Protein AF-0000000076600183 (afdb_homodimer)

Nearest PDB structures (foldseek):
  6yra-assembly2_D  TM=8.947E-01  e=1.036E-37  Pseudomonas jessenii
  5l9w-assembly1_A  TM=8.608E-01  e=9.748E-39  Aromatoleum aromaticum EbN1
  5m45-assembly2_G  TM=8.675E-01  e=3.177E-38  Xanthobacter autotrophicus Py2
  5svc-assembly1_D  TM=8.786E-01  e=7.257E-35  Xanthobacter autotrophicus Py2
  5svb-assembly1_A  TM=8.176E-01  e=6.925E-34  Xanthobacter autotrophicus Py2

Radius of gyration: 35.41 Å; Cα contacts (8 Å, |Δi|>4): 3509; chains: 2; bounding box: 85×116×74 Å

Solvent-accessible surface area (backbone atoms only — not comparable to full-atom values): 54666 Å² total; per-residue (Å²): 130,78,69,77,67,93,73,72,86,42,75,65,58,47,52,52,53,48,51,53,53,48,48,37,29,43,51,20,45,52,42,27,42,72,46,26,60,40,57,39,31,44,53,24,43,43,41,33,32,35,40,23,39,63,86,32,35,42,65,46,64,32,101,40,35,47,46,62,54,73,30,15,57,29,40,37,44,47,43,38,45,68,79,41,76,75,72,52,62,35,35,30,25,37,27,12,24,42,84,50,21,25,45,16,47,30,36,43,28,38,41,32,55,35,40,49,96,87,57,47,70,56,31,29,35,37,33,35,34,50,44,53,56,41,16,24,25,55,82,42,47,58,46,44,73,23,48,22,44,36,46,37,10,48,62,53,32,73,54,23,72,41,23,54,74,72,34,73,36,63,54,58,53,50,31,47,51,72,45,21,90,52,36,68,48,51,51,37,33,49,51,16,43,50,50,15,45,48,53,30,44,54,51,51,53,52,47,32,69,71,69,33,59,68,50,53,54,50,46,52,54,51,52,25,51,53,20,28,49,41,35,33,54,54,36,47,71,41,73,62,47,74,40,76,24,69,37,55,47,45,60,41,65,65,30,77,83,28,46,68,42,43,40,36,41,34,37,38,22,92,77,26,36,38,37,37,42,28,58,70,43,54,55,59,46,45,13,3,48,17,18,7,48,14,17,37,51,13,22,43,46,49,15,50,54,70,43,42,71,93,75,50,55,92,29,50,24,27,48,70,40,51,47,74,44,65,30,77,44,13,25,57,7,26,51,42,90,59,52,12,28,37,30,9,73,36,53,52,28,38,43,45,16,28,24,42,12,30,31,41,16,71,66,34,90,78,32,19,22,14,12,39,8,40,32,34,33,59,44,47,13,22,35,28,42,46,35,67,94,61,80,46,41,73,50,55,37,57,42,42,42,70,38,36,4,1,14,31,1,26,68,85,38,58,20,42,46,66,27,49,35,71,42,38,63,42,61,49,44,57,46,49,72,66,56,50,39,71,76,34,66,38,46,75,76,45,73,45,77,38,54,67,17,32,2,44,13,42,16,31,13,10,37,10,16,38,35,30,35,29,32,72,52,53,51,32,35,40,33,30,54,32,33,16,63,76,44,48,15,41,33,16,66,68,16,34,48,11,31,51,21,50,42,31,36,26,40,72,88,63,52,76,38,83,49,67,54,64,45,75,46,76,31,44,62,59,18,32,41,38,21,34,22,8,2,0,0,0,15,25,42,26,66,67,29,54,54,68,57,52,22,49,34,35,70,70,53,47,29,45,64,66,50,33,35,76,62,39,34,31,39,55,43,96,88,46,43,66,36,62,69,60,18,53,50,47,48,49,70,71,37,74,69,68,76,102,130,80,69,78,66,93,72,73,86,43,74,64,57,47,53,52,53,48,51,52,54,50,48,37,28,42,51,20,44,52,42,26,42,72,46,26,58,39,56,38,30,45,54,23,43,43,40,36,32,36,39,24,38,62,86,30,37,42,64,46,64,35,101,40,35,48,46,62,53,73,30,15,56,30,41,36,44,46,44,39,46,68,79,41,75,76,73,54,63,36,36,29,24,37,29,12,24,42,83,52,21,24,45,16,49,30,36,42,27,38,41,33,54,35,40,49,97,87,59,47,70,57,32,30,35,37,32,35,32,48,43,53,57,40,17,25,25,53,81,42,48,58,46,44,72,24,47,23,43,35,46,37,11,46,63,52,33,71,53,24,69,40,24,53,74,72,35,74,35,62,52,58,52,50,32,46,50,73,45,22,89,53,35,66,49,49,51,36,34,48,51,15,43,51,49,13,45,49,52,31,44,54,51,49,51,51,49,31,69,71,68,33,59,68,52,53,54,50,45,50,53,50,51,26,51,51,21,28,51,41,36,33,56,53,36,48,71,41,74,63,47,74,39,76,24,69,36,55,46,46,60,44,61,64,31,78,84,28,46,68,41,42,40,34,42,32,36,39,23,91,76,27,35,39,36,37,43,26,58,70,43,54,54,58,47,45,13,3,50,17,18,8,47,14,18,35,52,14,21,44,46,50,14,50,55,68,44,43,74,93,74,49,55,93,30,51,23,27,48,70,40,52,47,75,42,63,30,76,44,12,25,56,9,25,51,43,88,59,52,14,28,36,30,9,73,35,53,51,27,37,44,45,16,28,23,42,12,28,31,42,16,71,66,35,90,78,32,19,22,15,12,38,8,40,33,35,34,58,45,48,13,21,35,27,41,43,35,68,92,62,80,47,40,72,49,56,38,56,43,43,43,68,37,36,5,2,14,29,2,25,66,85,37,57,20,42,46,64,26,51,35,69,42,38,63,41,61,48,44,57,46,48,72,66,56,50,40,70,75,35,66,40,45,77,76,46,73,47,76,37,56,66,17,33,1,43,12,42,17,30,13,10,38,11,15,38,34,29,35,29,32,73,53,55,51,32,36,39,34,30,52,33,34,16,61,76,43,47,14,42,34,16,67,65,16,32,48,10,31,52,22,50,42,32,37,26,40,72,86,66,52,78,39,84,48,69,55,64,45,74,46,75,30,45,64,61,17,31,42,38,21,34,22,9,2,0,0,0,16,26,42,26,68,67,27,55,53,69,58,52,24,50,34,35,70,71,52,47,31,44,62,64,49,34,36,73,62,38,36,29,40,55,44,96,87,46,42,66,34,62,69,59,18,54,51,47,48,47,69,71,36,76,69,67,77,102

Organism: Saccharopolyspora spinosa (NCBI:txid60894)

pLDDT: mean 93.31, std 10.36, range [23.55, 98.88]

Secondary structure (DSSP, 8-state):
----------HHHHHHHHHHHHHHHHHHHHHHHHH--SHHHHTS--EEEEEEETTS-EEEE-S--HHHHSSSHHHHHHHHHHH-SS--TT-EEEE--TTTT-S-TTEEEEEEEEE-TTS-EEEEEEEEEE-S----SSS-S--TT-SBHHHH-----SSEEEEETTEE-HHHHHHHHHHSSSHHHHHHHHHHHHHHHHHHHHHHHHHHHHH-HHHHHHHHHHHHHHHHHHHHHHHHTSPPEEEEEEEEEPPBTTBTT-EEEEEEEEEETTTTEEEEE--SSPPP-SSTTPPPHHHHHHHHHHHHHTTS-TT---STTGGGGEEEE--BS-TTSBPPTTB--TTTTSTHHHHHHHHHHHHHHHH-TTSS--PPPP---GGGPEEEEEEGGGTTEEEEEE---S--SPPPP-SSSPPPTT---TTTTT-SPPPPHHHHHHHSSEEEEEEEE-TT-SPPSSBPPPP-EEEEEEESSS-EEEEEE---SSSPPPPBTTPPPPPPPEEEEE-TTS-EEE--SEEEEEEPTT-EEEEEPPPPPPBS-GGGS-HHHHHHHHHTTSS-HHHHHHTS---B-TTS-B-HHHHHHHHHHH-GGGG-/----------HHHHHHHHHHHHHHHHHHHHHHHHH--SHHHHTS--EEEEEEETTS-EEEE-S--HHHHSSSHHHHHHHHHHH-SS--TT-EEEE--TTTT-S-TTEEEEEEEEE-TTS-EEEEEEEEEE-S----SSS-S--TT-SBHHHH-----SSEEEEETTEE-HHHHHHHHHHSSSHHHHHHHHHHHHHHHHHHHHHHHHHHHHH-HHHHHHHHHHHHHHHHHHHHHHHHTSPPEEEEEEEEEPPBTTBTT-EEEEEEEEEETTTTEEEEE--SSPPPPSSTTPPPHHHHHHHHHHHHHTTS-TT---STTGGGGEEEE--BS-TTSBPPTTB--TTTTSTHHHHHHHHHHHHHHHH-TTSS--PPPP---GGGPEEEEEEGGGTTEEEEEE---S--SPPPP-SSSPPPTT---TTTTT-SPPPPHHHHHHHSSEEEEEEEE-TT-SPPSSBPPPP-EEEEEEESSS-EEEEEE---SSSPPPPBTTPPPPPPPEEEEE-TTS-EEE--SEEEEEEPTT-EEEEEPPPPPPBS-GGGS-HHHHHHHHHTTSS-HHHHHHTS---B-TTS-B-HHHHHHHHHHH-GGGG-

Structure (mmCIF, N/CA/C/O backbone):
data_AF-0000000076600183-model_v1
#
loop_
_entity.id
_entity.type
_entity.pdbx_description
1 polymer 'N-methylhydantoinase B'
#
loop_
_atom_site.group_PDB
_atom_site.id
_atom_site.type_symbol
_atom_site.label_atom_id
_atom_site.label_alt_id
_atom_site.label_comp_id
_atom_site.label_asym_id
_atom_site.label_entity_id
_atom_site.label_seq_id
_atom_site.pdbx_PDB_ins_code
_atom_site.Cartn_x
_atom_site.Cartn_y
_atom_site.Cartn_z
_atom_site.occupancy
_atom_site.B_iso_or_equiv
_atom_site.auth_seq_id
_atom_site.auth_comp_id
_atom_site.auth_asym_id
_atom_site.auth_atom_id
_atom_site.pdbx_PDB_model_num
ATOM 1 N N . MET A 1 1 ? 52.375 -37.062 -13.867 1 23.55 1 MET A N 1
ATOM 2 C CA . MET A 1 1 ? 51.406 -35.969 -13.883 1 23.55 1 MET A CA 1
ATOM 3 C C . MET A 1 1 ? 50.25 -36.312 -14.812 1 23.55 1 MET A C 1
ATOM 5 O O . MET A 1 1 ? 50.406 -36.281 -16.031 1 23.55 1 MET A O 1
ATOM 9 N N . THR A 1 2 ? 49.531 -37.312 -14.469 1 27.94 2 THR A N 1
ATOM 10 C CA . THR A 1 2 ? 48.469 -37.938 -15.266 1 27.94 2 THR A CA 1
ATOM 11 C C . THR A 1 2 ? 47.406 -36.875 -15.656 1 27.94 2 THR A C 1
ATOM 13 O O . THR A 1 2 ? 46.844 -36.219 -14.797 1 27.94 2 THR A O 1
ATOM 16 N N . THR A 1 3 ? 47.719 -36.156 -16.781 1 28.7 3 THR A N 1
ATOM 17 C CA . THR A 1 3 ? 46.781 -35.219 -17.375 1 28.7 3 THR A CA 1
ATOM 18 C C . THR A 1 3 ? 45.344 -35.719 -17.203 1 28.7 3 THR A C 1
ATOM 20 O O . THR A 1 3 ? 45.031 -36.844 -17.516 1 28.7 3 THR A O 1
ATOM 23 N N . VAL A 1 4 ? 44.719 -35.188 -16.078 1 33.81 4 VAL A N 1
ATOM 24 C CA . VAL A 1 4 ? 43.281 -35.469 -16.031 1 33.81 4 VAL A CA 1
ATOM 25 C C . VAL A 1 4 ? 42.688 -35.281 -17.438 1 33.81 4 VAL A C 1
ATOM 27 O O . VAL A 1 4 ? 42.75 -34.219 -18.016 1 33.81 4 VAL A O 1
ATOM 30 N N . ASP A 1 5 ? 42.906 -36.219 -18.297 1 34.72 5 ASP A N 1
ATOM 31 C CA . ASP A 1 5 ? 42.281 -36.281 -19.625 1 34.72 5 ASP A CA 1
ATOM 32 C C . ASP A 1 5 ? 40.969 -35.531 -19.656 1 34.72 5 ASP A C 1
ATOM 34 O O . ASP A 1 5 ? 40.219 -35.5 -18.672 1 34.72 5 ASP A O 1
ATOM 38 N N . SER A 1 6 ? 40.688 -34.344 -20.203 1 41.66 6 SER A N 1
ATOM 39 C CA . SER A 1 6 ? 39.594 -33.438 -20.516 1 41.66 6 SER A CA 1
ATOM 40 C C . SER A 1 6 ? 38.281 -34.219 -20.609 1 41.66 6 SER A C 1
ATOM 42 O O . SER A 1 6 ? 38 -34.875 -21.625 1 41.66 6 SER A O 1
ATOM 44 N N . THR A 1 7 ? 37.688 -35.031 -19.656 1 45.84 7 THR A N 1
ATOM 45 C CA . THR A 1 7 ? 36.688 -36 -19.266 1 45.84 7 THR A CA 1
ATOM 46 C C . THR A 1 7 ? 35.281 -35.531 -19.578 1 45.84 7 THR A C 1
ATOM 48 O O . THR A 1 7 ? 34.844 -34.5 -19.062 1 45.84 7 THR A O 1
ATOM 51 N N . HIS A 1 8 ? 34.812 -35.812 -20.797 1 56.03 8 HIS A N 1
ATOM 52 C CA . HIS A 1 8 ? 33.438 -35.688 -21.297 1 56.03 8 HIS A CA 1
ATOM 53 C C . HIS A 1 8 ? 32.438 -36.188 -20.266 1 56.03 8 HIS A C 1
ATOM 55 O O . HIS A 1 8 ? 32.719 -37.094 -19.5 1 56.03 8 HIS A O 1
ATOM 61 N N . MET A 1 9 ? 31.469 -35.281 -19.828 1 71.69 9 MET A N 1
ATOM 62 C CA . MET A 1 9 ? 30.328 -35.625 -18.984 1 71.69 9 MET A CA 1
ATOM 63 C C . MET A 1 9 ? 29.703 -36.938 -19.438 1 71.69 9 MET A C 1
ATOM 65 O O . MET A 1 9 ? 29.141 -37.031 -20.531 1 71.69 9 MET A O 1
ATOM 69 N N . ASP A 1 10 ? 30.219 -38.094 -18.969 1 79.94 10 ASP A N 1
ATOM 70 C CA . ASP A 1 10 ? 29.578 -39.344 -19.297 1 79.94 10 ASP A CA 1
ATOM 71 C C . ASP A 1 10 ? 28.312 -39.562 -18.469 1 79.94 10 ASP A C 1
ATOM 73 O O . ASP A 1 10 ? 27.984 -38.75 -17.609 1 79.94 10 ASP A O 1
ATOM 77 N N . GLY A 1 11 ? 27.609 -40.562 -18.812 1 84.62 11 GLY A N 1
ATOM 78 C CA . GLY A 1 11 ? 26.312 -40.844 -18.219 1 84.62 11 GLY A CA 1
ATOM 79 C C . GLY A 1 11 ? 26.375 -41.031 -16.719 1 84.62 11 GLY A C 1
ATOM 80 O O . GLY A 1 11 ? 25.5 -40.562 -15.984 1 84.62 11 GLY A O 1
ATOM 81 N N . VAL A 1 12 ? 27.391 -41.562 -16.234 1 87.44 12 VAL A N 1
ATOM 82 C CA . VAL A 1 12 ? 27.531 -41.844 -14.805 1 87.44 12 VAL A CA 1
ATOM 83 C C . VAL A 1 12 ? 27.828 -40.562 -14.047 1 87.44 12 VAL A C 1
ATOM 85 O O . VAL A 1 12 ? 27.234 -40.281 -13 1 87.44 12 VAL A O 1
ATOM 88 N N . ARG A 1 13 ? 28.75 -39.812 -14.555 1 90.44 13 ARG A N 1
ATOM 89 C CA . ARG A 1 13 ? 29.078 -38.531 -13.922 1 90.44 13 ARG A CA 1
ATOM 90 C C . ARG A 1 13 ? 27.891 -37.594 -13.914 1 90.44 13 ARG A C 1
ATOM 92 O O . ARG A 1 13 ? 27.672 -36.875 -12.945 1 90.44 13 ARG A O 1
ATOM 99 N N . LEU A 1 14 ? 27.203 -37.594 -14.961 1 92.81 14 LEU A N 1
ATOM 100 C CA . LEU A 1 14 ? 26 -36.781 -15.055 1 92.81 14 LEU A CA 1
ATOM 101 C C . LEU A 1 14 ? 25 -37.156 -13.969 1 92.81 14 LEU A C 1
ATOM 103 O O . LEU A 1 14 ? 24.438 -36.281 -13.305 1 92.81 14 LEU A O 1
ATOM 107 N N . ALA A 1 15 ? 24.828 -38.438 -13.781 1 92.62 15 ALA A N 1
ATOM 108 C CA . ALA A 1 15 ? 23.875 -38.906 -12.781 1 92.62 15 ALA A CA 1
ATOM 109 C C . ALA A 1 15 ? 24.328 -38.562 -11.367 1 92.62 15 ALA A C 1
ATOM 111 O O . ALA A 1 15 ? 23.516 -38.219 -10.516 1 92.62 15 ALA A O 1
ATOM 112 N N . LEU A 1 16 ? 25.562 -38.688 -11.148 1 93.62 16 LEU A N 1
ATOM 113 C CA . LEU A 1 16 ? 26.109 -38.375 -9.828 1 93.62 16 LEU A CA 1
ATOM 114 C C . LEU A 1 16 ? 25.969 -36.906 -9.492 1 93.62 16 LEU A C 1
ATOM 116 O O . LEU A 1 16 ? 25.578 -36.562 -8.375 1 93.62 16 LEU A O 1
ATOM 120 N N . LEU A 1 17 ? 26.359 -36.062 -10.414 1 94.94 17 LEU A N 1
ATOM 121 C CA . LEU A 1 17 ? 26.281 -34.625 -10.172 1 94.94 17 LEU A CA 1
ATOM 122 C C . LEU A 1 17 ? 24.812 -34.156 -10.062 1 94.94 17 LEU A C 1
ATOM 124 O O . LEU A 1 17 ? 24.5 -33.25 -9.305 1 94.94 17 LEU A O 1
ATOM 128 N N . THR A 1 18 ? 23.984 -34.812 -10.828 1 94.12 18 THR A N 1
ATOM 129 C CA . THR A 1 18 ? 22.562 -34.531 -10.711 1 94.12 18 THR A CA 1
ATOM 130 C C . THR A 1 18 ? 22.062 -34.844 -9.305 1 94.12 18 THR A C 1
ATOM 132 O O . THR A 1 18 ? 21.312 -34.062 -8.711 1 94.12 18 THR A O 1
ATOM 135 N N . SER A 1 19 ? 22.453 -35.938 -8.844 1 94.75 19 SER A N 1
ATOM 136 C CA . SER A 1 19 ? 22.062 -36.344 -7.496 1 94.75 19 SER A CA 1
ATOM 137 C C . SER A 1 19 ? 22.578 -35.344 -6.449 1 94.75 19 SER A C 1
ATOM 139 O O . SER A 1 19 ? 21.875 -35.031 -5.48 1 94.75 19 SER A O 1
ATOM 141 N N . ARG A 1 20 ? 23.75 -34.906 -6.629 1 95.56 20 ARG A N 1
ATOM 142 C CA . ARG A 1 20 ? 24.344 -33.938 -5.684 1 95.56 20 ARG A CA 1
ATOM 143 C C . ARG A 1 20 ? 23.609 -32.625 -5.703 1 95.56 20 ARG A C 1
ATOM 145 O O . ARG A 1 20 ? 23.375 -32.031 -4.648 1 95.56 20 ARG A O 1
ATOM 152 N N . LEU A 1 21 ? 23.344 -32.125 -6.855 1 95.69 21 LEU A N 1
ATOM 153 C CA . LEU A 1 21 ? 22.625 -30.859 -6.953 1 95.69 21 LEU A CA 1
ATOM 154 C C . LEU A 1 21 ? 21.203 -31 -6.414 1 95.69 21 LEU A C 1
ATOM 156 O O . LEU A 1 21 ? 20.672 -30.078 -5.789 1 95.69 21 LEU A O 1
ATOM 160 N N . GLN A 1 22 ? 20.609 -32.094 -6.668 1 94.62 22 GLN A N 1
ATOM 161 C CA . GLN A 1 22 ? 19.281 -32.375 -6.121 1 94.62 22 GLN A CA 1
ATOM 162 C C . GLN A 1 22 ? 19.312 -32.406 -4.598 1 94.62 22 GLN A C 1
ATOM 164 O O . GLN A 1 22 ? 18.359 -31.984 -3.943 1 94.62 22 GLN A O 1
ATOM 169 N N . SER A 1 23 ? 20.344 -32.938 -4.121 1 95.38 23 SER A N 1
ATOM 170 C CA . SER A 1 23 ? 20.5 -32.938 -2.668 1 95.38 23 SER A CA 1
ATOM 171 C C . SER A 1 23 ? 20.578 -31.547 -2.098 1 95.38 23 SER A C 1
ATOM 173 O O . SER A 1 23 ? 20.109 -31.281 -0.99 1 95.38 23 SER A O 1
ATOM 175 N N . VAL A 1 24 ? 21.234 -30.656 -2.805 1 96.69 24 VAL A N 1
ATOM 176 C CA . VAL A 1 24 ? 21.344 -29.266 -2.363 1 96.69 24 VAL A CA 1
ATOM 177 C C . VAL A 1 24 ? 19.953 -28.641 -2.299 1 96.69 24 VAL A C 1
ATOM 179 O O . VAL A 1 24 ? 19.594 -28.031 -1.288 1 96.69 24 VAL A O 1
ATOM 182 N N . VAL A 1 25 ? 19.172 -28.781 -3.312 1 95.81 25 VAL A N 1
ATOM 183 C CA . VAL A 1 25 ? 17.859 -28.156 -3.365 1 95.81 25 VAL A CA 1
ATOM 184 C C . VAL A 1 25 ? 16.938 -28.797 -2.326 1 95.81 25 VAL A C 1
ATOM 186 O O . VAL A 1 25 ? 16.062 -28.141 -1.764 1 95.81 25 VAL A O 1
ATOM 189 N N . ARG A 1 26 ? 17.078 -30.078 -2.139 1 94.94 26 ARG A N 1
ATOM 190 C CA . ARG A 1 26 ? 16.281 -30.766 -1.125 1 94.94 26 ARG A CA 1
ATOM 191 C C . ARG A 1 26 ? 16.625 -30.266 0.273 1 94.94 26 ARG A C 1
ATOM 193 O O . ARG A 1 26 ? 15.75 -30.172 1.135 1 94.94 26 ARG A O 1
ATOM 200 N N . ALA A 1 27 ? 17.891 -30.047 0.488 1 96.38 27 ALA A N 1
ATOM 201 C CA . ALA A 1 27 ? 18.312 -29.5 1.776 1 96.38 27 ALA A CA 1
ATOM 202 C C . ALA A 1 27 ? 17.703 -28.125 2.014 1 96.38 27 ALA A C 1
ATOM 204 O O . ALA A 1 27 ? 17.312 -27.797 3.139 1 96.38 27 ALA A O 1
ATOM 205 N N . MET A 1 28 ? 17.688 -27.312 0.97 1 96.44 28 MET A N 1
ATOM 206 C CA . MET A 1 28 ? 17.047 -26.016 1.052 1 96.44 28 MET A CA 1
ATOM 207 C C . MET A 1 28 ? 15.57 -26.156 1.427 1 96.44 28 MET A C 1
ATOM 209 O O . MET A 1 28 ? 15.102 -25.516 2.369 1 96.44 28 MET A O 1
ATOM 213 N N . MET A 1 29 ? 14.883 -27.016 0.771 1 93.62 29 MET A N 1
ATOM 214 C CA . MET A 1 29 ? 13.453 -27.219 0.97 1 93.62 29 MET A CA 1
ATOM 215 C C . MET A 1 29 ? 13.164 -27.719 2.383 1 93.62 29 MET A C 1
ATOM 217 O O . MET A 1 29 ? 12.227 -27.25 3.031 1 93.62 29 MET A O 1
ATOM 221 N N . ASN A 1 30 ? 13.961 -28.672 2.789 1 92.69 30 ASN A N 1
ATOM 222 C CA . ASN A 1 30 ? 13.773 -29.234 4.121 1 92.69 30 ASN A CA 1
ATOM 223 C C . ASN A 1 30 ? 13.992 -28.188 5.211 1 92.69 30 ASN A C 1
ATOM 225 O O . ASN A 1 30 ? 13.289 -28.172 6.223 1 92.69 30 ASN A O 1
ATOM 229 N N . THR A 1 31 ? 14.945 -27.391 4.988 1 92.69 31 THR A N 1
ATOM 230 C CA . THR A 1 31 ? 15.211 -26.312 5.934 1 92.69 31 THR A CA 1
ATOM 231 C C . THR A 1 31 ? 14.023 -25.359 6.012 1 92.69 31 THR A C 1
ATOM 233 O O . THR A 1 31 ? 13.602 -24.969 7.105 1 92.69 31 THR A O 1
ATOM 236 N N . LEU A 1 32 ? 13.516 -25 4.918 1 90.56 32 LEU A N 1
ATOM 237 C CA . LEU A 1 32 ? 12.383 -24.078 4.848 1 90.56 32 LEU A CA 1
ATOM 238 C C . LEU A 1 32 ? 11.148 -24.688 5.504 1 90.56 32 LEU A C 1
ATOM 240 O O . LEU A 1 32 ? 10.445 -24.016 6.254 1 90.56 32 LEU A O 1
ATOM 244 N N . ALA A 1 33 ? 10.883 -25.891 5.277 1 86.69 33 ALA A N 1
ATOM 245 C CA . ALA A 1 33 ? 9.719 -26.594 5.805 1 86.69 33 ALA A CA 1
ATOM 246 C C . ALA A 1 33 ? 9.781 -26.703 7.328 1 86.69 33 ALA A C 1
ATOM 248 O O . ALA A 1 33 ? 8.75 -26.641 8 1 86.69 33 ALA A O 1
ATOM 249 N N . ARG A 1 34 ? 10.914 -26.797 7.828 1 87.5 34 ARG A N 1
ATOM 250 C CA . ARG A 1 34 ? 11.086 -27.047 9.258 1 87.5 34 ARG A CA 1
ATOM 251 C C . ARG A 1 34 ? 11.117 -25.734 10.047 1 87.5 34 ARG A C 1
ATOM 253 O O . ARG A 1 34 ? 10.852 -25.719 11.25 1 87.5 34 ARG A O 1
ATOM 260 N N . THR A 1 35 ? 11.383 -24.688 9.352 1 84.75 35 THR A N 1
ATOM 261 C CA . THR A 1 35 ? 11.641 -23.469 10.109 1 84.75 35 THR A CA 1
ATOM 262 C C . THR A 1 35 ? 10.594 -22.406 9.797 1 84.75 35 THR A C 1
ATOM 264 O O . THR A 1 35 ? 10.523 -21.375 10.477 1 84.75 35 THR A O 1
ATOM 267 N N . GLY A 1 36 ? 9.812 -22.641 8.812 1 83.94 36 GLY A N 1
ATOM 268 C CA . GLY A 1 36 ? 8.742 -21.688 8.516 1 83.94 36 GLY A CA 1
ATOM 269 C C . GLY A 1 36 ? 7.832 -21.438 9.703 1 83.94 36 GLY A C 1
ATOM 270 O O . GLY A 1 36 ? 7.543 -22.344 10.477 1 83.94 36 GLY A O 1
ATOM 271 N N . ARG A 1 37 ? 7.312 -20.234 9.805 1 78.25 37 ARG A N 1
ATOM 272 C CA . ARG A 1 37 ? 6.488 -19.844 10.945 1 78.25 37 ARG A CA 1
ATOM 273 C C . ARG A 1 37 ? 5.004 -19.875 10.586 1 78.25 37 ARG A C 1
ATOM 275 O O . ARG A 1 37 ? 4.168 -20.234 11.422 1 78.25 37 ARG A O 1
ATOM 282 N N . SER A 1 38 ? 4.719 -19.438 9.406 1 78.12 38 SER A N 1
ATOM 283 C CA . SER A 1 38 ? 3.316 -19.406 9 1 78.12 38 SER A CA 1
ATOM 284 C C . SER A 1 38 ? 2.83 -20.797 8.594 1 78.12 38 SER A C 1
ATOM 286 O O . SER A 1 38 ? 3.617 -21.625 8.133 1 78.12 38 SER A O 1
ATOM 288 N N . GLY A 1 39 ? 1.57 -20.938 8.727 1 72.69 39 GLY A N 1
ATOM 289 C CA . GLY A 1 39 ? 0.972 -22.172 8.258 1 72.69 39 GLY A CA 1
ATOM 290 C C . GLY A 1 39 ? 1.105 -22.375 6.762 1 72.69 39 GLY A C 1
ATOM 291 O O . GLY A 1 39 ? 1.151 -23.5 6.277 1 72.69 39 GLY A O 1
ATOM 292 N N . VAL A 1 40 ? 1.273 -21.359 6.098 1 77.12 40 VAL A N 1
ATOM 293 C CA . VAL A 1 40 ? 1.442 -21.406 4.648 1 77.12 40 VAL A CA 1
ATOM 294 C C . VAL A 1 40 ? 2.748 -22.109 4.301 1 77.12 40 VAL A C 1
ATOM 296 O O . VAL A 1 40 ? 2.824 -22.828 3.303 1 77.12 40 VAL A O 1
ATOM 299 N N . LEU A 1 41 ? 3.709 -21.938 5.152 1 74.25 41 LEU A N 1
ATOM 300 C CA . LEU A 1 41 ? 5.012 -22.531 4.887 1 74.25 41 LEU A CA 1
ATOM 301 C C . LEU A 1 41 ? 5.156 -23.859 5.621 1 74.25 41 LEU A C 1
ATOM 303 O O . LEU A 1 41 ? 5.496 -24.875 5.012 1 74.25 41 LEU A O 1
ATOM 307 N N . ASN A 1 42 ? 4.777 -23.875 6.828 1 76.31 42 ASN A N 1
ATOM 308 C CA . ASN A 1 42 ? 5.129 -25.031 7.641 1 76.31 42 ASN A CA 1
ATOM 309 C C . ASN A 1 42 ? 4.098 -26.156 7.504 1 76.31 42 ASN A C 1
ATOM 311 O O . ASN A 1 42 ? 4.395 -27.312 7.777 1 76.31 42 ASN A O 1
ATOM 315 N N . THR A 1 43 ? 2.922 -25.797 7.051 1 74.81 43 THR A N 1
ATOM 316 C CA . THR A 1 43 ? 1.894 -26.812 6.895 1 74.81 43 THR A CA 1
ATOM 317 C C . THR A 1 43 ? 1.607 -27.078 5.418 1 74.81 43 THR A C 1
ATOM 319 O O . THR A 1 43 ? 1.8 -28.188 4.926 1 74.81 43 THR A O 1
ATOM 322 N N . ALA A 1 44 ? 1.397 -26.031 4.73 1 75.5 44 ALA A N 1
ATOM 323 C CA . ALA A 1 44 ? 0.944 -26.188 3.352 1 75.5 44 ALA A CA 1
ATOM 324 C C . ALA A 1 44 ? 2.129 -26.328 2.4 1 75.5 44 ALA A C 1
ATOM 326 O O . ALA A 1 44 ? 1.978 -26.828 1.284 1 75.5 44 ALA A O 1
ATOM 327 N N . ARG A 1 45 ? 3.258 -25.875 2.801 1 79.56 45 ARG A N 1
ATOM 328 C CA . ARG A 1 45 ? 4.48 -25.922 2.006 1 79.56 45 ARG A CA 1
ATOM 329 C C . ARG A 1 45 ? 4.309 -25.156 0.697 1 79.56 45 ARG A C 1
ATOM 331 O O . ARG A 1 45 ? 4.605 -25.672 -0.379 1 79.56 45 ARG A O 1
ATOM 338 N N . ASP A 1 46 ? 3.75 -24.047 0.842 1 84.5 46 ASP A N 1
ATOM 339 C CA . ASP A 1 46 ? 3.58 -23.141 -0.294 1 84.5 46 ASP A CA 1
ATOM 340 C C . ASP A 1 46 ? 4.852 -22.344 -0.554 1 84.5 46 ASP A C 1
ATOM 342 O O . ASP A 1 46 ? 4.863 -21.125 -0.414 1 84.5 46 ASP A O 1
ATOM 346 N N . PHE A 1 47 ? 5.902 -23.125 -0.961 1 88.81 47 PHE A N 1
ATOM 347 C CA . PHE A 1 47 ? 7.199 -22.516 -1.245 1 88.81 47 PHE A CA 1
ATOM 348 C C . PHE A 1 47 ? 7.969 -23.344 -2.271 1 88.81 47 PHE A C 1
ATOM 350 O O . PHE A 1 47 ? 7.566 -24.453 -2.607 1 88.81 47 PHE A O 1
ATOM 357 N N . SER A 1 48 ? 8.969 -22.781 -2.818 1 93.44 48 SER A N 1
ATOM 358 C CA . SER A 1 48 ? 9.797 -23.422 -3.834 1 93.44 48 SER A CA 1
ATOM 359 C C . SER A 1 48 ? 11.258 -23 -3.697 1 93.44 48 SER A C 1
ATOM 361 O O . SER A 1 48 ? 11.555 -21.906 -3.24 1 93.44 48 SER A O 1
ATOM 363 N N . CYS A 1 49 ? 12.156 -23.938 -4.066 1 95.75 49 CYS A N 1
ATOM 364 C CA . CYS A 1 49 ? 13.594 -23.688 -4.07 1 95.75 49 CYS A CA 1
ATOM 365 C C . CYS A 1 49 ? 14.211 -24.125 -5.391 1 95.75 49 CYS A C 1
ATOM 367 O O . CYS A 1 49 ? 13.906 -25.203 -5.902 1 95.75 49 CYS A O 1
ATOM 369 N N . CYS A 1 50 ? 15.07 -23.281 -5.895 1 96.94 50 CYS A N 1
ATOM 370 C CA . CYS A 1 50 ? 15.664 -23.562 -7.195 1 96.94 50 CYS A CA 1
ATOM 371 C C . CYS A 1 50 ? 17.141 -23.172 -7.215 1 96.94 50 CYS A C 1
ATOM 373 O O . CYS A 1 50 ? 17.578 -22.359 -6.402 1 96.94 50 CYS A O 1
ATOM 375 N N . ILE A 1 51 ? 17.875 -23.812 -8.125 1 98.06 51 ILE A N 1
ATOM 376 C CA . ILE A 1 51 ? 19.219 -23.406 -8.516 1 98.06 51 ILE A CA 1
ATOM 377 C C . ILE A 1 51 ? 19.203 -22.875 -9.945 1 98.06 51 ILE A C 1
ATOM 379 O O . ILE A 1 51 ? 18.734 -23.562 -10.859 1 98.06 51 ILE A O 1
ATOM 383 N N . ILE A 1 52 ? 19.672 -21.719 -10.141 1 98.38 52 ILE A N 1
ATOM 384 C CA . ILE A 1 52 ? 19.703 -21.047 -11.43 1 98.38 52 ILE A CA 1
ATOM 385 C C . ILE A 1 52 ? 21.156 -20.781 -11.836 1 98.38 52 ILE A C 1
ATOM 387 O O . ILE A 1 52 ? 21.984 -20.406 -11 1 98.38 52 ILE A O 1
ATOM 391 N N . THR A 1 53 ? 21.484 -20.953 -13.062 1 98.19 53 THR A N 1
ATOM 392 C CA . THR A 1 53 ? 22.828 -20.672 -13.531 1 98.19 53 THR A CA 1
ATOM 393 C C . THR A 1 53 ? 23.094 -19.156 -13.539 1 98.19 53 THR A C 1
ATOM 395 O O . THR A 1 53 ? 22.156 -18.359 -13.406 1 98.19 53 THR A O 1
ATOM 398 N N . HIS A 1 54 ? 24.344 -18.766 -13.703 1 96.81 54 HIS A N 1
ATOM 399 C CA . HIS A 1 54 ? 24.719 -17.359 -13.672 1 96.81 54 HIS A CA 1
ATOM 400 C C . HIS A 1 54 ? 24.094 -16.594 -14.836 1 96.81 54 HIS A C 1
ATOM 402 O O . HIS A 1 54 ? 23.891 -15.383 -14.742 1 96.81 54 HIS A O 1
ATOM 408 N N . ASP A 1 55 ? 23.766 -17.297 -15.883 1 96.75 55 ASP A N 1
ATOM 409 C CA . ASP A 1 55 ? 23.156 -16.672 -17.047 1 96.75 55 ASP A CA 1
ATOM 410 C C . ASP A 1 55 ? 21.656 -16.906 -17.078 1 96.75 55 ASP A C 1
ATOM 412 O O . ASP A 1 55 ? 21.047 -16.969 -18.141 1 96.75 55 ASP A O 1
ATOM 416 N N . ALA A 1 56 ? 21.031 -17.203 -15.914 1 97.81 56 ALA A N 1
ATOM 417 C CA . ALA A 1 56 ? 19.609 -17.141 -15.617 1 97.81 56 ALA A CA 1
ATOM 418 C C . ALA A 1 56 ? 18.844 -18.281 -16.281 1 97.81 56 ALA A C 1
ATOM 420 O O . ALA A 1 56 ? 17.766 -18.078 -16.844 1 97.81 56 ALA A O 1
ATOM 421 N N . ARG A 1 57 ? 19.391 -19.453 -16.203 1 97.44 57 ARG A N 1
ATOM 422 C CA . ARG A 1 57 ? 18.688 -20.656 -16.656 1 97.44 57 ARG A CA 1
ATOM 423 C C . ARG A 1 57 ? 18.375 -21.578 -15.5 1 97.44 57 ARG A C 1
ATOM 425 O O . ARG A 1 57 ? 19.234 -21.844 -14.656 1 97.44 57 ARG A O 1
ATOM 432 N N . LEU A 1 58 ? 17.125 -22 -15.461 1 97.5 58 LEU A N 1
ATOM 433 C CA . LEU A 1 58 ? 16.688 -22.906 -14.391 1 97.5 58 LEU A CA 1
ATOM 434 C C . LEU A 1 58 ? 17.406 -24.25 -14.5 1 97.5 58 LEU A C 1
ATOM 436 O O . LEU A 1 58 ? 17.234 -24.969 -15.484 1 97.5 58 LEU A O 1
ATOM 440 N N . LEU A 1 59 ? 18.156 -24.594 -13.531 1 97.12 59 LEU A N 1
ATOM 441 C CA . LEU A 1 59 ? 18.969 -25.812 -13.562 1 97.12 59 LEU A CA 1
ATOM 442 C C . LEU A 1 59 ? 18.297 -26.938 -12.797 1 97.12 59 LEU A C 1
ATOM 444 O O . LEU A 1 59 ? 18.156 -28.047 -13.312 1 97.12 59 LEU A O 1
ATOM 448 N N . ALA A 1 60 ? 17.906 -26.625 -11.602 1 93.5 60 ALA A N 1
ATOM 449 C CA . ALA A 1 60 ? 17.328 -27.656 -10.742 1 93.5 60 ALA A CA 1
ATOM 450 C C . ALA A 1 60 ? 16.281 -27.047 -9.812 1 93.5 60 ALA A C 1
ATOM 452 O O . ALA A 1 60 ? 16.375 -25.875 -9.422 1 93.5 60 ALA A O 1
ATOM 453 N N . MET A 1 61 ? 15.328 -27.828 -9.547 1 89 61 MET A N 1
ATOM 454 C CA . MET A 1 61 ? 14.305 -27.422 -8.586 1 89 61 MET A CA 1
ATOM 455 C C . MET A 1 61 ? 13.922 -28.594 -7.68 1 89 61 MET A C 1
ATOM 457 O O . MET A 1 61 ? 14 -29.75 -8.094 1 89 61 MET A O 1
ATOM 461 N N . ALA A 1 62 ? 13.648 -28.312 -6.52 1 83.44 62 ALA A N 1
ATOM 462 C CA . ALA A 1 62 ? 13.078 -29.312 -5.625 1 83.44 62 ALA A CA 1
ATOM 463 C C . ALA A 1 62 ? 11.617 -29.609 -5.984 1 83.44 62 ALA A C 1
ATOM 465 O O . ALA A 1 62 ? 11.117 -29.125 -7 1 83.44 62 ALA A O 1
ATOM 466 N N . GLU A 1 63 ? 11.047 -30.594 -5.207 1 79.12 63 GLU A N 1
ATOM 467 C CA . GLU A 1 63 ? 9.594 -30.766 -5.32 1 79.12 63 GLU A CA 1
ATOM 468 C C . GLU A 1 63 ? 8.867 -29.453 -5.02 1 79.12 63 GLU A C 1
ATOM 470 O O . GLU A 1 63 ? 8.539 -29.172 -3.865 1 79.12 63 GLU A O 1
ATOM 475 N N . SER A 1 64 ? 8.734 -28.656 -6.066 1 77.06 64 SER A N 1
ATOM 476 C CA . SER A 1 64 ? 8.227 -27.297 -5.977 1 77.06 64 SER A CA 1
ATOM 477 C C . SER A 1 64 ? 6.875 -27.156 -6.672 1 77.06 64 SER A C 1
ATOM 479 O O . SER A 1 64 ? 6.48 -28.031 -7.449 1 77.06 64 SER A O 1
ATOM 481 N N . LEU A 1 65 ? 6.242 -26.109 -6.305 1 84.44 65 LEU A N 1
ATOM 482 C CA . LEU A 1 65 ? 4.992 -25.781 -6.988 1 84.44 65 LEU A CA 1
ATOM 483 C C . LEU A 1 65 ? 5.25 -25.344 -8.422 1 84.44 65 LEU A C 1
ATOM 485 O O . LEU A 1 65 ? 5.949 -24.344 -8.656 1 84.44 65 LEU A O 1
ATOM 489 N N . PRO A 1 66 ? 4.695 -26.031 -9.312 1 86.81 66 PRO A N 1
ATOM 490 C CA . PRO A 1 66 ? 5.004 -25.719 -10.711 1 86.81 66 PRO A CA 1
ATOM 491 C C . PRO A 1 66 ? 4.719 -24.25 -11.062 1 86.81 66 PRO A C 1
ATOM 493 O O . PRO A 1 66 ? 5.504 -23.625 -11.773 1 86.81 66 PRO A O 1
ATOM 496 N N . ILE A 1 67 ? 3.703 -23.688 -10.555 1 91.06 67 ILE A N 1
ATOM 497 C CA . ILE A 1 67 ? 3.299 -22.328 -10.922 1 91.06 67 ILE A CA 1
ATOM 498 C C . ILE A 1 67 ? 4.352 -21.328 -10.445 1 91.06 67 ILE A C 1
ATOM 500 O O . ILE A 1 67 ? 4.422 -20.203 -10.953 1 91.06 67 ILE A O 1
ATOM 504 N N . HIS A 1 68 ? 5.273 -21.719 -9.539 1 88.25 68 HIS A N 1
ATOM 505 C CA . HIS A 1 68 ? 6.324 -20.859 -9.008 1 88.25 68 HIS A CA 1
ATOM 506 C C . HIS A 1 68 ? 7.543 -20.859 -9.922 1 88.25 68 HIS A C 1
ATOM 508 O O . HIS A 1 68 ? 8.297 -19.875 -9.961 1 88.25 68 HIS A O 1
ATOM 514 N N . VAL A 1 69 ? 7.73 -22.078 -10.633 1 88 69 VAL A N 1
ATOM 515 C CA . VAL A 1 69 ? 9.156 -22.281 -10.844 1 88 69 VAL A CA 1
ATOM 516 C C . VAL A 1 69 ? 9.414 -22.609 -12.312 1 88 69 VAL A C 1
ATOM 518 O O . VAL A 1 69 ? 10.57 -22.656 -12.758 1 88 69 VAL A O 1
ATOM 521 N N . MET A 1 70 ? 8.43 -22.922 -13.078 1 90.69 70 MET A N 1
ATOM 522 C CA . MET A 1 70 ? 8.773 -23.297 -14.445 1 90.69 70 MET A CA 1
ATOM 523 C C . MET A 1 70 ? 9.328 -22.109 -15.219 1 90.69 70 MET A C 1
ATOM 525 O O . MET A 1 70 ? 10.359 -22.234 -15.883 1 90.69 70 MET A O 1
ATOM 529 N N . ARG A 1 71 ? 8.602 -21.062 -15.117 1 92.94 71 ARG A N 1
ATOM 530 C CA . ARG A 1 71 ? 9.109 -19.766 -15.562 1 92.94 71 ARG A CA 1
ATOM 531 C C . ARG A 1 71 ? 9.008 -18.734 -14.453 1 92.94 71 ARG A C 1
ATOM 533 O O . ARG A 1 71 ? 8.047 -18.734 -13.68 1 92.94 71 ARG A O 1
ATOM 540 N N . GLY A 1 72 ? 9.906 -17.953 -14.312 1 94.5 72 GLY A N 1
ATOM 541 C CA . GLY A 1 72 ? 10.016 -17.031 -13.195 1 94.5 72 GLY A CA 1
ATOM 542 C C . GLY A 1 72 ? 11.422 -16.906 -12.648 1 94.5 72 GLY A C 1
ATOM 543 O O . GLY A 1 72 ? 12.008 -15.828 -12.641 1 94.5 72 GLY A O 1
ATOM 544 N N . PRO A 1 73 ? 11.859 -18.141 -12.203 1 96.5 73 PRO A N 1
ATOM 545 C CA . PRO A 1 73 ? 13.234 -18.094 -11.703 1 96.5 73 PRO A CA 1
ATOM 546 C C . PRO A 1 73 ? 14.195 -17.453 -12.695 1 96.5 73 PRO A C 1
ATOM 548 O O . PRO A 1 73 ? 15.039 -16.641 -12.297 1 96.5 73 PRO A O 1
ATOM 551 N N . ASP A 1 74 ? 14.086 -17.828 -13.945 1 97.56 74 ASP A N 1
ATOM 552 C CA . ASP A 1 74 ? 14.938 -17.234 -14.969 1 97.56 74 ASP A CA 1
ATOM 553 C C . ASP A 1 74 ? 14.695 -15.734 -15.094 1 97.56 74 ASP A C 1
ATOM 555 O O . ASP A 1 74 ? 15.641 -14.938 -15.117 1 97.56 74 ASP A O 1
ATOM 559 N N . LEU A 1 75 ? 13.414 -15.328 -15.141 1 98.06 75 LEU A N 1
ATOM 560 C CA . LEU A 1 75 ? 13.047 -13.922 -15.273 1 98.06 75 LEU A CA 1
ATOM 561 C C . LEU A 1 75 ? 13.531 -13.117 -14.07 1 98.06 75 LEU A C 1
ATOM 563 O O . LEU A 1 75 ? 14 -11.992 -14.219 1 98.06 75 LEU A O 1
ATOM 567 N N . LEU A 1 76 ? 13.375 -13.672 -12.914 1 98.56 76 LEU A N 1
ATOM 568 C CA . LEU A 1 76 ? 13.82 -13.023 -11.688 1 98.56 76 LEU A CA 1
ATOM 569 C C . LEU A 1 76 ? 15.336 -12.844 -11.68 1 98.56 76 LEU A C 1
ATOM 571 O O . LEU A 1 76 ? 15.836 -11.797 -11.258 1 98.56 76 LEU A O 1
ATOM 575 N N . ALA A 1 77 ? 16.047 -13.891 -12.062 1 98.38 77 ALA A N 1
ATOM 576 C CA . ALA A 1 77 ? 17.5 -13.812 -12.133 1 98.38 77 ALA A CA 1
ATOM 577 C C . ALA A 1 77 ? 17.938 -12.766 -13.148 1 98.38 77 ALA A C 1
ATOM 579 O O . ALA A 1 77 ? 18.938 -12.07 -12.938 1 98.38 77 ALA A O 1
ATOM 580 N N . GLU A 1 78 ? 17.25 -12.68 -14.266 1 98.19 78 GLU A N 1
ATOM 581 C CA . GLU A 1 78 ? 17.531 -11.648 -15.258 1 98.19 78 GLU A CA 1
ATOM 582 C C . GLU A 1 78 ? 17.344 -10.258 -14.672 1 98.19 78 GLU A C 1
ATOM 584 O O . GLU A 1 78 ? 18.156 -9.359 -14.906 1 98.19 78 GLU A O 1
ATOM 589 N N . ALA A 1 79 ? 16.25 -10.078 -13.977 1 98.25 79 ALA A N 1
ATOM 590 C CA . ALA A 1 79 ? 16 -8.797 -13.328 1 98.25 79 ALA A CA 1
ATOM 591 C C . ALA A 1 79 ? 17.109 -8.461 -12.336 1 98.25 79 ALA A C 1
ATOM 593 O O . ALA A 1 79 ? 17.547 -7.305 -12.25 1 98.25 79 ALA A O 1
ATOM 594 N N . MET A 1 80 ? 17.531 -9.414 -11.555 1 98.5 80 MET A N 1
ATOM 595 C CA . MET A 1 80 ? 18.609 -9.203 -10.609 1 98.5 80 MET A CA 1
ATOM 596 C C . MET A 1 80 ? 19.875 -8.703 -11.32 1 98.5 80 MET A C 1
ATOM 598 O O . MET A 1 80 ? 20.5 -7.75 -10.867 1 98.5 80 MET A O 1
ATOM 602 N N . ALA A 1 81 ? 20.203 -9.367 -12.406 1 97.88 81 ALA A N 1
ATOM 603 C CA . ALA A 1 81 ? 21.391 -8.992 -13.164 1 97.88 81 ALA A CA 1
ATOM 604 C C . ALA A 1 81 ? 21.266 -7.574 -13.719 1 97.88 81 ALA A C 1
ATOM 606 O O . ALA A 1 81 ? 22.25 -6.848 -13.812 1 97.88 81 ALA A O 1
ATOM 607 N N . GLU A 1 82 ? 20.078 -7.25 -14.109 1 97.75 82 GLU A N 1
ATOM 608 C CA . GLU A 1 82 ? 19.828 -5.926 -14.672 1 97.75 82 GLU A CA 1
ATOM 609 C C . GLU A 1 82 ? 19.969 -4.844 -13.602 1 97.75 82 GLU A C 1
ATOM 611 O O . GLU A 1 82 ? 20.641 -3.832 -13.812 1 97.75 82 GLU A O 1
ATOM 616 N N . PHE A 1 83 ? 19.375 -5.023 -12.445 1 97.94 83 PHE A N 1
ATOM 617 C CA . PHE A 1 83 ? 19.297 -3.988 -11.422 1 97.94 83 PHE A CA 1
ATOM 618 C C . PHE A 1 83 ? 20.562 -3.98 -10.562 1 97.94 83 PHE A C 1
ATOM 620 O O . PHE A 1 83 ? 20.906 -2.959 -9.969 1 97.94 83 PHE A O 1
ATOM 627 N N . HIS A 1 84 ? 21.188 -5.164 -10.484 1 97.81 84 HIS A N 1
ATOM 628 C CA . HIS A 1 84 ? 22.422 -5.34 -9.727 1 97.81 84 HIS A CA 1
ATOM 629 C C . HIS A 1 84 ? 23.484 -6.055 -10.562 1 97.81 84 HIS A C 1
ATOM 631 O O . HIS A 1 84 ? 23.812 -7.215 -10.297 1 97.81 84 HIS A O 1
ATOM 637 N N . PRO A 1 85 ? 24.109 -5.328 -11.422 1 96.44 85 PRO A N 1
ATOM 638 C CA . PRO A 1 85 ? 25.062 -5.961 -12.336 1 96.44 85 PRO A CA 1
ATOM 639 C C . PRO A 1 85 ? 26.266 -6.555 -11.617 1 96.44 85 PRO A C 1
ATOM 641 O O . PRO A 1 85 ? 26.922 -7.465 -12.141 1 96.44 85 PRO A O 1
ATOM 644 N N . VAL A 1 86 ? 26.562 -6.023 -10.484 1 96.44 86 VAL A N 1
ATOM 645 C CA . VAL A 1 86 ? 27.641 -6.566 -9.672 1 96.44 86 VAL A CA 1
ATOM 646 C C . VAL A 1 86 ? 27.078 -7.152 -8.383 1 96.44 86 VAL A C 1
ATOM 648 O O . VAL A 1 86 ? 26.453 -6.441 -7.598 1 96.44 86 VAL A O 1
ATOM 651 N N . VAL A 1 87 ? 27.219 -8.438 -8.219 1 97.94 87 VAL A N 1
ATOM 652 C CA . VAL A 1 87 ? 26.781 -9.094 -6.992 1 97.94 87 VAL A CA 1
ATOM 653 C C . VAL A 1 87 ? 28 -9.602 -6.219 1 97.94 87 VAL A C 1
ATOM 655 O O . VAL A 1 87 ? 29.047 -9.875 -6.809 1 97.94 87 VAL A O 1
ATOM 658 N N . ARG A 1 88 ? 27.938 -9.68 -4.926 1 97.88 88 ARG A N 1
ATOM 659 C CA . ARG A 1 88 ? 29.016 -10.102 -4.039 1 97.88 88 ARG A CA 1
ATOM 660 C C . ARG A 1 88 ? 28.547 -11.172 -3.068 1 97.88 88 ARG A C 1
ATOM 662 O O . ARG A 1 88 ? 27.344 -11.336 -2.848 1 97.88 88 ARG A O 1
ATOM 669 N N . ALA A 1 89 ? 29.562 -11.938 -2.564 1 98.12 89 ALA A N 1
ATOM 670 C CA . ALA A 1 89 ? 29.266 -12.867 -1.476 1 98.12 89 ALA A CA 1
ATOM 671 C C . ALA A 1 89 ? 28.578 -12.148 -0.318 1 98.12 89 ALA A C 1
ATOM 673 O O . ALA A 1 89 ? 28.969 -11.031 0.051 1 98.12 89 ALA A O 1
ATOM 674 N N . GLY A 1 90 ? 27.453 -12.727 0.116 1 98.25 90 GLY A N 1
ATOM 675 C CA . GLY A 1 90 ? 26.75 -12.141 1.246 1 98.25 90 GLY A CA 1
ATOM 676 C C . GLY A 1 90 ? 25.547 -11.32 0.836 1 98.25 90 GLY A C 1
ATOM 677 O O . GLY A 1 90 ? 24.734 -10.938 1.681 1 98.25 90 GLY A O 1
ATOM 678 N N . ASP A 1 91 ? 25.344 -11.125 -0.462 1 98.62 91 ASP A N 1
ATOM 679 C CA . ASP A 1 91 ? 24.172 -10.406 -0.942 1 98.62 91 ASP A CA 1
ATOM 680 C C . ASP A 1 91 ? 22.938 -11.305 -0.908 1 98.62 91 ASP A C 1
ATOM 682 O O . ASP A 1 91 ? 23.047 -12.523 -1.016 1 98.62 91 ASP A O 1
ATOM 686 N N . ALA A 1 92 ? 21.812 -10.766 -0.688 1 98.88 92 ALA A N 1
ATOM 687 C CA . ALA A 1 92 ? 20.5 -11.352 -0.921 1 98.88 92 ALA A CA 1
ATOM 688 C C . ALA A 1 92 ? 19.516 -10.297 -1.406 1 98.88 92 ALA A C 1
ATOM 690 O O . ALA A 1 92 ? 19.562 -9.141 -0.972 1 98.88 92 ALA A O 1
ATOM 691 N N . PHE A 1 93 ? 18.656 -10.625 -2.285 1 98.88 93 PHE A N 1
ATOM 692 C CA . PHE A 1 93 ? 17.719 -9.68 -2.875 1 98.88 93 PHE A CA 1
ATOM 693 C C . PHE A 1 93 ? 16.281 -10.172 -2.686 1 98.88 93 PHE A C 1
ATOM 695 O O . PHE A 1 93 ? 15.969 -11.328 -2.975 1 98.88 93 PHE A O 1
ATOM 702 N N . LEU A 1 94 ? 15.43 -9.336 -2.121 1 98.81 94 LEU A N 1
ATOM 703 C CA . LEU A 1 94 ? 14 -9.586 -1.965 1 98.81 94 LEU A CA 1
ATOM 704 C C . LEU A 1 94 ? 13.227 -9.117 -3.195 1 98.81 94 LEU A C 1
ATOM 706 O O . LEU A 1 94 ? 13.375 -7.965 -3.623 1 98.81 94 LEU A O 1
ATOM 710 N N . HIS A 1 95 ? 12.453 -10.008 -3.795 1 98.56 95 HIS A N 1
ATOM 711 C CA . HIS A 1 95 ? 11.758 -9.711 -5.043 1 98.56 95 HIS A CA 1
ATOM 712 C C . HIS A 1 95 ? 10.328 -10.227 -5.016 1 98.56 95 HIS A C 1
ATOM 714 O O . HIS A 1 95 ? 10.086 -11.391 -4.672 1 98.56 95 HIS A O 1
ATOM 720 N N . ASN A 1 96 ? 9.336 -9.367 -5.332 1 98.44 96 ASN A N 1
ATOM 721 C CA . ASN A 1 96 ? 7.953 -9.82 -5.426 1 98.44 96 ASN A CA 1
ATOM 722 C C . ASN A 1 96 ? 7.184 -9.055 -6.5 1 98.44 96 ASN A C 1
ATOM 724 O O . ASN A 1 96 ? 5.953 -9.023 -6.484 1 98.44 96 ASN A O 1
ATOM 728 N N . SER A 1 97 ? 7.898 -8.422 -7.453 1 98.38 97 SER A N 1
ATOM 729 C CA . SER A 1 97 ? 7.262 -7.559 -8.438 1 98.38 97 SER A CA 1
ATOM 730 C C . SER A 1 97 ? 6.617 -8.367 -9.555 1 98.38 97 SER A C 1
ATOM 732 O O . SER A 1 97 ? 7.301 -9.125 -10.258 1 98.38 97 SER A O 1
ATOM 734 N N . PRO A 1 98 ? 5.328 -8.172 -9.773 1 97.81 98 PRO A N 1
ATOM 735 C CA . PRO A 1 98 ? 4.664 -8.867 -10.875 1 97.81 98 PRO A CA 1
ATOM 736 C C . PRO A 1 98 ? 5.113 -8.367 -12.25 1 97.81 98 PRO A C 1
ATOM 738 O O . PRO A 1 98 ? 4.824 -9 -13.266 1 97.81 98 PRO A O 1
ATOM 741 N N . TYR A 1 99 ? 5.855 -7.273 -12.32 1 97.88 99 TYR A N 1
ATOM 742 C CA . TYR A 1 99 ? 6.227 -6.645 -13.586 1 97.88 99 TYR A CA 1
ATOM 743 C C . TYR A 1 99 ? 7.656 -7.004 -13.969 1 97.88 99 TYR A C 1
ATOM 745 O O . TYR A 1 99 ? 8.102 -6.688 -15.078 1 97.88 99 TYR A O 1
ATOM 753 N N . HIS A 1 100 ? 8.32 -7.695 -13.023 1 97.75 100 HIS A N 1
ATOM 754 C CA . HIS A 1 100 ? 9.734 -8.008 -13.242 1 97.75 100 HIS A CA 1
ATOM 755 C C . HIS A 1 100 ? 10 -9.492 -13.062 1 97.75 100 HIS A C 1
ATOM 757 O O . HIS A 1 100 ? 11.031 -9.875 -12.5 1 97.75 100 HIS A O 1
ATOM 763 N N . GLY A 1 101 ? 9.016 -10.281 -13.406 1 97.56 101 GLY A N 1
ATOM 764 C CA . GLY A 1 101 ? 9.297 -11.703 -13.523 1 97.56 101 GLY A CA 1
ATOM 765 C C . GLY A 1 101 ? 8.711 -12.531 -12.391 1 97.56 101 GLY A C 1
ATOM 766 O O . GLY A 1 101 ? 8.695 -13.758 -12.461 1 97.56 101 GLY A O 1
ATOM 767 N N . ASN A 1 102 ? 8.203 -11.922 -11.312 1 98.06 102 ASN A N 1
ATOM 768 C CA . ASN A 1 102 ? 7.621 -12.68 -10.211 1 98.06 102 ASN A CA 1
ATOM 769 C C . ASN A 1 102 ? 6.18 -13.078 -10.508 1 98.06 102 ASN A C 1
ATOM 771 O O . ASN A 1 102 ? 5.59 -12.617 -11.484 1 98.06 102 ASN A O 1
ATOM 775 N N . SER A 1 103 ? 5.68 -13.984 -9.742 1 97.31 103 SER A N 1
ATOM 776 C CA . SER A 1 103 ? 4.328 -14.5 -9.938 1 97.31 103 SER A CA 1
ATOM 777 C C . SER A 1 103 ? 3.279 -13.5 -9.461 1 97.31 103 SER A C 1
ATOM 779 O O . SER A 1 103 ? 2.336 -13.188 -10.188 1 97.31 103 SER A O 1
ATOM 781 N N . HIS A 1 104 ? 3.242 -13.031 -8.289 1 97.75 104 HIS A N 1
ATOM 782 C CA . HIS A 1 104 ? 2.402 -11.984 -7.719 1 97.75 104 HIS A CA 1
ATOM 783 C C . HIS A 1 104 ? 3.018 -11.414 -6.445 1 97.75 104 HIS A C 1
ATOM 785 O O . HIS A 1 104 ? 4.031 -11.922 -5.961 1 97.75 104 HIS A O 1
ATOM 791 N N . ALA A 1 105 ? 2.467 -10.469 -5.922 1 97.56 105 ALA A N 1
ATOM 792 C CA . ALA A 1 105 ? 3.07 -9.688 -4.844 1 97.56 105 ALA A CA 1
ATOM 793 C C . ALA A 1 105 ? 3.189 -10.523 -3.57 1 97.56 105 ALA A C 1
ATOM 795 O O . ALA A 1 105 ? 4.113 -10.328 -2.777 1 97.56 105 ALA A O 1
ATOM 796 N N . ALA A 1 106 ? 2.359 -11.469 -3.361 1 97.12 106 ALA A N 1
ATOM 797 C CA . ALA A 1 106 ? 2.328 -12.242 -2.119 1 97.12 106 ALA A CA 1
ATOM 798 C C . ALA A 1 106 ? 3.449 -13.273 -2.086 1 97.12 106 ALA A C 1
ATOM 800 O O . ALA A 1 106 ? 3.787 -13.797 -1.022 1 97.12 106 ALA A O 1
ATOM 801 N N . ASP A 1 107 ? 3.93 -13.602 -3.215 1 97.19 107 ASP A N 1
ATOM 802 C CA . ASP A 1 107 ? 5.07 -14.508 -3.271 1 97.19 107 ASP A CA 1
ATOM 803 C C . ASP A 1 107 ? 6.387 -13.75 -3.117 1 97.19 107 ASP A C 1
ATOM 805 O O . ASP A 1 107 ? 6.902 -13.188 -4.086 1 97.19 107 ASP A O 1
ATOM 809 N N . HIS A 1 108 ? 6.926 -13.828 -1.973 1 97.81 108 HIS A N 1
ATOM 810 C CA . HIS A 1 108 ? 8.25 -13.25 -1.784 1 97.81 108 HIS A CA 1
ATOM 811 C C . HIS A 1 108 ? 9.336 -14.188 -2.311 1 97.81 108 HIS A C 1
ATOM 813 O O . HIS A 1 108 ? 9.352 -15.375 -1.978 1 97.81 108 HIS A O 1
ATOM 819 N N . SER A 1 109 ? 10.156 -13.68 -3.146 1 98.44 109 SER A N 1
ATOM 820 C CA . SER A 1 109 ? 11.305 -14.406 -3.668 1 98.44 109 SER A CA 1
ATOM 821 C C . SER A 1 109 ? 12.617 -13.844 -3.127 1 98.44 109 SER A C 1
ATOM 823 O O . SER A 1 109 ? 12.805 -12.625 -3.098 1 98.44 109 SER A O 1
ATOM 825 N N . LEU A 1 110 ? 13.422 -14.727 -2.676 1 98.62 110 LEU A N 1
ATOM 826 C CA . LEU A 1 110 ? 14.773 -14.367 -2.248 1 98.62 110 LEU A CA 1
ATOM 827 C C . LEU A 1 110 ? 15.812 -14.914 -3.221 1 98.62 110 LEU A C 1
ATOM 829 O O . LEU A 1 110 ? 15.867 -16.125 -3.465 1 98.62 110 LEU A O 1
ATOM 833 N N . LEU A 1 111 ? 16.562 -14.047 -3.828 1 98.88 111 LEU A N 1
ATOM 834 C CA . LEU A 1 111 ? 17.656 -14.43 -4.711 1 98.88 111 LEU A CA 1
ATOM 835 C C . LEU A 1 111 ? 19 -14.25 -4.012 1 98.88 111 LEU A C 1
ATOM 837 O O . LEU A 1 111 ? 19.328 -13.156 -3.549 1 98.88 111 LEU A O 1
ATOM 841 N N . VAL A 1 112 ? 19.766 -15.273 -3.932 1 98.88 112 VAL A N 1
ATOM 842 C CA . VAL A 1 112 ? 21.078 -15.258 -3.307 1 98.88 112 VAL A CA 1
ATOM 843 C C . VAL A 1 112 ? 22.141 -15.695 -4.32 1 98.88 112 VAL A C 1
ATOM 845 O O . VAL A 1 112 ? 22.234 -16.875 -4.66 1 98.88 112 VAL A O 1
ATOM 848 N N . PRO A 1 113 ? 22.953 -14.758 -4.793 1 98.75 113 PRO A N 1
ATOM 849 C CA . PRO A 1 113 ? 24.031 -15.148 -5.707 1 98.75 113 PRO A CA 1
ATOM 850 C C . PRO A 1 113 ? 25.125 -15.969 -5.016 1 98.75 113 PRO A C 1
ATOM 852 O O . PRO A 1 113 ? 25.516 -15.656 -3.887 1 98.75 113 PRO A O 1
ATOM 855 N N . VAL A 1 114 ? 25.484 -17.016 -5.637 1 98.75 114 VAL A N 1
ATOM 856 C CA . VAL A 1 114 ? 26.625 -17.812 -5.199 1 98.75 114 VAL A CA 1
ATOM 857 C C . VAL A 1 114 ? 27.891 -17.312 -5.891 1 98.75 114 VAL A C 1
ATOM 859 O O . VAL A 1 114 ? 28.062 -17.484 -7.102 1 98.75 114 VAL A O 1
ATOM 862 N N . VAL A 1 115 ? 28.766 -16.703 -5.098 1 98.62 115 VAL A N 1
ATOM 863 C CA . VAL A 1 115 ? 29.984 -16.094 -5.602 1 98.62 115 VAL A CA 1
ATOM 864 C C . VAL A 1 115 ? 31.203 -16.859 -5.078 1 98.62 115 VAL A C 1
ATOM 866 O O . VAL A 1 115 ? 31.328 -17.062 -3.871 1 98.62 115 VAL A O 1
ATOM 869 N N . ASP A 1 116 ? 32.062 -17.266 -5.969 1 97.94 116 ASP A N 1
ATOM 870 C CA . ASP A 1 116 ? 33.219 -18.078 -5.551 1 97.94 116 ASP A CA 1
ATOM 871 C C . ASP A 1 116 ? 34.281 -17.203 -4.938 1 97.94 116 ASP A C 1
ATOM 873 O O . ASP A 1 116 ? 34.125 -15.992 -4.777 1 97.94 116 ASP A O 1
ATOM 877 N N . ALA A 1 117 ? 35.375 -17.828 -4.57 1 96.62 117 ALA A N 1
ATOM 878 C CA . ALA A 1 117 ? 36.438 -17.141 -3.852 1 96.62 117 ALA A CA 1
ATOM 879 C C . ALA A 1 117 ? 37.094 -16.062 -4.715 1 96.62 117 ALA A C 1
ATOM 881 O O . ALA A 1 117 ? 37.656 -15.102 -4.199 1 96.62 117 ALA A O 1
ATOM 882 N N . ASP A 1 118 ? 37 -16.109 -6.004 1 96.69 118 ASP A N 1
ATOM 883 C CA . ASP A 1 118 ? 37.594 -15.148 -6.926 1 96.69 118 ASP A CA 1
ATOM 884 C C . ASP A 1 118 ? 36.625 -14.016 -7.234 1 96.69 118 ASP A C 1
ATOM 886 O O . ASP A 1 118 ? 36.938 -13.125 -8.023 1 96.69 118 ASP A O 1
ATOM 890 N N . GLY A 1 119 ? 35.438 -14.133 -6.73 1 97.25 119 GLY A N 1
ATOM 891 C CA . GLY A 1 119 ? 34.438 -13.078 -6.914 1 97.25 119 GLY A CA 1
ATOM 892 C C . GLY A 1 119 ? 33.562 -13.289 -8.117 1 97.25 119 GLY A C 1
ATOM 893 O O . GLY A 1 119 ? 32.812 -12.391 -8.523 1 97.25 119 GLY A O 1
ATOM 894 N N . GLN A 1 120 ? 33.625 -14.469 -8.648 1 97.62 120 GLN A N 1
ATOM 895 C CA . GLN A 1 120 ? 32.812 -14.758 -9.836 1 97.62 120 GLN A CA 1
ATOM 896 C C . GLN A 1 120 ? 31.453 -15.297 -9.453 1 97.62 120 GLN A C 1
ATOM 898 O O . GLN A 1 120 ? 31.344 -16.203 -8.633 1 97.62 120 GLN A O 1
ATOM 903 N N . HIS A 1 121 ? 30.406 -14.703 -10.016 1 98.31 121 HIS A N 1
ATOM 904 C CA . HIS A 1 121 ? 29.047 -15.203 -9.859 1 98.31 121 HIS A CA 1
ATOM 905 C C . HIS A 1 121 ? 28.859 -16.531 -10.602 1 98.31 121 HIS A C 1
ATOM 907 O O . HIS A 1 121 ? 29 -16.594 -11.82 1 98.31 121 HIS A O 1
ATOM 913 N N . ARG A 1 122 ? 28.562 -17.609 -9.93 1 98.31 122 ARG A N 1
ATOM 914 C CA . ARG A 1 122 ? 28.531 -18.938 -10.5 1 98.31 122 ARG A CA 1
ATOM 915 C C . ARG A 1 122 ? 27.094 -19.422 -10.688 1 98.31 122 ARG A C 1
ATOM 917 O O . ARG A 1 122 ? 26.75 -19.969 -11.742 1 98.31 122 ARG A O 1
ATOM 924 N N . PHE A 1 123 ? 26.266 -19.297 -9.664 1 98.56 123 PHE A N 1
ATOM 925 C CA . PHE A 1 123 ? 24.859 -19.688 -9.648 1 98.56 123 PHE A CA 1
ATOM 926 C C . PHE A 1 123 ? 24.031 -18.703 -8.82 1 98.56 123 PHE A C 1
ATOM 928 O O . PHE A 1 123 ? 24.594 -17.812 -8.164 1 98.56 123 PHE A O 1
ATOM 935 N N . THR A 1 124 ? 22.766 -18.734 -8.898 1 98.69 124 THR A N 1
ATOM 936 C CA . THR A 1 124 ? 21.828 -18.031 -8.047 1 98.69 124 THR A CA 1
ATOM 937 C C . THR A 1 124 ? 20.844 -19 -7.41 1 98.69 124 THR A C 1
ATOM 939 O O . THR A 1 124 ? 20.25 -19.844 -8.102 1 98.69 124 THR A O 1
ATOM 942 N N . LEU A 1 125 ? 20.75 -18.953 -6.16 1 98.69 125 LEU A N 1
ATOM 943 C CA . LEU A 1 125 ? 19.734 -19.719 -5.449 1 98.69 125 LEU A CA 1
ATOM 944 C C . LEU A 1 125 ? 18.453 -18.906 -5.297 1 98.69 125 LEU A C 1
ATOM 946 O O . LEU A 1 125 ? 18.5 -17.703 -5.027 1 98.69 125 LEU A O 1
ATOM 950 N N . LEU A 1 126 ? 17.359 -19.5 -5.551 1 98.31 126 LEU A N 1
ATOM 951 C CA . LEU A 1 126 ? 16.062 -18.875 -5.41 1 98.31 126 LEU A CA 1
ATOM 952 C C . LEU A 1 126 ? 15.203 -19.609 -4.383 1 98.31 126 LEU A C 1
ATOM 954 O O . LEU A 1 126 ? 15.086 -20.828 -4.434 1 98.31 126 LEU A O 1
ATOM 958 N N . VAL A 1 127 ? 14.703 -18.922 -3.412 1 97.75 127 VAL A N 1
ATOM 959 C CA . VAL A 1 127 ? 13.68 -19.406 -2.486 1 97.75 127 VAL A CA 1
ATOM 960 C C . VAL A 1 127 ? 12.43 -18.547 -2.617 1 97.75 127 VAL A C 1
ATOM 962 O O . VAL A 1 127 ? 12.484 -17.328 -2.453 1 97.75 127 VAL A O 1
ATOM 965 N N . LYS A 1 128 ? 11.359 -19.125 -3.041 1 96.38 128 LYS A N 1
ATOM 966 C CA . LYS A 1 128 ? 10.086 -18.438 -3.189 1 96.38 128 LYS A CA 1
ATOM 967 C C . LYS A 1 128 ? 9.047 -18.984 -2.219 1 96.38 128 LYS A C 1
ATOM 969 O O . LYS A 1 128 ? 8.883 -20.203 -2.102 1 96.38 128 LYS A O 1
ATOM 974 N N . ALA A 1 129 ? 8.391 -18.109 -1.513 1 95.56 129 ALA A N 1
ATOM 975 C CA . ALA A 1 129 ? 7.379 -18.547 -0.554 1 95.56 129 ALA A CA 1
ATOM 976 C C . ALA A 1 129 ? 6.188 -17.594 -0.541 1 95.56 129 ALA A C 1
ATOM 978 O O . ALA A 1 129 ? 6.359 -16.375 -0.556 1 95.56 129 ALA A O 1
ATOM 979 N N . HIS A 1 130 ? 5.023 -18.203 -0.575 1 94.94 130 HIS A N 1
ATOM 980 C CA . HIS A 1 130 ? 3.812 -17.406 -0.385 1 94.94 130 HIS A CA 1
ATOM 981 C C . HIS A 1 130 ? 3.711 -16.891 1.045 1 94.94 130 HIS A C 1
ATOM 983 O O . HIS A 1 130 ? 3.848 -17.656 2 1 94.94 130 HIS A O 1
ATOM 989 N N . GLN A 1 131 ? 3.52 -15.602 1.179 1 95.56 131 GLN A N 1
ATOM 990 C CA . GLN A 1 131 ? 3.408 -15 2.5 1 95.56 131 GLN A CA 1
ATOM 991 C C . GLN A 1 131 ? 1.959 -14.992 2.982 1 95.56 131 GLN A C 1
ATOM 993 O O . GLN A 1 131 ? 1.034 -14.844 2.18 1 95.56 131 GLN A O 1
ATOM 998 N N . ALA A 1 132 ? 1.779 -15.133 4.297 1 93.25 132 ALA A N 1
ATOM 999 C CA . ALA A 1 132 ? 0.439 -15.062 4.871 1 93.25 132 ALA A CA 1
ATOM 1000 C C . ALA A 1 132 ? -0.14 -13.656 4.723 1 93.25 132 ALA A C 1
ATOM 1002 O O . ALA A 1 132 ? -1.357 -13.484 4.617 1 93.25 132 ALA A O 1
ATOM 1003 N N . ASP A 1 133 ? 0.72 -12.727 4.781 1 94.75 133 ASP A N 1
ATOM 1004 C CA . ASP A 1 133 ? 0.389 -11.328 4.539 1 94.75 133 ASP A CA 1
ATOM 1005 C C . ASP A 1 133 ? 1.536 -10.602 3.836 1 94.75 133 ASP A C 1
ATOM 1007 O O . ASP A 1 133 ? 2.707 -10.883 4.098 1 94.75 133 ASP A O 1
ATOM 1011 N N . CYS A 1 134 ? 1.146 -9.719 2.928 1 95.19 134 CYS A N 1
ATOM 1012 C CA . CYS A 1 134 ? 2.18 -9.008 2.178 1 95.19 134 CYS A CA 1
ATOM 1013 C C . CYS A 1 134 ? 1.929 -7.508 2.186 1 95.19 134 CYS A C 1
ATOM 1015 O O . CYS A 1 134 ? 2.424 -6.785 1.317 1 95.19 134 CYS A O 1
ATOM 1017 N N . GLY A 1 135 ? 1.072 -7.074 3.086 1 95.44 135 GLY A N 1
ATOM 1018 C CA . GLY A 1 135 ? 0.861 -5.648 3.258 1 95.44 135 GLY A CA 1
ATOM 1019 C C . GLY A 1 135 ? -0.252 -5.098 2.385 1 95.44 135 GLY A C 1
ATOM 1020 O O . GLY A 1 135 ? -0.399 -3.883 2.248 1 95.44 135 GLY A O 1
ATOM 1021 N N . ASN A 1 136 ? -1.124 -5.91 1.782 1 97 136 ASN A N 1
ATOM 1022 C CA . ASN A 1 136 ? -2.279 -5.469 1.008 1 97 136 ASN A CA 1
ATOM 1023 C C . ASN A 1 136 ? -3.197 -4.57 1.832 1 97 136 ASN A C 1
ATOM 1025 O O . ASN A 1 136 ? -3.15 -4.59 3.064 1 97 136 ASN A O 1
ATOM 1029 N N . ALA A 1 137 ? -3.973 -3.775 1.104 1 96.56 137 ALA A N 1
ATOM 1030 C CA . ALA A 1 137 ? -4.953 -2.936 1.788 1 96.56 137 ALA A CA 1
ATOM 1031 C C . ALA A 1 137 ? -5.926 -3.783 2.604 1 96.56 137 ALA A C 1
ATOM 1033 O O . ALA A 1 137 ? -6.238 -3.451 3.748 1 96.56 137 ALA A O 1
ATOM 1034 N N . ALA A 1 138 ? -6.445 -4.867 2.004 1 95.38 138 ALA A N 1
ATOM 1035 C CA . ALA A 1 138 ? -7.285 -5.84 2.699 1 95.38 138 ALA A CA 1
ATOM 1036 C C . ALA A 1 138 ? -6.441 -6.969 3.289 1 95.38 138 ALA A C 1
ATOM 1038 O O . ALA A 1 138 ? -5.348 -7.254 2.799 1 95.38 138 ALA A O 1
ATOM 1039 N N . PRO A 1 139 ? -6.938 -7.574 4.348 1 94.94 139 PRO A N 1
ATOM 1040 C CA . PRO A 1 139 ? -6.176 -8.656 4.977 1 94.94 139 PRO A CA 1
ATOM 1041 C C . PRO A 1 139 ? -6.273 -9.969 4.207 1 94.94 139 PRO A C 1
ATOM 1043 O O . PRO A 1 139 ? -6.727 -10.977 4.754 1 94.94 139 PRO A O 1
ATOM 1046 N N . THR A 1 140 ? -5.871 -9.961 2.994 1 96 140 THR A N 1
ATOM 1047 C CA . THR A 1 140 ? -5.805 -11.117 2.111 1 96 140 THR A CA 1
ATOM 1048 C C . THR A 1 140 ? -4.652 -10.977 1.119 1 96 140 THR A C 1
ATOM 1050 O O . THR A 1 140 ? -4.254 -9.859 0.776 1 96 140 THR A O 1
ATOM 1053 N N . THR A 1 141 ? -4.141 -12.047 0.731 1 95.56 141 THR A N 1
ATOM 1054 C CA . THR A 1 141 ? -3.066 -12.055 -0.257 1 95.56 141 THR A CA 1
ATOM 1055 C C . THR A 1 141 ? -3.621 -12.312 -1.655 1 95.56 141 THR A C 1
ATOM 1057 O O . THR A 1 141 ? -2.863 -12.375 -2.627 1 95.56 141 THR A O 1
ATOM 1060 N N . TYR A 1 142 ? -4.965 -12.477 -1.774 1 96.31 142 TYR A N 1
ATOM 1061 C CA . TYR A 1 142 ? -5.676 -12.695 -3.029 1 96.31 142 TYR A CA 1
ATOM 1062 C C . TYR A 1 142 ? -6.789 -11.664 -3.213 1 96.31 142 TYR A C 1
ATOM 1064 O O . TYR A 1 142 ? -7.949 -11.938 -2.908 1 96.31 142 TYR A O 1
ATOM 1072 N N . SER A 1 143 ? -6.434 -10.578 -3.734 1 96.75 143 SER A N 1
ATOM 1073 C CA . SER A 1 143 ? -7.395 -9.5 -3.957 1 96.75 143 SER A CA 1
ATOM 1074 C C . SER A 1 143 ? -7.805 -9.422 -5.426 1 96.75 143 SER A C 1
ATOM 1076 O O . SER A 1 143 ? -7.23 -8.656 -6.195 1 96.75 143 SER A O 1
ATOM 1078 N N . ALA A 1 144 ? -8.859 -10.094 -5.738 1 95.88 144 ALA A N 1
ATOM 1079 C CA . ALA A 1 144 ? -9.328 -10.078 -7.125 1 95.88 144 ALA A CA 1
ATOM 1080 C C . ALA A 1 144 ? -10.156 -8.828 -7.41 1 95.88 144 ALA A C 1
ATOM 1082 O O . ALA A 1 144 ? -10.328 -8.445 -8.57 1 95.88 144 ALA A O 1
ATOM 1083 N N . ASP A 1 145 ? -10.719 -8.203 -6.402 1 95.75 145 ASP A N 1
ATOM 1084 C CA . ASP A 1 145 ? -11.688 -7.121 -6.547 1 95.75 145 ASP A CA 1
ATOM 1085 C C . ASP A 1 145 ? -10.992 -5.766 -6.586 1 95.75 145 ASP A C 1
ATOM 1087 O O . ASP A 1 145 ? -11.625 -4.727 -6.398 1 95.75 145 ASP A O 1
ATOM 1091 N N . VAL A 1 146 ? -9.742 -5.707 -6.777 1 97.19 146 VAL A N 1
ATOM 1092 C CA . VAL A 1 146 ? -9.016 -4.441 -6.828 1 97.19 146 VAL A CA 1
ATOM 1093 C C . VAL A 1 146 ? -8.734 -4.062 -8.281 1 97.19 146 VAL A C 1
ATOM 1095 O O . VAL A 1 146 ? -8.492 -4.934 -9.117 1 97.19 146 VAL A O 1
ATOM 1098 N N . ARG A 1 147 ? -8.625 -2.818 -8.664 1 94.88 147 ARG A N 1
ATOM 1099 C CA . ARG A 1 147 ? -8.516 -2.34 -10.039 1 94.88 147 ARG A CA 1
ATOM 1100 C C . ARG A 1 147 ? -7.066 -2.346 -10.508 1 94.88 147 ARG A C 1
ATOM 1102 O O . ARG A 1 147 ? -6.793 -2.531 -11.695 1 94.88 147 ARG A O 1
ATOM 1109 N N . ASP A 1 148 ? -6.164 -2.033 -9.602 1 96.81 148 ASP A N 1
ATOM 1110 C CA . ASP A 1 148 ? -4.754 -1.868 -9.953 1 96.81 148 ASP A CA 1
ATOM 1111 C C . ASP A 1 148 ? -3.859 -2.113 -8.742 1 96.81 148 ASP A C 1
ATOM 1113 O O . ASP A 1 148 ? -4.344 -2.492 -7.672 1 96.81 148 ASP A O 1
ATOM 1117 N N . VAL A 1 149 ? -2.57 -1.979 -8.953 1 97.38 149 VAL A N 1
ATOM 1118 C CA . VAL A 1 149 ? -1.596 -2.33 -7.93 1 97.38 149 VAL A CA 1
ATOM 1119 C C . VAL A 1 149 ? -1.692 -1.344 -6.766 1 97.38 149 VAL A C 1
ATOM 1121 O O . VAL A 1 149 ? -1.377 -1.688 -5.625 1 97.38 149 VAL A O 1
ATOM 1124 N N . TYR A 1 150 ? -2.166 -0.093 -6.969 1 96.44 150 TYR A N 1
ATOM 1125 C CA . TYR A 1 150 ? -2.316 0.9 -5.914 1 96.44 150 TYR A CA 1
ATOM 1126 C C . TYR A 1 150 ? -3.447 0.521 -4.965 1 96.44 150 TYR A C 1
ATOM 1128 O O . TYR A 1 150 ? -3.27 0.529 -3.742 1 96.44 150 TYR A O 1
ATOM 1136 N N . GLU A 1 151 ? -4.594 0.166 -5.535 1 96.56 151 GLU A N 1
ATOM 1137 C CA . GLU A 1 151 ? -5.719 -0.289 -4.723 1 96.56 151 GLU A CA 1
ATOM 1138 C C . GLU A 1 151 ? -5.379 -1.578 -3.982 1 96.56 151 GLU A C 1
ATOM 1140 O O . GLU A 1 151 ? -5.887 -1.822 -2.885 1 96.56 151 GLU A O 1
ATOM 1145 N N . GLU A 1 152 ? -4.594 -2.453 -4.66 1 97.62 152 GLU A N 1
ATOM 1146 C CA . GLU A 1 152 ? -4.109 -3.65 -3.98 1 97.62 152 GLU A CA 1
ATOM 1147 C C . GLU A 1 152 ? -3.342 -3.293 -2.711 1 97.62 152 GLU A C 1
ATOM 1149 O O . GLU A 1 152 ? -3.547 -3.908 -1.663 1 97.62 152 GLU A O 1
ATOM 1154 N N . GLY A 1 153 ? -2.477 -2.342 -2.766 1 96.75 153 GLY A N 1
ATOM 1155 C CA . GLY A 1 153 ? -1.834 -1.754 -1.601 1 96.75 153 GLY A CA 1
ATOM 1156 C C . GLY A 1 153 ? -0.592 -2.506 -1.161 1 96.75 153 GLY A C 1
ATOM 1157 O O . GLY A 1 153 ? 0.056 -2.127 -0.183 1 96.75 153 GLY A O 1
ATOM 1158 N N . ALA A 1 154 ? -0.142 -3.551 -1.834 1 95.06 154 ALA A N 1
ATOM 1159 C CA . ALA A 1 154 ? 0.982 -4.383 -1.417 1 95.06 154 ALA A CA 1
ATOM 1160 C C . ALA A 1 154 ? 2.293 -3.605 -1.467 1 95.06 154 ALA A C 1
ATOM 1162 O O . ALA A 1 154 ? 2.443 -2.684 -2.271 1 95.06 154 ALA A O 1
ATOM 1163 N N . LEU A 1 155 ? 3.225 -3.971 -0.592 1 95.94 155 LEU A N 1
ATOM 1164 C CA . LEU A 1 155 ? 4.617 -3.588 -0.803 1 95.94 155 LEU A CA 1
ATOM 1165 C C . LEU A 1 155 ? 5.203 -4.32 -2.004 1 95.94 155 LEU A C 1
ATOM 1167 O O . LEU A 1 155 ? 5.035 -5.535 -2.143 1 95.94 155 LEU A O 1
ATOM 1171 N N . ILE A 1 156 ? 5.719 -3.594 -2.926 1 98 156 ILE A N 1
ATOM 1172 C CA . ILE A 1 156 ? 6.367 -4.211 -4.078 1 98 156 ILE A CA 1
ATOM 1173 C C . ILE A 1 156 ? 7.879 -3.98 -3.998 1 98 156 ILE A C 1
ATOM 1175 O O . ILE A 1 156 ? 8.336 -2.84 -3.916 1 98 156 ILE A O 1
ATOM 1179 N N . PHE A 1 157 ? 8.641 -5.012 -3.998 1 98.19 157 PHE A N 1
ATOM 1180 C CA . PHE A 1 157 ? 10.102 -5.008 -3.984 1 98.19 157 PHE A CA 1
ATOM 1181 C C . PHE A 1 157 ? 10.656 -5.477 -5.324 1 98.19 157 PHE A C 1
ATOM 1183 O O . PHE A 1 157 ? 10.852 -6.676 -5.535 1 98.19 157 PHE A O 1
ATOM 1190 N N . PRO A 1 158 ? 11.031 -4.586 -6.242 1 97.81 158 PRO A N 1
ATOM 1191 C CA . PRO A 1 158 ? 11.648 -5.012 -7.5 1 97.81 158 PRO A CA 1
ATOM 1192 C C . PRO A 1 158 ? 13.125 -5.371 -7.336 1 97.81 158 PRO A C 1
ATOM 1194 O O . PRO A 1 158 ? 14 -4.59 -7.719 1 97.81 158 PRO A O 1
ATOM 1197 N N . CYS A 1 159 ? 13.336 -6.5 -6.816 1 98.31 159 CYS A N 1
ATOM 1198 C CA . CYS A 1 159 ? 14.672 -7.047 -6.613 1 98.31 159 CYS A CA 1
ATOM 1199 C C . CYS A 1 159 ? 15.5 -6.145 -5.703 1 98.31 159 CYS A C 1
ATOM 1201 O O . CYS A 1 159 ? 16.594 -5.707 -6.082 1 98.31 159 CYS A O 1
ATOM 1203 N N . VAL A 1 160 ? 15.055 -5.926 -4.504 1 98.62 160 VAL A N 1
ATOM 1204 C CA . VAL A 1 160 ? 15.641 -4.996 -3.547 1 98.62 160 VAL A CA 1
ATOM 1205 C C . VAL A 1 160 ? 16.641 -5.73 -2.664 1 98.62 160 VAL A C 1
ATOM 1207 O O . VAL A 1 160 ? 16.375 -6.84 -2.195 1 98.62 160 VAL A O 1
ATOM 1210 N N . ARG A 1 161 ? 17.812 -5.145 -2.482 1 98.69 161 ARG A N 1
ATOM 1211 C CA . ARG A 1 161 ? 18.828 -5.758 -1.622 1 98.69 161 ARG A CA 1
ATOM 1212 C C . ARG A 1 161 ? 18.344 -5.801 -0.173 1 98.69 161 ARG A C 1
ATOM 1214 O O . ARG A 1 161 ? 18.047 -4.766 0.418 1 98.69 161 ARG A O 1
ATOM 1221 N N . ILE A 1 162 ? 18.266 -6.98 0.397 1 98.62 162 ILE A N 1
ATOM 1222 C CA . ILE A 1 162 ? 17.766 -7.148 1.759 1 98.62 162 ILE A CA 1
ATOM 1223 C C . ILE A 1 162 ? 18.906 -7.609 2.668 1 98.62 162 ILE A C 1
ATOM 1225 O O . ILE A 1 162 ? 18.812 -7.508 3.895 1 98.62 162 ILE A O 1
ATOM 1229 N N . GLN A 1 163 ? 20 -8.078 2.086 1 98.56 163 GLN A N 1
ATOM 1230 C CA . GLN A 1 163 ? 21.219 -8.328 2.826 1 98.56 163 GLN A CA 1
ATOM 1231 C C . GLN A 1 163 ? 22.438 -7.824 2.057 1 98.56 163 GLN A C 1
ATOM 1233 O O . GLN A 1 163 ? 22.484 -7.914 0.828 1 98.56 163 GLN A O 1
ATOM 1238 N N . GLN A 1 164 ? 23.359 -7.328 2.734 1 97.62 164 GLN A N 1
ATOM 1239 C CA . GLN A 1 164 ? 24.703 -6.988 2.283 1 97.62 164 GLN A CA 1
ATOM 1240 C C . GLN A 1 164 ? 25.766 -7.5 3.26 1 97.62 164 GLN A C 1
ATOM 1242 O O . GLN A 1 164 ? 25.656 -7.289 4.469 1 97.62 164 GLN A O 1
ATOM 1247 N N . ASP A 1 165 ? 26.797 -8.258 2.764 1 97.69 165 ASP A N 1
ATOM 1248 C CA . ASP A 1 165 ? 27.844 -8.82 3.596 1 97.69 165 ASP A CA 1
ATOM 1249 C C . ASP A 1 165 ? 27.266 -9.688 4.715 1 97.69 165 ASP A C 1
ATOM 1251 O O . ASP A 1 165 ? 27.672 -9.57 5.871 1 97.69 165 ASP A O 1
ATOM 1255 N N . TYR A 1 166 ? 26.203 -10.461 4.352 1 98.19 166 TYR A N 1
ATOM 1256 C CA . TYR A 1 166 ? 25.547 -11.422 5.23 1 98.19 166 TYR A CA 1
ATOM 1257 C C . TYR A 1 166 ? 24.828 -10.711 6.371 1 98.19 166 TYR A C 1
ATOM 1259 O O . TYR A 1 166 ? 24.5 -11.328 7.383 1 98.19 166 TYR A O 1
ATOM 1267 N N . GLN A 1 167 ? 24.609 -9.367 6.234 1 98.06 167 GLN A N 1
ATOM 1268 C CA . GLN A 1 167 ? 23.875 -8.586 7.23 1 98.06 167 GLN A CA 1
ATOM 1269 C C . GLN A 1 167 ? 22.594 -8.023 6.645 1 98.06 167 GLN A C 1
ATOM 1271 O O . GLN A 1 167 ? 22.578 -7.543 5.512 1 98.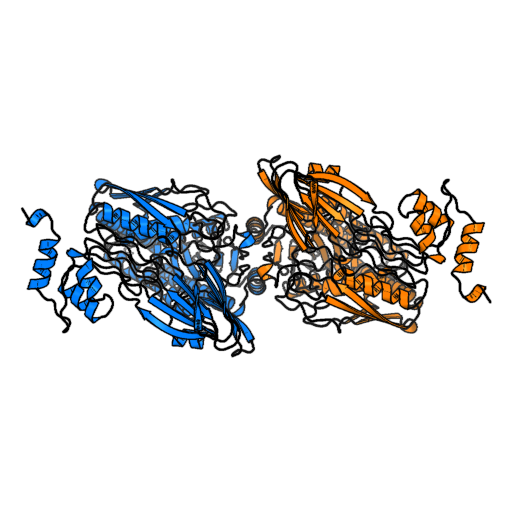06 167 GLN A O 1
ATOM 1276 N N . ASP A 1 168 ? 21.516 -8.086 7.445 1 98.31 168 ASP A N 1
ATOM 1277 C CA . ASP A 1 168 ? 20.219 -7.594 6.996 1 98.31 168 ASP A CA 1
ATOM 1278 C C . ASP A 1 168 ? 20.25 -6.078 6.797 1 98.31 168 ASP A C 1
ATOM 1280 O O . ASP A 1 168 ? 20.875 -5.359 7.574 1 98.31 168 ASP A O 1
ATOM 1284 N N . VAL A 1 169 ? 19.672 -5.637 5.75 1 98.06 169 VAL A N 1
ATOM 1285 C CA . VAL A 1 169 ? 19.469 -4.207 5.551 1 98.06 169 VAL A CA 1
ATOM 1286 C C . VAL A 1 169 ? 18.312 -3.721 6.418 1 98.06 169 VAL A C 1
ATOM 1288 O O . VAL A 1 169 ? 17.141 -3.895 6.059 1 98.06 169 VAL A O 1
ATOM 1291 N N . GLY A 1 170 ? 18.594 -3.025 7.473 1 97.81 170 GLY A N 1
ATOM 1292 C CA . GLY A 1 170 ? 17.625 -2.627 8.484 1 97.81 170 GLY A CA 1
ATOM 1293 C C . GLY A 1 170 ? 16.5 -1.783 7.922 1 97.81 170 GLY A C 1
ATOM 1294 O O . GLY A 1 170 ? 15.352 -1.892 8.367 1 97.81 170 GLY A O 1
ATOM 1295 N N . ASP A 1 171 ? 16.797 -0.93 6.965 1 98.25 171 ASP A N 1
ATOM 1296 C CA . ASP A 1 171 ? 15.805 -0.051 6.355 1 98.25 171 ASP A CA 1
ATOM 1297 C C . ASP A 1 171 ? 14.656 -0.856 5.75 1 98.25 171 ASP A C 1
ATOM 1299 O O . ASP A 1 171 ? 13.484 -0.544 5.977 1 98.25 171 ASP A O 1
ATOM 1303 N N . ILE A 1 172 ? 15 -1.904 4.984 1 98.25 172 ILE A N 1
ATOM 1304 C CA . ILE A 1 172 ? 14.008 -2.717 4.293 1 98.25 172 ILE A CA 1
ATOM 1305 C C . ILE A 1 172 ? 13.219 -3.541 5.312 1 98.25 172 ILE A C 1
ATOM 1307 O O . ILE A 1 172 ? 11.992 -3.674 5.199 1 98.25 172 ILE A O 1
ATOM 1311 N N . VAL A 1 173 ? 13.883 -4.062 6.293 1 97.94 173 VAL A N 1
ATOM 1312 C CA . VAL A 1 173 ? 13.234 -4.848 7.34 1 97.94 173 VAL A CA 1
ATOM 1313 C C . VAL A 1 173 ? 12.219 -3.984 8.078 1 97.94 173 VAL A C 1
ATOM 1315 O O . VAL A 1 173 ? 11.086 -4.418 8.328 1 97.94 173 VAL A O 1
ATOM 1318 N N . ARG A 1 174 ? 12.578 -2.754 8.445 1 97.38 174 ARG A N 1
ATOM 1319 C CA . ARG A 1 174 ? 11.68 -1.847 9.156 1 97.38 174 ARG A CA 1
ATOM 1320 C C . ARG A 1 174 ? 10.461 -1.504 8.305 1 97.38 174 ARG A C 1
ATOM 1322 O O . ARG A 1 174 ? 9.352 -1.378 8.828 1 97.38 174 ARG A O 1
ATOM 1329 N N . MET A 1 175 ? 10.703 -1.296 7.016 1 97.88 175 MET A N 1
ATOM 1330 C CA . MET A 1 175 ? 9.578 -1.048 6.125 1 97.88 175 MET A CA 1
ATOM 1331 C C . MET A 1 175 ? 8.578 -2.201 6.172 1 97.88 175 MET A C 1
ATOM 1333 O O . MET A 1 175 ? 7.371 -1.979 6.27 1 97.88 175 MET A O 1
ATOM 1337 N N . CYS A 1 176 ? 9.086 -3.445 6.07 1 97.62 176 CYS A N 1
ATOM 1338 C CA . CYS A 1 176 ? 8.234 -4.629 6.109 1 97.62 176 CYS A CA 1
ATOM 1339 C C . CYS A 1 176 ? 7.492 -4.723 7.434 1 97.62 176 CYS A C 1
ATOM 1341 O O . CYS A 1 176 ? 6.285 -4.973 7.457 1 97.62 176 CYS A O 1
ATOM 1343 N N . GLN A 1 177 ? 8.164 -4.441 8.508 1 95.94 177 GLN A N 1
ATOM 1344 C CA . GLN A 1 177 ? 7.57 -4.551 9.836 1 95.94 177 GLN A CA 1
ATOM 1345 C C . GLN A 1 177 ? 6.492 -3.49 10.047 1 95.94 177 GLN A C 1
ATOM 1347 O O . GLN A 1 177 ? 5.559 -3.691 10.828 1 95.94 177 GLN A O 1
ATOM 1352 N N . THR A 1 178 ? 6.582 -2.41 9.328 1 96.44 178 THR A N 1
ATOM 1353 C CA . THR A 1 178 ? 5.629 -1.315 9.469 1 96.44 178 THR A CA 1
ATOM 1354 C C . THR A 1 178 ? 4.391 -1.569 8.617 1 96.44 178 THR A C 1
ATOM 1356 O O . THR A 1 178 ? 3.281 -1.182 8.992 1 96.44 178 THR A O 1
ATOM 1359 N N . ARG A 1 179 ? 4.539 -2.352 7.512 1 97.12 179 ARG A N 1
ATOM 1360 C CA . ARG A 1 179 ? 3.453 -2.365 6.539 1 97.12 179 ARG A CA 1
ATOM 1361 C C . ARG A 1 179 ? 2.922 -3.779 6.336 1 97.12 179 ARG A C 1
ATOM 1363 O O . ARG A 1 179 ? 1.935 -3.98 5.625 1 97.12 179 ARG A O 1
ATOM 1370 N N . ILE A 1 180 ? 3.488 -4.75 6.914 1 96.06 180 ILE A N 1
ATOM 1371 C CA . ILE A 1 180 ? 2.941 -6.102 6.914 1 96.06 180 ILE A CA 1
ATOM 1372 C C . ILE A 1 180 ? 2.238 -6.375 8.242 1 96.06 180 ILE A C 1
ATOM 1374 O O . ILE A 1 180 ? 2.814 -6.164 9.312 1 96.06 180 ILE A O 1
ATOM 1378 N N . ARG A 1 181 ? 0.996 -6.789 8.305 1 93.62 181 ARG A N 1
ATOM 1379 C CA . ARG A 1 181 ? 0.059 -6.809 9.422 1 93.62 181 ARG A CA 1
ATOM 1380 C C . ARG A 1 181 ? 0.586 -7.672 10.562 1 93.62 181 ARG A C 1
ATOM 1382 O O . ARG A 1 181 ? 0.321 -7.395 11.734 1 93.62 181 ARG A O 1
ATOM 1389 N N . VAL A 1 182 ? 1.215 -8.781 10.25 1 91.5 182 VAL A N 1
ATOM 1390 C CA . VAL A 1 182 ? 1.772 -9.68 11.258 1 91.5 182 VAL A CA 1
ATOM 1391 C C . VAL A 1 182 ? 3.289 -9.758 11.094 1 91.5 182 VAL A C 1
ATOM 1393 O O . VAL A 1 182 ? 3.816 -10.789 10.664 1 91.5 182 VAL A O 1
ATOM 1396 N N . PRO A 1 183 ? 3.922 -8.758 11.57 1 93.62 183 PRO A N 1
ATOM 1397 C CA . PRO A 1 183 ? 5.34 -8.602 11.242 1 93.62 183 PRO A CA 1
ATOM 1398 C C . PRO A 1 183 ? 6.207 -9.711 11.836 1 93.62 183 PRO A C 1
ATOM 1400 O O . PRO A 1 183 ? 7.207 -10.102 11.234 1 93.62 183 PRO A O 1
ATOM 1403 N N . ASP A 1 184 ? 5.84 -10.227 12.969 1 92.69 184 ASP A N 1
ATOM 1404 C CA . ASP A 1 184 ? 6.629 -11.289 13.578 1 92.69 184 ASP A CA 1
ATOM 1405 C C . ASP A 1 184 ? 6.57 -12.562 12.734 1 92.69 184 ASP A C 1
ATOM 1407 O O . ASP A 1 184 ? 7.578 -13.258 12.586 1 92.69 184 ASP A O 1
ATOM 1411 N N . GLN A 1 185 ? 5.383 -12.836 12.289 1 91.94 185 GLN A N 1
ATOM 1412 C CA . GLN A 1 185 ? 5.223 -13.984 11.414 1 91.94 185 GLN A CA 1
ATOM 1413 C C . GLN A 1 185 ? 6.027 -13.812 10.125 1 91.94 185 GLN A C 1
ATOM 1415 O O . GLN A 1 185 ? 6.695 -14.75 9.672 1 91.94 185 GLN A O 1
ATOM 1420 N N . TRP A 1 186 ? 5.969 -12.68 9.57 1 94.62 186 TRP A N 1
ATOM 1421 C CA . TRP A 1 186 ? 6.734 -12.406 8.359 1 94.62 186 TRP A CA 1
ATOM 1422 C C . TRP A 1 186 ? 8.227 -12.562 8.609 1 94.62 186 TRP A C 1
ATOM 1424 O O . TRP A 1 186 ? 8.945 -13.164 7.801 1 94.62 186 TRP A O 1
ATOM 1434 N N . TRP A 1 187 ? 8.703 -12.008 9.711 1 96.5 187 TRP A N 1
ATOM 1435 C CA . TRP A 1 187 ? 10.117 -12.062 10.062 1 96.5 187 TRP A CA 1
ATOM 1436 C C . TRP A 1 187 ? 10.594 -13.5 10.188 1 96.5 187 TRP A C 1
ATOM 1438 O O . TRP A 1 187 ? 11.672 -13.852 9.695 1 96.5 187 TRP A O 1
ATOM 1448 N N . GLY A 1 188 ? 9.766 -14.266 10.852 1 95.38 188 GLY A N 1
ATOM 1449 C CA . GLY A 1 188 ? 10.102 -15.672 10.953 1 95.38 188 GLY A CA 1
ATOM 1450 C C . GLY A 1 188 ? 10.203 -16.359 9.602 1 95.38 188 GLY A C 1
ATOM 1451 O O . GLY A 1 188 ? 11.117 -17.156 9.375 1 95.38 188 GLY A O 1
ATOM 1452 N N . ASP A 1 189 ? 9.273 -16.172 8.766 1 95.88 189 ASP A N 1
ATOM 1453 C CA . ASP A 1 189 ? 9.297 -16.766 7.426 1 95.88 189 ASP A CA 1
ATOM 1454 C C . ASP A 1 189 ? 10.484 -16.25 6.613 1 95.88 189 ASP A C 1
ATOM 1456 O O . ASP A 1 189 ? 11.086 -17 5.848 1 95.88 189 ASP A O 1
ATOM 1460 N N . TYR A 1 190 ? 10.812 -14.945 6.785 1 97.62 190 TYR A N 1
ATOM 1461 C CA . TYR A 1 190 ? 11.977 -14.367 6.129 1 97.62 190 TYR A CA 1
ATOM 1462 C C . TYR A 1 190 ? 13.258 -15.078 6.547 1 97.62 190 TYR A C 1
ATOM 1464 O O . TYR A 1 190 ? 14.062 -15.461 5.699 1 97.62 190 TYR A O 1
ATOM 1472 N N . LEU A 1 191 ? 13.383 -15.242 7.812 1 97.44 191 LEU A N 1
ATOM 1473 C CA . LEU A 1 191 ? 14.57 -15.922 8.32 1 97.44 191 LEU A CA 1
ATOM 1474 C C . LEU A 1 191 ? 14.633 -17.359 7.82 1 97.44 191 LEU A C 1
ATOM 1476 O O . LEU A 1 191 ? 15.711 -17.875 7.52 1 97.44 191 LEU A O 1
ATOM 1480 N N . ALA A 1 192 ? 13.453 -18 7.75 1 97.06 192 ALA A N 1
ATOM 1481 C CA . ALA A 1 192 ? 13.398 -19.359 7.227 1 97.06 192 ALA A CA 1
ATOM 1482 C C . ALA A 1 192 ? 13.852 -19.406 5.77 1 97.06 192 ALA A C 1
ATOM 1484 O O . ALA A 1 192 ? 14.625 -20.297 5.383 1 97.06 192 ALA A O 1
ATOM 1485 N N . MET A 1 193 ? 13.375 -18.531 4.988 1 97.94 193 MET A N 1
ATOM 1486 C CA . MET A 1 193 ? 13.758 -18.453 3.582 1 97.94 193 MET A CA 1
ATOM 1487 C C . MET A 1 193 ? 15.258 -18.188 3.441 1 97.94 193 MET A C 1
ATOM 1489 O O . MET A 1 193 ? 15.93 -18.844 2.645 1 97.94 193 MET A O 1
ATOM 1493 N N . LEU A 1 194 ? 15.695 -17.203 4.211 1 98.19 194 LEU A N 1
ATOM 1494 C CA . LEU A 1 194 ? 17.109 -16.844 4.176 1 98.19 194 LEU A CA 1
ATOM 1495 C C . LEU A 1 194 ? 17.984 -18.031 4.598 1 98.19 194 LEU A C 1
ATOM 1497 O O . LEU A 1 194 ? 19 -18.312 3.965 1 98.19 194 LEU A O 1
ATOM 1501 N N . GLY A 1 195 ? 17.562 -18.672 5.68 1 97.81 195 GLY A N 1
ATOM 1502 C CA . GLY A 1 195 ? 18.281 -19.859 6.133 1 97.81 195 GLY A CA 1
ATOM 1503 C C . GLY A 1 195 ? 18.391 -20.938 5.074 1 97.81 195 GLY A C 1
ATOM 1504 O O . GLY A 1 195 ? 19.453 -21.531 4.891 1 97.81 195 GLY A O 1
ATOM 1505 N N . ALA A 1 196 ? 17.281 -21.203 4.41 1 97.62 196 ALA A N 1
ATOM 1506 C CA . ALA A 1 196 ? 17.25 -22.203 3.342 1 97.62 196 ALA A CA 1
ATOM 1507 C C . ALA A 1 196 ? 18.234 -21.828 2.232 1 97.62 196 ALA A C 1
ATOM 1509 O O . ALA A 1 196 ? 18.984 -22.688 1.76 1 97.62 196 ALA A O 1
ATOM 1510 N N . ALA A 1 197 ? 18.25 -20.578 1.813 1 98.38 197 ALA A N 1
ATOM 1511 C CA . ALA A 1 197 ? 19.125 -20.125 0.749 1 98.38 197 ALA A CA 1
ATOM 1512 C C . ALA A 1 197 ? 20.594 -20.219 1.173 1 98.38 197 ALA A C 1
ATOM 1514 O O . ALA A 1 197 ? 21.453 -20.609 0.374 1 98.38 197 ALA A O 1
ATOM 1515 N N . ARG A 1 198 ? 20.891 -19.906 2.383 1 98.56 198 ARG A N 1
ATOM 1516 C CA . ARG A 1 198 ? 22.266 -19.922 2.869 1 98.56 198 ARG A CA 1
ATOM 1517 C C . ARG A 1 198 ? 22.797 -21.344 3.012 1 98.56 198 ARG A C 1
ATOM 1519 O O . ARG A 1 198 ? 23.969 -21.594 2.799 1 98.56 198 ARG A O 1
ATOM 1526 N N . VAL A 1 199 ? 21.938 -22.25 3.441 1 98.12 199 VAL A N 1
ATOM 1527 C CA . VAL A 1 199 ? 22.312 -23.656 3.449 1 98.12 199 VAL A CA 1
ATOM 1528 C C . VAL A 1 199 ? 22.688 -24.109 2.035 1 98.12 199 VAL A C 1
ATOM 1530 O O . VAL A 1 199 ? 23.719 -24.75 1.836 1 98.12 199 VAL A O 1
ATOM 1533 N N . GLY A 1 200 ? 21.828 -23.734 1.104 1 98.5 200 GLY A N 1
ATOM 1534 C CA . GLY A 1 200 ? 22.156 -24.047 -0.282 1 98.5 200 GLY A CA 1
ATOM 1535 C C . GLY A 1 200 ? 23.453 -23.406 -0.751 1 98.5 200 GLY A C 1
ATOM 1536 O O . GLY A 1 200 ? 24.234 -24.047 -1.465 1 98.5 200 GLY A O 1
ATOM 1537 N N . GLU A 1 201 ? 23.656 -22.172 -0.366 1 98.69 201 GLU A N 1
ATOM 1538 C CA . GLU A 1 201 ? 24.859 -21.453 -0.726 1 98.69 201 GLU A CA 1
ATOM 1539 C C . GLU A 1 201 ? 26.109 -22.188 -0.221 1 98.69 201 GLU A C 1
ATOM 1541 O O . GLU A 1 201 ? 27.062 -22.391 -0.974 1 98.69 201 GLU A O 1
ATOM 1546 N N . ARG A 1 202 ? 26.125 -22.578 1.014 1 98.38 202 ARG A N 1
ATOM 1547 C CA . ARG A 1 202 ? 27.266 -23.281 1.618 1 98.38 202 ARG A CA 1
ATOM 1548 C C . ARG A 1 202 ? 27.531 -24.609 0.915 1 98.38 202 ARG A C 1
ATOM 1550 O O . ARG A 1 202 ? 28.672 -24.938 0.62 1 98.38 202 ARG A O 1
ATOM 1557 N N . GLN A 1 203 ? 26.484 -25.344 0.669 1 98.31 203 GLN A N 1
ATOM 1558 C CA . GLN A 1 203 ? 26.625 -26.672 0.058 1 98.31 203 GLN A CA 1
ATOM 1559 C C . GLN A 1 203 ? 27.109 -26.547 -1.385 1 98.31 203 GLN A C 1
ATOM 1561 O O . GLN A 1 203 ? 27.922 -27.359 -1.841 1 98.31 203 GLN A O 1
ATOM 1566 N N . LEU A 1 204 ? 26.641 -25.578 -2.098 1 98.19 204 LEU A N 1
ATOM 1567 C CA . LEU A 1 204 ? 27.062 -25.391 -3.48 1 98.19 204 LEU A CA 1
ATOM 1568 C C . LEU A 1 204 ? 28.516 -24.938 -3.543 1 98.19 204 LEU A C 1
ATOM 1570 O O . LEU A 1 204 ? 29.266 -25.344 -4.441 1 98.19 204 LEU A O 1
ATOM 1574 N N . LEU A 1 205 ? 28.891 -24.016 -2.68 1 98.38 205 LEU A N 1
ATOM 1575 C CA . LEU A 1 205 ? 30.281 -23.578 -2.609 1 98.38 205 LEU A CA 1
ATOM 1576 C C . LEU A 1 205 ? 31.203 -24.75 -2.311 1 98.38 205 LEU A C 1
ATOM 1578 O O . LEU A 1 205 ? 32.25 -24.891 -2.938 1 98.38 205 LEU A O 1
ATOM 1582 N N . ALA A 1 206 ? 30.766 -25.594 -1.37 1 98.12 206 ALA A N 1
ATOM 1583 C CA . ALA A 1 206 ? 31.547 -26.781 -1.036 1 98.12 206 ALA A CA 1
ATOM 1584 C C . ALA A 1 206 ? 31.672 -27.719 -2.236 1 98.12 206 ALA A C 1
ATOM 1586 O O . ALA A 1 206 ? 32.75 -28.266 -2.49 1 98.12 206 ALA A O 1
ATOM 1587 N N . LEU A 1 207 ? 30.578 -27.938 -2.895 1 97.69 207 LEU A N 1
ATOM 1588 C CA . LEU A 1 207 ? 30.578 -28.797 -4.07 1 97.69 207 LEU A CA 1
ATOM 1589 C C . LEU A 1 207 ? 31.484 -28.234 -5.16 1 97.69 207 LEU A C 1
ATOM 1591 O O . LEU A 1 207 ? 32.219 -28.969 -5.805 1 97.69 207 LEU A O 1
ATOM 1595 N N . GLY A 1 208 ? 31.406 -26.953 -5.441 1 97.5 208 GLY A N 1
ATOM 1596 C CA . GLY A 1 208 ? 32.281 -26.297 -6.402 1 97.5 208 GLY A CA 1
ATOM 1597 C C . GLY A 1 208 ? 33.75 -26.438 -6.07 1 97.5 208 GLY A C 1
ATOM 1598 O O . GLY A 1 208 ? 34.594 -26.656 -6.961 1 97.5 208 GLY A O 1
ATOM 1599 N N . ASP A 1 209 ? 34.031 -26.344 -4.816 1 96.88 209 ASP A N 1
ATOM 1600 C CA . ASP A 1 209 ? 35.406 -26.516 -4.359 1 96.88 209 ASP A CA 1
ATOM 1601 C C . ASP A 1 209 ? 35.875 -27.938 -4.551 1 96.88 209 ASP A C 1
ATOM 1603 O O . ASP A 1 209 ? 37.031 -28.172 -4.855 1 96.88 209 ASP A O 1
ATOM 1607 N N . GLU A 1 210 ? 35 -28.844 -4.363 1 96.88 210 GLU A N 1
ATOM 1608 C CA . GLU A 1 210 ? 35.312 -30.266 -4.426 1 96.88 210 GLU A CA 1
ATOM 1609 C C . GLU A 1 210 ? 35.531 -30.719 -5.871 1 96.88 210 GLU A C 1
ATOM 1611 O O . GLU A 1 210 ? 36.531 -31.359 -6.191 1 96.88 210 GLU A O 1
ATOM 1616 N N . VAL A 1 211 ? 34.625 -30.375 -6.789 1 96.12 211 VAL A N 1
ATOM 1617 C CA . VAL A 1 211 ? 34.625 -30.969 -8.117 1 96.12 211 VAL A CA 1
ATOM 1618 C C . VAL A 1 211 ? 35.188 -29.969 -9.141 1 96.12 211 VAL A C 1
ATOM 1620 O O . VAL A 1 211 ? 35.594 -30.344 -10.242 1 96.12 211 VAL A O 1
ATOM 1623 N N . GLY A 1 212 ? 35.219 -28.703 -8.75 1 96.88 212 GLY A N 1
ATOM 1624 C CA . GLY A 1 212 ? 35.625 -27.641 -9.656 1 96.88 212 GLY A CA 1
ATOM 1625 C C . GLY A 1 212 ? 34.469 -26.953 -10.328 1 96.88 212 GLY A C 1
ATOM 1626 O O . GLY A 1 212 ? 33.5 -27.609 -10.719 1 96.88 212 GLY A O 1
ATOM 1627 N N . TRP A 1 213 ? 34.562 -25.625 -10.492 1 97.12 213 TRP A N 1
ATOM 1628 C CA . TRP A 1 213 ? 33.469 -24.828 -11.047 1 97.12 213 TRP A CA 1
ATOM 1629 C C . TRP A 1 213 ? 33.281 -25.109 -12.531 1 97.12 213 TRP A C 1
ATOM 1631 O O . TRP A 1 213 ? 32.156 -25.109 -13.047 1 97.12 213 TRP A O 1
ATOM 1641 N N . GLU A 1 214 ? 34.312 -25.359 -13.258 1 95.56 214 GLU A N 1
ATOM 1642 C CA . GLU A 1 214 ? 34.25 -25.672 -14.68 1 95.56 214 GLU A CA 1
ATOM 1643 C C . GLU A 1 214 ? 33.469 -26.969 -14.914 1 95.56 214 GLU A C 1
ATOM 1645 O O . GLU A 1 214 ? 32.719 -27.078 -15.883 1 95.56 214 GLU A O 1
ATOM 1650 N N . VAL A 1 215 ? 33.719 -27.891 -14.031 1 96.19 215 VAL A N 1
ATOM 1651 C CA . VAL A 1 215 ? 33.031 -29.172 -14.117 1 96.19 215 VAL A CA 1
ATOM 1652 C C . VAL A 1 215 ? 31.531 -28.953 -13.906 1 96.19 215 VAL A C 1
ATOM 1654 O O . VAL A 1 215 ? 30.703 -29.547 -14.609 1 96.19 215 VAL A O 1
ATOM 1657 N N . LEU A 1 216 ? 31.156 -28.156 -12.969 1 96.75 216 LEU A N 1
ATOM 1658 C CA . LEU A 1 216 ? 29.75 -27.891 -12.695 1 96.75 216 LEU A CA 1
ATOM 1659 C C . LEU A 1 216 ? 29.094 -27.172 -13.867 1 96.75 216 LEU A C 1
ATOM 1661 O O . LEU A 1 216 ? 27.922 -27.391 -14.172 1 96.75 216 LEU A O 1
ATOM 1665 N N . GLU A 1 217 ? 29.812 -26.312 -14.492 1 95.62 217 GLU A N 1
ATOM 1666 C CA . GLU A 1 217 ? 29.297 -25.609 -15.664 1 95.62 217 GLU A CA 1
ATOM 1667 C C . GLU A 1 217 ? 29.094 -26.562 -16.828 1 95.62 217 GLU A C 1
ATOM 1669 O O . GLU A 1 217 ? 28.109 -26.469 -17.562 1 95.62 217 GLU A O 1
ATOM 1674 N N . GLU A 1 218 ? 30.031 -27.438 -17 1 95.94 218 GLU A N 1
ATOM 1675 C CA . GLU A 1 218 ? 29.891 -28.469 -18.016 1 95.94 218 GLU A CA 1
ATOM 1676 C C . GLU A 1 218 ? 28.703 -29.375 -17.734 1 95.94 218 GLU A C 1
ATOM 1678 O O . GLU A 1 218 ? 28 -29.797 -18.656 1 95.94 218 GLU A O 1
ATOM 1683 N N . TYR A 1 219 ? 28.641 -29.734 -16.484 1 95.69 219 TYR A N 1
ATOM 1684 C CA . TYR A 1 219 ? 27.484 -30.531 -16.078 1 95.69 219 TYR A CA 1
ATOM 1685 C C . TYR A 1 219 ? 26.188 -29.844 -16.469 1 95.69 219 TYR A C 1
ATOM 1687 O O . TYR A 1 219 ? 25.266 -30.484 -17 1 95.69 219 TYR A O 1
ATOM 1695 N N . ALA A 1 220 ? 26.047 -28.547 -16.188 1 97.38 220 ALA A N 1
ATOM 1696 C CA . ALA A 1 220 ? 24.812 -27.812 -16.484 1 97.38 220 ALA A CA 1
ATOM 1697 C C . ALA A 1 220 ? 24.469 -27.906 -17.969 1 97.38 220 ALA A C 1
ATOM 1699 O O . ALA A 1 220 ? 23.312 -28.188 -18.328 1 97.38 220 ALA A O 1
ATOM 1700 N N . GLU A 1 221 ? 25.438 -27.719 -18.812 1 97.19 221 GLU A N 1
ATOM 1701 C CA . GLU A 1 221 ? 25.203 -27.797 -20.25 1 97.19 221 GLU A CA 1
ATOM 1702 C C . GLU A 1 221 ? 24.766 -29.203 -20.656 1 97.19 221 GLU A C 1
ATOM 1704 O O . GLU A 1 221 ? 23.844 -29.359 -21.469 1 97.19 221 GLU A O 1
ATOM 1709 N N . ALA A 1 222 ? 25.391 -30.203 -20.109 1 96.88 222 ALA A N 1
ATOM 1710 C CA . ALA A 1 222 ? 25.062 -31.594 -20.422 1 96.88 222 ALA A CA 1
ATOM 1711 C C . ALA A 1 222 ? 23.656 -31.938 -19.938 1 96.88 222 ALA A C 1
ATOM 1713 O O . ALA A 1 222 ? 22.922 -32.656 -20.625 1 96.88 222 ALA A O 1
ATOM 1714 N N . TRP A 1 223 ? 23.375 -31.453 -18.797 1 96.19 223 TRP A N 1
ATOM 1715 C CA . TRP A 1 223 ? 22.062 -31.703 -18.219 1 96.19 223 TRP A CA 1
ATOM 1716 C C . TRP A 1 223 ? 20.969 -31.062 -19.062 1 96.19 223 TRP A C 1
ATOM 1718 O O . TRP A 1 223 ? 19.906 -31.641 -19.266 1 96.19 223 TRP A O 1
ATOM 1728 N N . PHE A 1 224 ? 21.188 -29.828 -19.531 1 97.5 224 PHE A N 1
ATOM 1729 C CA . PHE A 1 224 ? 20.25 -29.156 -20.422 1 97.5 224 PHE A CA 1
ATOM 1730 C C . PHE A 1 224 ? 20.078 -29.922 -21.719 1 97.5 224 PHE A C 1
ATOM 1732 O O . PHE A 1 224 ? 18.953 -30.109 -22.203 1 97.5 224 PHE A O 1
ATOM 1739 N N . ASP A 1 225 ? 21.172 -30.406 -22.25 1 97.06 225 ASP A N 1
ATOM 1740 C CA . ASP A 1 225 ? 21.125 -31.156 -23.5 1 97.06 225 ASP A CA 1
ATOM 1741 C C . ASP A 1 225 ? 20.344 -32.469 -23.312 1 97.06 225 ASP A C 1
ATOM 1743 O O . ASP A 1 225 ? 19.562 -32.844 -24.188 1 97.06 225 ASP A O 1
ATOM 1747 N N . TYR A 1 226 ? 20.641 -33.125 -22.234 1 95.5 226 TYR A N 1
ATOM 1748 C CA . TYR A 1 226 ? 19.922 -34.344 -21.922 1 95.5 226 TYR A CA 1
ATOM 1749 C C . TYR A 1 226 ? 18.422 -34.062 -21.812 1 95.5 226 TYR A C 1
ATOM 1751 O O . TYR A 1 226 ? 17.609 -34.812 -22.375 1 95.5 226 TYR A O 1
ATOM 1759 N N . SER A 1 227 ? 18.094 -33.062 -21.078 1 95.75 227 SER A N 1
ATOM 1760 C CA . SER A 1 227 ? 16.688 -32.688 -20.875 1 95.75 227 SER A CA 1
ATOM 1761 C C . SER A 1 227 ? 16 -32.344 -22.203 1 95.75 227 SER A C 1
ATOM 1763 O O . SER A 1 227 ? 14.844 -32.688 -22.406 1 95.75 227 SER A O 1
ATOM 1765 N N . GLU A 1 228 ? 16.703 -31.625 -23.062 1 97.19 228 GLU A N 1
ATOM 1766 C CA . GLU A 1 228 ? 16.156 -31.297 -24.391 1 97.19 228 GLU A CA 1
ATOM 1767 C C . GLU A 1 228 ? 15.883 -32.562 -25.203 1 97.19 228 GLU A C 1
ATOM 1769 O O . GLU A 1 228 ? 14.867 -32.656 -25.891 1 97.19 228 GLU A O 1
ATOM 1774 N N . GLN A 1 229 ? 16.797 -33.5 -25.109 1 96.44 229 GLN A N 1
ATOM 1775 C CA . GLN A 1 229 ? 16.609 -34.75 -25.844 1 96.44 229 GLN A CA 1
ATOM 1776 C C . GLN A 1 229 ? 15.391 -35.5 -25.344 1 96.44 229 GLN A C 1
ATOM 1778 O O . GLN A 1 229 ? 14.648 -36.094 -26.125 1 96.44 229 GLN A O 1
ATOM 1783 N N . ARG A 1 230 ? 15.266 -35.531 -24.078 1 95.56 230 ARG A N 1
ATOM 1784 C CA . ARG A 1 230 ? 14.078 -36.156 -23.516 1 95.56 230 ARG A CA 1
ATOM 1785 C C . ARG A 1 230 ? 12.805 -35.469 -24 1 95.56 230 ARG A C 1
ATOM 1787 O O . ARG A 1 230 ? 11.805 -36.125 -24.281 1 95.56 230 ARG A O 1
ATOM 1794 N N . MET A 1 231 ? 12.828 -34.188 -24.078 1 96.94 231 MET A N 1
ATOM 1795 C CA . MET A 1 231 ? 11.672 -33.406 -24.547 1 96.94 231 MET A CA 1
ATOM 1796 C C . MET A 1 231 ? 11.398 -33.688 -26.031 1 96.94 231 MET A C 1
ATOM 1798 O O . MET A 1 231 ? 10.25 -33.844 -26.438 1 96.94 231 MET A O 1
ATOM 1802 N N . ILE A 1 232 ? 12.445 -33.781 -26.781 1 97.06 232 ILE A N 1
ATOM 1803 C CA . ILE A 1 232 ? 12.328 -34.094 -28.203 1 97.06 232 ILE A CA 1
ATOM 1804 C C . ILE A 1 232 ? 11.633 -35.438 -28.375 1 97.06 232 ILE A C 1
ATOM 1806 O O . ILE A 1 232 ? 10.695 -35.562 -29.172 1 97.06 232 ILE A O 1
ATOM 1810 N N . SER A 1 233 ? 12.078 -36.375 -27.641 1 95.75 233 SER A N 1
ATOM 1811 C CA . SER A 1 233 ? 11.492 -37.719 -27.719 1 95.75 233 SER A CA 1
ATOM 1812 C C . SER A 1 233 ? 10.016 -37.688 -27.328 1 95.75 233 SER A C 1
ATOM 1814 O O . SER A 1 233 ? 9.195 -38.375 -27.938 1 95.75 233 SER A O 1
ATOM 1816 N N . ALA A 1 234 ? 9.727 -37 -26.312 1 95.38 234 ALA A N 1
ATOM 1817 C CA . ALA A 1 234 ? 8.352 -36.906 -25.828 1 95.38 234 ALA A CA 1
ATOM 1818 C C . ALA A 1 234 ? 7.453 -36.25 -26.875 1 95.38 234 ALA A C 1
ATOM 1820 O O . ALA A 1 234 ? 6.344 -36.719 -27.141 1 95.38 234 ALA A O 1
ATOM 1821 N N . ILE A 1 235 ? 7.91 -35.188 -27.5 1 96.56 235 ILE A N 1
ATOM 1822 C CA . ILE A 1 235 ? 7.109 -34.438 -28.469 1 96.56 235 ILE A CA 1
ATOM 1823 C C . ILE A 1 235 ? 6.895 -35.281 -29.719 1 96.56 235 ILE A C 1
ATOM 1825 O O . ILE A 1 235 ? 5.812 -35.281 -30.297 1 96.56 235 ILE A O 1
ATOM 1829 N N . ARG A 1 236 ? 7.875 -36.031 -30.094 1 95.62 236 ARG A N 1
ATOM 1830 C CA . ARG A 1 236 ? 7.781 -36.875 -31.281 1 95.62 236 ARG A CA 1
ATOM 1831 C C . ARG A 1 236 ? 6.75 -37.969 -31.109 1 95.62 236 ARG A C 1
ATOM 1833 O O . ARG A 1 236 ? 6.211 -38.5 -32.094 1 95.62 236 ARG A O 1
ATOM 1840 N N . SER A 1 237 ? 6.461 -38.25 -29.906 1 92.38 237 SER A N 1
ATOM 1841 C CA . SER A 1 237 ? 5.477 -39.281 -29.625 1 92.38 237 SER A CA 1
ATOM 1842 C C . SER A 1 237 ? 4.059 -38.719 -29.609 1 92.38 237 SER A C 1
ATOM 1844 O O . SER A 1 237 ? 3.084 -39.469 -29.562 1 92.38 237 SER A O 1
ATOM 1846 N N . LEU A 1 238 ? 3.916 -37.438 -29.719 1 94.44 238 LEU A N 1
ATOM 1847 C CA . LEU A 1 238 ? 2.611 -36.812 -29.734 1 94.44 238 LEU A CA 1
ATOM 1848 C C . LEU A 1 238 ? 2.066 -36.719 -31.156 1 94.44 238 LEU A C 1
ATOM 1850 O O . LEU A 1 238 ? 2.834 -36.625 -32.125 1 94.44 238 LEU A O 1
ATOM 1854 N N . PRO A 1 239 ? 0.735 -36.812 -31.281 1 94.62 239 PRO A N 1
ATOM 1855 C CA . PRO A 1 239 ? 0.159 -36.531 -32.594 1 94.62 239 PRO A CA 1
ATOM 1856 C C . PRO A 1 239 ? 0.346 -35.094 -33.031 1 94.62 239 PRO A C 1
ATOM 1858 O O . PRO A 1 239 ? 0.176 -34.188 -32.219 1 94.62 239 PRO A O 1
ATOM 1861 N N . ALA A 1 240 ? 0.739 -34.906 -34.281 1 97 240 ALA A N 1
ATOM 1862 C CA . ALA A 1 240 ? 0.845 -33.531 -34.812 1 97 240 ALA A CA 1
ATOM 1863 C C . ALA A 1 240 ? -0.535 -32.938 -35.031 1 97 240 ALA A C 1
ATOM 1865 O O . ALA A 1 240 ? -1.495 -33.625 -35.344 1 97 240 ALA A O 1
ATOM 1866 N N . GLY A 1 241 ? -0.602 -31.609 -34.781 1 97.69 241 GLY A N 1
ATOM 1867 C CA . GLY A 1 241 ? -1.86 -30.922 -35.031 1 97.69 241 GLY A CA 1
ATOM 1868 C C . GLY A 1 241 ? -1.898 -29.531 -34.406 1 97.69 241 GLY A C 1
ATOM 1869 O O . GLY A 1 241 ? -0.944 -29.094 -33.781 1 97.69 241 GLY A O 1
ATOM 1870 N N . ARG A 1 242 ? -2.9 -28.828 -34.844 1 97.94 242 ARG A N 1
ATOM 1871 C CA . ARG A 1 242 ? -3.182 -27.484 -34.344 1 97.94 242 ARG A CA 1
ATOM 1872 C C . ARG A 1 242 ? -4.609 -27.375 -33.812 1 97.94 242 ARG A C 1
ATOM 1874 O O . ARG A 1 242 ? -5.562 -27.703 -34.531 1 97.94 242 ARG A O 1
ATOM 1881 N N . VAL A 1 243 ? -4.789 -27.016 -32.562 1 97.88 243 VAL A N 1
ATOM 1882 C CA . VAL A 1 243 ? -6.098 -26.953 -31.922 1 97.88 243 VAL A CA 1
ATOM 1883 C C . VAL A 1 243 ? -6.246 -25.625 -31.188 1 97.88 243 VAL A C 1
ATOM 1885 O O . VAL A 1 243 ? -5.293 -25.141 -30.578 1 97.88 243 VAL A O 1
ATOM 1888 N N . THR A 1 244 ? -7.371 -25 -31.297 1 98 244 THR A N 1
ATOM 1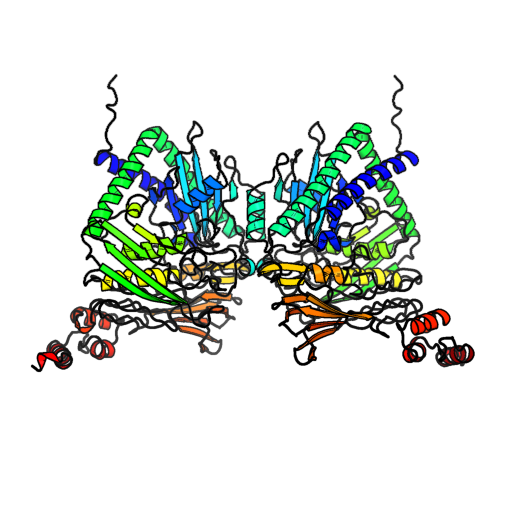889 C CA . THR A 1 244 ? -7.73 -23.875 -30.453 1 98 244 THR A CA 1
ATOM 1890 C C . THR A 1 244 ? -8.742 -24.281 -29.391 1 98 244 THR A C 1
ATOM 1892 O O . THR A 1 244 ? -9.812 -24.797 -29.703 1 98 244 THR A O 1
ATOM 1895 N N . SER A 1 245 ? -8.352 -24.172 -28.156 1 97.44 245 SER A N 1
ATOM 1896 C CA . SER A 1 245 ? -9.18 -24.469 -26.984 1 97.44 245 SER A CA 1
ATOM 1897 C C . SER A 1 245 ? -9.594 -23.203 -26.266 1 97.44 245 SER A C 1
ATOM 1899 O O . SER A 1 245 ? -8.875 -22.203 -26.281 1 97.44 245 SER A O 1
ATOM 1901 N N . ARG A 1 246 ? -10.773 -23.281 -25.625 1 96.31 246 ARG A N 1
ATOM 1902 C CA . ARG A 1 246 ? -11.312 -22.094 -24.969 1 96.31 246 ARG A CA 1
ATOM 1903 C C . ARG A 1 246 ? -11.766 -22.422 -23.547 1 96.31 246 ARG A C 1
ATOM 1905 O O . ARG A 1 246 ? -12.203 -23.531 -23.266 1 96.31 246 ARG A O 1
ATOM 1912 N N . SER A 1 247 ? -11.594 -21.531 -22.688 1 95.81 247 SER A N 1
ATOM 1913 C CA . SER A 1 247 ? -12.086 -21.516 -21.312 1 95.81 247 SER A CA 1
ATOM 1914 C C . SER A 1 247 ? -12.562 -20.125 -20.906 1 95.81 247 SER A C 1
ATOM 1916 O O . SER A 1 247 ? -12.484 -19.188 -21.703 1 95.81 247 SER A O 1
ATOM 1918 N N . GLU A 1 248 ? -13.164 -20.062 -19.688 1 96.94 248 GLU A N 1
ATOM 1919 C CA . GLU A 1 248 ? -13.688 -18.766 -19.266 1 96.94 248 GLU A CA 1
ATOM 1920 C C . GLU A 1 248 ? -13.703 -18.641 -17.75 1 96.94 248 GLU A C 1
ATOM 1922 O O . GLU A 1 248 ? -14.18 -19.547 -17.047 1 96.94 248 GLU A O 1
ATOM 1927 N N . HIS A 1 249 ? -13.156 -17.562 -17.297 1 97.88 249 HIS A N 1
ATOM 1928 C CA . HIS A 1 249 ? -13.305 -17.234 -15.883 1 97.88 249 HIS A CA 1
ATOM 1929 C C . HIS A 1 249 ? -14.664 -16.594 -15.602 1 97.88 249 HIS A C 1
ATOM 1931 O O . HIS A 1 249 ? -15.172 -15.82 -16.422 1 97.88 249 HIS A O 1
ATOM 1937 N N . ASP A 1 250 ? -15.266 -16.812 -14.438 1 97.88 250 ASP A N 1
ATOM 1938 C CA . ASP A 1 250 ? -16.578 -16.328 -14.031 1 97.88 250 ASP A CA 1
ATOM 1939 C C . ASP A 1 250 ? -16.578 -14.805 -13.891 1 97.88 250 ASP A C 1
ATOM 1941 O O . ASP A 1 250 ? -15.508 -14.188 -13.812 1 97.88 250 ASP A O 1
ATOM 1945 N N . PRO A 1 251 ? -17.766 -14.148 -13.859 1 96.69 251 PRO A N 1
ATOM 1946 C CA . PRO A 1 251 ? -17.844 -12.719 -13.555 1 96.69 251 PRO A CA 1
ATOM 1947 C C . PRO A 1 251 ? -17.359 -12.391 -12.141 1 96.69 251 PRO A C 1
ATOM 1949 O O . PRO A 1 251 ? -17.688 -13.102 -11.188 1 96.69 251 PRO A O 1
ATOM 1952 N N . PHE A 1 252 ? -16.547 -11.383 -11.977 1 95.69 252 PHE A N 1
ATOM 1953 C CA . PHE A 1 252 ? -16.062 -10.812 -10.734 1 95.69 252 PHE A CA 1
ATOM 1954 C C . PHE A 1 252 ? -16.172 -9.289 -10.75 1 95.69 252 PHE A C 1
ATOM 1956 O O . PHE A 1 252 ? -16.438 -8.695 -11.797 1 95.69 252 PHE A O 1
ATOM 1963 N N . PRO A 1 253 ? -16.062 -8.633 -9.562 1 92.94 253 PRO A N 1
ATOM 1964 C CA . PRO A 1 253 ? -15.922 -7.172 -9.609 1 92.94 253 PRO A CA 1
ATOM 1965 C C . PRO A 1 253 ? -14.836 -6.707 -10.578 1 92.94 253 PRO A C 1
ATOM 1967 O O . PRO A 1 253 ? -13.734 -7.262 -10.594 1 92.94 253 PRO A O 1
ATOM 1970 N N . GLY A 1 254 ? -15.188 -5.789 -11.43 1 94.44 254 GLY A N 1
ATOM 1971 C CA . GLY A 1 254 ? -14.258 -5.289 -12.422 1 94.44 254 GLY A CA 1
ATOM 1972 C C . GLY A 1 254 ? -14.336 -6.027 -13.75 1 94.44 254 GLY A C 1
ATOM 1973 O O . GLY A 1 254 ? -13.828 -5.551 -14.766 1 94.44 254 GLY A O 1
ATOM 1974 N N . VAL A 1 255 ? -14.914 -7.227 -13.719 1 97 255 VAL A N 1
ATOM 1975 C CA . VAL A 1 255 ? -15.094 -8.016 -14.93 1 97 255 VAL A CA 1
ATOM 1976 C C . VAL A 1 255 ? -16.484 -8.641 -14.938 1 97 255 VAL A C 1
ATOM 1978 O O . VAL A 1 255 ? -16.625 -9.867 -14.922 1 97 255 VAL A O 1
ATOM 1981 N N . PRO A 1 256 ? -17.5 -7.883 -15.125 1 94.5 256 PRO A N 1
ATOM 1982 C CA . PRO A 1 256 ? -18.891 -8.352 -15.008 1 94.5 256 PRO A CA 1
ATOM 1983 C C . PRO A 1 256 ? -19.234 -9.406 -16.062 1 94.5 256 PRO A C 1
ATOM 1985 O O . PRO A 1 256 ? -20.172 -10.195 -15.859 1 94.5 256 PRO A O 1
ATOM 1988 N N . GLY A 1 257 ? -18.562 -9.43 -17.141 1 95.81 257 GLY A N 1
ATOM 1989 C CA . GLY A 1 257 ? -18.828 -10.422 -18.156 1 95.81 257 GLY A CA 1
ATOM 1990 C C . GLY A 1 257 ? -17.906 -11.633 -18.078 1 95.81 257 GLY A C 1
ATOM 1991 O O . GLY A 1 257 ? -17.969 -12.523 -18.922 1 95.81 257 GLY A O 1
ATOM 1992 N N . GLY A 1 258 ? -17.109 -11.727 -17.078 1 97.44 258 GLY A N 1
ATOM 1993 C CA . GLY A 1 258 ? -16.078 -12.75 -17.031 1 97.44 258 GLY A CA 1
ATOM 1994 C C . GLY A 1 258 ? -14.922 -12.469 -17.969 1 97.44 258 GLY A C 1
ATOM 1995 O O . GLY A 1 258 ? -14.852 -11.391 -18.562 1 97.44 258 GLY A O 1
ATOM 1996 N N . ILE A 1 259 ? -13.961 -13.359 -18 1 98.31 259 ILE A N 1
ATOM 1997 C CA . ILE A 1 259 ? -12.82 -13.219 -18.891 1 98.31 259 ILE A CA 1
ATOM 1998 C C . ILE A 1 259 ? -12.664 -14.477 -19.734 1 98.31 259 ILE A C 1
ATOM 2000 O O . ILE A 1 259 ? -12.328 -15.547 -19.219 1 98.31 259 ILE A O 1
ATOM 2004 N N . PRO A 1 260 ? -12.836 -14.367 -20.984 1 98.06 260 PRO A N 1
ATOM 2005 C CA . PRO A 1 260 ? -12.578 -15.523 -21.859 1 98.06 260 PRO A CA 1
ATOM 2006 C C . PRO A 1 260 ? -11.086 -15.812 -22.016 1 98.06 260 PRO A C 1
ATOM 2008 O O . PRO A 1 260 ? -10.273 -14.891 -22.047 1 98.06 260 PRO A O 1
ATOM 2011 N N . VAL A 1 261 ? -10.727 -17.062 -22.141 1 98.38 261 VAL A N 1
ATOM 2012 C CA . VAL A 1 261 ? -9.359 -17.516 -22.391 1 98.38 261 VAL A CA 1
ATOM 2013 C C . VAL A 1 261 ? -9.32 -18.344 -23.672 1 98.38 261 VAL A C 1
ATOM 2015 O O . VAL A 1 261 ? -10.031 -19.344 -23.797 1 98.38 261 VAL A O 1
ATOM 2018 N N . SER A 1 262 ? -8.562 -17.891 -24.609 1 98.19 262 SER A N 1
ATOM 2019 C CA . SER A 1 262 ? -8.344 -18.609 -25.859 1 98.19 262 SER A CA 1
ATOM 2020 C C . SER A 1 262 ? -6.898 -19.062 -26 1 98.19 262 SER A C 1
ATOM 2022 O O . SER A 1 262 ? -5.973 -18.266 -25.812 1 98.19 262 SER A O 1
ATOM 2024 N N . VAL A 1 263 ? -6.719 -20.344 -26.281 1 98.25 263 VAL A N 1
ATOM 2025 C CA . VAL A 1 263 ? -5.375 -20.906 -26.406 1 98.25 263 VAL A CA 1
ATOM 2026 C C . VAL A 1 263 ? -5.266 -21.688 -27.703 1 98.25 263 VAL A C 1
ATOM 2028 O O . VAL A 1 263 ? -6.09 -22.562 -27.984 1 98.25 263 VAL A O 1
ATOM 2031 N N . THR A 1 264 ? -4.289 -21.359 -28.516 1 98.62 264 THR A N 1
ATOM 2032 C CA . THR A 1 264 ? -3.992 -22.188 -29.672 1 98.62 264 THR A CA 1
ATOM 2033 C C . THR A 1 264 ? -2.705 -22.984 -29.469 1 98.62 264 THR A C 1
ATOM 2035 O O . THR A 1 264 ? -1.64 -22.391 -29.25 1 98.62 264 THR A O 1
ATOM 2038 N N . VAL A 1 265 ? -2.816 -24.281 -29.516 1 98.5 265 VAL A N 1
ATOM 2039 C CA . VAL A 1 265 ? -1.683 -25.188 -29.344 1 98.5 265 VAL A CA 1
ATOM 2040 C C . VAL A 1 265 ? -1.356 -25.875 -30.672 1 98.5 265 VAL A C 1
ATOM 2042 O O . VAL A 1 265 ? -2.246 -26.406 -31.328 1 98.5 265 VAL A O 1
ATOM 2045 N N . GLU A 1 266 ? -0.125 -25.797 -31.031 1 98.62 266 GLU A N 1
ATOM 2046 C CA . GLU A 1 266 ? 0.359 -26.5 -32.219 1 98.62 266 GLU A CA 1
ATOM 2047 C C . GLU A 1 266 ? 1.503 -27.453 -31.875 1 98.62 266 GLU A C 1
ATOM 2049 O O . GLU A 1 266 ? 2.521 -27.031 -31.328 1 98.62 266 GLU A O 1
ATOM 2054 N N . VAL A 1 267 ? 1.312 -28.656 -32.156 1 98.19 267 VAL A N 1
ATOM 2055 C CA . VAL A 1 267 ? 2.354 -29.672 -32 1 98.19 267 VAL A CA 1
ATOM 2056 C C . VAL A 1 267 ? 2.957 -30.016 -33.344 1 98.19 267 VAL A C 1
ATOM 2058 O O . VAL A 1 267 ? 2.26 -30.531 -34.25 1 98.19 267 VAL A O 1
ATOM 2061 N N . ARG A 1 268 ? 4.238 -29.75 -33.469 1 98.19 268 ARG A N 1
ATOM 2062 C CA . ARG A 1 268 ? 5.012 -30.156 -34.656 1 98.19 268 ARG A CA 1
ATOM 2063 C C . ARG A 1 268 ? 5.922 -31.328 -34.312 1 98.19 268 ARG A C 1
ATOM 2065 O O . ARG A 1 268 ? 7.121 -31.156 -34.094 1 98.19 268 ARG A O 1
ATOM 2072 N N . SER A 1 269 ? 5.375 -32.5 -34.375 1 96.62 269 SER A N 1
ATOM 2073 C CA . SER A 1 269 ? 6.016 -33.719 -33.906 1 96.62 269 SER A CA 1
ATOM 2074 C C . SER A 1 269 ? 7.332 -33.969 -34.625 1 96.62 269 SER A C 1
ATOM 2076 O O . SER A 1 269 ? 8.328 -34.344 -34 1 96.62 269 SER A O 1
ATOM 2078 N N . GLU A 1 270 ? 7.395 -33.75 -35.875 1 97.25 270 GLU A N 1
ATOM 2079 C CA . GLU A 1 270 ? 8.602 -33.969 -36.656 1 97.25 270 GLU A CA 1
ATOM 2080 C C . GLU A 1 270 ? 9.719 -33.031 -36.281 1 97.25 270 GLU A C 1
ATOM 2082 O O . GLU A 1 270 ? 10.891 -33.406 -36.188 1 97.25 270 GLU A O 1
ATOM 2087 N N . GLU A 1 271 ? 9.359 -31.828 -36 1 97.94 271 GLU A N 1
ATOM 2088 C CA . GLU A 1 271 ? 10.32 -30.797 -35.594 1 97.94 271 GLU A CA 1
ATOM 2089 C C . GLU A 1 271 ? 10.578 -30.844 -34.094 1 97.94 271 GLU A C 1
ATOM 2091 O O . GLU A 1 271 ? 11.484 -30.172 -33.594 1 97.94 271 GLU A O 1
ATOM 2096 N N . ALA A 1 272 ? 9.773 -31.625 -33.406 1 97.81 272 ALA A N 1
ATOM 2097 C CA . ALA A 1 272 ? 9.82 -31.734 -31.953 1 97.81 272 ALA A CA 1
ATOM 2098 C C . ALA A 1 272 ? 9.672 -30.359 -31.297 1 97.81 272 ALA A C 1
ATOM 2100 O O . ALA A 1 272 ? 10.5 -29.969 -30.469 1 97.81 272 ALA A O 1
ATOM 2101 N N . LEU A 1 273 ? 8.625 -29.688 -31.703 1 98.38 273 LEU A N 1
ATOM 2102 C CA . LEU A 1 273 ? 8.336 -28.344 -31.203 1 98.38 273 LEU A CA 1
ATOM 2103 C C . LEU A 1 273 ? 6.859 -28.203 -30.844 1 98.38 273 LEU A C 1
ATOM 2105 O O . LEU A 1 273 ? 5.992 -28.688 -31.578 1 98.38 273 LEU A O 1
ATOM 2109 N N . ILE A 1 274 ? 6.594 -27.609 -29.688 1 98.44 274 ILE A N 1
ATOM 2110 C CA . ILE A 1 274 ? 5.238 -27.219 -29.312 1 98.44 274 ILE A CA 1
ATOM 2111 C C . ILE A 1 274 ? 5.121 -25.703 -29.25 1 98.44 274 ILE A C 1
ATOM 2113 O O . ILE A 1 274 ? 5.945 -25.031 -28.609 1 98.44 274 ILE A O 1
ATOM 2117 N N . GLU A 1 275 ? 4.184 -25.141 -29.906 1 98.56 275 GLU A N 1
ATOM 2118 C CA . GLU A 1 275 ? 3.891 -23.719 -29.859 1 98.56 275 GLU A CA 1
ATOM 2119 C C . GLU A 1 275 ? 2.537 -23.453 -29.203 1 98.56 275 GLU A C 1
ATOM 2121 O O . GLU A 1 275 ? 1.56 -24.141 -29.484 1 98.56 275 GLU A O 1
ATOM 2126 N N . VAL A 1 276 ? 2.498 -22.594 -28.281 1 98.69 276 VAL A N 1
ATOM 2127 C CA . VAL A 1 276 ? 1.263 -22.109 -27.672 1 98.69 276 VAL A CA 1
ATOM 2128 C C . VAL A 1 276 ? 1.102 -20.609 -27.938 1 98.69 276 VAL A C 1
ATOM 2130 O O . VAL A 1 276 ? 1.984 -19.812 -27.609 1 98.69 276 VAL A O 1
ATOM 2133 N N . ASP A 1 277 ? 0.04 -20.219 -28.562 1 98.75 277 ASP A N 1
ATOM 2134 C CA . ASP A 1 277 ? -0.235 -18.828 -28.875 1 98.75 277 ASP A CA 1
ATOM 2135 C C . ASP A 1 277 ? -1.312 -18.25 -27.969 1 98.75 277 ASP A C 1
ATOM 2137 O O . ASP A 1 277 ? -2.467 -18.672 -28 1 98.75 277 ASP A O 1
ATOM 2141 N N . LEU A 1 278 ? -0.926 -17.297 -27.156 1 98.75 278 LEU A N 1
ATOM 2142 C CA . LEU A 1 278 ? -1.838 -16.688 -26.188 1 98.75 278 LEU A CA 1
ATOM 2143 C C . LEU A 1 278 ? -2.148 -15.242 -26.578 1 98.75 278 LEU A C 1
ATOM 2145 O O . LEU A 1 278 ? -2.795 -14.523 -25.812 1 98.75 278 LEU A O 1
ATOM 2149 N N . ARG A 1 279 ? -1.761 -14.781 -27.781 1 98.06 279 ARG A N 1
ATOM 2150 C CA . ARG A 1 279 ? -1.816 -13.367 -28.156 1 98.06 279 ARG A CA 1
ATOM 2151 C C . ARG A 1 279 ? -3.252 -12.93 -28.422 1 98.06 279 ARG A C 1
ATOM 2153 O O . ARG A 1 279 ? -3.57 -11.742 -28.344 1 98.06 279 ARG A O 1
ATOM 2160 N N . ASP A 1 280 ? -4.109 -13.906 -28.625 1 97.5 280 ASP A N 1
ATOM 2161 C CA . ASP A 1 280 ? -5.512 -13.594 -28.891 1 97.5 280 ASP A CA 1
ATOM 2162 C C . ASP A 1 280 ? -6.344 -13.664 -27.609 1 97.5 280 ASP A C 1
ATOM 2164 O O . ASP A 1 280 ? -7.234 -14.5 -27.484 1 97.5 280 ASP A O 1
ATOM 2168 N N . ASN A 1 281 ? -6.133 -12.875 -26.672 1 98.62 281 ASN A N 1
ATOM 2169 C CA . ASN A 1 281 ? -6.859 -12.719 -25.406 1 98.62 281 ASN A CA 1
ATOM 2170 C C . ASN A 1 281 ? -7.098 -11.25 -25.078 1 98.62 281 ASN A C 1
ATOM 2172 O O . ASN A 1 281 ? -6.488 -10.367 -25.672 1 98.62 281 ASN A O 1
ATOM 2176 N N . VAL A 1 282 ? -7.969 -10.984 -24.219 1 98.31 282 VAL A N 1
ATOM 2177 C CA . VAL A 1 282 ? -8.398 -9.617 -23.922 1 98.31 282 VAL A CA 1
ATOM 2178 C C . VAL A 1 282 ? -7.273 -8.859 -23.219 1 98.31 282 VAL A C 1
ATOM 2180 O O . VAL A 1 282 ? -6.359 -9.477 -22.656 1 98.31 282 VAL A O 1
ATOM 2183 N N . ASP A 1 283 ? -7.246 -7.535 -23.297 1 98.38 283 ASP A N 1
ATOM 2184 C CA . ASP A 1 283 ? -6.312 -6.68 -22.562 1 98.38 283 ASP A CA 1
ATOM 2185 C C . ASP A 1 283 ? -6.453 -6.871 -21.062 1 98.38 283 ASP A C 1
ATOM 2187 O O . ASP A 1 283 ? -7.418 -7.477 -20.594 1 98.38 283 ASP A O 1
ATOM 2191 N N . CYS A 1 284 ? -5.465 -6.387 -20.297 1 98.44 284 CYS A N 1
ATOM 2192 C CA . CYS A 1 284 ? -5.555 -6.387 -18.844 1 98.44 284 CYS A CA 1
ATOM 2193 C C . CYS A 1 284 ? -6.867 -5.766 -18.375 1 98.44 284 CYS A C 1
ATOM 2195 O O . CYS A 1 284 ? -7.344 -4.797 -18.969 1 98.44 284 CYS A O 1
ATOM 2197 N N . GLN A 1 285 ? -7.465 -6.359 -17.375 1 98.19 285 GLN A N 1
ATOM 2198 C CA . GLN A 1 285 ? -8.75 -5.934 -16.828 1 98.19 285 GLN A CA 1
ATOM 2199 C C . GLN A 1 285 ? -8.555 -5.195 -15.5 1 98.19 285 GLN A C 1
ATOM 2201 O O . GLN A 1 285 ? -7.555 -5.398 -14.812 1 98.19 285 GLN A O 1
ATOM 2206 N N . PRO A 1 286 ? -9.5 -4.262 -15.164 1 97.06 286 PRO A N 1
ATOM 2207 C CA . PRO A 1 286 ? -9.438 -3.611 -13.852 1 97.06 286 PRO A CA 1
ATOM 2208 C C . PRO A 1 286 ? -9.828 -4.547 -12.711 1 97.06 286 PRO A C 1
ATOM 2210 O O . PRO A 1 286 ? -10.828 -4.312 -12.031 1 97.06 286 PRO A O 1
ATOM 2213 N N . SER A 1 287 ? -9 -5.57 -12.523 1 97.88 287 SER A N 1
ATOM 2214 C CA . SER A 1 287 ? -9.18 -6.645 -11.555 1 97.88 287 SER A CA 1
ATOM 2215 C C . SER A 1 287 ? -7.84 -7.277 -11.18 1 97.88 287 SER A C 1
ATOM 2217 O O . SER A 1 287 ? -6.855 -7.129 -11.906 1 97.88 287 SER A O 1
ATOM 2219 N N . GLY A 1 288 ? -7.832 -7.91 -10.062 1 98.12 288 GLY A N 1
ATOM 2220 C CA . GLY A 1 288 ? -6.617 -8.586 -9.633 1 98.12 288 GLY A CA 1
ATOM 2221 C C . GLY A 1 288 ? -6.367 -9.891 -10.375 1 98.12 288 GLY A C 1
ATOM 2222 O O . GLY A 1 288 ? -5.395 -10.594 -10.094 1 98.12 288 GLY A O 1
ATOM 2223 N N . LEU A 1 289 ? -7.074 -10.25 -11.406 1 98.38 289 LEU A N 1
ATOM 2224 C CA . LEU A 1 289 ? -7.066 -11.555 -12.055 1 98.38 289 LEU A CA 1
ATOM 2225 C C . LEU A 1 289 ? -5.949 -11.633 -13.094 1 98.38 289 LEU A C 1
ATOM 2227 O O . LEU A 1 289 ? -5.605 -12.727 -13.555 1 98.38 289 LEU A O 1
ATOM 2231 N N . ASN A 1 290 ? -5.355 -10.484 -13.508 1 98.75 290 ASN A N 1
ATOM 2232 C CA . ASN A 1 290 ? -4.367 -10.477 -14.578 1 98.75 290 ASN A CA 1
ATOM 2233 C C . ASN A 1 290 ? -3.164 -11.352 -14.242 1 98.75 290 ASN A C 1
ATOM 2235 O O . ASN A 1 290 ? -2.709 -11.367 -13.094 1 98.75 290 ASN A O 1
ATOM 2239 N N . LEU A 1 291 ? -2.736 -12.031 -15.234 1 98.75 291 LEU A N 1
ATOM 2240 C CA . LEU A 1 291 ? -1.547 -12.852 -15.039 1 98.75 291 LEU A CA 1
ATOM 2241 C C . LEU A 1 291 ? -0.279 -12.031 -15.234 1 98.75 291 LEU A C 1
ATOM 2243 O O . LEU A 1 291 ? -0.339 -10.898 -15.719 1 98.75 291 LEU A O 1
ATOM 2247 N N . THR A 1 292 ? 0.825 -12.57 -14.797 1 98.62 292 THR A N 1
ATOM 2248 C CA . THR A 1 292 ? 2.146 -12.023 -15.086 1 98.62 292 THR A CA 1
ATOM 2249 C C . THR A 1 292 ? 2.809 -12.781 -16.234 1 98.62 292 THR A C 1
ATOM 2251 O O . THR A 1 292 ? 2.307 -13.812 -16.672 1 98.62 292 THR A O 1
ATOM 2254 N N . GLU A 1 293 ? 3.9 -12.203 -16.703 1 98.62 293 GLU A N 1
ATOM 2255 C CA . GLU A 1 293 ? 4.66 -12.938 -17.719 1 98.62 293 GLU A CA 1
ATOM 2256 C C . GLU A 1 293 ? 5.031 -14.336 -17.234 1 98.62 293 GLU A C 1
ATOM 2258 O O . GLU A 1 293 ? 4.883 -15.312 -17.969 1 98.62 293 GLU A O 1
ATOM 2263 N N . SER A 1 294 ? 5.48 -14.398 -16.031 1 98.12 294 SER A N 1
ATOM 2264 C CA . SER A 1 294 ? 5.895 -15.664 -15.438 1 98.12 294 SER A CA 1
ATOM 2265 C C . SER A 1 294 ? 4.73 -16.641 -15.352 1 98.12 294 SER A C 1
ATOM 2267 O O . SER A 1 294 ? 4.848 -17.797 -15.789 1 98.12 294 SER A O 1
ATOM 2269 N N . THR A 1 295 ? 3.604 -16.219 -14.844 1 98.25 295 THR A N 1
ATOM 2270 C CA . THR A 1 295 ? 2.502 -17.141 -14.617 1 98.25 295 THR A CA 1
ATOM 2271 C C . THR A 1 295 ? 1.812 -17.5 -15.93 1 98.25 295 THR A C 1
ATOM 2273 O O . THR A 1 295 ? 1.301 -18.609 -16.094 1 98.25 295 THR A O 1
ATOM 2276 N N . SER A 1 296 ? 1.777 -16.609 -16.906 1 98.62 296 SER A N 1
ATOM 2277 C CA . SER A 1 296 ? 1.258 -16.953 -18.219 1 98.62 296 SER A CA 1
ATOM 2278 C C . SER A 1 296 ? 2.082 -18.062 -18.875 1 98.62 296 SER A C 1
ATOM 2280 O O . SER A 1 296 ? 1.526 -19.031 -19.406 1 98.62 296 SER A O 1
ATOM 2282 N N . LEU A 1 297 ? 3.355 -17.859 -18.812 1 98.44 297 LEU A N 1
ATOM 2283 C CA . LEU A 1 297 ? 4.25 -18.875 -19.375 1 98.44 297 LEU A CA 1
ATOM 2284 C C . LEU A 1 297 ? 4.121 -20.188 -18.625 1 98.44 297 LEU A C 1
ATOM 2286 O O . LEU A 1 297 ? 3.939 -21.25 -19.234 1 98.44 297 LEU A O 1
ATOM 2290 N N . THR A 1 298 ? 4.199 -20.109 -17.328 1 97.44 298 THR A N 1
ATOM 2291 C CA . THR A 1 298 ? 4.215 -21.297 -16.484 1 97.44 298 THR A CA 1
ATOM 2292 C C . THR A 1 298 ? 2.889 -22.047 -16.594 1 97.44 298 THR A C 1
ATOM 2294 O O . THR A 1 298 ? 2.865 -23.281 -16.656 1 97.44 298 THR A O 1
ATOM 2297 N N . ALA A 1 299 ? 1.801 -21.344 -16.547 1 97.44 299 ALA A N 1
ATOM 2298 C CA . ALA A 1 299 ? 0.494 -21.984 -16.625 1 97.44 299 ALA A CA 1
ATOM 2299 C C . ALA A 1 299 ? 0.36 -22.781 -17.922 1 97.44 299 ALA A C 1
ATOM 2301 O O . ALA A 1 299 ? -0.173 -23.891 -17.922 1 97.44 299 ALA A O 1
ATOM 2302 N N . ALA A 1 300 ? 0.786 -22.203 -19.016 1 98 300 ALA A N 1
ATOM 2303 C CA . ALA A 1 300 ? 0.78 -22.938 -20.281 1 98 300 ALA A CA 1
ATOM 2304 C C . ALA A 1 300 ? 1.677 -24.156 -20.219 1 98 300 ALA A C 1
ATOM 2306 O O . ALA A 1 300 ? 1.299 -25.234 -20.688 1 98 300 ALA A O 1
ATOM 2307 N N . MET A 1 301 ? 2.789 -24 -19.641 1 96.75 301 MET A N 1
ATOM 2308 C CA . MET A 1 301 ? 3.768 -25.078 -19.562 1 96.75 301 MET A CA 1
ATOM 2309 C C . MET A 1 301 ? 3.25 -26.219 -18.703 1 96.75 301 MET A C 1
ATOM 2311 O O . MET A 1 301 ? 3.502 -27.391 -18.984 1 96.75 301 MET A O 1
ATOM 2315 N N . ILE A 1 302 ? 2.584 -25.875 -17.625 1 95.06 302 ILE A N 1
ATOM 2316 C CA . ILE A 1 302 ? 2.004 -26.922 -16.781 1 95.06 302 ILE A CA 1
ATOM 2317 C C . ILE A 1 302 ? 1.052 -27.781 -17.594 1 95.06 302 ILE A C 1
ATOM 2319 O O . ILE A 1 302 ? 1.086 -29.016 -17.5 1 95.06 302 ILE A O 1
ATOM 2323 N N . GLY A 1 303 ? 0.217 -27.172 -18.391 1 95.25 303 GLY A N 1
ATOM 2324 C CA . GLY A 1 303 ? -0.679 -27.922 -19.25 1 95.25 303 GLY A CA 1
ATOM 2325 C C . GLY A 1 303 ? 0.051 -28.844 -20.219 1 95.25 303 GLY A C 1
ATOM 2326 O O . GLY A 1 303 ? -0.398 -29.969 -20.484 1 95.25 303 GLY A O 1
ATOM 2327 N N . ILE A 1 304 ? 1.174 -28.359 -20.719 1 95.69 304 ILE A N 1
ATOM 2328 C CA . ILE A 1 304 ? 1.979 -29.156 -21.641 1 95.69 304 ILE A CA 1
ATOM 2329 C C . ILE A 1 304 ? 2.586 -30.344 -20.906 1 95.69 304 ILE A C 1
ATOM 2331 O O . ILE A 1 304 ? 2.436 -31.5 -21.328 1 95.69 304 ILE A O 1
ATOM 2335 N N . PHE A 1 305 ? 3.225 -30.062 -19.766 1 93.12 305 PHE A N 1
ATOM 2336 C CA . PHE A 1 305 ? 3.953 -31.109 -19.047 1 93.12 305 PHE A CA 1
ATOM 2337 C C . PHE A 1 305 ? 2.994 -32.125 -18.469 1 93.12 305 PHE A C 1
ATOM 2339 O O . PHE A 1 305 ? 3.338 -33.312 -18.359 1 93.12 305 PHE A O 1
ATOM 2346 N N . ASN A 1 306 ? 1.815 -31.734 -18.141 1 90 306 ASN A N 1
ATOM 2347 C CA . ASN A 1 306 ? 0.797 -32.688 -17.688 1 90 306 ASN A CA 1
ATOM 2348 C C . ASN A 1 306 ? 0.375 -33.625 -18.828 1 90 306 ASN A C 1
ATOM 2350 O O . ASN A 1 306 ? -0.24 -34.656 -18.578 1 90 306 ASN A O 1
ATOM 2354 N N . SER A 1 307 ? 0.726 -33.219 -19.953 1 88.12 307 SER A N 1
ATOM 2355 C CA . SER A 1 307 ? 0.27 -33.969 -21.125 1 88.12 307 SER A CA 1
ATOM 2356 C C . SER A 1 307 ? 1.407 -34.781 -21.734 1 88.12 307 SER A C 1
ATOM 2358 O O . SER A 1 307 ? 1.21 -35.5 -22.734 1 88.12 307 SER A O 1
ATOM 2360 N N . LEU A 1 308 ? 2.543 -34.469 -21 1 84.38 308 LEU A N 1
ATOM 2361 C CA . LEU A 1 308 ? 3.719 -35.188 -21.469 1 84.38 308 LEU A CA 1
ATOM 2362 C C . LEU A 1 308 ? 3.982 -36.406 -20.625 1 84.38 308 LEU A C 1
ATOM 2364 O O . LEU A 1 308 ? 3.451 -36.531 -19.516 1 84.38 308 LEU A O 1
ATOM 2368 N N . GLY A 1 309 ? 4.488 -37.438 -21.031 1 71.12 309 GLY A N 1
ATOM 2369 C CA . GLY A 1 309 ? 4.914 -38.594 -20.234 1 71.12 309 GLY A CA 1
ATOM 2370 C C . GLY A 1 309 ? 5.922 -38.219 -19.156 1 71.12 309 GLY A C 1
ATOM 2371 O O . GLY A 1 309 ? 6.418 -37.094 -19.125 1 71.12 309 GLY A O 1
ATOM 2372 N N . GLN A 1 310 ? 6.148 -38.906 -18.062 1 66.25 310 GLN A N 1
ATOM 2373 C CA . GLN A 1 310 ? 6.832 -38.656 -16.797 1 66.25 310 GLN A CA 1
ATOM 2374 C C . GLN A 1 310 ? 8.336 -38.5 -17.016 1 66.25 310 GLN A C 1
ATOM 2376 O O . GLN A 1 310 ? 9.055 -38.094 -16.094 1 66.25 310 GLN A O 1
ATOM 2381 N N . ALA A 1 311 ? 8.773 -38.312 -18.078 1 74.69 311 ALA A N 1
ATOM 2382 C CA . ALA A 1 311 ? 10.211 -38.531 -18.141 1 74.69 311 ALA A CA 1
ATOM 2383 C C . ALA A 1 311 ? 10.953 -37.25 -18.516 1 74.69 311 ALA A C 1
ATOM 2385 O O . ALA A 1 311 ? 12.188 -37.25 -18.609 1 74.69 311 ALA A O 1
ATOM 2386 N N . VAL A 1 312 ? 10.352 -36.156 -18.547 1 88.81 312 VAL A N 1
ATOM 2387 C CA . VAL A 1 312 ? 11.055 -34.969 -19.031 1 88.81 312 VAL A CA 1
ATOM 2388 C C . VAL A 1 312 ? 11.352 -34.031 -17.859 1 88.81 312 VAL A C 1
ATOM 2390 O O . VAL A 1 312 ? 10.43 -33.531 -17.219 1 88.81 312 VAL A O 1
ATOM 2393 N N . PRO A 1 313 ? 12.562 -33.781 -17.547 1 89.56 313 PRO A N 1
ATOM 2394 C CA . PRO A 1 313 ? 12.859 -32.812 -16.484 1 89.56 313 PRO A CA 1
ATOM 2395 C C . PRO A 1 313 ? 12.492 -31.391 -16.859 1 89.56 313 PRO A C 1
ATOM 2397 O O . PRO A 1 313 ? 12.852 -30.922 -17.938 1 89.56 313 PRO A O 1
ATOM 2400 N N . PRO A 1 314 ? 11.742 -30.734 -16 1 91.19 314 PRO A N 1
ATOM 2401 C CA . PRO A 1 314 ? 11.414 -29.328 -16.281 1 91.19 314 PRO A CA 1
ATOM 2402 C C . PRO A 1 314 ? 12.562 -28.375 -15.953 1 91.19 314 PRO A C 1
ATOM 2404 O O . PRO A 1 314 ? 12.742 -28 -14.797 1 91.19 314 PRO A O 1
ATOM 2407 N N . ASN A 1 315 ? 13.344 -27.969 -16.859 1 94.62 315 ASN A N 1
ATOM 2408 C CA . ASN A 1 315 ? 14.453 -27.031 -16.703 1 94.62 315 ASN A CA 1
ATOM 2409 C C . ASN A 1 315 ? 14.734 -26.281 -18 1 94.62 315 ASN A C 1
ATOM 2411 O O . ASN A 1 315 ? 13.969 -26.375 -18.969 1 94.62 315 ASN A O 1
ATOM 2415 N N . GLY A 1 316 ? 15.766 -25.531 -18.016 1 95.69 316 GLY A N 1
ATOM 2416 C CA . GLY A 1 316 ? 16.094 -24.672 -19.141 1 95.69 316 GLY A CA 1
ATOM 2417 C C . GLY A 1 316 ? 16.328 -25.438 -20.422 1 95.69 316 GLY A C 1
ATOM 2418 O O . GLY A 1 316 ? 16.172 -24.891 -21.516 1 95.69 316 GLY A O 1
ATOM 2419 N N . GLY A 1 317 ? 16.734 -26.688 -20.375 1 96.75 317 GLY A N 1
ATOM 2420 C CA . GLY A 1 317 ? 16.953 -27.516 -21.547 1 96.75 317 GLY A CA 1
ATOM 2421 C C . GLY A 1 317 ? 15.672 -27.953 -22.219 1 96.75 317 GLY A C 1
ATOM 2422 O O . GLY A 1 317 ? 15.516 -27.781 -23.438 1 96.75 317 GLY A O 1
ATOM 2423 N N . SER A 1 318 ? 14.773 -28.516 -21.422 1 96 318 SER A N 1
ATOM 2424 C CA . SER A 1 318 ? 13.5 -28.969 -21.984 1 96 318 SER A CA 1
ATOM 2425 C C . SER A 1 318 ? 12.68 -27.797 -22.5 1 96 318 SER A C 1
ATOM 2427 O O . SER A 1 318 ? 11.906 -27.938 -23.453 1 96 318 SER A O 1
ATOM 2429 N N . PHE A 1 319 ? 12.867 -26.625 -21.969 1 97.06 319 PHE A N 1
ATOM 2430 C CA . PHE A 1 319 ? 12.078 -25.438 -22.328 1 97.06 319 PHE A CA 1
ATOM 2431 C C . PHE A 1 319 ? 12.453 -24.938 -23.703 1 97.06 319 PHE A C 1
ATOM 2433 O O . PHE A 1 319 ? 11.711 -24.156 -24.312 1 97.06 319 PHE A O 1
ATOM 2440 N N . ARG A 1 320 ? 13.633 -25.375 -24.234 1 97.44 320 ARG A N 1
ATOM 2441 C CA . ARG A 1 320 ? 14.117 -24.953 -25.547 1 97.44 320 ARG A CA 1
ATOM 2442 C C . ARG A 1 320 ? 13.156 -25.375 -26.656 1 97.44 320 ARG A C 1
ATOM 2444 O O . ARG A 1 320 ? 13.148 -24.797 -27.734 1 97.44 320 ARG A O 1
ATOM 2451 N N . ARG A 1 321 ? 12.328 -26.344 -26.328 1 98.06 321 ARG A N 1
ATOM 2452 C CA . ARG A 1 321 ? 11.453 -26.938 -27.344 1 98.06 321 ARG A CA 1
ATOM 2453 C C . ARG A 1 321 ? 10.039 -26.391 -27.234 1 98.06 321 ARG A C 1
ATOM 2455 O O . ARG A 1 321 ? 9.117 -26.906 -27.875 1 98.06 321 ARG A O 1
ATOM 2462 N N . LEU A 1 322 ? 9.867 -25.391 -26.469 1 98.31 322 LEU A N 1
ATOM 2463 C CA . LEU A 1 322 ? 8.57 -24.75 -26.281 1 98.31 322 LEU A CA 1
ATOM 2464 C C . LEU A 1 322 ? 8.617 -23.297 -26.75 1 98.31 322 LEU A C 1
ATOM 2466 O O . LEU A 1 322 ? 9.594 -22.578 -26.5 1 98.31 322 LEU A O 1
ATOM 2470 N N . GLN A 1 323 ? 7.652 -22.891 -27.516 1 98.38 323 GLN A N 1
ATOM 2471 C CA . GLN A 1 323 ? 7.477 -21.5 -27.922 1 98.38 323 GLN A CA 1
ATOM 2472 C C . GLN A 1 323 ? 6.117 -20.969 -27.484 1 98.38 323 GLN A C 1
ATOM 2474 O O . GLN A 1 323 ? 5.105 -21.203 -28.156 1 98.38 323 GLN A O 1
ATOM 2479 N N . ILE A 1 324 ? 6.098 -20.25 -26.469 1 98.56 324 ILE A N 1
ATOM 2480 C CA . ILE A 1 324 ? 4.867 -19.641 -25.969 1 98.56 324 ILE A CA 1
ATOM 2481 C C . ILE A 1 324 ? 4.836 -18.156 -26.328 1 98.56 324 ILE A C 1
ATOM 2483 O O . ILE A 1 324 ? 5.711 -17.391 -25.922 1 98.56 324 ILE A O 1
ATOM 2487 N N . ARG A 1 325 ? 3.873 -17.734 -27.047 1 98.62 325 ARG A N 1
ATOM 2488 C CA . ARG A 1 325 ? 3.77 -16.375 -27.547 1 98.62 325 ARG A CA 1
ATOM 2489 C C . ARG A 1 325 ? 2.818 -15.547 -26.688 1 98.62 325 ARG A C 1
ATOM 2491 O O . ARG A 1 325 ? 1.65 -15.906 -26.516 1 98.62 325 ARG A O 1
ATOM 2498 N N . LEU A 1 326 ? 3.326 -14.516 -26.172 1 98.62 326 LEU A N 1
ATOM 2499 C CA . LEU A 1 326 ? 2.566 -13.625 -25.297 1 98.62 326 LEU A CA 1
ATOM 2500 C C . LEU A 1 326 ? 2.412 -12.242 -25.938 1 98.62 326 LEU A C 1
ATOM 2502 O O . LEU A 1 326 ? 3.172 -11.883 -26.844 1 98.62 326 LEU A O 1
ATOM 2506 N N . ARG A 1 327 ? 1.438 -11.508 -25.531 1 98.44 327 ARG A N 1
ATOM 2507 C CA . ARG A 1 327 ? 1.22 -10.117 -25.906 1 98.44 327 ARG A CA 1
ATOM 2508 C C . ARG A 1 327 ? 1.301 -9.195 -24.703 1 98.44 327 ARG A C 1
ATOM 2510 O O . ARG A 1 327 ? 0.845 -9.547 -23.609 1 98.44 327 ARG A O 1
ATOM 2517 N N . GLU A 1 328 ? 1.885 -7.973 -24.891 1 98 328 GLU A N 1
ATOM 2518 C CA . GLU A 1 328 ? 1.868 -6.953 -23.844 1 98 328 GLU A CA 1
ATOM 2519 C C . GLU A 1 328 ? 0.453 -6.441 -23.594 1 98 328 GLU A C 1
ATOM 2521 O O . GLU A 1 328 ? -0.376 -6.422 -24.5 1 98 328 GLU A O 1
ATOM 2526 N N . ASN A 1 329 ? 0.234 -6.02 -22.375 1 98.06 329 ASN A N 1
ATOM 2527 C CA . ASN A 1 329 ? -1.077 -5.547 -21.953 1 98.06 329 ASN A CA 1
ATOM 2528 C C . ASN A 1 329 ? -2.17 -6.57 -22.25 1 98.06 329 ASN A C 1
ATOM 2530 O O . ASN A 1 329 ? -3.154 -6.258 -22.922 1 98.06 329 ASN A O 1
ATOM 2534 N N . CYS A 1 330 ? -1.938 -7.711 -21.719 1 98.62 330 CYS A N 1
ATOM 2535 C CA . CYS A 1 330 ? -2.857 -8.828 -21.922 1 98.62 330 CYS A CA 1
ATOM 2536 C C . CYS A 1 330 ? -3.174 -9.516 -20.594 1 98.62 330 CYS A C 1
ATOM 2538 O O . CYS A 1 330 ? -2.285 -9.711 -19.766 1 98.62 330 CYS A O 1
ATOM 2540 N N . ALA A 1 331 ? -4.473 -9.875 -20.359 1 98.56 331 ALA A N 1
ATOM 2541 C CA . ALA A 1 331 ? -4.883 -10.531 -19.125 1 98.56 331 ALA A CA 1
ATOM 2542 C C . ALA A 1 331 ? -4.172 -11.867 -18.953 1 98.56 331 ALA A C 1
ATOM 2544 O O . ALA A 1 331 ? -3.861 -12.273 -17.828 1 98.56 331 ALA A O 1
ATOM 2545 N N . VAL A 1 332 ? -3.975 -12.562 -20.078 1 98.5 332 VAL A N 1
ATOM 2546 C CA . VAL A 1 332 ? -3.219 -13.812 -20.141 1 98.5 332 VAL A CA 1
ATOM 2547 C C . VAL A 1 332 ? -1.943 -13.602 -20.953 1 98.5 332 VAL A C 1
ATOM 2549 O O . VAL A 1 332 ? -1.823 -14.102 -22.062 1 98.5 332 VAL A O 1
ATOM 2552 N N . GLY A 1 333 ? -1.001 -12.852 -20.453 1 98.62 333 GLY A N 1
ATOM 2553 C CA . GLY A 1 333 ? 0.232 -12.469 -21.109 1 98.62 333 GLY A CA 1
ATOM 2554 C C . GLY A 1 333 ? 1.164 -11.664 -20.219 1 98.62 333 GLY A C 1
ATOM 2555 O O . GLY A 1 333 ? 1.496 -12.094 -19.125 1 98.62 333 GLY A O 1
ATOM 2556 N N . ILE A 1 334 ? 1.627 -10.57 -20.75 1 98.62 334 ILE A N 1
ATOM 2557 C CA . ILE A 1 334 ? 2.508 -9.68 -20 1 98.62 334 ILE A CA 1
ATOM 2558 C C . ILE A 1 334 ? 1.712 -8.492 -19.469 1 98.62 334 ILE A C 1
ATOM 2560 O O . ILE A 1 334 ? 1.136 -7.727 -20.25 1 98.62 334 ILE A O 1
ATOM 2564 N N . PRO A 1 335 ? 1.671 -8.391 -18.203 1 98.25 335 PRO A N 1
ATOM 2565 C CA . PRO A 1 335 ? 0.885 -7.289 -17.656 1 98.25 335 PRO A CA 1
ATOM 2566 C C . PRO A 1 335 ? 1.534 -5.926 -17.906 1 98.25 335 PRO A C 1
ATOM 2568 O O . PRO A 1 335 ? 2.764 -5.82 -17.922 1 98.25 335 PRO A O 1
ATOM 2571 N N . ARG A 1 336 ? 0.718 -4.988 -18.062 1 96.44 336 ARG A N 1
ATOM 2572 C CA . ARG A 1 336 ? 1.199 -3.613 -18.125 1 96.44 336 ARG A CA 1
ATOM 2573 C C . ARG A 1 336 ? 0.972 -2.898 -16.797 1 96.44 336 ARG A C 1
ATOM 2575 O O . ARG A 1 336 ? -0.141 -2.898 -16.266 1 96.44 336 ARG A O 1
ATOM 2582 N N . HIS A 1 337 ? 2.02 -2.346 -16.219 1 95.81 337 HIS A N 1
ATOM 2583 C CA . HIS A 1 337 ? 1.863 -1.51 -15.039 1 95.81 337 HIS A CA 1
ATOM 2584 C C . HIS A 1 337 ? 0.873 -0.378 -15.289 1 95.81 337 HIS A C 1
ATOM 2586 O O . HIS A 1 337 ? 0.917 0.27 -16.344 1 95.81 337 HIS A O 1
ATOM 2592 N N . PRO A 1 338 ? -0.155 -0.161 -14.422 1 96.19 338 PRO A N 1
ATOM 2593 C CA . PRO A 1 338 ? -0.236 -0.641 -13.039 1 96.19 338 PRO A CA 1
ATOM 2594 C C . PRO A 1 338 ? -1.281 -1.738 -12.859 1 96.19 338 PRO A C 1
ATOM 2596 O O . PRO A 1 338 ? -1.894 -1.84 -11.789 1 96.19 338 PRO A O 1
ATOM 2599 N N . ALA A 1 339 ? -1.563 -2.582 -13.836 1 97.88 339 ALA A N 1
ATOM 2600 C CA . ALA A 1 339 ? -2.541 -3.66 -13.711 1 97.88 339 ALA A CA 1
ATOM 2601 C C . ALA A 1 339 ? -2.219 -4.551 -12.516 1 97.88 339 ALA A C 1
ATOM 2603 O O . ALA A 1 339 ? -1.059 -4.902 -12.289 1 97.88 339 ALA A O 1
ATOM 2604 N N . SER A 1 340 ? -3.232 -4.863 -11.711 1 98.31 340 SER A N 1
ATOM 2605 C CA . SER A 1 340 ? -3.023 -5.75 -10.57 1 98.31 340 SER A CA 1
ATOM 2606 C C . SER A 1 340 ? -2.902 -7.203 -11.016 1 98.31 340 SER A C 1
ATOM 2608 O O . SER A 1 340 ? -3.588 -7.633 -11.953 1 98.31 340 SER A O 1
ATOM 2610 N N . CYS A 1 341 ? -2.064 -7.938 -10.367 1 98.62 341 CYS A N 1
ATOM 2611 C CA . CYS A 1 341 ? -1.854 -9.359 -10.602 1 98.62 341 CYS A CA 1
ATOM 2612 C C . CYS A 1 341 ? -1.958 -10.148 -9.305 1 98.62 341 CYS A C 1
ATOM 2614 O O . CYS A 1 341 ? -1.231 -11.125 -9.102 1 98.62 341 CYS A O 1
ATOM 2616 N N . SER A 1 342 ? -2.814 -9.766 -8.445 1 98.19 342 SER A N 1
ATOM 2617 C CA . SER A 1 342 ? -2.854 -10.242 -7.07 1 98.19 342 SER A CA 1
ATOM 2618 C C . SER A 1 342 ? -3.141 -11.734 -7.012 1 98.19 342 SER A C 1
ATOM 2620 O O . SER A 1 342 ? -2.664 -12.43 -6.109 1 98.19 342 SER A O 1
ATOM 2622 N N . VAL A 1 343 ? -3.943 -12.305 -7.961 1 97.31 343 VAL A N 1
ATOM 2623 C CA . VAL A 1 343 ? -4.344 -13.711 -7.898 1 97.31 343 VAL A CA 1
ATOM 2624 C C . VAL A 1 343 ? -3.77 -14.469 -9.094 1 97.31 343 VAL A C 1
ATOM 2626 O O . VAL A 1 343 ? -4.379 -15.422 -9.578 1 97.31 343 VAL A O 1
ATOM 2629 N N . ALA A 1 344 ? -2.627 -14.102 -9.508 1 97.94 344 ALA A N 1
ATOM 2630 C CA . ALA A 1 344 ? -2.062 -14.531 -10.789 1 97.94 344 ALA A CA 1
ATOM 2631 C C . ALA A 1 344 ? -1.585 -15.977 -10.719 1 97.94 344 ALA A C 1
ATOM 2633 O O . ALA A 1 344 ? -1.229 -16.562 -11.742 1 97.94 344 ALA A O 1
ATOM 2634 N N . THR A 1 345 ? -1.613 -16.578 -9.562 1 96.12 345 THR A N 1
ATOM 2635 C CA . THR A 1 345 ? -1.188 -17.969 -9.461 1 96.12 345 THR A CA 1
ATOM 2636 C C . THR A 1 345 ? -2.393 -18.906 -9.508 1 96.12 345 THR A C 1
ATOM 2638 O O . THR A 1 345 ? -2.234 -20.125 -9.586 1 96.12 345 THR A O 1
ATOM 2641 N N . THR A 1 346 ? -3.561 -18.391 -9.461 1 95.06 346 THR A N 1
ATOM 2642 C CA . THR A 1 346 ? -4.801 -19.172 -9.477 1 95.06 346 THR A CA 1
ATOM 2643 C C . THR A 1 346 ? -5.781 -18.578 -10.492 1 95.06 346 THR A C 1
ATOM 2645 O O . THR A 1 346 ? -5.398 -17.797 -11.359 1 95.06 346 THR A O 1
ATOM 2648 N N . ASN A 1 347 ? -7.008 -18.953 -10.461 1 96.06 347 ASN A N 1
ATOM 2649 C CA . ASN A 1 347 ? -8.102 -18.422 -11.258 1 96.06 347 ASN A CA 1
ATOM 2650 C C . ASN A 1 347 ? -7.773 -18.438 -12.75 1 96.06 347 ASN A C 1
ATOM 2652 O O . ASN A 1 347 ? -7.691 -19.516 -13.359 1 96.06 347 ASN A O 1
ATOM 2656 N N . LEU A 1 348 ? -7.34 -17.312 -13.258 1 97.25 348 LEU A N 1
ATOM 2657 C CA . LEU A 1 348 ? -7.07 -17.266 -14.695 1 97.25 348 LEU A CA 1
ATOM 2658 C C . LEU A 1 348 ? -5.941 -18.219 -15.062 1 97.25 348 LEU A C 1
ATOM 2660 O O . LEU A 1 348 ? -5.941 -18.797 -16.156 1 97.25 348 LEU A O 1
ATOM 2664 N N . ALA A 1 349 ? -4.984 -18.312 -14.195 1 97.38 349 ALA A N 1
ATOM 2665 C CA . ALA A 1 349 ? -3.896 -19.25 -14.43 1 97.38 349 ALA A CA 1
ATOM 2666 C C . ALA A 1 349 ? -4.426 -20.672 -14.562 1 97.38 349 ALA A C 1
ATOM 2668 O O . ALA A 1 349 ? -3.971 -21.438 -15.422 1 97.38 349 ALA A O 1
ATOM 2669 N N . ASP A 1 350 ? -5.316 -21.047 -13.742 1 96.31 350 ASP A N 1
ATOM 2670 C CA . ASP A 1 350 ? -5.934 -22.375 -13.805 1 96.31 350 ASP A CA 1
ATOM 2671 C C . ASP A 1 350 ? -6.703 -22.562 -15.109 1 96.31 350 ASP A C 1
ATOM 2673 O O . ASP A 1 350 ? -6.637 -23.625 -15.734 1 96.31 350 ASP A O 1
ATOM 2677 N N . ARG A 1 351 ? -7.461 -21.547 -15.453 1 97.94 351 ARG A N 1
ATOM 2678 C CA . ARG A 1 351 ? -8.234 -21.609 -16.688 1 97.94 351 ARG A CA 1
ATOM 2679 C C . ARG A 1 351 ? -7.324 -21.812 -17.891 1 97.94 351 ARG A C 1
ATOM 2681 O O . ARG A 1 351 ? -7.668 -22.531 -18.828 1 97.94 351 ARG A O 1
ATOM 2688 N N . LEU A 1 352 ? -6.219 -21.125 -17.844 1 98.19 352 LEU A N 1
ATOM 2689 C CA . LEU A 1 352 ? -5.254 -21.266 -18.922 1 98.19 352 LEU A CA 1
ATOM 2690 C C . LEU A 1 352 ? -4.684 -22.672 -18.969 1 98.19 352 LEU A C 1
ATOM 2692 O O . LEU A 1 352 ? -4.645 -23.297 -20.031 1 98.19 352 LEU A O 1
ATOM 2696 N N . THR A 1 353 ? -4.207 -23.172 -17.891 1 97.31 353 THR A N 1
ATOM 2697 C CA . THR A 1 353 ? -3.648 -24.516 -17.812 1 97.31 353 THR A CA 1
ATOM 2698 C C . THR A 1 353 ? -4.664 -25.562 -18.281 1 97.31 353 THR A C 1
ATOM 2700 O O . THR A 1 353 ? -4.328 -26.453 -19.062 1 97.31 353 THR A O 1
ATOM 2703 N N . ASN A 1 354 ? -5.867 -25.438 -17.797 1 97.31 354 ASN A N 1
ATOM 2704 C CA . ASN A 1 354 ? -6.953 -26.344 -18.172 1 97.31 354 ASN A CA 1
ATOM 2705 C C . ASN A 1 354 ? -7.195 -26.328 -19.688 1 97.31 354 ASN A C 1
ATOM 2707 O O . ASN A 1 354 ? -7.383 -27.375 -20.297 1 97.31 354 ASN A O 1
ATOM 2711 N N . ALA A 1 355 ? -7.203 -25.172 -20.219 1 97.94 355 ALA A N 1
ATOM 2712 C CA . ALA A 1 355 ? -7.434 -25.047 -21.656 1 97.94 355 ALA A CA 1
ATOM 2713 C C . ALA A 1 355 ? -6.316 -25.734 -22.453 1 97.94 355 ALA A C 1
ATOM 2715 O O . ALA A 1 355 ? -6.574 -26.359 -23.484 1 97.94 355 ALA A O 1
ATOM 2716 N N . VAL A 1 356 ? -5.105 -25.594 -22.016 1 97.88 356 VAL A N 1
ATOM 2717 C CA . VAL A 1 356 ? -3.971 -26.188 -22.703 1 97.88 356 VAL A CA 1
ATOM 2718 C C . VAL A 1 356 ? -4.062 -27.719 -22.625 1 97.88 356 VAL A C 1
ATOM 2720 O O . VAL A 1 356 ? -3.889 -28.406 -23.641 1 97.88 356 VAL A O 1
ATOM 2723 N N . GLN A 1 357 ? -4.273 -28.266 -21.469 1 95.75 357 GLN A N 1
ATOM 2724 C CA . GLN A 1 357 ? -4.324 -29.719 -21.344 1 95.75 357 GLN A CA 1
ATOM 2725 C C . GLN A 1 357 ? -5.484 -30.312 -22.141 1 95.75 357 GLN A C 1
ATOM 2727 O O . GLN A 1 357 ? -5.383 -31.422 -22.672 1 95.75 357 GLN A O 1
ATOM 2732 N N . ARG A 1 358 ? -6.625 -29.594 -22.188 1 97 358 ARG A N 1
ATOM 2733 C CA . ARG A 1 358 ? -7.762 -30.062 -22.984 1 97 358 ARG A CA 1
ATOM 2734 C C . ARG A 1 358 ? -7.445 -30.016 -24.469 1 97 358 ARG A C 1
ATOM 2736 O O . ARG A 1 358 ? -7.926 -30.859 -25.234 1 97 358 ARG A O 1
ATOM 2743 N N . ALA A 1 359 ? -6.664 -29 -24.875 1 97.75 359 ALA A N 1
ATOM 2744 C CA . ALA A 1 359 ? -6.23 -28.953 -26.266 1 97.75 359 ALA A CA 1
ATOM 2745 C C . ALA A 1 359 ? -5.488 -30.219 -26.672 1 97.75 359 ALA A C 1
ATOM 2747 O O . ALA A 1 359 ? -5.68 -30.734 -27.766 1 97.75 359 ALA A O 1
ATOM 2748 N N . PHE A 1 360 ? -4.645 -30.719 -25.828 1 96.88 360 PHE A N 1
ATOM 2749 C CA . PHE A 1 360 ? -3.92 -31.953 -26.094 1 96.88 360 PHE A CA 1
ATOM 2750 C C . PHE A 1 360 ? -4.879 -33.125 -26.172 1 96.88 360 PHE A C 1
ATOM 2752 O O . PHE A 1 360 ? -4.68 -34.062 -26.969 1 96.88 360 PHE A O 1
ATOM 2759 N N . ALA A 1 361 ? -5.852 -33.156 -25.297 1 96.56 361 ALA A N 1
ATOM 2760 C CA . ALA A 1 361 ? -6.863 -34.188 -25.359 1 96.56 361 ALA A CA 1
ATOM 2761 C C . ALA A 1 361 ? -7.574 -34.188 -26.703 1 96.56 361 ALA A C 1
ATOM 2763 O O . ALA A 1 361 ? -7.918 -35.25 -27.234 1 96.56 361 ALA A O 1
ATOM 2764 N N . ASP A 1 362 ? -7.789 -33.031 -27.281 1 95.56 362 ASP A N 1
ATOM 2765 C CA . ASP A 1 362 ? -8.492 -32.875 -28.547 1 95.56 362 ASP A CA 1
ATOM 2766 C C . ASP A 1 362 ? -7.637 -33.375 -29.719 1 95.56 362 ASP A C 1
ATOM 2768 O O . ASP A 1 362 ? -8.156 -33.688 -30.781 1 95.56 362 ASP A O 1
ATOM 2772 N N . LEU A 1 363 ? -6.355 -33.406 -29.531 1 94.69 363 LEU A N 1
ATOM 2773 C CA . LEU A 1 363 ? -5.461 -33.875 -30.594 1 94.69 363 LEU A CA 1
ATOM 2774 C C . LEU A 1 363 ? -5.652 -35.375 -30.828 1 94.69 363 LEU A C 1
ATOM 2776 O O . LEU A 1 363 ? -5.426 -35.844 -31.953 1 94.69 363 LEU A O 1
ATOM 2780 N N . GLY A 1 364 ? -5.992 -36.031 -29.75 1 93.06 364 GLY A N 1
ATOM 2781 C CA . GLY A 1 364 ? -6.211 -37.469 -29.906 1 93.06 364 GLY A CA 1
ATOM 2782 C C . GLY A 1 364 ? -6.504 -38.156 -28.578 1 93.06 364 GLY A C 1
ATOM 2783 O O . GLY A 1 364 ? -6.129 -37.688 -27.516 1 93.06 364 GLY A O 1
ATOM 2784 N N . ASP A 1 365 ? -7.133 -39.312 -28.734 1 93.06 365 ASP A N 1
ATOM 2785 C CA . ASP A 1 365 ? -7.387 -40.094 -27.547 1 93.06 365 ASP A CA 1
ATOM 2786 C C . ASP A 1 365 ? -6.082 -40.625 -26.938 1 93.06 365 ASP A C 1
ATOM 2788 O O . ASP A 1 365 ? -5.145 -40.938 -27.672 1 93.06 365 ASP A O 1
ATOM 2792 N N . GLY A 1 366 ? -6.016 -40.562 -25.609 1 93.31 366 GLY A N 1
ATOM 2793 C CA . GLY A 1 366 ? -4.805 -41.031 -24.953 1 93.31 366 GLY A CA 1
ATOM 2794 C C . GLY A 1 366 ? -3.875 -39.906 -24.547 1 93.31 366 GLY A C 1
ATOM 2795 O O . GLY A 1 366 ? -2.871 -40.125 -23.875 1 93.31 366 GLY A O 1
ATOM 2796 N N . PHE A 1 367 ? -4.301 -38.75 -24.984 1 93.94 367 PHE A N 1
ATOM 2797 C CA . PHE A 1 367 ? -3.447 -37.625 -24.688 1 93.94 367 PHE A CA 1
ATOM 2798 C C . PHE A 1 367 ? -4.215 -36.562 -23.906 1 93.94 367 PHE A C 1
ATOM 2800 O O . PHE A 1 367 ? -5.445 -36.594 -23.859 1 93.94 367 PHE A O 1
ATOM 2807 N N . GLY A 1 368 ? -3.436 -35.719 -23.188 1 94.56 368 GLY A N 1
ATOM 2808 C CA . GLY A 1 368 ? -4.031 -34.594 -22.484 1 94.56 368 GLY A CA 1
ATOM 2809 C C . GLY A 1 368 ? -4.848 -35.031 -21.281 1 94.56 368 GLY A C 1
ATOM 2810 O O . GLY A 1 368 ? -4.66 -36.125 -20.75 1 94.56 368 GLY A O 1
ATOM 2811 N N . MET A 1 369 ? -5.699 -34.031 -20.844 1 95.81 369 MET A N 1
ATOM 2812 C CA . MET A 1 369 ? -6.559 -34.219 -19.672 1 95.81 369 MET A CA 1
ATOM 2813 C C . MET A 1 369 ? -7.832 -33.406 -19.812 1 95.81 369 MET A C 1
ATOM 2815 O O . MET A 1 369 ? -7.926 -32.5 -20.672 1 95.81 369 MET A O 1
ATOM 2819 N N . ALA A 1 370 ? -8.828 -33.781 -18.984 1 97.69 370 ALA A N 1
ATOM 2820 C CA . ALA A 1 370 ? -9.969 -32.875 -18.781 1 97.69 370 ALA A CA 1
ATOM 2821 C C . ALA A 1 370 ? -9.562 -31.656 -17.953 1 97.69 370 ALA A C 1
ATOM 2823 O O . ALA A 1 370 ? -8.375 -31.344 -17.844 1 97.69 370 ALA A O 1
ATOM 2824 N N . GLU A 1 371 ? -10.539 -30.891 -17.516 1 97.19 371 GLU A N 1
ATOM 2825 C CA . GLU A 1 371 ? -10.242 -29.719 -16.719 1 97.19 371 GLU A CA 1
ATOM 2826 C C . GLU A 1 371 ? -10.352 -30.016 -15.219 1 97.19 371 GLU A C 1
ATOM 2828 O O . GLU A 1 371 ? -11.234 -30.766 -14.797 1 97.19 371 GLU A O 1
ATOM 2833 N N . THR A 1 372 ? -9.375 -29.547 -14.453 1 95.88 372 THR A N 1
ATOM 2834 C CA . THR A 1 372 ? -9.477 -29.547 -12.992 1 95.88 372 THR A CA 1
ATOM 2835 C C . THR A 1 372 ? -10.469 -28.484 -12.523 1 95.88 372 THR A C 1
ATOM 2837 O O . THR A 1 372 ? -10.57 -27.406 -13.125 1 95.88 372 THR A O 1
ATOM 2840 N N . GLY A 1 373 ? -11.164 -28.797 -11.445 1 94 373 GLY A N 1
ATOM 2841 C CA . GLY A 1 373 ? -12.086 -27.812 -10.891 1 94 373 GLY A CA 1
ATOM 2842 C C . GLY A 1 373 ? -11.414 -26.5 -10.539 1 94 373 GLY A C 1
ATOM 2843 O O . GLY A 1 373 ? -10.273 -26.484 -10.078 1 94 373 GLY A O 1
ATOM 2844 N N . PRO A 1 374 ? -12.18 -25.422 -10.781 1 90.19 374 PRO A N 1
ATOM 2845 C CA . PRO A 1 374 ? -11.617 -24.094 -10.453 1 90.19 374 PRO A CA 1
ATOM 2846 C C . PRO A 1 374 ? -11.523 -23.859 -8.953 1 90.19 374 PRO A C 1
ATOM 2848 O O . PRO A 1 374 ? -12.359 -24.344 -8.188 1 90.19 374 PRO A O 1
ATOM 2851 N N . ALA A 1 375 ? -10.562 -23.203 -8.492 1 85.62 375 ALA A N 1
ATOM 2852 C CA . ALA A 1 375 ? -10.367 -22.719 -7.125 1 85.62 375 ALA A CA 1
ATOM 2853 C C . ALA A 1 375 ? -10.719 -21.234 -7.008 1 85.62 375 ALA A C 1
ATOM 2855 O O . ALA A 1 375 ? -11.062 -20.594 -8 1 85.62 375 ALA A O 1
ATOM 2856 N N . GLN A 1 376 ? -10.703 -20.562 -5.879 1 90.81 376 GLN A N 1
ATOM 2857 C CA . GLN A 1 376 ? -10.344 -20.719 -4.473 1 90.81 376 GLN A CA 1
ATOM 2858 C C . GLN A 1 376 ? -11.562 -20.547 -3.568 1 90.81 376 GLN A C 1
ATOM 2860 O O . GLN A 1 376 ? -11.758 -19.484 -2.975 1 90.81 376 GLN A O 1
ATOM 2865 N N . PRO A 1 377 ? -12.273 -21.562 -3.381 1 93.56 377 PRO A N 1
ATOM 2866 C CA . PRO A 1 377 ? -13.445 -21.453 -2.514 1 93.56 377 PRO A CA 1
ATOM 2867 C C . PRO A 1 377 ? -13.086 -21.125 -1.069 1 93.56 377 PRO A C 1
ATOM 2869 O O . PRO A 1 377 ? -11.906 -21.094 -0.715 1 93.56 377 PRO A O 1
ATOM 2872 N N . PRO A 1 378 ? -14.062 -20.875 -0.179 1 95 378 PRO A N 1
ATOM 2873 C CA . PRO A 1 378 ? -13.797 -20.516 1.211 1 95 378 PRO A CA 1
ATOM 2874 C C . PRO A 1 378 ? -12.984 -21.562 1.961 1 95 378 PRO A C 1
ATOM 2876 O O . PRO A 1 378 ? -12.289 -21.25 2.926 1 95 378 PRO A O 1
ATOM 2879 N N . ALA A 1 379 ? -13.031 -22.75 1.499 1 92.94 379 ALA A N 1
ATOM 2880 C CA . ALA A 1 379 ? -12.227 -23.812 2.113 1 92.94 379 ALA A CA 1
ATOM 2881 C C . ALA A 1 379 ? -10.734 -23.5 1.997 1 92.94 379 ALA A C 1
ATOM 2883 O O . ALA A 1 379 ? -9.922 -24.047 2.746 1 92.94 379 ALA A O 1
ATOM 2884 N N . TRP A 1 380 ? -10.383 -22.656 1.079 1 92.62 380 TRP A N 1
ATOM 2885 C CA . TRP A 1 380 ? -9.031 -22.125 0.925 1 92.62 380 TRP A CA 1
ATOM 2886 C C . TRP A 1 380 ? -9.008 -20.625 1.144 1 92.62 380 TRP A C 1
ATOM 2888 O O . TRP A 1 380 ? -8.305 -19.891 0.439 1 92.62 380 TRP A O 1
ATOM 2898 N N . GLY A 1 381 ? -9.836 -20.172 1.979 1 93.19 381 GLY A N 1
ATOM 2899 C CA . GLY A 1 381 ? -9.961 -18.75 2.236 1 93.19 381 GLY A CA 1
ATOM 2900 C C . GLY A 1 381 ? -8.875 -18.203 3.146 1 93.19 381 GLY A C 1
ATOM 2901 O O . GLY A 1 381 ? -8.18 -18.984 3.814 1 93.19 381 GLY A O 1
ATOM 2902 N N . VAL A 1 382 ? -8.633 -16.953 3.076 1 94.81 382 VAL A N 1
ATOM 2903 C CA . VAL A 1 382 ? -7.75 -16.25 4.008 1 94.81 382 VAL A CA 1
ATOM 2904 C C . VAL A 1 382 ? -8.555 -15.758 5.211 1 94.81 382 VAL A C 1
ATOM 2906 O O . VAL A 1 382 ? -9.539 -15.039 5.051 1 94.81 382 VAL A O 1
ATOM 2909 N N . LEU A 1 383 ? -8.117 -16.172 6.352 1 95.12 383 LEU A N 1
ATOM 2910 C CA . LEU A 1 383 ? -8.773 -15.797 7.602 1 95.12 383 LEU A CA 1
ATOM 2911 C C . LEU A 1 383 ? -8.031 -14.664 8.289 1 95.12 383 LEU A C 1
ATOM 2913 O O . LEU A 1 383 ? -6.797 -14.633 8.297 1 95.12 383 LEU A O 1
ATOM 2917 N N . SER A 1 384 ? -8.766 -13.75 8.797 1 95.06 384 SER A N 1
ATOM 2918 C CA . SER A 1 384 ? -8.164 -12.68 9.586 1 95.06 384 SER A CA 1
ATOM 2919 C C . SER A 1 384 ? -9.062 -12.273 10.75 1 95.06 384 SER A C 1
ATOM 2921 O O . SER A 1 384 ? -10.281 -12.438 10.688 1 95.06 384 SER A O 1
ATOM 2923 N N . GLY A 1 385 ? -8.523 -11.781 11.781 1 93.25 385 GLY A N 1
ATOM 2924 C CA . GLY A 1 385 ? -9.219 -11.328 12.977 1 93.25 385 GLY A CA 1
ATOM 2925 C C . GLY A 1 385 ? -8.305 -11.156 14.172 1 93.25 385 GLY A C 1
ATOM 2926 O O . GLY A 1 385 ? -7.141 -10.789 14.023 1 93.25 385 GLY A O 1
ATOM 2927 N N . ARG A 1 386 ? -8.898 -11.188 15.312 1 92 386 ARG A N 1
ATOM 2928 C CA . ARG A 1 386 ? -8.18 -11.148 16.578 1 92 386 ARG A CA 1
ATOM 2929 C C . ARG A 1 386 ? -8.352 -12.445 17.359 1 92 386 ARG A C 1
ATOM 2931 O O . ARG A 1 386 ? -9.461 -12.992 17.422 1 92 386 ARG A O 1
ATOM 2938 N N . ASP A 1 387 ? -7.281 -12.969 17.812 1 92.25 387 ASP A N 1
ATOM 2939 C CA . ASP A 1 387 ? -7.312 -14.25 18.516 1 92.25 387 ASP A CA 1
ATOM 2940 C C . ASP A 1 387 ? -7.336 -14.039 20.031 1 92.25 387 ASP A C 1
ATOM 2942 O O . ASP A 1 387 ? -6.301 -13.758 20.641 1 92.25 387 ASP A O 1
ATOM 2946 N N . GLU A 1 388 ? -8.383 -14.266 20.625 1 89.94 388 GLU A N 1
ATOM 2947 C CA . GLU A 1 388 ? -8.57 -14.055 22.047 1 89.94 388 GLU A CA 1
ATOM 2948 C C . GLU A 1 388 ? -7.676 -14.984 22.875 1 89.94 388 GLU A C 1
ATOM 2950 O O . GLU A 1 388 ? -7.336 -14.688 24.016 1 89.94 388 GLU A O 1
ATOM 2955 N N . ARG A 1 389 ? -7.309 -16.125 22.328 1 90.38 389 ARG A N 1
ATOM 2956 C CA . ARG A 1 389 ? -6.457 -17.094 23.016 1 90.38 389 ARG A CA 1
ATOM 2957 C C . ARG A 1 389 ? -5.051 -16.531 23.219 1 90.38 389 ARG A C 1
ATOM 2959 O O . ARG A 1 389 ? -4.305 -17.016 24.078 1 90.38 389 ARG A O 1
ATOM 2966 N N . HIS A 1 390 ? -4.715 -15.578 22.391 1 89.38 390 HIS A N 1
ATOM 2967 C CA . HIS A 1 390 ? -3.408 -14.93 22.438 1 89.38 390 HIS A CA 1
ATOM 2968 C C . HIS A 1 390 ? -3.539 -13.445 22.781 1 89.38 390 HIS A C 1
ATOM 2970 O O . HIS A 1 390 ? -2.914 -12.602 22.125 1 89.38 390 HIS A O 1
ATOM 2976 N N . GLY A 1 391 ? -4.473 -13.078 23.656 1 89.62 391 GLY A N 1
ATOM 2977 C CA . GLY A 1 391 ? -4.641 -11.719 24.141 1 89.62 391 GLY A CA 1
ATOM 2978 C C . GLY A 1 391 ? -5.234 -10.781 23.125 1 89.62 391 GLY A C 1
ATOM 2979 O O . GLY A 1 391 ? -4.938 -9.586 23.109 1 89.62 391 GLY A O 1
ATOM 2980 N N . GLY A 1 392 ? -5.883 -11.352 22.156 1 89.94 392 GLY A N 1
ATOM 2981 C CA . GLY A 1 392 ? -6.5 -10.516 21.141 1 89.94 392 GLY A CA 1
ATOM 2982 C C . GLY A 1 392 ? -5.535 -10.086 20.047 1 89.94 392 GLY A C 1
ATOM 2983 O O . GLY A 1 392 ? -5.766 -9.086 19.359 1 89.94 392 GLY A O 1
ATOM 2984 N N . ALA A 1 393 ? -4.43 -10.75 19.891 1 88.88 393 ALA A N 1
ATOM 2985 C CA . ALA A 1 393 ? -3.453 -10.445 18.844 1 88.88 393 ALA A CA 1
ATOM 2986 C C . ALA A 1 393 ? -4.059 -10.641 17.453 1 88.88 393 ALA A C 1
ATOM 2988 O O . ALA A 1 393 ? -4.844 -11.562 17.234 1 88.88 393 ALA A O 1
ATOM 2989 N N . PRO A 1 394 ? -3.688 -9.742 16.594 1 88.69 394 PRO A N 1
ATOM 2990 C CA . PRO A 1 394 ? -4.176 -9.922 15.227 1 88.69 394 PRO A CA 1
ATOM 2991 C C . PRO A 1 394 ? -3.559 -11.141 14.547 1 88.69 394 PRO A C 1
ATOM 2993 O O . PRO A 1 394 ? -2.432 -11.531 14.859 1 88.69 394 PRO A O 1
ATOM 2996 N N . PHE A 1 395 ? -4.309 -11.758 13.602 1 89.94 395 PHE A N 1
ATOM 2997 C CA . PHE A 1 395 ? -3.781 -12.844 12.789 1 89.94 395 PHE A CA 1
ATOM 2998 C C . PHE A 1 395 ? -4.309 -12.766 11.367 1 89.94 395 PHE A C 1
ATOM 3000 O O . PHE A 1 395 ? -5.363 -12.172 11.117 1 89.94 395 PHE A O 1
ATOM 3007 N N . VAL A 1 396 ? -3.551 -13.203 10.469 1 91.31 396 VAL A N 1
ATOM 3008 C CA . VAL A 1 396 ? -3.9 -13.414 9.07 1 91.31 396 VAL A CA 1
ATOM 3009 C C . VAL A 1 396 ? -3.256 -14.703 8.555 1 91.31 396 VAL A C 1
ATOM 3011 O O . VAL A 1 396 ? -2.047 -14.891 8.695 1 91.31 396 VAL A O 1
ATOM 3014 N N . ASN A 1 397 ? -4.109 -15.531 7.969 1 90.88 397 ASN A N 1
ATOM 3015 C CA . ASN A 1 397 ? -3.566 -16.766 7.406 1 90.88 397 ASN A CA 1
ATOM 3016 C C . ASN A 1 397 ? -4.523 -17.391 6.395 1 90.88 397 ASN A C 1
ATOM 3018 O O . ASN A 1 397 ? -5.742 -17.266 6.535 1 90.88 397 ASN A O 1
ATOM 3022 N N . GLN A 1 398 ? -3.938 -18.031 5.504 1 90.88 398 GLN A N 1
ATOM 3023 C CA . GLN A 1 398 ? -4.727 -18.859 4.59 1 90.88 398 GLN A CA 1
ATOM 3024 C C . GLN A 1 398 ? -4.859 -20.281 5.105 1 90.88 398 GLN A C 1
ATOM 3026 O O . GLN A 1 398 ? -3.893 -20.859 5.617 1 90.88 398 GLN A O 1
ATOM 3031 N N . ILE A 1 399 ? -6.055 -20.781 4.957 1 88.75 399 ILE A N 1
ATOM 3032 C CA . ILE A 1 399 ? -6.246 -22.188 5.297 1 88.75 399 ILE A CA 1
ATOM 3033 C C . ILE A 1 399 ? -6.363 -23.016 4.02 1 88.75 399 ILE A C 1
ATOM 3035 O O . ILE A 1 399 ? -6.895 -22.547 3.012 1 88.75 399 ILE A O 1
ATOM 3039 N N . MET A 1 400 ? -5.859 -24.188 4.086 1 88 400 MET A N 1
ATOM 3040 C CA . MET A 1 400 ? -5.895 -25.109 2.945 1 88 400 MET A CA 1
ATOM 3041 C C . MET A 1 400 ? -6.539 -26.422 3.33 1 88 400 MET A C 1
ATOM 3043 O O . MET A 1 400 ? -5.875 -27.469 3.35 1 88 400 MET A O 1
ATOM 3047 N N . LEU A 1 401 ? -7.797 -26.375 3.479 1 84.62 401 LEU A N 1
ATOM 3048 C CA . LEU A 1 401 ? -8.516 -27.594 3.846 1 84.62 401 LEU A CA 1
ATOM 3049 C C . LEU A 1 401 ? -8.641 -28.531 2.648 1 84.62 401 LEU A C 1
ATOM 3051 O O . LEU A 1 401 ? -8.609 -28.094 1.5 1 84.62 401 LEU A O 1
ATOM 3055 N N . PRO A 1 402 ? -8.773 -29.797 2.979 1 72.5 402 PRO A N 1
ATOM 3056 C CA . PRO A 1 402 ? -8.805 -30.781 1.895 1 72.5 402 PRO A CA 1
ATOM 3057 C C . PRO A 1 402 ? -10.031 -30.641 0.998 1 72.5 402 PRO A C 1
ATOM 3059 O O . PRO A 1 402 ? -11.055 -30.094 1.431 1 72.5 402 PRO A O 1
ATOM 3062 N N . SER A 1 403 ? -9.898 -31.188 -0.173 1 61.94 403 SER A N 1
ATOM 3063 C CA . SER A 1 403 ? -10.945 -31.375 -1.174 1 61.94 403 SER A CA 1
ATOM 3064 C C . SER A 1 403 ? -11.562 -30.047 -1.588 1 61.94 403 SER A C 1
ATOM 3066 O O . SER A 1 403 ? -12.789 -29.891 -1.584 1 61.94 403 SER A O 1
ATOM 3068 N N . VAL A 1 404 ? -10.656 -29.172 -2.061 1 72.31 404 VAL A N 1
ATOM 3069 C CA . VAL A 1 404 ? -11.125 -27.828 -2.42 1 72.31 404 VAL A CA 1
ATOM 3070 C C . VAL A 1 404 ? -11.516 -27.797 -3.896 1 72.31 404 VAL A C 1
ATOM 3072 O O . VAL A 1 404 ? -12.172 -26.859 -4.352 1 72.31 404 VAL A O 1
ATOM 3075 N N . THR A 1 405 ? -11.148 -28.781 -4.672 1 84.88 405 THR A N 1
ATOM 3076 C CA . THR A 1 405 ? -11.602 -28.891 -6.055 1 84.88 405 THR A CA 1
ATOM 3077 C C . THR A 1 405 ? -11.461 -30.328 -6.555 1 84.88 405 THR A C 1
ATOM 3079 O O . THR A 1 405 ? -10.625 -31.094 -6.055 1 84.88 405 THR A O 1
ATOM 3082 N N . GLY A 1 406 ? -12.273 -30.719 -7.441 1 91.94 406 GLY A N 1
ATOM 3083 C CA . GLY A 1 406 ? -12.125 -32 -8.07 1 91.94 406 GLY A CA 1
ATOM 3084 C C . GLY A 1 406 ? -11.047 -32.031 -9.141 1 91.94 406 GLY A C 1
ATOM 3085 O O . GLY A 1 406 ? -10.992 -31.156 -10 1 91.94 406 GLY A O 1
ATOM 3086 N N . GLY A 1 407 ? -10.195 -32.969 -9.039 1 94.56 407 GLY A N 1
ATOM 3087 C CA . GLY A 1 407 ? -9.148 -33.125 -10.039 1 94.56 407 GLY A CA 1
ATOM 3088 C C . GLY A 1 407 ? -9.68 -33.562 -11.398 1 94.56 407 GLY A C 1
ATOM 3089 O O . GLY A 1 407 ? -10.734 -34.219 -11.477 1 94.56 407 GLY A O 1
ATOM 3090 N N . ALA A 1 408 ? -8.961 -33.312 -12.414 1 96.62 408 ALA A N 1
ATOM 3091 C CA . ALA A 1 408 ? -9.297 -33.688 -13.789 1 96.62 408 ALA A CA 1
ATOM 3092 C C . ALA A 1 408 ? -9.008 -35.156 -14.031 1 96.62 408 ALA A C 1
ATOM 3094 O O . ALA A 1 408 ? -8.008 -35.688 -13.547 1 96.62 408 ALA A O 1
ATOM 3095 N N . ALA A 1 409 ? -9.883 -35.75 -14.828 1 97.5 409 ALA A N 1
ATOM 3096 C CA . ALA A 1 409 ? -9.57 -37.094 -15.336 1 97.5 409 ALA A CA 1
ATOM 3097 C C . ALA A 1 409 ? -8.617 -37 -16.531 1 97.5 409 ALA A C 1
ATOM 3099 O O . ALA A 1 409 ? -8.586 -36 -17.234 1 97.5 409 ALA A O 1
ATOM 3100 N N . GLY A 1 410 ? -7.75 -38.031 -16.609 1 96.06 410 GLY A N 1
ATOM 3101 C CA . GLY A 1 410 ? -6.895 -38.219 -17.766 1 96.06 410 GLY A CA 1
ATOM 3102 C C . GLY A 1 410 ? -7.242 -39.438 -18.594 1 96.06 410 GLY A C 1
ATOM 3103 O O . GLY A 1 410 ? -8.266 -40.094 -18.359 1 96.06 410 GLY A O 1
ATOM 3104 N N . PRO A 1 411 ? -6.406 -39.75 -19.516 1 95 411 PRO A N 1
ATOM 3105 C CA . PRO A 1 411 ? -6.688 -40.906 -20.391 1 95 411 PRO A CA 1
ATOM 3106 C C . PRO A 1 411 ? -6.484 -42.25 -19.703 1 95 411 PRO A C 1
ATOM 3108 O O . PRO A 1 411 ? -6.953 -43.281 -20.188 1 95 411 PRO A O 1
ATOM 3111 N N . GLN A 1 412 ? -5.879 -42.125 -18.531 1 93.94 412 GLN A N 1
ATOM 3112 C CA . GLN A 1 412 ? -5.516 -43.406 -17.938 1 93.94 412 GLN A CA 1
ATOM 3113 C C . GLN A 1 412 ? -5.984 -43.5 -16.484 1 93.94 412 GLN A C 1
ATOM 3115 O O . GLN A 1 412 ? -5.875 -44.562 -15.867 1 93.94 412 GLN A O 1
ATOM 3120 N N . ALA A 1 413 ? -6.484 -42.406 -16.031 1 94.88 413 ALA A N 1
ATOM 3121 C CA . ALA A 1 413 ? -6.789 -42.438 -14.602 1 94.88 413 ALA A CA 1
ATOM 3122 C C . ALA A 1 413 ? -7.914 -41.469 -14.258 1 94.88 413 ALA A C 1
ATOM 3124 O O . ALA A 1 413 ? -8.109 -40.469 -14.953 1 94.88 413 ALA A O 1
ATOM 3125 N N . ASP A 1 414 ? -8.625 -41.812 -13.141 1 97.19 414 ASP A N 1
ATOM 3126 C CA . ASP A 1 414 ? -9.617 -40.906 -12.562 1 97.19 414 ASP A CA 1
ATOM 3127 C C . ASP A 1 414 ? -8.938 -39.688 -11.93 1 97.19 414 ASP A C 1
ATOM 3129 O O . ASP A 1 414 ? -7.727 -39.688 -11.703 1 97.19 414 ASP A O 1
ATOM 3133 N N . GLY A 1 415 ? -9.742 -38.656 -11.758 1 94.88 415 GLY A N 1
ATOM 3134 C CA . GLY A 1 415 ? -9.227 -37.438 -11.117 1 94.88 415 GLY A CA 1
ATOM 3135 C C . GLY A 1 415 ? -8.93 -37.656 -9.641 1 94.88 415 GLY A C 1
ATOM 3136 O O . GLY A 1 415 ? -9.617 -38.406 -8.961 1 94.88 415 GLY A O 1
ATOM 3137 N N . TRP A 1 416 ? -7.992 -36.844 -9.18 1 90.25 416 TRP A N 1
ATOM 3138 C CA . TRP A 1 416 ? -7.598 -36.938 -7.781 1 90.25 416 TRP A CA 1
ATOM 3139 C C . TRP A 1 416 ? -8.445 -36 -6.918 1 90.25 416 TRP A C 1
ATOM 3141 O O . TRP A 1 416 ? -8.734 -34.875 -7.316 1 90.25 416 TRP A O 1
ATOM 3151 N N . LEU A 1 417 ? -8.797 -36.5 -5.75 1 86.25 417 LEU A N 1
ATOM 3152 C CA . LEU A 1 417 ? -9.547 -35.719 -4.793 1 86.25 417 LEU A CA 1
ATOM 3153 C C . LEU A 1 417 ? -8.656 -34.656 -4.141 1 86.25 417 LEU A C 1
ATOM 3155 O O . LEU A 1 417 ? -9.133 -33.594 -3.707 1 86.25 417 LEU A O 1
ATOM 3159 N N . THR A 1 418 ? -7.359 -34.875 -4.125 1 78.88 418 THR A N 1
ATOM 3160 C CA . THR A 1 418 ? -6.449 -34.094 -3.314 1 78.88 418 THR A CA 1
ATOM 3161 C C . THR A 1 418 ? -5.539 -33.219 -4.203 1 78.88 418 THR A C 1
ATOM 3163 O O . THR A 1 418 ? -4.418 -32.906 -3.812 1 78.88 418 THR A O 1
ATOM 3166 N N . ILE A 1 419 ? -6.004 -32.906 -5.352 1 83.06 419 ILE A N 1
ATOM 3167 C CA . ILE A 1 419 ? -5.152 -32.188 -6.312 1 83.06 419 ILE A CA 1
ATOM 3168 C C . ILE A 1 419 ? -4.945 -30.75 -5.871 1 83.06 419 ILE A C 1
ATOM 3170 O O . ILE A 1 419 ? -3.908 -30.156 -6.16 1 83.06 419 ILE A O 1
ATOM 3174 N N . GLY A 1 420 ? -5.965 -30.172 -5.09 1 82.44 420 GLY A N 1
ATOM 3175 C CA . GLY A 1 420 ? -5.941 -28.75 -4.77 1 82.44 420 GLY A CA 1
ATOM 3176 C C . GLY A 1 420 ? -6.355 -27.859 -5.934 1 82.44 420 GLY A C 1
ATOM 3177 O O . GLY A 1 420 ? -7.539 -27.547 -6.09 1 82.44 420 GLY A O 1
ATOM 3178 N N . HIS A 1 421 ? -5.352 -27.547 -6.836 1 81.94 421 HIS A N 1
ATOM 3179 C CA . HIS A 1 421 ? -5.645 -26.922 -8.117 1 81.94 421 HIS A CA 1
ATOM 3180 C C . HIS A 1 421 ? -4.594 -27.281 -9.164 1 81.94 421 HIS A C 1
ATOM 3182 O O . HIS A 1 421 ? -3.545 -27.828 -8.828 1 81.94 421 HIS A O 1
ATOM 3188 N N . VAL A 1 422 ? -4.902 -27.047 -10.273 1 82.94 422 VAL A N 1
ATOM 3189 C CA . VAL A 1 422 ? -4.098 -27.531 -11.391 1 82.94 422 VAL A CA 1
ATOM 3190 C C . VAL A 1 422 ? -2.701 -26.922 -11.328 1 82.94 422 VAL A C 1
ATOM 3192 O O . VAL A 1 422 ? -1.728 -27.547 -11.758 1 82.94 422 VAL A O 1
ATOM 3195 N N . GLY A 1 423 ? -2.523 -25.797 -10.773 1 78.31 423 GLY A N 1
ATOM 3196 C CA . GLY A 1 423 ? -1.245 -25.109 -10.695 1 78.31 423 GLY A CA 1
ATOM 3197 C C . GLY A 1 423 ? -0.286 -25.734 -9.703 1 78.31 423 GLY A C 1
ATOM 3198 O O . GLY A 1 423 ? 0.933 -25.625 -9.852 1 78.31 423 GLY A O 1
ATOM 3199 N N . ASN A 1 424 ? -0.802 -26.297 -8.664 1 73.62 424 ASN A N 1
ATOM 3200 C CA . ASN A 1 424 ? 0.027 -26.906 -7.629 1 73.62 424 ASN A CA 1
ATOM 3201 C C . ASN A 1 424 ? 0.176 -28.406 -7.84 1 73.62 424 ASN A C 1
ATOM 3203 O O . ASN A 1 424 ? 1.143 -29.016 -7.375 1 73.62 424 ASN A O 1
ATOM 3207 N N . ALA A 1 425 ? -0.693 -28.922 -8.523 1 60.69 425 ALA A N 1
ATOM 3208 C CA . ALA A 1 425 ? -0.666 -30.312 -8.984 1 60.69 425 ALA A CA 1
ATOM 3209 C C . ALA A 1 425 ? -0.42 -31.266 -7.816 1 60.69 425 ALA A C 1
ATOM 3211 O O . ALA A 1 425 ? 0.402 -32.188 -7.918 1 60.69 425 ALA A O 1
ATOM 3212 N N . GLY A 1 426 ? -0.961 -30.969 -6.754 1 62.16 426 GLY A N 1
ATOM 3213 C CA . GLY A 1 426 ? -0.909 -31.906 -5.641 1 62.16 426 GLY A CA 1
ATOM 3214 C C . GLY A 1 426 ? 0.336 -31.75 -4.789 1 62.16 426 GLY A C 1
ATOM 3215 O O . GLY A 1 426 ? 0.568 -32.531 -3.871 1 62.16 426 GLY A O 1
ATOM 3216 N N . MET A 1 427 ? 1.013 -30.781 -5.012 1 65.75 427 MET A N 1
ATOM 3217 C CA . MET A 1 427 ? 2.297 -30.625 -4.336 1 65.75 427 MET A CA 1
ATOM 3218 C C . MET A 1 427 ? 2.135 -29.891 -3.014 1 65.75 427 MET A C 1
ATOM 3220 O O . MET A 1 427 ? 3.059 -29.844 -2.201 1 65.75 427 MET A O 1
ATOM 3224 N N . MET A 1 428 ? 1.031 -29.359 -2.84 1 71.56 428 MET A N 1
ATOM 3225 C CA . MET A 1 428 ? 0.76 -28.703 -1.565 1 71.56 428 MET A CA 1
ATOM 3226 C C . MET A 1 428 ? 0.154 -29.672 -0.566 1 71.56 428 MET A C 1
ATOM 3228 O O . MET A 1 428 ? -0.63 -30.547 -0.942 1 71.56 428 MET A O 1
ATOM 3232 N N . PHE A 1 429 ? 0.559 -29.484 0.63 1 72.5 429 PHE A N 1
ATOM 3233 C CA . PHE A 1 429 ? -0.083 -30.266 1.675 1 72.5 429 PHE A CA 1
ATOM 3234 C C . PHE A 1 429 ? -1.379 -29.609 2.133 1 72.5 429 PHE A C 1
ATOM 3236 O O . PHE A 1 429 ? -1.567 -28.406 1.947 1 72.5 429 PHE A O 1
ATOM 3243 N N . ARG A 1 430 ? -2.209 -30.484 2.537 1 77.25 430 ARG A N 1
ATOM 3244 C CA . ARG A 1 430 ? -3.482 -30.016 3.08 1 77.25 430 ARG A CA 1
ATOM 3245 C C . ARG A 1 430 ? -3.43 -29.922 4.602 1 77.25 430 ARG A C 1
ATOM 3247 O O . ARG A 1 430 ? -2.744 -30.719 5.25 1 77.25 430 ARG A O 1
ATOM 3254 N N . ASP A 1 431 ? -4.164 -28.953 5.004 1 78 431 ASP A N 1
ATOM 3255 C CA . ASP A 1 431 ? -4.215 -28.797 6.453 1 78 431 ASP A CA 1
ATOM 3256 C C . ASP A 1 431 ? -5.02 -29.922 7.098 1 78 431 ASP A C 1
ATOM 3258 O O . ASP A 1 431 ? -5.953 -30.453 6.492 1 78 431 ASP A O 1
ATOM 3262 N N . SER A 1 432 ? -4.5 -30.234 8.281 1 83.12 432 SER A N 1
ATOM 3263 C CA . SER A 1 432 ? -5.375 -31.031 9.133 1 83.12 432 SER A CA 1
ATOM 3264 C C . SER A 1 432 ? -6.383 -30.156 9.867 1 83.12 432 SER A C 1
ATOM 3266 O O . SER A 1 432 ? -6.066 -29.016 10.242 1 83.12 432 SER A O 1
ATOM 3268 N N . VAL A 1 433 ? -7.551 -30.703 10.016 1 87.88 433 VAL A N 1
ATOM 3269 C CA . VAL A 1 433 ? -8.602 -29.984 10.734 1 87.88 433 VAL A CA 1
ATOM 3270 C C . VAL A 1 433 ? -8.086 -29.547 12.109 1 87.88 433 VAL A C 1
ATOM 3272 O O . VAL A 1 433 ? -8.273 -28.406 12.516 1 87.88 433 VAL A O 1
ATOM 3275 N N . GLU A 1 434 ? -7.414 -30.469 12.734 1 88.5 434 GLU A N 1
ATOM 3276 C CA . GLU A 1 434 ? -6.922 -30.219 14.094 1 88.5 434 GLU A CA 1
ATOM 3277 C C . GLU A 1 434 ? -5.891 -29.094 14.102 1 88.5 434 GLU A C 1
ATOM 3279 O O . GLU A 1 434 ? -5.91 -28.234 14.992 1 88.5 434 GLU A O 1
ATOM 3284 N N . ILE A 1 435 ? -5.098 -29.156 13.156 1 84.94 435 ILE A N 1
ATOM 3285 C CA . ILE A 1 435 ? -4.039 -28.156 13.086 1 84.94 435 ILE A CA 1
ATOM 3286 C C . ILE A 1 435 ? -4.645 -26.781 12.836 1 84.94 435 ILE A C 1
ATOM 3288 O O . ILE A 1 435 ? -4.238 -25.797 13.461 1 84.94 435 ILE A O 1
ATOM 3292 N N . ASP A 1 436 ? -5.578 -26.656 11.977 1 89.25 436 ASP A N 1
ATOM 3293 C CA . ASP A 1 436 ? -6.234 -25.391 11.688 1 89.25 436 ASP A CA 1
ATOM 3294 C C . ASP A 1 436 ? -6.949 -24.844 12.922 1 89.25 436 ASP A C 1
ATOM 3296 O O . ASP A 1 436 ? -6.902 -23.641 13.203 1 89.25 436 ASP A O 1
ATOM 3300 N N . GLU A 1 437 ? -7.59 -25.781 13.656 1 91.75 437 GLU A N 1
ATOM 3301 C CA . GLU A 1 437 ? -8.344 -25.359 14.836 1 91.75 437 GLU A CA 1
ATOM 3302 C C . GLU A 1 437 ? -7.41 -24.953 15.969 1 91.75 437 GLU A C 1
ATOM 3304 O O . GLU A 1 437 ? -7.777 -24.141 16.812 1 91.75 437 GLU A O 1
ATOM 3309 N N . ILE A 1 438 ? -6.246 -25.547 15.961 1 88.44 438 ILE A N 1
ATOM 3310 C CA . ILE A 1 438 ? -5.258 -25.203 16.984 1 88.44 438 ILE A CA 1
ATOM 3311 C C . ILE A 1 438 ? -4.66 -23.828 16.672 1 88.44 438 ILE A C 1
ATOM 3313 O O . ILE A 1 438 ? -4.465 -23 17.562 1 88.44 438 ILE A O 1
ATOM 3317 N N . HIS A 1 439 ? -4.43 -23.531 15.445 1 87.75 439 HIS A N 1
ATOM 3318 C CA . HIS A 1 439 ? -3.682 -22.328 15.07 1 87.75 439 HIS A CA 1
ATOM 3319 C C . HIS A 1 439 ? -4.613 -21.141 14.883 1 87.75 439 HIS A C 1
ATOM 3321 O O . HIS A 1 439 ? -4.18 -19.984 14.969 1 87.75 439 HIS A O 1
ATOM 3327 N N . HIS A 1 440 ? -5.801 -21.391 14.602 1 89.69 440 HIS A N 1
ATOM 3328 C CA . HIS A 1 440 ? -6.77 -20.328 14.359 1 89.69 440 HIS A CA 1
ATOM 3329 C C . HIS A 1 440 ? -8.023 -20.516 15.195 1 89.69 440 HIS A C 1
ATOM 3331 O O . HIS A 1 440 ? -8.398 -21.641 15.516 1 89.69 440 HIS A O 1
ATOM 3337 N N . PRO A 1 441 ? -8.672 -19.438 15.586 1 94.25 441 PRO A N 1
ATOM 3338 C CA . PRO A 1 441 ? -9.883 -19.547 16.406 1 94.25 441 PRO A CA 1
ATOM 3339 C C . PRO A 1 441 ? -11.125 -19.906 15.594 1 94.25 441 PRO A C 1
ATOM 3341 O O . PRO A 1 441 ? -12.109 -19.156 15.602 1 94.25 441 PRO A O 1
ATOM 3344 N N . ILE A 1 442 ? -11.078 -21.094 14.953 1 95.06 442 ILE A N 1
ATOM 3345 C CA . ILE A 1 442 ? -12.203 -21.562 14.148 1 95.06 442 ILE A CA 1
ATOM 3346 C C . ILE A 1 442 ? -12.516 -23.016 14.516 1 95.06 442 ILE A C 1
ATOM 3348 O O . ILE A 1 442 ? -11.703 -23.688 15.141 1 95.06 442 ILE A O 1
ATOM 3352 N N . ARG A 1 443 ? -13.703 -23.406 14.203 1 96.19 443 ARG A N 1
ATOM 3353 C CA . ARG A 1 443 ? -14.133 -24.797 14.281 1 96.19 443 ARG A CA 1
ATOM 3354 C C . ARG A 1 443 ? -14.656 -25.281 12.93 1 96.19 443 ARG A C 1
ATOM 3356 O O . ARG A 1 443 ? -15.5 -24.625 12.312 1 96.19 443 ARG A O 1
ATOM 3363 N N . ILE A 1 444 ? -14.141 -26.359 12.492 1 95.62 444 ILE A N 1
ATOM 3364 C CA . ILE A 1 444 ? -14.633 -27.016 11.289 1 95.62 444 ILE A CA 1
ATOM 3365 C C . ILE A 1 444 ? -15.805 -27.922 11.641 1 95.62 444 ILE A C 1
ATOM 3367 O O . ILE A 1 444 ? -15.625 -28.938 12.328 1 95.62 444 ILE A O 1
ATOM 3371 N N . GLU A 1 445 ? -16.953 -27.625 11.172 1 95.44 445 GLU A N 1
ATOM 3372 C CA . GLU A 1 445 ? -18.172 -28.344 11.508 1 95.44 445 GLU A CA 1
ATOM 3373 C C . GLU A 1 445 ? -18.281 -29.641 10.695 1 95.44 445 GLU A C 1
ATOM 3375 O O . GLU A 1 445 ? -18.781 -30.656 11.188 1 95.44 445 GLU A O 1
ATOM 3380 N N . GLN A 1 446 ? -17.953 -29.484 9.477 1 93.88 446 GLN A N 1
ATOM 3381 C CA . GLN A 1 446 ? -18.016 -30.688 8.648 1 93.88 446 GLN A CA 1
ATOM 3382 C C . GLN A 1 446 ? -17.156 -30.531 7.395 1 93.88 446 GLN A C 1
ATOM 3384 O O . GLN A 1 446 ? -16.953 -29.406 6.906 1 93.88 446 GLN A O 1
ATOM 3389 N N . GLN A 1 447 ? -16.672 -31.562 6.969 1 93.19 447 GLN A N 1
ATOM 3390 C CA . GLN A 1 447 ? -15.969 -31.781 5.711 1 93.19 447 GLN A CA 1
ATOM 3391 C C . GLN A 1 447 ? -16.406 -33.094 5.066 1 93.19 447 GLN A C 1
ATOM 3393 O O . GLN A 1 447 ? -16.219 -34.156 5.645 1 93.19 447 GLN A O 1
ATOM 3398 N N . ARG A 1 448 ? -16.984 -33.031 3.887 1 93.19 448 ARG A N 1
ATOM 3399 C CA . ARG A 1 448 ? -17.438 -34.25 3.256 1 93.19 448 ARG A CA 1
ATOM 3400 C C . ARG A 1 448 ? -17.453 -34.125 1.736 1 93.19 448 ARG A C 1
ATOM 3402 O O . ARG A 1 448 ? -17.5 -33 1.205 1 93.19 448 ARG A O 1
ATOM 3409 N N . ILE A 1 449 ? -17.422 -35.219 1.06 1 94.5 449 ILE A N 1
ATOM 3410 C CA . ILE A 1 449 ? -17.516 -35.25 -0.395 1 94.5 449 ILE A CA 1
ATOM 3411 C C . ILE A 1 449 ? -18.969 -35 -0.82 1 94.5 449 ILE A C 1
ATOM 3413 O O . ILE A 1 449 ? -19.906 -35.469 -0.176 1 94.5 449 ILE A O 1
ATOM 3417 N N . LEU A 1 450 ? -19.156 -34.25 -1.866 1 95.81 450 LEU A N 1
ATOM 3418 C CA . LEU A 1 450 ? -20.469 -34.031 -2.453 1 95.81 450 LEU A CA 1
ATOM 3419 C C . LEU A 1 450 ? -20.75 -35.062 -3.543 1 95.81 450 LEU A C 1
ATOM 3421 O O . LEU A 1 450 ? -20.141 -35.031 -4.617 1 95.81 450 LEU A O 1
ATOM 3425 N N . PRO A 1 451 ? -21.656 -35.969 -3.316 1 96.44 451 PRO A N 1
ATOM 3426 C CA . PRO A 1 451 ? -21.922 -37 -4.316 1 96.44 451 PRO A CA 1
ATOM 3427 C C . PRO A 1 451 ? -22.469 -36.406 -5.625 1 96.44 451 PRO A C 1
ATOM 3429 O O . PRO A 1 451 ? -23.125 -35.375 -5.617 1 96.44 451 PRO A O 1
ATOM 3432 N N . ASP A 1 452 ? -22.203 -37.094 -6.711 1 98.06 452 ASP A N 1
ATOM 3433 C CA . ASP A 1 452 ? -22.766 -36.844 -8.031 1 98.06 452 ASP A CA 1
ATOM 3434 C C . ASP A 1 452 ? -22.25 -35.5 -8.586 1 98.06 452 ASP A C 1
ATOM 3436 O O . ASP A 1 452 ? -22.953 -34.844 -9.352 1 98.06 452 ASP A O 1
ATOM 3440 N N . THR A 1 453 ? -21.109 -35.062 -8.078 1 97.31 453 THR A N 1
ATOM 3441 C CA . THR A 1 453 ? -20.578 -33.781 -8.539 1 97.31 453 THR A CA 1
ATOM 3442 C C . THR A 1 453 ? -19.359 -34 -9.43 1 97.31 453 THR A C 1
ATOM 3444 O O . THR A 1 453 ? -18.797 -33.031 -9.961 1 97.31 453 THR A O 1
ATOM 3447 N N . GLU A 1 454 ? -18.875 -35.188 -9.648 1 97.75 454 GLU A N 1
ATOM 3448 C CA . GLU A 1 454 ? -17.766 -35.531 -10.523 1 97.75 454 GLU A CA 1
ATOM 3449 C C . GLU A 1 454 ? -18.125 -35.312 -11.992 1 97.75 454 GLU A C 1
ATOM 3451 O O . GLU A 1 454 ? -19.297 -35.469 -12.367 1 97.75 454 GLU A O 1
ATOM 3456 N N . GLY A 1 455 ? -17.188 -34.938 -12.844 1 98.5 455 GLY A N 1
ATOM 3457 C CA . GLY A 1 455 ? -17.391 -35.094 -14.273 1 98.5 455 GLY A CA 1
ATOM 3458 C C . GLY A 1 455 ? -17.344 -36.531 -14.742 1 98.5 455 GLY A C 1
ATOM 3459 O O . GLY A 1 455 ? -16.328 -37.219 -14.586 1 98.5 455 GLY A O 1
ATOM 3460 N N . ALA A 1 456 ? -18.391 -36.969 -15.367 1 98.69 456 ALA A N 1
ATOM 3461 C CA . ALA A 1 456 ? -18.484 -38.375 -15.773 1 98.69 456 ALA A CA 1
ATOM 3462 C C . ALA A 1 456 ? -17.672 -38.625 -17.047 1 98.69 456 ALA A C 1
ATOM 3464 O O . ALA A 1 456 ? -17.625 -37.781 -17.938 1 98.69 456 ALA A O 1
ATOM 3465 N N . GLY A 1 457 ? -17.078 -39.781 -17.062 1 98.5 457 GLY A N 1
ATOM 3466 C CA . GLY A 1 457 ? -16.312 -40.219 -18.234 1 98.5 457 GLY A CA 1
ATOM 3467 C C . GLY A 1 457 ? -15.828 -41.656 -18.094 1 98.5 457 GLY A C 1
ATOM 3468 O O . GLY A 1 457 ? -16.109 -42.344 -17.109 1 98.5 457 GLY A O 1
ATOM 3469 N N . ARG A 1 458 ? -15.195 -42.156 -19.234 1 98.38 458 ARG A N 1
ATOM 3470 C CA . ARG A 1 458 ? -14.477 -43.406 -19.094 1 98.38 458 ARG A CA 1
ATOM 3471 C C . ARG A 1 458 ? -13.586 -43.406 -17.859 1 98.38 458 ARG A C 1
ATOM 3473 O O . ARG A 1 458 ? -13.508 -44.406 -17.141 1 98.38 458 ARG A O 1
ATOM 3480 N N . PHE A 1 459 ? -12.977 -42.281 -17.719 1 98.5 459 PHE A N 1
ATOM 3481 C CA . PHE A 1 459 ? -12.375 -41.906 -16.453 1 98.5 459 PHE A CA 1
ATOM 3482 C C . PHE A 1 459 ? -13.062 -40.688 -15.859 1 98.5 459 PHE A C 1
ATOM 3484 O O . PHE A 1 459 ? -13.266 -39.688 -16.562 1 98.5 459 PHE A O 1
ATOM 3491 N N . ARG A 1 460 ? -13.461 -40.812 -14.656 1 98.19 460 ARG A N 1
ATOM 3492 C CA . ARG A 1 460 ? -14.25 -39.719 -14.07 1 98.19 460 ARG A CA 1
ATOM 3493 C C . ARG A 1 460 ? -13.352 -38.688 -13.398 1 98.19 460 ARG A C 1
ATOM 3495 O O . ARG A 1 460 ? -12.289 -39.031 -12.875 1 98.19 460 ARG A O 1
ATOM 3502 N N . GLY A 1 461 ? -13.812 -37.469 -13.43 1 97.81 461 GLY A N 1
ATOM 3503 C CA . GLY A 1 461 ? -13.203 -36.469 -12.562 1 97.81 461 GLY A CA 1
ATOM 3504 C C . GLY A 1 461 ? -13.508 -36.688 -11.094 1 97.81 461 GLY A C 1
ATOM 3505 O O . GLY A 1 461 ? -14.422 -37.438 -10.75 1 97.81 461 GLY A O 1
ATOM 3506 N N . ALA A 1 462 ? -12.758 -36.031 -10.227 1 96.19 462 ALA A N 1
ATOM 3507 C CA . ALA A 1 462 ? -13.039 -36.156 -8.797 1 96.19 462 ALA A CA 1
ATOM 3508 C C . ALA A 1 462 ? -14.219 -35.25 -8.406 1 96.19 462 ALA A C 1
ATOM 3510 O O . ALA A 1 462 ? -14.422 -34.188 -8.992 1 96.19 462 ALA A O 1
ATOM 3511 N N . PRO A 1 463 ? -15.016 -35.719 -7.445 1 96 463 PRO A N 1
ATOM 3512 C CA . PRO A 1 463 ? -16.125 -34.875 -6.984 1 96 463 PRO A CA 1
ATOM 3513 C C . PRO A 1 463 ? -15.68 -33.656 -6.18 1 96 463 PRO A C 1
ATOM 3515 O O . PRO A 1 463 ? -14.516 -33.594 -5.762 1 96 463 PRO A O 1
ATOM 3518 N N . GLY A 1 464 ? -16.578 -32.688 -6.086 1 94.12 464 GLY A N 1
ATOM 3519 C CA . GLY A 1 464 ? -16.375 -31.578 -5.164 1 94.12 464 GLY A CA 1
ATOM 3520 C C . GLY A 1 464 ? -16.609 -31.969 -3.715 1 94.12 464 GLY A C 1
ATOM 3521 O O . GLY A 1 464 ? -16.906 -33.125 -3.414 1 94.12 464 GLY A O 1
ATOM 3522 N N . ALA A 1 465 ? -16.406 -31 -2.895 1 93.75 465 ALA A N 1
ATOM 3523 C CA . ALA A 1 465 ? -16.547 -31.25 -1.46 1 93.75 465 ALA A CA 1
ATOM 3524 C C . ALA A 1 465 ? -17.234 -30.062 -0.769 1 93.75 465 ALA A C 1
ATOM 3526 O O . ALA A 1 465 ? -17.297 -28.969 -1.318 1 93.75 465 ALA A O 1
ATOM 3527 N N . LEU A 1 466 ? -17.797 -30.391 0.361 1 95.19 466 LEU A N 1
ATOM 3528 C CA . LEU A 1 466 ? -18.391 -29.391 1.246 1 95.19 466 LEU A CA 1
ATOM 3529 C C . LEU A 1 466 ? -17.547 -29.203 2.498 1 95.19 466 LEU A C 1
ATOM 3531 O O . LEU A 1 466 ? -17.109 -30.188 3.111 1 95.19 466 LEU A O 1
ATOM 3535 N N . VAL A 1 467 ? -17.219 -28 2.779 1 95.31 467 VAL A N 1
ATOM 3536 C CA . VAL A 1 467 ? -16.547 -27.641 4.027 1 95.31 467 VAL A CA 1
ATOM 3537 C C . VAL A 1 467 ? -17.328 -26.531 4.73 1 95.31 467 VAL A C 1
ATOM 3539 O O . VAL A 1 467 ? -17.75 -25.562 4.094 1 95.31 467 VAL A O 1
ATOM 3542 N N . GLU A 1 468 ? -17.578 -26.719 5.973 1 96.62 468 GLU A N 1
ATOM 3543 C CA . GLU A 1 468 ? -18.297 -25.734 6.785 1 96.62 468 GLU A CA 1
ATOM 3544 C C . GLU A 1 468 ? -17.5 -25.391 8.047 1 96.62 468 GLU A C 1
ATOM 3546 O O . GLU A 1 468 ? -17.078 -26.281 8.773 1 96.62 468 GLU A O 1
ATOM 3551 N N . TYR A 1 469 ? -17.234 -24.109 8.281 1 96.81 469 TYR A N 1
ATOM 3552 C CA . TYR A 1 469 ? -16.516 -23.719 9.484 1 96.81 469 TYR A CA 1
ATOM 3553 C C . TYR A 1 469 ? -16.906 -22.328 9.938 1 96.81 469 TYR A C 1
ATOM 3555 O O . TYR A 1 469 ? -17.531 -21.578 9.18 1 96.81 469 TYR A O 1
ATOM 3563 N N . GLY A 1 470 ? -16.625 -21.953 11.148 1 97 470 GLY A N 1
ATOM 3564 C CA . GLY A 1 470 ? -16.922 -20.656 11.727 1 97 470 GLY A CA 1
ATOM 3565 C C . GLY A 1 470 ? -16.047 -20.312 12.922 1 97 470 GLY A C 1
ATOM 3566 O O . GLY A 1 470 ? -15.25 -21.141 13.367 1 97 470 GLY A O 1
ATOM 3567 N N . PRO A 1 471 ? -16.25 -19.109 13.422 1 96.75 471 PRO A N 1
ATOM 3568 C CA . PRO A 1 471 ? -15.414 -18.656 14.531 1 96.75 471 PRO A CA 1
ATOM 3569 C C . PRO A 1 471 ? -15.766 -19.312 15.859 1 96.75 471 PRO A C 1
ATOM 3571 O O . PRO A 1 471 ? -16.938 -19.641 16.094 1 96.75 471 PRO A O 1
ATOM 3574 N N . THR A 1 472 ? -14.82 -19.531 16.766 1 94.38 472 THR A N 1
ATOM 3575 C CA . THR A 1 472 ? -15.055 -20.016 18.125 1 94.38 472 THR A CA 1
ATOM 3576 C C . THR A 1 472 ? -14.977 -18.859 19.125 1 94.38 472 THR A C 1
ATOM 3578 O O . THR A 1 472 ? -15.414 -19 20.281 1 94.38 472 THR A O 1
ATOM 3581 N N . GLY A 1 473 ? -14.484 -17.797 18.828 1 89.38 473 GLY A N 1
ATOM 3582 C CA . GLY A 1 473 ? -14.352 -16.625 19.672 1 89.38 473 GLY A CA 1
ATOM 3583 C C . GLY A 1 473 ? -14.969 -15.375 19.078 1 89.38 473 GLY A C 1
ATOM 3584 O O . GLY A 1 473 ? -16.156 -15.359 18.75 1 89.38 473 GLY A O 1
ATOM 3585 N N . GLY A 1 474 ? -14.172 -14.414 18.875 1 91.81 474 GLY A N 1
ATOM 3586 C CA . GLY A 1 474 ? -14.617 -13.18 18.25 1 91.81 474 GLY A CA 1
ATOM 3587 C C . GLY A 1 474 ? -14.844 -13.312 16.75 1 91.81 474 GLY A C 1
ATOM 3588 O O . GLY A 1 474 ? -14.633 -14.383 16.172 1 91.81 474 GLY A O 1
ATOM 3589 N N . PRO A 1 475 ? -15.359 -12.258 16.203 1 95.62 475 PRO A N 1
ATOM 3590 C CA . PRO A 1 475 ? -15.625 -12.273 14.758 1 95.62 475 PRO A CA 1
ATOM 3591 C C . PRO A 1 475 ? -14.375 -12.555 13.922 1 95.62 475 PRO A C 1
ATOM 3593 O O . PRO A 1 475 ? -13.281 -12.133 14.297 1 95.62 475 PRO A O 1
ATOM 3596 N N . ILE A 1 476 ? -14.539 -13.25 12.82 1 96.31 476 ILE A N 1
ATOM 3597 C CA . ILE A 1 476 ? -13.461 -13.539 11.875 1 96.31 476 ILE A CA 1
ATOM 3598 C C . ILE A 1 476 ? -13.891 -13.156 10.469 1 96.31 476 ILE A C 1
ATOM 3600 O O . ILE A 1 476 ? -15.055 -13.344 10.086 1 96.31 476 ILE A O 1
ATOM 3604 N N . GLU A 1 477 ? -12.961 -12.555 9.773 1 96.94 477 GLU A N 1
ATOM 3605 C CA . GLU A 1 477 ? -13.195 -12.258 8.359 1 96.94 477 GLU A CA 1
ATOM 3606 C C . GLU A 1 477 ? -12.617 -13.352 7.461 1 96.94 477 GLU A C 1
ATOM 3608 O O . GLU A 1 477 ? -11.492 -13.805 7.676 1 96.94 477 GLU A O 1
ATOM 3613 N N . VAL A 1 478 ? -13.43 -13.805 6.496 1 97.31 478 VAL A N 1
ATOM 3614 C CA . VAL A 1 478 ? -13 -14.805 5.516 1 97.31 478 VAL A CA 1
ATOM 3615 C C . VAL A 1 478 ? -12.992 -14.18 4.121 1 97.31 478 VAL A C 1
ATOM 3617 O O . VAL A 1 478 ? -14.039 -13.766 3.615 1 97.31 478 VAL A O 1
ATOM 3620 N N . ALA A 1 479 ? -11.828 -14.102 3.527 1 97.38 479 ALA A N 1
ATOM 3621 C CA . ALA A 1 479 ? -11.695 -13.609 2.156 1 97.38 479 ALA A CA 1
ATOM 3622 C C . ALA A 1 479 ? -11.453 -14.766 1.186 1 97.38 479 ALA A C 1
ATOM 3624 O O . ALA A 1 479 ? -10.633 -15.648 1.452 1 97.38 479 ALA A O 1
ATOM 3625 N N . TYR A 1 480 ? -12.195 -14.797 0.092 1 96.56 480 TYR A N 1
ATOM 3626 C CA . TYR A 1 480 ? -12.031 -15.844 -0.914 1 96.56 480 TYR A CA 1
ATOM 3627 C C . TYR A 1 480 ? -12.375 -15.32 -2.303 1 96.56 480 TYR A C 1
ATOM 3629 O O . TYR A 1 480 ? -13 -14.266 -2.438 1 96.56 480 TYR A O 1
ATOM 3637 N N . VAL A 1 481 ? -11.93 -16.016 -3.367 1 96.81 481 VAL A N 1
ATOM 3638 C CA . VAL A 1 481 ? -12.172 -15.688 -4.77 1 96.81 481 VAL A CA 1
ATOM 3639 C C . VAL A 1 481 ? -12.508 -16.953 -5.547 1 96.81 481 VAL A C 1
ATOM 3641 O O . VAL A 1 481 ? -11.758 -17.375 -6.43 1 96.81 481 VAL A O 1
ATOM 3644 N N . SER A 1 482 ? -13.695 -17.406 -5.363 1 95.81 482 SER A N 1
ATOM 3645 C CA . SER A 1 482 ? -14.117 -18.703 -5.891 1 95.81 482 SER A CA 1
ATOM 3646 C C . SER A 1 482 ? -14.539 -18.594 -7.352 1 95.81 482 SER A C 1
ATOM 3648 O O . SER A 1 482 ? -15.414 -17.797 -7.691 1 95.81 482 SER A O 1
ATOM 3650 N N . ASP A 1 483 ? -13.953 -19.359 -8.188 1 96.12 483 ASP A N 1
ATOM 3651 C CA . ASP A 1 483 ? -14.336 -19.516 -9.586 1 96.12 483 ASP A CA 1
ATOM 3652 C C . ASP A 1 483 ? -15.172 -20.766 -9.797 1 96.12 483 ASP A C 1
ATOM 3654 O O . ASP A 1 483 ? -15.297 -21.594 -8.898 1 96.12 483 ASP A O 1
ATOM 3658 N N . GLY A 1 484 ? -15.914 -20.844 -10.977 1 96.31 484 GLY A N 1
ATOM 3659 C CA . GLY A 1 484 ? -16.625 -22.062 -11.352 1 96.31 484 GLY A CA 1
ATOM 3660 C C . GLY A 1 484 ? -18.062 -22.078 -10.898 1 96.31 484 GLY A C 1
ATOM 3661 O O . GLY A 1 484 ? -18.734 -23.125 -10.953 1 96.31 484 GLY A O 1
ATOM 3662 N N . THR A 1 485 ? -18.531 -20.969 -10.414 1 96.19 485 THR A N 1
ATOM 3663 C CA . THR A 1 485 ? -19.938 -20.875 -10.031 1 96.19 485 THR A CA 1
ATOM 3664 C C . THR A 1 485 ? -20.828 -20.797 -11.266 1 96.19 485 THR A C 1
ATOM 3666 O O . THR A 1 485 ? -22 -21.172 -11.211 1 96.19 485 THR A O 1
ATOM 3669 N N . VAL A 1 486 ? -20.281 -20.312 -12.32 1 97.12 486 VAL A N 1
ATOM 3670 C CA . VAL A 1 486 ? -21.016 -20.172 -13.57 1 97.12 486 VAL A CA 1
ATOM 3671 C C . VAL A 1 486 ? -20.469 -21.156 -14.609 1 97.12 486 VAL A C 1
ATOM 3673 O O . VAL A 1 486 ? -21.219 -21.938 -15.18 1 97.12 486 VAL A O 1
ATOM 3676 N N . ASN A 1 487 ? -19.219 -21.141 -14.805 1 97.5 487 ASN A N 1
ATOM 3677 C CA . ASN A 1 487 ? -18.547 -22 -15.781 1 97.5 487 ASN A CA 1
ATOM 3678 C C . ASN A 1 487 ? -17.891 -23.203 -15.117 1 97.5 487 ASN A C 1
ATOM 3680 O O . ASN A 1 487 ? -16.859 -23.062 -14.461 1 97.5 487 ASN A O 1
ATOM 3684 N N . PRO A 1 488 ? -18.344 -24.375 -15.352 1 97.19 488 PRO A N 1
ATOM 3685 C CA . PRO A 1 488 ? -17.766 -25.562 -14.703 1 97.19 488 PRO A CA 1
ATOM 3686 C C . PRO A 1 488 ? -16.484 -26.031 -15.375 1 97.19 488 PRO A C 1
ATOM 3688 O O . PRO A 1 488 ? -16.094 -25.5 -16.422 1 97.19 488 PRO A O 1
ATOM 3691 N N . ALA A 1 489 ? -15.789 -26.969 -14.727 1 97.38 489 ALA A N 1
ATOM 3692 C CA . ALA A 1 489 ? -14.656 -27.641 -15.352 1 97.38 489 ALA A CA 1
ATOM 3693 C C . ALA A 1 489 ? -15.125 -28.594 -16.453 1 97.38 489 ALA A C 1
ATOM 3695 O O . ALA A 1 489 ? -15.922 -29.5 -16.188 1 97.38 489 ALA A O 1
ATOM 3696 N N . LEU A 1 490 ? -14.617 -28.453 -17.578 1 98.06 490 LEU A N 1
ATOM 3697 C CA . LEU A 1 490 ? -15.117 -29.172 -18.75 1 98.06 490 LEU A CA 1
ATOM 3698 C C . LEU A 1 490 ? -14.477 -30.547 -18.859 1 98.06 490 LEU A C 1
ATOM 3700 O O . LEU A 1 490 ? -13.359 -30.766 -18.391 1 98.06 490 LEU A O 1
ATOM 3704 N N . GLY A 1 491 ? -15.203 -31.453 -19.484 1 97.94 491 GLY A N 1
ATOM 3705 C CA . GLY A 1 491 ? -14.648 -32.75 -19.797 1 97.94 491 GLY A CA 1
ATOM 3706 C C . GLY A 1 491 ? -13.797 -32.75 -21.047 1 97.94 491 GLY A C 1
ATOM 3707 O O . GLY A 1 491 ? -13.789 -31.781 -21.797 1 97.94 491 GLY A O 1
ATOM 3708 N N . GLY A 1 492 ? -13.062 -33.844 -21.172 1 96.94 492 GLY A N 1
ATOM 3709 C CA . GLY A 1 492 ? -12.281 -34.062 -22.391 1 96.94 492 GLY A CA 1
ATOM 3710 C C . GLY A 1 492 ? -12.727 -35.281 -23.156 1 96.94 492 GLY A C 1
ATOM 3711 O O . GLY A 1 492 ? -13.148 -36.281 -22.562 1 96.94 492 GLY A O 1
ATOM 3712 N N . ARG A 1 493 ? -12.734 -35.219 -24.469 1 96.44 493 ARG A N 1
ATOM 3713 C CA . ARG A 1 493 ? -12.969 -36.344 -25.375 1 96.44 493 ARG A CA 1
ATOM 3714 C C . ARG A 1 493 ? -14.289 -37.031 -25.047 1 96.44 493 ARG A C 1
ATOM 3716 O O . ARG A 1 493 ? -14.328 -38.25 -24.891 1 96.44 493 ARG A O 1
ATOM 3723 N N . GLY A 1 494 ? -15.266 -36.219 -24.859 1 96.44 494 GLY A N 1
ATOM 3724 C CA . GLY A 1 494 ? -16.594 -36.812 -24.656 1 96.44 494 GLY A CA 1
ATOM 3725 C C . GLY A 1 494 ? -16.969 -36.906 -23.188 1 96.44 494 GLY A C 1
ATOM 3726 O O . GLY A 1 494 ? -18.094 -37.281 -22.844 1 96.44 494 GLY A O 1
ATOM 3727 N N . GLY A 1 495 ? -16.031 -36.625 -22.281 1 98.19 495 GLY A N 1
ATOM 3728 C CA . GLY A 1 495 ? -16.344 -36.562 -20.859 1 98.19 495 GLY A CA 1
ATOM 3729 C C . GLY A 1 495 ? -17.266 -35.406 -20.516 1 98.19 495 GLY A C 1
ATOM 3730 O O . GLY A 1 495 ? -17.344 -34.406 -21.25 1 98.19 495 GLY A O 1
ATOM 3731 N N . LEU A 1 496 ? -17.938 -35.531 -19.406 1 98.5 496 LEU A N 1
ATOM 3732 C CA . LEU A 1 496 ? -18.891 -34.5 -18.984 1 98.5 496 LEU A CA 1
ATOM 3733 C C . LEU A 1 496 ? -18.234 -33.562 -17.984 1 98.5 496 LEU A C 1
ATOM 3735 O O . LEU A 1 496 ? -17.219 -33.875 -17.375 1 98.5 496 LEU A O 1
ATOM 3739 N N . PRO A 1 497 ? -18.781 -32.344 -17.875 1 98.38 497 PRO A N 1
ATOM 3740 C CA . PRO A 1 497 ? -18.234 -31.375 -16.922 1 98.38 497 PRO A CA 1
ATOM 3741 C C . PRO A 1 497 ? -18.484 -31.766 -15.469 1 98.38 497 PRO A C 1
ATOM 3743 O O . PRO A 1 497 ? -19.438 -32.5 -15.18 1 98.38 497 PRO A O 1
ATOM 3746 N N . GLY A 1 498 ? -17.594 -31.312 -14.586 1 97.88 498 GLY A N 1
ATOM 3747 C CA . GLY A 1 498 ? -17.875 -31.391 -13.164 1 97.88 498 GLY A CA 1
ATOM 3748 C C . GLY A 1 498 ? -18.922 -30.406 -12.695 1 97.88 498 GLY A C 1
ATOM 3749 O O . GLY A 1 498 ? -19.281 -29.484 -13.43 1 97.88 498 GLY A O 1
ATOM 3750 N N . ALA A 1 499 ? -19.391 -30.641 -11.484 1 97 499 ALA A N 1
ATOM 3751 C CA . ALA A 1 499 ? -20.391 -29.75 -10.922 1 97 499 ALA A CA 1
ATOM 3752 C C . ALA A 1 499 ? -19.797 -28.375 -10.641 1 97 499 ALA A C 1
ATOM 3754 O O . ALA A 1 499 ? -18.594 -28.25 -10.414 1 97 499 ALA A O 1
ATOM 3755 N N . ARG A 1 500 ? -20.641 -27.375 -10.578 1 96.88 500 ARG A N 1
ATOM 3756 C CA . ARG A 1 500 ? -20.266 -26 -10.258 1 96.88 500 ARG A CA 1
ATOM 3757 C C . ARG A 1 500 ? -20.047 -25.828 -8.766 1 96.88 500 ARG A C 1
ATOM 3759 O O . ARG A 1 500 ? -20.469 -26.672 -7.965 1 96.88 500 ARG A O 1
ATOM 3766 N N . SER A 1 501 ? -19.312 -24.812 -8.414 1 95.44 501 SER A N 1
ATOM 3767 C CA . SER A 1 501 ? -19.125 -24.438 -7.016 1 95.44 501 SER A CA 1
ATOM 3768 C C . SER A 1 501 ? -20.25 -23.531 -6.535 1 95.44 501 SER A C 1
ATOM 3770 O O . SER A 1 501 ? -20.953 -22.906 -7.348 1 95.44 501 SER A O 1
ATOM 3772 N N . ASP A 1 502 ? -20.406 -23.438 -5.242 1 95.75 502 ASP A N 1
ATOM 3773 C CA . ASP A 1 502 ? -21.359 -22.531 -4.609 1 95.75 502 ASP A CA 1
ATOM 3774 C C . ASP A 1 502 ? -20.922 -22.188 -3.188 1 95.75 502 ASP A C 1
ATOM 3776 O O . ASP A 1 502 ? -20.297 -23 -2.51 1 95.75 502 ASP A O 1
ATOM 3780 N N . GLN A 1 503 ? -21.234 -20.938 -2.789 1 96.31 503 GLN A N 1
ATOM 3781 C CA . GLN A 1 503 ? -20.828 -20.484 -1.465 1 96.31 503 GLN A CA 1
ATOM 3782 C C . GLN A 1 503 ? -22.031 -19.969 -0.679 1 96.31 503 GLN A C 1
ATOM 3784 O O . GLN A 1 503 ? -22.938 -19.344 -1.247 1 96.31 503 GLN A O 1
ATOM 3789 N N . PHE A 1 504 ? -22.016 -20.266 0.619 1 97.88 504 PHE A N 1
ATOM 3790 C CA . PHE A 1 504 ? -23.125 -19.875 1.472 1 97.88 504 PHE A CA 1
ATOM 3791 C C . PHE A 1 504 ? -22.625 -19.391 2.826 1 97.88 504 PHE A C 1
ATOM 3793 O O . PHE A 1 504 ? -21.5 -19.688 3.221 1 97.88 504 PHE A O 1
ATOM 3800 N N . GLN A 1 505 ? -23.391 -18.594 3.473 1 98.31 505 GLN A N 1
ATOM 3801 C CA . GLN A 1 505 ? -23.25 -18.234 4.879 1 98.31 505 GLN A CA 1
ATOM 3802 C C . GLN A 1 505 ? -24.422 -18.734 5.703 1 98.31 505 GLN A C 1
ATOM 3804 O O . GLN A 1 505 ? -25.578 -18.516 5.344 1 98.31 505 GLN A O 1
ATOM 3809 N N . ARG A 1 506 ? -24.125 -19.531 6.648 1 98.12 506 ARG A N 1
ATOM 3810 C CA . ARG A 1 506 ? -25.156 -19.938 7.602 1 98.12 506 ARG A CA 1
ATOM 3811 C C . ARG A 1 506 ? -25.234 -18.953 8.773 1 98.12 506 ARG A C 1
ATOM 3813 O O . ARG A 1 506 ? -24.266 -18.781 9.508 1 98.12 506 ARG A O 1
ATOM 3820 N N . ASP A 1 507 ? -26.375 -18.359 8.977 1 97.25 507 ASP A N 1
ATOM 3821 C CA . ASP A 1 507 ? -26.516 -17.391 10.062 1 97.25 507 ASP A CA 1
ATOM 3822 C C . ASP A 1 507 ? -26.688 -18.094 11.406 1 97.25 507 ASP A C 1
ATOM 3824 O O . ASP A 1 507 ? -26.641 -19.328 11.484 1 97.25 507 ASP A O 1
ATOM 3828 N N . ALA A 1 508 ? -26.844 -17.297 12.477 1 95.12 508 ALA A N 1
ATOM 3829 C CA . ALA A 1 508 ? -26.906 -17.844 13.828 1 95.12 508 ALA A CA 1
ATOM 3830 C C . ALA A 1 508 ? -28.156 -18.672 14.039 1 95.12 508 ALA A C 1
ATOM 3832 O O . ALA A 1 508 ? -28.203 -19.547 14.898 1 95.12 508 ALA A O 1
ATOM 3833 N N . ASP A 1 509 ? -29.141 -18.453 13.234 1 96.5 509 ASP A N 1
ATOM 3834 C CA . ASP A 1 509 ? -30.391 -19.188 13.344 1 96.5 509 ASP A CA 1
ATOM 3835 C C . ASP A 1 509 ? -30.359 -20.453 12.5 1 96.5 509 ASP A C 1
ATOM 3837 O O . ASP A 1 509 ? -31.312 -21.234 12.492 1 96.5 509 ASP A O 1
ATOM 3841 N N . GLY A 1 510 ? -29.312 -20.609 11.797 1 96.19 510 GLY A N 1
ATOM 3842 C CA . GLY A 1 510 ? -29.125 -21.828 11.023 1 96.19 510 GLY A CA 1
ATOM 3843 C C . GLY A 1 510 ? -29.578 -21.703 9.578 1 96.19 510 GLY A C 1
ATOM 3844 O O . GLY A 1 510 ? -29.438 -22.641 8.789 1 96.19 510 GLY A O 1
ATOM 3845 N N . VAL A 1 511 ? -30.016 -20.516 9.234 1 97.56 511 VAL A N 1
ATOM 3846 C CA . VAL A 1 511 ? -30.516 -20.297 7.871 1 97.56 511 VAL A CA 1
ATOM 3847 C C . VAL A 1 511 ? -29.328 -20.094 6.93 1 97.56 511 VAL A C 1
ATOM 3849 O O . VAL A 1 511 ? -28.391 -19.359 7.254 1 97.56 511 VAL A O 1
ATOM 3852 N N . LEU A 1 512 ? -29.406 -20.766 5.727 1 97.31 512 LEU A N 1
ATOM 3853 C CA . LEU A 1 512 ? -28.359 -20.672 4.715 1 97.31 512 LEU A CA 1
ATOM 3854 C C . LEU A 1 512 ? -28.672 -19.562 3.713 1 97.31 512 LEU A C 1
ATOM 3856 O O . LEU A 1 512 ? -29.766 -19.531 3.139 1 97.31 512 LEU A O 1
ATOM 3860 N N . HIS A 1 513 ? -27.719 -18.641 3.48 1 97.88 513 HIS A N 1
ATOM 3861 C CA . HIS A 1 513 ? -27.828 -17.547 2.508 1 97.88 513 HIS A CA 1
ATOM 3862 C C . HIS A 1 513 ? -26.719 -17.656 1.453 1 97.88 513 HIS A C 1
ATOM 3864 O O . HIS A 1 513 ? -25.547 -17.812 1.789 1 97.88 513 HIS A O 1
ATOM 3870 N N . PRO A 1 514 ? -27.156 -17.609 0.167 1 97.5 514 PRO A N 1
ATOM 3871 C CA . PRO A 1 514 ? -26.109 -17.547 -0.851 1 97.5 514 PRO A CA 1
ATOM 3872 C C . PRO A 1 514 ? -25.25 -16.281 -0.75 1 97.5 514 PRO A C 1
ATOM 3874 O O . PRO A 1 514 ? -25.766 -15.203 -0.456 1 97.5 514 PRO A O 1
ATOM 3877 N N . ILE A 1 515 ? -23.984 -16.406 -0.9 1 97.19 515 ILE A N 1
ATOM 3878 C CA . ILE A 1 515 ? -23.078 -15.266 -0.907 1 97.19 515 ILE A CA 1
ATOM 3879 C C . ILE A 1 515 ? -22.281 -15.25 -2.209 1 97.19 515 ILE A C 1
ATOM 3881 O O . ILE A 1 515 ? -22.203 -16.266 -2.91 1 97.19 515 ILE A O 1
ATOM 3885 N N . PRO A 1 516 ? -21.719 -14.062 -2.619 1 96.12 516 PRO A N 1
ATOM 3886 C CA . PRO A 1 516 ? -21.031 -13.93 -3.902 1 96.12 516 PRO A CA 1
ATOM 3887 C C . PRO A 1 516 ? -19.797 -14.82 -3.996 1 96.12 516 PRO A C 1
ATOM 3889 O O . PRO A 1 516 ? -19.25 -15.25 -2.971 1 96.12 516 PRO A O 1
ATOM 3892 N N . ALA A 1 517 ? -19.359 -15.086 -5.238 1 95.69 517 ALA A N 1
ATOM 3893 C CA . ALA A 1 517 ? -18.203 -15.93 -5.52 1 95.69 517 ALA A CA 1
ATOM 3894 C C . ALA A 1 517 ? -16.906 -15.234 -5.098 1 95.69 517 ALA A C 1
ATOM 3896 O O . ALA A 1 517 ? -15.906 -15.891 -4.828 1 95.69 517 ALA A O 1
ATOM 3897 N N . CYS A 1 518 ? -16.922 -13.93 -5.066 1 96.06 518 CYS A N 1
ATOM 3898 C CA . CYS A 1 518 ? -15.797 -13.109 -4.609 1 96.06 518 CYS A CA 1
ATOM 3899 C C . CYS A 1 518 ? -16.219 -12.18 -3.479 1 96.06 518 CYS A C 1
ATOM 3901 O O . CYS A 1 518 ? -17.031 -11.273 -3.686 1 96.06 518 CYS A O 1
ATOM 3903 N N . ALA A 1 519 ? -15.695 -12.477 -2.271 1 96.44 519 ALA A N 1
ATOM 3904 C CA . ALA A 1 519 ? -16.203 -11.672 -1.156 1 96.44 519 ALA A CA 1
ATOM 3905 C C . ALA A 1 519 ? -15.227 -11.711 0.023 1 96.44 519 ALA A C 1
ATOM 3907 O O . ALA A 1 519 ? -14.32 -12.539 0.062 1 96.44 519 ALA A O 1
ATOM 3908 N N . ARG A 1 520 ? -15.344 -10.766 0.896 1 96.06 520 ARG A N 1
ATOM 3909 C CA . ARG A 1 520 ? -14.844 -10.758 2.268 1 96.06 520 ARG A CA 1
ATOM 3910 C C . ARG A 1 520 ? -15.992 -10.758 3.268 1 96.06 520 ARG A C 1
ATOM 3912 O O . ARG A 1 520 ? -16.625 -9.727 3.494 1 96.06 520 ARG A O 1
ATOM 3919 N N . VAL A 1 521 ? -16.156 -11.898 3.943 1 97.44 521 VAL A N 1
ATOM 3920 C CA . VAL A 1 521 ? -17.328 -12.102 4.785 1 97.44 521 VAL A CA 1
ATOM 3921 C C . VAL A 1 521 ? -16.922 -12.039 6.258 1 97.44 521 VAL A C 1
ATOM 3923 O O . VAL A 1 521 ? -16 -12.734 6.684 1 97.44 521 VAL A O 1
ATOM 3926 N N . LEU A 1 522 ? -17.562 -11.172 6.949 1 96.75 522 LEU A N 1
ATOM 3927 C CA . LEU A 1 522 ? -17.391 -11.148 8.398 1 96.75 522 LEU A CA 1
ATOM 3928 C C . LEU A 1 522 ? -18.328 -12.125 9.078 1 96.75 522 LEU A C 1
ATOM 3930 O O . LEU A 1 522 ? -19.547 -11.984 8.992 1 96.75 522 LEU A O 1
ATOM 3934 N N . LEU A 1 523 ? -17.781 -13.125 9.703 1 97.81 523 LEU A N 1
ATOM 3935 C CA . LEU A 1 523 ? -18.578 -14.109 10.445 1 97.81 523 LEU A CA 1
ATOM 3936 C C . LEU A 1 523 ? -18.625 -13.75 11.922 1 97.81 523 LEU A C 1
ATOM 3938 O O . LEU A 1 523 ? -17.594 -13.688 12.594 1 97.81 523 LEU A O 1
ATOM 3942 N N . GLN A 1 524 ? -19.812 -13.492 12.367 1 97 524 GLN A N 1
ATOM 3943 C CA . GLN A 1 524 ? -20.031 -13.305 13.797 1 97 524 GLN A CA 1
ATOM 3944 C C . GLN A 1 524 ? -20.062 -14.641 14.531 1 97 524 GLN A C 1
ATOM 3946 O O . GLN A 1 524 ? -20.281 -15.688 13.914 1 97 524 GLN A O 1
ATOM 3951 N N . PRO A 1 525 ? -19.797 -14.555 15.891 1 95.75 525 PRO A N 1
ATOM 3952 C CA . PRO A 1 525 ? -19.953 -15.805 16.641 1 95.75 525 PRO A CA 1
ATOM 3953 C C . PRO A 1 525 ? -21.312 -16.469 16.391 1 95.75 525 PRO A C 1
ATOM 3955 O O . PRO A 1 525 ? -22.344 -15.789 16.422 1 95.75 525 PRO A O 1
ATOM 3958 N N . GLY A 1 526 ? -21.25 -17.719 16.031 1 96.56 526 GLY A N 1
ATOM 3959 C CA . GLY A 1 526 ? -22.484 -18.453 15.742 1 96.56 526 GLY A CA 1
ATOM 3960 C C . GLY A 1 526 ? -22.75 -18.625 14.258 1 96.56 526 GLY A C 1
ATOM 3961 O O . GLY A 1 526 ? -23.531 -19.469 13.859 1 96.56 526 GLY A O 1
ATOM 3962 N N . GLU A 1 527 ? -22.156 -17.797 13.477 1 97.94 527 GLU A N 1
ATOM 3963 C CA . GLU A 1 527 ? -22.312 -17.906 12.023 1 97.94 527 GLU A CA 1
ATOM 3964 C C . GLU A 1 527 ? -21.234 -18.812 11.422 1 97.94 527 GLU A C 1
ATOM 3966 O O . GLU A 1 527 ? -20.219 -19.078 12.055 1 97.94 527 GLU A O 1
ATOM 3971 N N . LYS A 1 528 ? -21.562 -19.344 10.25 1 98.12 528 LYS A N 1
ATOM 3972 C CA . LYS A 1 528 ? -20.609 -20.234 9.57 1 98.12 528 LYS A CA 1
ATOM 3973 C C . LYS A 1 528 ? -20.578 -19.938 8.07 1 98.12 528 LYS A C 1
ATOM 3975 O O . LYS A 1 528 ? -21.516 -19.359 7.523 1 98.12 528 LYS A O 1
ATOM 3980 N N . ILE A 1 529 ? -19.5 -20.312 7.469 1 97.88 529 ILE A N 1
ATOM 3981 C CA . ILE A 1 529 ? -19.422 -20.297 6.012 1 97.88 529 ILE A CA 1
ATOM 3982 C C . ILE A 1 529 ? -19.484 -21.734 5.484 1 97.88 529 ILE A C 1
ATOM 3984 O O . ILE A 1 529 ? -18.938 -22.656 6.098 1 97.88 529 ILE A O 1
ATOM 3988 N N . VAL A 1 530 ? -20.234 -21.953 4.477 1 97.31 530 VAL A N 1
ATOM 3989 C CA . VAL A 1 530 ? -20.391 -23.25 3.83 1 97.31 530 VAL A CA 1
ATOM 3990 C C . VAL A 1 530 ? -19.844 -23.188 2.408 1 97.31 530 VAL A C 1
ATOM 3992 O O . VAL A 1 530 ? -20.391 -22.5 1.548 1 97.31 530 VAL A O 1
ATOM 3995 N N . SER A 1 531 ? -18.844 -23.938 2.211 1 96 531 SER A N 1
ATOM 3996 C CA . SER A 1 531 ? -18.109 -23.938 0.955 1 96 531 SER A CA 1
ATOM 3997 C C . SER A 1 531 ? -18.406 -25.188 0.139 1 96 531 SER A C 1
ATOM 3999 O O . SER A 1 531 ? -18.156 -26.312 0.599 1 96 531 SER A O 1
ATOM 4001 N N . HIS A 1 532 ? -18.969 -25.031 -1.035 1 95.88 532 HIS A N 1
ATOM 4002 C CA . HIS A 1 532 ? -19.078 -26.094 -2.021 1 95.88 532 HIS A CA 1
ATOM 4003 C C . HIS A 1 532 ? -18.062 -25.922 -3.139 1 95.88 532 HIS A C 1
ATOM 4005 O O . HIS A 1 532 ? -18.062 -24.906 -3.842 1 95.88 532 HIS A O 1
ATOM 4011 N N . SER A 1 533 ? -17.234 -26.859 -3.271 1 94.12 533 SER A N 1
ATOM 4012 C CA . SER A 1 533 ? -16.219 -26.766 -4.32 1 94.12 533 SER A CA 1
ATOM 4013 C C . SER A 1 533 ? -16.688 -27.469 -5.594 1 94.12 533 SER A C 1
ATOM 4015 O O . SER A 1 533 ? -17.656 -28.219 -5.57 1 94.12 533 SER A O 1
ATOM 4017 N N . SER A 1 534 ? -16 -27.25 -6.684 1 94.94 534 SER A N 1
ATOM 4018 C CA . SER A 1 534 ? -16.359 -27.797 -7.992 1 94.94 534 SER A CA 1
ATOM 4019 C C . SER A 1 534 ? -15.82 -29.203 -8.156 1 94.94 534 SER A C 1
ATOM 4021 O O . SER A 1 534 ? -14.836 -29.594 -7.512 1 94.94 534 SER A O 1
ATOM 4023 N N . GLY A 1 535 ? -16.484 -29.922 -9.023 1 96.25 535 GLY A N 1
ATOM 4024 C CA . GLY A 1 535 ? -15.922 -31.188 -9.484 1 96.25 535 GLY A CA 1
ATOM 4025 C C . GLY A 1 535 ? -15 -31.031 -10.68 1 96.25 535 GLY A C 1
ATOM 4026 O O . GLY A 1 535 ? -14.961 -29.969 -11.305 1 96.25 535 GLY A O 1
ATOM 4027 N N . GLY A 1 536 ? -14.203 -32.031 -10.938 1 97.38 536 GLY A N 1
ATOM 4028 C CA . GLY A 1 536 ? -13.344 -32.031 -12.117 1 97.38 536 GLY A CA 1
ATOM 4029 C C . GLY A 1 536 ? -14.008 -32.688 -13.32 1 97.38 536 GLY A C 1
ATOM 4030 O O . GLY A 1 536 ? -14.984 -33.438 -13.18 1 97.38 536 GLY A O 1
ATOM 4031 N N . GLY A 1 537 ? -13.516 -32.438 -14.461 1 98.19 537 GLY A N 1
ATOM 4032 C CA . GLY A 1 537 ? -14.062 -32.969 -15.695 1 98.19 537 GLY A CA 1
ATOM 4033 C C . GLY A 1 537 ? -13.688 -34.438 -15.922 1 98.19 537 GLY A C 1
ATOM 4034 O O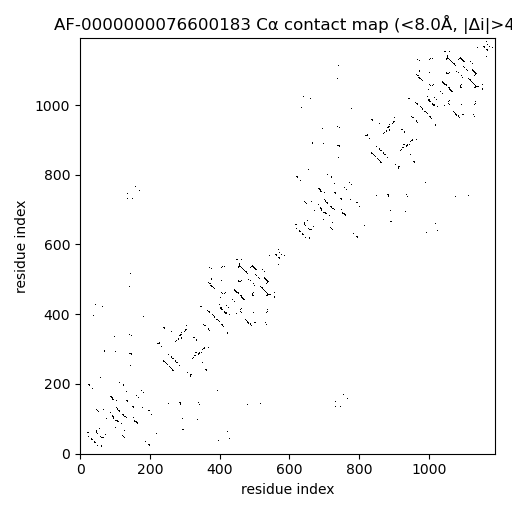 . GLY A 1 537 ? -12.648 -34.875 -15.445 1 98.19 537 GLY A O 1
ATOM 4035 N N . GLY A 1 538 ? -14.555 -35.094 -16.656 1 98.62 538 GLY A N 1
ATOM 4036 C CA . GLY A 1 538 ? -14.297 -36.5 -17.031 1 98.62 538 GLY A CA 1
ATOM 4037 C C . GLY A 1 538 ? -13.594 -36.625 -18.375 1 98.62 538 GLY A C 1
ATOM 4038 O O . GLY A 1 538 ? -13.508 -35.625 -19.125 1 98.62 538 GLY A O 1
ATOM 4039 N N . TYR A 1 539 ? -13.047 -37.75 -18.609 1 98.62 539 TYR A N 1
ATOM 4040 C CA . TYR A 1 539 ? -12.344 -38.031 -19.844 1 98.62 539 TYR A CA 1
ATOM 4041 C C . TYR A 1 539 ? -12.938 -39.25 -20.562 1 98.62 539 TYR A C 1
ATOM 4043 O O . TYR A 1 539 ? -13.008 -40.344 -19.984 1 98.62 539 TYR A O 1
ATOM 4051 N N . GLY A 1 540 ? -13.391 -39.062 -21.812 1 98.12 540 GLY A N 1
ATOM 4052 C CA . GLY A 1 540 ? -14.031 -40.125 -22.547 1 98.12 540 GLY A CA 1
ATOM 4053 C C . GLY A 1 540 ? -15.508 -40.281 -22.234 1 98.12 540 GLY A C 1
ATOM 4054 O O . GLY A 1 540 ? -15.977 -39.781 -21.219 1 98.12 540 GLY A O 1
ATOM 4055 N N . PRO A 1 541 ? -16.25 -41 -23.062 1 97.25 541 PRO A N 1
ATOM 4056 C CA . PRO A 1 541 ? -17.688 -41.156 -22.812 1 97.25 541 PRO A CA 1
ATOM 4057 C C . PRO A 1 541 ? -17.969 -41.938 -21.531 1 97.25 541 PRO A C 1
ATOM 4059 O O . PRO A 1 541 ? -17.328 -42.969 -21.281 1 97.25 541 PRO A O 1
ATOM 4062 N N . PRO A 1 542 ? -18.922 -41.5 -20.797 1 97.94 542 PRO A N 1
ATOM 4063 C CA . PRO A 1 542 ? -19.266 -42.188 -19.531 1 97.94 542 PRO A CA 1
ATOM 4064 C C . PRO A 1 542 ? -19.641 -43.656 -19.734 1 97.94 542 PRO A C 1
ATOM 4066 O O . PRO A 1 542 ? -19.359 -44.5 -18.875 1 97.94 542 PRO A O 1
ATOM 4069 N N . THR A 1 543 ? -20.188 -43.969 -20.844 1 96.56 543 THR A N 1
ATOM 4070 C CA . THR A 1 543 ? -20.703 -45.312 -21.109 1 96.56 543 THR A CA 1
ATOM 4071 C C . THR A 1 543 ? -19.547 -46.281 -21.328 1 96.56 543 THR A C 1
ATOM 4073 O O . THR A 1 543 ? -19.75 -47.5 -21.297 1 96.56 543 THR A O 1
ATOM 4076 N N . GLU A 1 544 ? -18.406 -45.75 -21.484 1 96.62 544 GLU A N 1
ATOM 4077 C CA . GLU A 1 544 ? -17.234 -46.594 -21.688 1 96.62 544 GLU A CA 1
ATOM 4078 C C . GLU A 1 544 ? -16.547 -46.938 -20.359 1 96.62 544 GLU A C 1
ATOM 4080 O O . GLU A 1 544 ? -15.602 -47.719 -20.328 1 96.62 544 GLU A O 1
ATOM 4085 N N . ARG A 1 545 ? -17.062 -46.375 -19.281 1 97.94 545 ARG A N 1
ATOM 4086 C CA . ARG A 1 545 ? -16.453 -46.719 -17.984 1 97.94 545 ARG A CA 1
ATOM 4087 C C . ARG A 1 545 ? -16.75 -48.156 -17.594 1 97.94 545 ARG A C 1
ATOM 4089 O O . ARG A 1 545 ? -17.875 -48.625 -17.781 1 97.94 545 ARG A O 1
ATOM 4096 N N . ASP A 1 546 ? -15.773 -48.781 -17.047 1 97.38 546 ASP A N 1
ATOM 4097 C CA . ASP A 1 546 ? -15.93 -50.156 -16.547 1 97.38 546 ASP A CA 1
ATOM 4098 C C . ASP A 1 546 ? -17.047 -50.25 -15.516 1 97.38 546 ASP A C 1
ATOM 4100 O O . ASP A 1 546 ? -16.984 -49.562 -14.477 1 97.38 546 ASP A O 1
ATOM 4104 N N . PRO A 1 547 ? -18.016 -51.094 -15.781 1 97.69 547 PRO A N 1
ATOM 4105 C CA . PRO A 1 547 ? -19.125 -51.188 -14.828 1 97.69 547 PRO A CA 1
ATOM 4106 C C . PRO A 1 547 ? -18.656 -51.5 -13.406 1 97.69 547 PRO A C 1
ATOM 4108 O O . PRO A 1 547 ? -19.266 -51.031 -12.438 1 97.69 547 PRO A O 1
ATOM 4111 N N . ALA A 1 548 ? -17.641 -52.25 -13.297 1 97.19 548 ALA A N 1
ATOM 4112 C CA . ALA A 1 548 ? -17.125 -52.562 -11.969 1 97.19 548 ALA A CA 1
ATOM 4113 C C . ALA A 1 548 ? -16.625 -51.312 -11.258 1 97.19 548 ALA A C 1
ATOM 4115 O O . ALA A 1 548 ? -16.734 -51.188 -10.039 1 97.19 548 ALA A O 1
ATOM 4116 N N . ARG A 1 549 ? -16.016 -50.406 -11.992 1 97.62 549 ARG A N 1
ATOM 4117 C CA . ARG A 1 549 ? -15.57 -49.125 -11.422 1 97.62 549 ARG A CA 1
ATOM 4118 C C . ARG A 1 549 ? -16.75 -48.281 -11 1 97.62 549 ARG A C 1
ATOM 4120 O O . ARG A 1 549 ? -16.688 -47.562 -9.992 1 97.62 549 ARG A O 1
ATOM 4127 N N . VAL A 1 550 ? -17.75 -48.312 -11.797 1 98.06 550 VAL A N 1
ATOM 4128 C CA . VAL A 1 550 ? -18.953 -47.562 -11.445 1 98.06 550 VAL A CA 1
ATOM 4129 C C . VAL A 1 550 ? -19.547 -48.094 -10.148 1 98.06 550 VAL A C 1
ATOM 4131 O O . VAL A 1 550 ? -19.938 -47.312 -9.273 1 98.06 550 VAL A O 1
ATOM 4134 N N . ALA A 1 551 ? -19.609 -49.406 -10.047 1 97.75 551 ALA A N 1
ATOM 4135 C CA . ALA A 1 551 ? -20.125 -50.031 -8.828 1 97.75 551 ALA A CA 1
ATOM 4136 C C . ALA A 1 551 ? -19.281 -49.625 -7.617 1 97.75 551 ALA A C 1
ATOM 4138 O O . ALA A 1 551 ? -19.828 -49.438 -6.527 1 97.75 551 ALA A O 1
ATOM 4139 N N . ARG A 1 552 ? -18.031 -49.625 -7.781 1 97.25 552 ARG A N 1
ATOM 4140 C CA . ARG A 1 552 ? -17.156 -49.188 -6.703 1 97.25 552 ARG A CA 1
ATOM 4141 C C . ARG A 1 552 ? -17.438 -47.75 -6.312 1 97.25 552 ARG A C 1
ATOM 4143 O O . ARG A 1 552 ? -17.422 -47.406 -5.129 1 97.25 552 ARG A O 1
ATOM 4150 N N . ASP A 1 553 ? -17.609 -46.844 -7.301 1 97.25 553 ASP A N 1
ATOM 4151 C CA . ASP A 1 553 ? -17.938 -45.438 -7.039 1 97.25 553 ASP A CA 1
ATOM 4152 C C . ASP A 1 553 ? -19.219 -45.312 -6.215 1 97.25 553 ASP A C 1
ATOM 4154 O O . ASP A 1 553 ? -19.328 -44.438 -5.363 1 97.25 553 ASP A O 1
ATOM 4158 N N . VAL A 1 554 ? -20.172 -46.094 -6.551 1 97.56 554 VAL A N 1
ATOM 4159 C CA . VAL A 1 554 ? -21.438 -46.094 -5.816 1 97.56 554 VAL A CA 1
ATOM 4160 C C . VAL A 1 554 ? -21.203 -46.594 -4.387 1 97.56 554 VAL A C 1
ATOM 4162 O O . VAL A 1 554 ? -21.734 -46 -3.434 1 97.56 554 VAL A O 1
ATOM 4165 N N . ALA A 1 555 ? -20.438 -47.656 -4.277 1 96.69 555 ALA A N 1
ATOM 4166 C CA . ALA A 1 555 ? -20.125 -48.219 -2.957 1 96.69 555 ALA A CA 1
ATOM 4167 C C . ALA A 1 555 ? -19.406 -47.156 -2.09 1 96.69 555 ALA A C 1
ATOM 4169 O O . ALA A 1 555 ? -19.609 -47.125 -0.874 1 96.69 555 ALA A O 1
ATOM 4170 N N . GLU A 1 556 ? -18.609 -46.375 -2.693 1 94.88 556 GLU A N 1
ATOM 4171 C CA . GLU A 1 556 ? -17.859 -45.344 -1.98 1 94.88 556 GLU A CA 1
ATOM 4172 C C . GLU A 1 556 ? -18.672 -44.094 -1.825 1 94.88 556 GLU A C 1
ATOM 4174 O O . GLU A 1 556 ? -18.219 -43.094 -1.225 1 94.88 556 GLU A O 1
ATOM 4179 N N . ARG A 1 557 ? -19.812 -44.031 -2.43 1 94.75 557 ARG A N 1
ATOM 4180 C CA . ARG A 1 557 ? -20.797 -42.969 -2.283 1 94.75 557 ARG A CA 1
ATOM 4181 C C . ARG A 1 557 ? -20.344 -41.688 -3.01 1 94.75 557 ARG A C 1
ATOM 4183 O O . ARG A 1 557 ? -20.672 -40.562 -2.586 1 94.75 557 ARG A O 1
ATOM 4190 N N . TRP A 1 558 ? -19.516 -41.844 -4.02 1 95.56 558 TRP A N 1
ATOM 4191 C CA . TRP A 1 558 ? -19.156 -40.719 -4.879 1 95.56 558 TRP A CA 1
ATOM 4192 C C . TRP A 1 558 ? -20.25 -40.469 -5.914 1 95.56 558 TRP A C 1
ATOM 4194 O O . TRP A 1 558 ? -20.469 -39.312 -6.32 1 95.56 558 TRP A O 1
ATOM 4204 N N . VAL A 1 559 ? -20.828 -41.531 -6.309 1 97.19 559 VAL A N 1
ATOM 4205 C CA . VAL A 1 559 ? -21.875 -41.531 -7.316 1 97.19 559 VAL A CA 1
ATOM 4206 C C . VAL A 1 559 ? -23.109 -42.25 -6.773 1 97.19 559 VAL A C 1
ATOM 4208 O O . VAL A 1 559 ? -23 -43.312 -6.156 1 97.19 559 VAL A O 1
ATOM 4211 N N . SER A 1 560 ? -24.25 -41.719 -6.984 1 97.5 560 SER A N 1
ATOM 4212 C CA . SER A 1 560 ? -25.484 -42.344 -6.57 1 97.5 560 SER A CA 1
ATOM 4213 C C . SER A 1 560 ? -25.875 -43.469 -7.527 1 97.5 560 SER A C 1
ATOM 4215 O O . SER A 1 560 ? -25.453 -43.469 -8.688 1 97.5 560 SER A O 1
ATOM 4217 N N . PRO A 1 561 ? -26.656 -44.375 -6.98 1 97.38 561 PRO A N 1
ATOM 4218 C CA . PRO A 1 561 ? -27.156 -45.406 -7.891 1 97.38 561 PRO A CA 1
ATOM 4219 C C . PRO A 1 561 ? -27.953 -44.844 -9.062 1 97.38 561 PRO A C 1
ATOM 4221 O O . PRO A 1 561 ? -27.891 -45.375 -10.172 1 97.38 561 PRO A O 1
ATOM 4224 N N . GLN A 1 562 ? -28.672 -43.844 -8.844 1 97.44 562 GLN A N 1
ATOM 4225 C CA . GLN A 1 562 ? -29.453 -43.219 -9.898 1 97.44 562 GLN A CA 1
ATOM 4226 C C . GLN A 1 562 ? -28.547 -42.625 -10.984 1 97.44 562 GLN A C 1
ATOM 4228 O O . GLN A 1 562 ? -28.812 -42.781 -12.172 1 97.44 562 GLN A O 1
ATOM 4233 N N . ARG A 1 563 ? -27.516 -41.938 -10.562 1 97.69 563 ARG A N 1
ATOM 4234 C CA . ARG A 1 563 ? -26.578 -41.375 -11.539 1 97.69 563 ARG A CA 1
ATOM 4235 C C . ARG A 1 563 ? -25.844 -42.5 -12.289 1 97.69 563 ARG A C 1
ATOM 4237 O O . ARG A 1 563 ? -25.578 -42.375 -13.484 1 97.69 563 ARG A O 1
ATOM 4244 N N . ALA A 1 564 ? -25.453 -43.562 -11.547 1 98.12 564 ALA A N 1
ATOM 4245 C CA . ALA A 1 564 ? -24.844 -44.719 -12.211 1 98.12 564 ALA A CA 1
ATOM 4246 C C . ALA A 1 564 ? -25.719 -45.188 -13.367 1 98.12 564 ALA A C 1
ATOM 4248 O O . ALA A 1 564 ? -25.203 -45.5 -14.445 1 98.12 564 ALA A O 1
ATOM 4249 N N . LYS A 1 565 ? -26.984 -45.25 -13.117 1 97.38 565 LYS A N 1
ATOM 4250 C CA . LYS A 1 565 ? -27.922 -45.719 -14.117 1 97.38 565 LYS A CA 1
ATOM 4251 C C . LYS A 1 565 ? -28.125 -44.688 -15.227 1 97.38 565 LYS A C 1
ATOM 4253 O O . LYS A 1 565 ? -28.031 -45 -16.406 1 97.38 565 LYS A O 1
ATOM 4258 N N . ASP A 1 566 ? -28.344 -43.469 -14.906 1 97.19 566 ASP A N 1
ATOM 4259 C CA . ASP A 1 566 ? -28.766 -42.438 -15.844 1 97.19 566 ASP A CA 1
ATOM 4260 C C . ASP A 1 566 ? -27.594 -41.938 -16.688 1 97.19 566 ASP A C 1
ATOM 4262 O O . ASP A 1 566 ? -27.766 -41.594 -17.859 1 97.19 566 ASP A O 1
ATOM 4266 N N . VAL A 1 567 ? -26.391 -41.844 -16.078 1 97.81 567 VAL A N 1
ATOM 4267 C CA . VAL A 1 567 ? -25.266 -41.188 -16.734 1 97.81 567 VAL A CA 1
ATOM 4268 C C . VAL A 1 567 ? -24.281 -42.219 -17.25 1 97.81 567 VAL A C 1
ATOM 4270 O O . VAL A 1 567 ? -23.875 -42.188 -18.422 1 97.81 567 VAL A O 1
ATOM 4273 N N . TYR A 1 568 ? -23.922 -43.188 -16.422 1 98 568 TYR A N 1
ATOM 4274 C CA . TYR A 1 568 ? -22.938 -44.188 -16.797 1 98 568 TYR A CA 1
ATOM 4275 C C . TYR A 1 568 ? -23.609 -45.375 -17.453 1 98 568 TYR A C 1
ATOM 4277 O O . TYR A 1 568 ? -22.953 -46.219 -18.047 1 98 568 TYR A O 1
ATOM 4285 N N . GLN A 1 569 ? -24.984 -45.562 -17.281 1 97.62 569 GLN A N 1
ATOM 4286 C CA . GLN A 1 569 ? -25.766 -46.688 -17.812 1 97.62 569 GLN A CA 1
ATOM 4287 C C . GLN A 1 569 ? -25.312 -48 -17.203 1 97.62 569 GLN A C 1
ATOM 4289 O O . GLN A 1 569 ? -25.109 -48.969 -17.922 1 97.62 569 GLN A O 1
ATOM 4294 N N . VAL A 1 570 ? -25.141 -47.969 -15.992 1 97.75 570 VAL A N 1
ATOM 4295 C CA . VAL A 1 570 ? -24.797 -49.156 -15.219 1 97.75 570 VAL A CA 1
ATOM 4296 C C . VAL A 1 570 ? -25.828 -49.375 -14.117 1 97.75 570 VAL A C 1
ATOM 4298 O O . VAL A 1 570 ? -26.141 -48.438 -13.352 1 97.75 570 VAL A O 1
ATOM 4301 N N . VAL A 1 571 ? -26.344 -50.5 -14.062 1 97.5 571 VAL A N 1
ATOM 4302 C CA . VAL A 1 571 ? -27.297 -50.844 -13.016 1 97.5 571 VAL A CA 1
ATOM 4303 C C . VAL A 1 571 ? -26.578 -51.531 -11.859 1 97.5 571 VAL A C 1
ATOM 4305 O O . VAL A 1 571 ? -25.938 -52.562 -12.039 1 97.5 571 VAL A O 1
ATOM 4308 N N . VAL A 1 572 ? -26.641 -50.906 -10.766 1 96.94 572 VAL A N 1
ATOM 4309 C CA . VAL A 1 572 ? -26.016 -51.469 -9.562 1 96.94 572 VAL A CA 1
ATOM 4310 C C . VAL A 1 572 ? -27.094 -52 -8.625 1 96.94 572 VAL A C 1
ATOM 4312 O O . VAL A 1 572 ? -28.078 -51.312 -8.32 1 96.94 572 VAL A O 1
ATOM 4315 N N . THR A 1 573 ? -26.891 -53.188 -8.141 1 93.81 573 THR A N 1
ATOM 4316 C CA . THR A 1 573 ? -27.875 -53.844 -7.277 1 93.81 573 THR A CA 1
ATOM 4317 C C . THR A 1 573 ? -27.828 -53.25 -5.867 1 93.81 573 THR A C 1
ATOM 4319 O O . THR A 1 573 ? -26.922 -52.5 -5.539 1 93.81 573 THR A O 1
ATOM 4322 N N . GLU A 1 574 ? -28.812 -53.656 -5.086 1 91.19 574 GLU A N 1
ATOM 4323 C CA . GLU A 1 574 ? -28.891 -53.188 -3.703 1 91.19 574 GLU A CA 1
ATOM 4324 C C . GLU A 1 574 ? -27.672 -53.656 -2.902 1 91.19 574 GLU A C 1
ATOM 4326 O O . GLU A 1 574 ? -27.297 -53 -1.918 1 91.19 574 GLU A O 1
ATOM 4331 N N . THR A 1 575 ? -27.047 -54.781 -3.354 1 91.5 575 THR A N 1
ATOM 4332 C CA . THR A 1 575 ? -25.875 -55.312 -2.645 1 91.5 575 THR A CA 1
ATOM 4333 C C . THR A 1 575 ? -24.594 -54.625 -3.141 1 91.5 575 THR A C 1
ATOM 4335 O O . THR A 1 575 ? -23.5 -54.938 -2.662 1 91.5 575 THR A O 1
ATOM 4338 N N . GLY A 1 576 ? -24.703 -53.719 -4.098 1 91.44 576 GLY A N 1
ATOM 4339 C CA . GLY A 1 576 ? -23.562 -52.969 -4.543 1 91.44 576 GLY A CA 1
ATOM 4340 C C . GLY A 1 576 ? -22.828 -53.594 -5.707 1 91.44 576 GLY A C 1
ATOM 4341 O O . GLY A 1 576 ? -21.75 -53.125 -6.098 1 91.44 576 GLY A O 1
ATOM 4342 N N . LEU A 1 577 ? -23.453 -54.625 -6.348 1 94.12 577 LEU A N 1
ATOM 4343 C CA . LEU A 1 577 ? -22.828 -55.344 -7.469 1 94.12 577 LEU A CA 1
ATOM 4344 C C . LEU A 1 577 ? -23.422 -54.875 -8.797 1 94.12 577 LEU A C 1
ATOM 4346 O O . LEU A 1 577 ? -24.547 -54.344 -8.828 1 94.12 577 LEU A O 1
ATOM 4350 N N . VAL A 1 578 ? -22.703 -55.156 -9.781 1 97 578 VAL A N 1
ATOM 4351 C CA . VAL A 1 578 ? -23.188 -54.812 -11.109 1 97 578 VAL A CA 1
ATOM 4352 C C . VAL A 1 578 ? -24.25 -55.812 -11.539 1 97 578 VAL A C 1
ATOM 4354 O O . VAL A 1 578 ? -24.047 -57.031 -11.438 1 97 578 VAL A O 1
ATOM 4357 N N . ASP A 1 579 ? -25.344 -55.344 -12.023 1 96.81 579 ASP A N 1
ATOM 4358 C CA . ASP A 1 579 ? -26.281 -56.156 -12.773 1 96.81 579 ASP A CA 1
ATOM 4359 C C . ASP A 1 579 ? -25.906 -56.25 -14.25 1 96.81 579 ASP A C 1
ATOM 4361 O O . ASP A 1 579 ? -26.344 -55.406 -15.047 1 96.81 579 ASP A O 1
ATOM 4365 N N . ASP A 1 580 ? -25.281 -57.281 -14.57 1 96.12 580 ASP A N 1
ATOM 4366 C CA . ASP A 1 580 ? -24.672 -57.375 -15.898 1 96.12 580 ASP A CA 1
ATOM 4367 C C . ASP A 1 580 ? -25.734 -57.375 -16.984 1 96.12 580 ASP A C 1
ATOM 4369 O O . ASP A 1 580 ? -25.594 -56.688 -18 1 96.12 580 ASP A O 1
ATOM 4373 N N . ALA A 1 581 ? -26.734 -58.156 -16.75 1 95.56 581 ALA A N 1
ATOM 4374 C CA . ALA A 1 581 ? -27.797 -58.281 -17.766 1 95.56 581 ALA A CA 1
ATOM 4375 C C . ALA A 1 581 ? -28.5 -56.938 -17.969 1 95.56 581 ALA A C 1
ATOM 4377 O O . ALA A 1 581 ? -28.688 -56.5 -19.109 1 95.56 581 ALA A O 1
ATOM 4378 N N . ALA A 1 582 ? -28.781 -56.375 -16.891 1 95.44 582 ALA A N 1
ATOM 4379 C CA . ALA A 1 582 ? -29.5 -55.125 -16.953 1 95.44 582 ALA A CA 1
ATOM 4380 C C . ALA A 1 582 ? -28.609 -54 -17.547 1 95.44 582 ALA A C 1
ATOM 4382 O O . ALA A 1 582 ? -29.109 -53.125 -18.266 1 95.44 582 ALA A O 1
ATOM 4383 N N . THR A 1 583 ? -27.359 -53.938 -17.219 1 96.38 583 THR A N 1
ATOM 4384 C CA . THR A 1 583 ? -26.406 -52.969 -17.734 1 96.38 583 THR A CA 1
ATOM 4385 C C . THR A 1 583 ? -26.234 -53.094 -19.234 1 96.38 583 THR A C 1
ATOM 4387 O O . THR A 1 583 ? -26.219 -52.094 -19.969 1 96.38 583 THR A O 1
ATOM 4390 N N . VAL A 1 584 ? -26.078 -54.375 -19.719 1 95.06 584 VAL A N 1
ATOM 4391 C CA . VAL A 1 584 ? -25.938 -54.625 -21.141 1 95.06 584 VAL A CA 1
ATOM 4392 C C . VAL A 1 584 ? -27.172 -54.125 -21.891 1 95.06 584 VAL A C 1
ATOM 4394 O O . VAL A 1 584 ? -27.062 -53.531 -22.953 1 95.06 584 VAL A O 1
ATOM 4397 N N . GLU A 1 585 ? -28.281 -54.438 -21.328 1 94.69 585 GLU A N 1
ATOM 4398 C CA . GLU A 1 585 ? -29.531 -54 -21.938 1 94.69 585 GLU A CA 1
ATOM 4399 C C . GLU A 1 585 ? -29.641 -52.469 -21.984 1 94.69 585 GLU A C 1
ATOM 4401 O O . GLU A 1 585 ? -30.062 -51.906 -23 1 94.69 585 GLU A O 1
ATOM 4406 N N . LEU A 1 586 ? -29.297 -51.938 -20.953 1 94.56 586 LEU A N 1
ATOM 4407 C CA . LEU A 1 586 ? -29.375 -50.469 -20.844 1 94.56 586 LEU A CA 1
ATOM 4408 C C . LEU A 1 586 ? -28.422 -49.812 -21.844 1 94.56 586 LEU A C 1
ATOM 4410 O O . LEU A 1 586 ? -28.797 -48.812 -22.5 1 94.56 586 LEU A O 1
ATOM 4414 N N . ARG A 1 587 ? -27.188 -50.188 -21.984 1 93.75 587 ARG A N 1
ATOM 4415 C CA . ARG A 1 587 ? -26.203 -49.625 -22.891 1 93.75 587 ARG A CA 1
ATOM 4416 C C . ARG A 1 587 ? -26.562 -49.906 -24.344 1 93.75 587 ARG A C 1
ATOM 4418 O O . ARG A 1 587 ? -26.266 -49.125 -25.234 1 93.75 587 ARG A O 1
ATOM 4425 N N . ALA A 1 588 ? -27.188 -51.125 -24.578 1 91.38 588 ALA A N 1
ATOM 4426 C CA . ALA A 1 588 ? -27.641 -51.469 -25.922 1 91.38 588 ALA A CA 1
ATOM 4427 C C . ALA A 1 588 ? -28.781 -50.562 -26.359 1 91.38 588 ALA A C 1
ATOM 4429 O O . ALA A 1 588 ? -28.875 -50.188 -27.547 1 91.38 588 ALA A O 1
ATOM 4430 N N . ALA A 1 589 ? -29.625 -50.281 -25.469 1 86.62 589 ALA A N 1
ATOM 4431 C CA . ALA A 1 589 ? -30.766 -49.438 -25.766 1 86.62 589 ALA A CA 1
ATOM 4432 C C . ALA A 1 589 ? -30.344 -48 -26.094 1 86.62 589 ALA A C 1
ATOM 4434 O O . ALA A 1 589 ? -31.016 -47.312 -26.859 1 86.62 589 ALA A O 1
ATOM 4435 N N . SER A 1 590 ? -29.312 -47.531 -25.547 1 74.75 590 SER A N 1
ATOM 4436 C CA . SER A 1 590 ? -28.859 -46.156 -25.719 1 74.75 590 SER A CA 1
ATOM 4437 C C . SER A 1 590 ? -27.984 -46 -26.953 1 74.75 590 SER A C 1
ATOM 4439 O O . SER A 1 590 ? -27.688 -44.875 -27.375 1 74.75 590 SER A O 1
ATOM 4441 N N . ASP A 1 591 ? -27.406 -47.125 -27.484 1 63.19 591 ASP A N 1
ATOM 4442 C CA . ASP A 1 591 ? -26.609 -47.125 -28.703 1 63.19 591 ASP A CA 1
ATOM 4443 C C . ASP A 1 591 ? -27.5 -47.125 -29.938 1 63.19 591 ASP A C 1
ATOM 4445 O O . ASP A 1 591 ? -28.188 -48.125 -30.203 1 63.19 591 ASP A O 1
ATOM 4449 N N . PRO A 1 592 ? -27.75 -46.062 -30.609 1 52.06 592 PRO A N 1
ATOM 4450 C CA . PRO A 1 592 ? -28.594 -46.125 -31.797 1 52.06 592 PRO A CA 1
ATOM 4451 C C . PRO A 1 592 ? -28.125 -47.188 -32.812 1 52.06 592 PRO A C 1
ATOM 4453 O O . PRO A 1 592 ? -28.906 -47.625 -33.656 1 52.06 592 PRO A O 1
ATOM 4456 N N . GLY A 1 593 ? -26.859 -47.438 -33.031 1 43.59 593 GLY A N 1
ATOM 4457 C CA . GLY A 1 593 ? -26.422 -48.344 -34.062 1 43.59 593 GLY A CA 1
ATOM 4458 C C . GLY A 1 593 ? -26.766 -49.812 -33.781 1 43.59 593 GLY A C 1
ATOM 4459 O O . GLY A 1 593 ? -26.469 -50.688 -34.594 1 43.59 593 GLY A O 1
ATOM 4460 N N . LEU A 1 594 ? -26.844 -50.219 -32.594 1 40.47 594 LEU A N 1
ATOM 4461 C CA . LEU A 1 594 ? -27.203 -51.625 -32.438 1 40.47 594 LEU A CA 1
ATOM 4462 C C . LEU A 1 594 ? -28.609 -51.906 -32.938 1 40.47 594 LEU A C 1
ATOM 4464 O O . LEU A 1 594 ? -29.078 -53.062 -32.906 1 40.47 594 LEU A O 1
ATOM 4468 N N . LEU A 1 595 ? -29.484 -50.938 -32.938 1 33.28 595 LEU A N 1
ATOM 4469 C CA . LEU A 1 595 ? -30.734 -51.281 -33.625 1 33.28 595 LEU A CA 1
ATOM 4470 C C . LEU A 1 595 ? -30.5 -51.469 -35.094 1 33.28 595 LEU A C 1
ATOM 4472 O O . LEU A 1 595 ? -31.438 -51.719 -35.875 1 33.28 595 LEU A O 1
ATOM 4476 N N . ARG A 1 596 ? -29.297 -51.344 -35.656 1 30.42 596 ARG A N 1
ATOM 4477 C CA . ARG A 1 596 ? -29.328 -51.875 -37 1 30.42 596 ARG A CA 1
ATOM 4478 C C . ARG A 1 596 ? -28.984 -53.375 -37 1 30.42 596 ARG A C 1
ATOM 4480 O O . ARG A 1 596 ? -28.094 -53.812 -36.25 1 30.42 596 ARG A O 1
ATOM 4487 N N . MET B 1 1 ? 50.906 37.406 18.203 1 24.31 1 MET B N 1
ATOM 4488 C CA . MET B 1 1 ? 49.938 36.281 18.109 1 24.31 1 MET B CA 1
ATOM 4489 C C . MET B 1 1 ? 48.719 36.562 18.953 1 24.31 1 MET B C 1
ATOM 4491 O O . MET B 1 1 ? 48.781 36.531 20.188 1 24.31 1 MET B O 1
ATOM 4495 N N . THR B 1 2 ? 47.969 37.562 18.578 1 28.09 2 THR B N 1
ATOM 4496 C CA . THR B 1 2 ? 46.812 38.125 19.297 1 28.09 2 THR B CA 1
ATOM 4497 C C . THR B 1 2 ? 45.781 37.031 19.609 1 28.09 2 THR B C 1
ATOM 4499 O O . THR B 1 2 ? 45.312 36.344 18.703 1 28.09 2 THR B O 1
ATOM 4502 N N . THR B 1 3 ? 46.031 36.312 20.75 1 28.92 3 THR B N 1
ATOM 4503 C CA . THR B 1 3 ? 45.094 35.344 21.297 1 28.92 3 THR B CA 1
ATOM 4504 C C . THR B 1 3 ? 43.656 35.781 21.016 1 28.92 3 THR B C 1
ATOM 4506 O O . THR B 1 3 ? 43.281 36.938 21.281 1 28.92 3 THR B O 1
ATOM 4509 N N . VAL B 1 4 ? 43.156 35.188 19.875 1 34.38 4 VAL B N 1
ATOM 4510 C CA . VAL B 1 4 ? 41.719 35.406 19.719 1 34.38 4 VAL B CA 1
ATOM 4511 C C . VAL B 1 4 ? 41.031 35.25 21.078 1 34.38 4 VAL B C 1
ATOM 4513 O O . VAL B 1 4 ? 41.125 34.188 21.719 1 34.38 4 VAL B O 1
ATOM 4516 N N . ASP B 1 5 ? 41.188 36.188 21.953 1 34.66 5 ASP B N 1
ATOM 4517 C CA . ASP B 1 5 ? 40.469 36.281 23.234 1 34.66 5 ASP B CA 1
ATOM 4518 C C . ASP B 1 5 ? 39.156 35.531 23.156 1 34.66 5 ASP B C 1
ATOM 4520 O O . ASP B 1 5 ? 38.438 35.562 22.141 1 34.66 5 ASP B O 1
ATOM 4524 N N . SER B 1 6 ? 38.812 34.281 23.594 1 41.69 6 SER B N 1
ATOM 4525 C CA . SER B 1 6 ? 37.75 33.312 23.781 1 41.69 6 SER B CA 1
ATOM 4526 C C . SER B 1 6 ? 36.406 34 23.906 1 41.69 6 SER B C 1
ATOM 4528 O O . SER B 1 6 ? 36.062 34.531 24.969 1 41.69 6 SER B O 1
ATOM 4530 N N . THR B 1 7 ? 35.781 34.938 23 1 45.59 7 THR B N 1
ATOM 4531 C CA . THR B 1 7 ? 34.875 36 22.594 1 45.59 7 THR B CA 1
ATOM 4532 C C . THR B 1 7 ? 33.438 35.562 22.734 1 45.59 7 THR B C 1
ATOM 4534 O O . THR B 1 7 ? 33 34.562 22.125 1 45.59 7 THR B O 1
ATOM 4537 N N . HIS B 1 8 ? 32.75 35.812 23.891 1 55.72 8 HIS B N 1
ATOM 4538 C CA . HIS B 1 8 ? 31.344 35.719 24.266 1 55.72 8 HIS B CA 1
ATOM 4539 C C . HIS B 1 8 ? 30.438 36.188 23.125 1 55.72 8 HIS B C 1
ATOM 4541 O O . HIS B 1 8 ? 30.797 37.094 22.375 1 55.72 8 HIS B O 1
ATOM 4547 N N . MET B 1 9 ? 29.531 35.25 22.594 1 71.44 9 MET B N 1
ATOM 4548 C CA . MET B 1 9 ? 28.469 35.594 21.656 1 71.44 9 MET B CA 1
ATOM 4549 C C . MET B 1 9 ? 27.812 36.906 22.047 1 71.44 9 MET B C 1
ATOM 4551 O O . MET B 1 9 ? 27.156 37 23.094 1 71.44 9 MET B O 1
ATOM 4555 N N . ASP B 1 10 ? 28.359 38.031 21.625 1 79.69 10 ASP B N 1
ATOM 4556 C CA . ASP B 1 10 ? 27.688 39.312 21.906 1 79.69 10 ASP B CA 1
ATOM 4557 C C . ASP B 1 10 ? 26.5 39.5 20.969 1 79.69 10 ASP B C 1
ATOM 4559 O O . ASP B 1 10 ? 26.25 38.688 20.094 1 79.69 10 ASP B O 1
ATOM 4563 N N . GLY B 1 11 ? 25.781 40.5 21.234 1 84.5 11 GLY B N 1
ATOM 4564 C CA . GLY B 1 11 ? 24.547 40.75 20.531 1 84.5 11 GLY B CA 1
ATOM 4565 C C . GLY B 1 11 ? 24.75 40.969 19.031 1 84.5 11 GLY B C 1
ATOM 4566 O O . GLY B 1 11 ? 23.938 40.469 18.234 1 84.5 11 GLY B O 1
ATOM 4567 N N . VAL B 1 12 ? 25.812 41.469 18.656 1 87.25 12 VAL B N 1
ATOM 4568 C CA . VAL B 1 12 ? 26.078 41.75 17.25 1 87.25 12 VAL B CA 1
ATOM 4569 C C . VAL B 1 12 ? 26.438 40.469 16.516 1 87.25 12 VAL B C 1
ATOM 4571 O O . VAL B 1 12 ? 25.938 40.219 15.422 1 87.25 12 VAL B O 1
ATOM 4574 N N . ARG B 1 13 ? 27.297 39.719 17.109 1 90.19 13 ARG B N 1
ATOM 4575 C CA . ARG B 1 13 ? 27.688 38.438 16.516 1 90.19 13 ARG B CA 1
ATOM 4576 C C . ARG B 1 13 ? 26.5 37.5 16.406 1 90.19 13 ARG B C 1
ATOM 4578 O O . ARG B 1 13 ? 26.375 36.781 15.414 1 90.19 13 ARG B O 1
ATOM 4585 N N . LEU B 1 14 ? 25.719 37.531 17.375 1 92.62 14 LEU B N 1
ATOM 4586 C CA . LEU B 1 14 ? 24.516 36.688 17.359 1 92.62 14 LEU B CA 1
ATOM 4587 C C . LEU B 1 14 ? 23.625 37.062 16.188 1 92.62 14 LEU B C 1
ATOM 4589 O O . LEU B 1 14 ? 23.125 36.188 15.469 1 92.62 14 LEU B O 1
ATOM 4593 N N . ALA B 1 15 ? 23.469 38.344 15.984 1 92.5 15 ALA B N 1
ATOM 4594 C CA . ALA B 1 15 ? 22.609 38.844 14.898 1 92.5 15 ALA B CA 1
ATOM 4595 C C . ALA B 1 15 ? 23.188 38.469 13.539 1 92.5 15 ALA B C 1
ATOM 4597 O O . ALA B 1 15 ? 22.453 38.125 12.617 1 92.5 15 ALA B O 1
ATOM 4598 N N . LEU B 1 16 ? 24.438 38.594 13.438 1 93.38 16 LEU B N 1
ATOM 4599 C CA . LEU B 1 16 ? 25.109 38.281 12.172 1 93.38 16 LEU B CA 1
ATOM 4600 C C . LEU B 1 16 ? 25 36.812 11.82 1 93.38 16 LEU B C 1
ATOM 4602 O O . LEU B 1 16 ? 24.719 36.469 10.672 1 93.38 16 LEU B O 1
ATOM 4606 N N . LEU B 1 17 ? 25.297 35.969 12.781 1 94.81 17 LEU B N 1
ATOM 4607 C CA . LEU B 1 17 ? 25.234 34.531 12.531 1 94.81 17 LEU B CA 1
ATOM 4608 C C . LEU B 1 17 ? 23.797 34.062 12.289 1 94.81 17 LEU B C 1
ATOM 4610 O O . LEU B 1 17 ? 23.547 33.156 11.5 1 94.81 17 LEU B O 1
ATOM 4614 N N . THR B 1 18 ? 22.906 34.719 12.977 1 93.94 18 THR B N 1
ATOM 4615 C CA . THR B 1 18 ? 21.484 34.438 12.727 1 93.94 18 THR B CA 1
ATOM 4616 C C . THR B 1 18 ? 21.125 34.75 11.281 1 93.94 18 THR B C 1
ATOM 4618 O O . THR B 1 18 ? 20.438 33.969 10.625 1 93.94 18 THR B O 1
ATOM 4621 N N . SER B 1 19 ? 21.562 35.844 10.852 1 94.56 19 SER B N 1
ATOM 4622 C CA . SER B 1 19 ? 21.281 36.25 9.477 1 94.56 19 SER B CA 1
ATOM 4623 C C . SER B 1 19 ? 21.891 35.25 8.484 1 94.56 19 SER B C 1
ATOM 4625 O O . SER B 1 19 ? 21.297 34.969 7.453 1 94.56 19 SER B O 1
ATOM 4627 N N . ARG B 1 20 ? 23.062 34.781 8.781 1 95.38 20 ARG B N 1
ATOM 4628 C CA . ARG B 1 20 ? 23.734 33.844 7.895 1 95.38 20 ARG B CA 1
ATOM 4629 C C . ARG B 1 20 ? 23 32.531 7.844 1 95.38 20 ARG B C 1
ATOM 4631 O O . ARG B 1 20 ? 22.844 31.922 6.773 1 95.38 20 ARG B O 1
ATOM 4638 N N . LEU B 1 21 ? 22.609 32.031 8.961 1 95.44 21 LEU B N 1
ATOM 4639 C CA . LEU B 1 21 ? 21.891 30.781 8.992 1 95.44 21 LEU B CA 1
ATOM 4640 C C . LEU B 1 21 ? 20.531 30.922 8.32 1 95.44 21 LEU B C 1
ATOM 4642 O O . LEU B 1 21 ? 20.062 29.984 7.648 1 95.44 21 LEU B O 1
ATOM 4646 N N . GLN B 1 22 ? 19.922 32.031 8.523 1 94.38 22 GLN B N 1
ATOM 4647 C CA . GLN B 1 22 ? 18.641 32.281 7.855 1 94.38 22 GLN B CA 1
ATOM 4648 C C . GLN B 1 22 ? 18.812 32.312 6.336 1 94.38 22 GLN B C 1
ATOM 4650 O O . GLN B 1 22 ? 17.922 31.891 5.598 1 94.38 22 GLN B O 1
ATOM 4655 N N . SER B 1 23 ? 19.891 32.844 5.957 1 95.25 23 SER B N 1
ATOM 4656 C CA . SER B 1 23 ? 20.172 32.844 4.527 1 95.25 23 SER B CA 1
ATOM 4657 C C . SER B 1 23 ? 20.312 31.453 3.967 1 95.25 23 SER B C 1
ATOM 4659 O O . SER B 1 23 ? 19.938 31.188 2.818 1 95.25 23 SER B O 1
ATOM 4661 N N . VAL B 1 24 ? 20.891 30.562 4.734 1 96.56 24 VAL B N 1
ATOM 4662 C CA . VAL B 1 24 ? 21.047 29.172 4.309 1 96.56 24 VAL B CA 1
ATOM 4663 C C . VAL B 1 24 ? 19.672 28.547 4.113 1 96.56 24 VAL B C 1
ATOM 4665 O O . VAL B 1 24 ? 19.391 27.938 3.074 1 96.56 24 VAL B O 1
ATOM 4668 N N . VAL B 1 25 ? 18.797 28.688 5.051 1 95.69 25 VAL B N 1
ATOM 4669 C CA . VAL B 1 25 ? 17.484 28.062 4.98 1 95.69 25 VAL B CA 1
ATOM 4670 C C . VAL B 1 25 ? 16.672 28.719 3.861 1 95.69 25 VAL B C 1
ATOM 4672 O O . VAL B 1 25 ? 15.852 28.047 3.217 1 95.69 25 VAL B O 1
ATOM 4675 N N . ARG B 1 26 ? 16.812 29.984 3.689 1 94.81 26 ARG B N 1
ATOM 4676 C CA . ARG B 1 26 ? 16.125 30.672 2.607 1 94.81 26 ARG B CA 1
ATOM 4677 C C . ARG B 1 26 ? 16.594 30.172 1.247 1 94.81 26 ARG B C 1
ATOM 4679 O O . ARG B 1 26 ? 15.797 30.062 0.309 1 94.81 26 ARG B O 1
ATOM 4686 N N . ALA B 1 27 ? 17.875 29.953 1.147 1 96.31 27 ALA B N 1
ATOM 4687 C CA . ALA B 1 27 ? 18.406 29.406 -0.096 1 96.31 27 ALA B CA 1
ATOM 4688 C C . ALA B 1 27 ? 17.812 28.031 -0.389 1 96.31 27 ALA B C 1
ATOM 4690 O O . ALA B 1 27 ? 17.531 27.703 -1.543 1 96.31 27 ALA B O 1
ATOM 4691 N N . MET B 1 28 ? 17.703 27.234 0.646 1 96.38 28 MET B N 1
ATOM 4692 C CA . MET B 1 28 ? 17.062 25.922 0.505 1 96.38 28 MET B CA 1
ATOM 4693 C C . MET B 1 28 ? 15.633 26.062 -0.005 1 96.38 28 MET B C 1
ATOM 4695 O O . MET B 1 28 ? 15.258 25.422 -0.985 1 96.38 28 MET B O 1
ATOM 4699 N N . MET B 1 29 ? 14.898 26.922 0.591 1 93.5 29 MET B N 1
ATOM 4700 C CA . MET B 1 29 ? 13.492 27.125 0.259 1 93.5 29 MET B CA 1
ATOM 4701 C C . MET B 1 29 ? 13.344 27.625 -1.176 1 93.5 29 MET B C 1
ATOM 4703 O O . MET B 1 29 ? 12.469 27.156 -1.908 1 93.5 29 MET B O 1
ATOM 4707 N N . ASN B 1 30 ? 14.164 28.578 -1.515 1 92.5 30 ASN B N 1
ATOM 4708 C CA . ASN B 1 30 ? 14.109 29.141 -2.859 1 92.5 30 ASN B CA 1
ATOM 4709 C C . ASN B 1 30 ? 14.43 28.094 -3.922 1 92.5 30 ASN B C 1
ATOM 4711 O O . ASN B 1 30 ? 13.82 28.078 -4.996 1 92.5 30 ASN B O 1
ATOM 4715 N N . THR B 1 31 ? 15.352 27.281 -3.611 1 92.44 31 THR B N 1
ATOM 4716 C CA . THR B 1 31 ? 15.703 26.203 -4.527 1 92.44 31 THR B CA 1
ATOM 4717 C C . THR B 1 31 ? 14.523 25.25 -4.715 1 92.44 31 THR B C 1
ATOM 4719 O O . THR B 1 31 ? 14.203 24.875 -5.84 1 92.44 31 THR B O 1
ATOM 4722 N N . LEU B 1 32 ? 13.922 24.922 -3.668 1 90.44 32 LEU B N 1
ATOM 4723 C CA . LEU B 1 32 ? 12.789 24 -3.701 1 90.44 32 LEU B CA 1
ATOM 4724 C C . LEU B 1 32 ? 11.617 24.609 -4.469 1 90.44 32 LEU B C 1
ATOM 4726 O O . LEU B 1 32 ? 10.992 23.938 -5.289 1 90.44 32 LEU B O 1
ATOM 4730 N N . ALA B 1 33 ? 11.328 25.812 -4.266 1 86.56 33 ALA B N 1
ATOM 4731 C CA . ALA B 1 33 ? 10.219 26.516 -4.898 1 86.56 33 ALA B CA 1
ATOM 4732 C C . ALA B 1 33 ? 10.422 26.625 -6.41 1 86.56 33 ALA B C 1
ATOM 4734 O O . ALA B 1 33 ? 9.461 26.562 -7.176 1 86.56 33 ALA B O 1
ATOM 4735 N N . ARG B 1 34 ? 11.602 26.703 -6.82 1 87.31 34 ARG B N 1
ATOM 4736 C CA . ARG B 1 34 ? 11.906 26.953 -8.227 1 87.31 34 ARG B CA 1
ATOM 4737 C C . ARG B 1 34 ? 12 25.641 -9 1 87.31 34 ARG B C 1
ATOM 4739 O O . ARG B 1 34 ? 11.852 25.625 -10.227 1 87.31 34 ARG B O 1
ATOM 4746 N N . THR B 1 35 ? 12.203 24.594 -8.289 1 84.62 35 THR B N 1
ATOM 4747 C CA . THR B 1 35 ? 12.539 23.375 -9.016 1 84.62 35 THR B CA 1
ATOM 4748 C C . THR B 1 35 ? 11.461 22.312 -8.805 1 84.62 35 THR B C 1
ATOM 4750 O O . THR B 1 35 ? 11.445 21.297 -9.5 1 84.62 35 THR B O 1
ATOM 4753 N N . GLY B 1 36 ? 10.602 22.547 -7.898 1 83.81 36 GLY B N 1
ATOM 4754 C CA . GLY B 1 36 ? 9.516 21.609 -7.703 1 83.81 36 GLY B CA 1
ATOM 4755 C C . GLY B 1 36 ? 8.711 21.344 -8.969 1 83.81 36 GLY B C 1
ATOM 4756 O O . GLY B 1 36 ? 8.492 22.266 -9.766 1 83.81 36 GLY B O 1
ATOM 4757 N N . ARG B 1 37 ? 8.203 20.156 -9.125 1 77.94 37 ARG B N 1
ATOM 4758 C CA . ARG B 1 37 ? 7.492 19.766 -10.344 1 77.94 37 ARG B CA 1
ATOM 4759 C C . ARG B 1 37 ? 5.984 19.797 -10.125 1 77.94 37 ARG B C 1
ATOM 4761 O O . ARG B 1 37 ? 5.227 20.156 -11.023 1 77.94 37 ARG B O 1
ATOM 4768 N N . SER B 1 38 ? 5.594 19.344 -8.969 1 77.94 38 SER B N 1
ATOM 4769 C CA . SER B 1 38 ? 4.16 19.312 -8.695 1 77.94 38 SER B CA 1
ATOM 4770 C C . SER B 1 38 ? 3.637 20.703 -8.336 1 77.94 38 SER B C 1
ATOM 4772 O O . SER B 1 38 ? 4.379 21.531 -7.816 1 77.94 38 SER B O 1
ATOM 4774 N N . GLY B 1 39 ? 2.393 20.844 -8.586 1 72.5 39 GLY B N 1
ATOM 4775 C CA . GLY B 1 39 ? 1.75 22.078 -8.172 1 72.5 39 GLY B CA 1
ATOM 4776 C C . GLY B 1 39 ? 1.744 22.281 -6.668 1 72.5 39 GLY B C 1
ATOM 4777 O O . GLY B 1 39 ? 1.743 23.406 -6.184 1 72.5 39 GLY B O 1
ATOM 4778 N N . VAL B 1 40 ? 1.854 21.266 -5.992 1 77.12 40 VAL B N 1
ATOM 4779 C CA . VAL B 1 40 ? 1.884 21.312 -4.531 1 77.12 40 VAL B CA 1
ATOM 4780 C C . VAL B 1 40 ? 3.154 22.031 -4.066 1 77.12 40 VAL B C 1
ATOM 4782 O O . VAL B 1 40 ? 3.137 22.75 -3.066 1 77.12 40 VAL B O 1
ATOM 4785 N N . LEU B 1 41 ? 4.18 21.828 -4.812 1 73.75 41 LEU B N 1
ATOM 4786 C CA . LEU B 1 41 ? 5.453 22.438 -4.43 1 73.75 41 LEU B CA 1
ATOM 4787 C C . LEU B 1 41 ? 5.664 23.766 -5.145 1 73.75 41 LEU B C 1
ATOM 4789 O O . LEU B 1 41 ? 5.953 24.781 -4.504 1 73.75 41 LEU B O 1
ATOM 4793 N N . ASN B 1 42 ? 5.406 23.781 -6.387 1 75.88 42 ASN B N 1
ATOM 4794 C CA . ASN B 1 42 ? 5.832 24.938 -7.16 1 75.88 42 ASN B CA 1
ATOM 4795 C C . ASN B 1 42 ? 4.789 26.047 -7.121 1 75.88 42 ASN B C 1
ATOM 4797 O O . ASN B 1 42 ? 5.109 27.219 -7.375 1 75.88 42 ASN B O 1
ATOM 4801 N N . THR B 1 43 ? 3.574 25.688 -6.797 1 74.38 43 THR B N 1
ATOM 4802 C CA . THR B 1 43 ? 2.531 26.703 -6.738 1 74.38 43 THR B CA 1
ATOM 4803 C C . THR B 1 43 ? 2.105 26.969 -5.297 1 74.38 43 THR B C 1
ATOM 4805 O O . THR B 1 43 ? 2.25 28.078 -4.793 1 74.38 43 THR B O 1
ATOM 4808 N N . ALA B 1 44 ? 1.838 25.922 -4.629 1 75.38 44 ALA B N 1
ATOM 4809 C CA . ALA B 1 44 ? 1.26 26.078 -3.297 1 75.38 44 ALA B CA 1
ATOM 4810 C C . ALA B 1 44 ? 2.35 26.219 -2.24 1 75.38 44 ALA B C 1
ATOM 4812 O O . ALA B 1 44 ? 2.096 26.734 -1.145 1 75.38 44 ALA B O 1
ATOM 4813 N N . ARG B 1 45 ? 3.514 25.797 -2.539 1 79.31 45 ARG B N 1
ATOM 4814 C CA . ARG B 1 45 ? 4.656 25.828 -1.632 1 79.31 45 ARG B CA 1
ATOM 4815 C C . ARG B 1 45 ? 4.359 25.078 -0.344 1 79.31 45 ARG B C 1
ATOM 4817 O O . ARG B 1 45 ? 4.555 25.594 0.753 1 79.31 45 ARG B O 1
ATOM 4824 N N . ASP B 1 46 ? 3.824 23.953 -0.531 1 84.31 46 ASP B N 1
ATOM 4825 C CA . ASP B 1 46 ? 3.549 23.062 0.584 1 84.31 46 ASP B CA 1
ATOM 4826 C C . ASP B 1 46 ? 4.793 22.25 0.963 1 84.31 46 ASP B C 1
ATOM 4828 O O . ASP B 1 46 ? 4.816 21.031 0.818 1 84.31 46 ASP B O 1
ATOM 4832 N N . PHE B 1 47 ? 5.793 23.031 1.471 1 88.62 47 PHE B N 1
ATOM 4833 C CA . PHE B 1 47 ? 7.055 22.422 1.875 1 88.62 47 PHE B CA 1
ATOM 4834 C C . PHE B 1 47 ? 7.723 23.25 2.971 1 88.62 47 PHE B C 1
ATOM 4836 O O . PHE B 1 47 ? 7.289 24.359 3.273 1 88.62 47 PHE B O 1
ATOM 4843 N N . SER B 1 48 ? 8.68 22.688 3.598 1 93.25 48 SER B N 1
ATOM 4844 C CA . SER B 1 48 ? 9.406 23.328 4.688 1 93.25 48 SER B CA 1
ATOM 4845 C C . SER B 1 48 ? 10.875 22.922 4.688 1 93.25 48 SER B C 1
ATOM 4847 O O . SER B 1 48 ? 11.219 21.812 4.262 1 93.25 48 SER B O 1
ATOM 4849 N N . CYS B 1 49 ? 11.727 23.844 5.148 1 95.62 49 CYS B N 1
ATOM 4850 C CA . CYS B 1 49 ? 13.156 23.594 5.281 1 95.62 49 CYS B CA 1
ATOM 4851 C C . CYS B 1 49 ? 13.656 24.031 6.66 1 95.62 49 CYS B C 1
ATOM 4853 O O . CYS B 1 49 ? 13.305 25.109 7.145 1 95.62 49 CYS B O 1
ATOM 4855 N N . CYS B 1 50 ? 14.469 23.203 7.234 1 96.88 50 CYS B N 1
ATOM 4856 C CA . CYS B 1 50 ? 14.945 23.469 8.586 1 96.88 50 CYS B CA 1
ATOM 4857 C C . CYS B 1 50 ? 16.406 23.078 8.734 1 96.88 50 CYS B C 1
ATOM 4859 O O . CYS B 1 50 ? 16.922 22.266 7.965 1 96.88 50 CYS B O 1
ATOM 4861 N N . ILE B 1 51 ? 17.062 23.719 9.719 1 98.06 51 ILE B N 1
ATOM 4862 C CA . ILE B 1 51 ? 18.359 23.312 10.234 1 98.06 51 ILE B CA 1
ATOM 4863 C C . ILE B 1 51 ? 18.203 22.781 11.656 1 98.06 51 ILE B C 1
ATOM 4865 O O . ILE B 1 51 ? 17.656 23.453 12.523 1 98.06 51 ILE B O 1
ATOM 4869 N N . ILE B 1 52 ? 18.672 21.609 11.883 1 98.38 52 ILE B N 1
ATOM 4870 C CA . ILE B 1 52 ? 18.578 20.938 13.172 1 98.38 52 ILE B CA 1
ATOM 4871 C C . ILE B 1 52 ? 19.984 20.672 13.711 1 98.38 52 ILE B C 1
ATOM 4873 O O . ILE B 1 52 ? 20.891 20.297 12.953 1 98.38 52 ILE B O 1
ATOM 4877 N N . THR B 1 53 ? 20.203 20.859 14.961 1 98.19 53 THR B N 1
ATOM 4878 C CA . THR B 1 53 ? 21.5 20.562 15.562 1 98.19 53 THR B CA 1
ATOM 4879 C C . THR B 1 53 ? 21.75 19.062 15.586 1 98.19 53 THR B C 1
ATOM 4881 O O . THR B 1 53 ? 20.844 18.266 15.375 1 98.19 53 THR B O 1
ATOM 4884 N N . HIS B 1 54 ? 22.984 18.672 15.867 1 96.81 54 HIS B N 1
ATOM 4885 C CA . HIS B 1 54 ? 23.359 17.266 15.875 1 96.81 54 HIS B CA 1
ATOM 4886 C C . HIS B 1 54 ? 22.625 16.5 16.969 1 96.81 54 HIS B C 1
ATOM 4888 O O . HIS B 1 54 ? 22.438 15.289 16.859 1 96.81 54 HIS B O 1
ATOM 4894 N N . ASP B 1 55 ? 22.219 17.203 17.984 1 96.75 55 ASP B N 1
ATOM 4895 C CA . ASP B 1 55 ? 21.5 16.578 19.078 1 96.75 55 ASP B CA 1
ATOM 4896 C C . ASP B 1 55 ? 20 16.812 18.969 1 96.75 55 ASP B C 1
ATOM 4898 O O . ASP B 1 55 ? 19.281 16.859 19.969 1 96.75 55 ASP B O 1
ATOM 4902 N N . ALA B 1 56 ? 19.469 17.125 17.766 1 97.75 56 ALA B N 1
ATOM 4903 C CA . ALA B 1 56 ? 18.078 17.047 17.328 1 97.75 56 ALA B CA 1
ATOM 4904 C C . ALA B 1 56 ? 17.266 18.188 17.922 1 97.75 56 ALA B C 1
ATOM 4906 O O . ALA B 1 56 ? 16.141 17.984 18.391 1 97.75 56 ALA B O 1
ATOM 4907 N N . ARG B 1 57 ? 17.812 19.359 17.891 1 97.5 57 ARG B N 1
ATOM 4908 C CA . ARG B 1 57 ? 17.078 20.562 18.297 1 97.5 57 ARG B CA 1
ATOM 4909 C C . ARG B 1 57 ? 16.859 21.484 17.109 1 97.5 57 ARG B C 1
ATOM 4911 O O . ARG B 1 57 ? 17.781 21.75 16.344 1 97.5 57 ARG B O 1
ATOM 4918 N N . LEU B 1 58 ? 15.633 21.906 16.938 1 97.44 58 LEU B N 1
ATOM 4919 C CA . LEU B 1 58 ? 15.305 22.812 15.844 1 97.44 58 LEU B CA 1
ATOM 4920 C C . LEU B 1 58 ? 16 24.156 16.016 1 97.44 58 LEU B C 1
ATOM 4922 O O . LEU B 1 58 ? 15.742 24.875 16.984 1 97.44 58 LEU B O 1
ATOM 4926 N N . LEU B 1 59 ? 16.828 24.5 15.125 1 97 59 LEU B N 1
ATOM 4927 C CA . LEU B 1 59 ? 17.641 25.703 15.234 1 97 59 LEU B CA 1
ATOM 4928 C C . LEU B 1 59 ? 17.047 26.844 14.406 1 97 59 LEU B C 1
ATOM 4930 O O . LEU B 1 59 ? 16.875 27.953 14.906 1 97 59 LEU B O 1
ATOM 4934 N N . ALA B 1 60 ? 16.781 26.531 13.188 1 93.31 60 ALA B N 1
ATOM 4935 C CA . ALA B 1 60 ? 16.266 27.547 12.273 1 93.31 60 ALA B CA 1
ATOM 4936 C C . ALA B 1 60 ? 15.312 26.938 11.25 1 93.31 60 ALA B C 1
ATOM 4938 O O . ALA B 1 60 ? 15.453 25.781 10.875 1 93.31 60 ALA B O 1
ATOM 4939 N N . MET B 1 61 ? 14.391 27.719 10.898 1 88.94 61 MET B N 1
ATOM 4940 C CA . MET B 1 61 ? 13.461 27.312 9.844 1 88.94 61 MET B CA 1
ATOM 4941 C C . MET B 1 61 ? 13.172 28.484 8.914 1 88.94 61 MET B C 1
ATOM 4943 O O . MET B 1 61 ? 13.211 29.641 9.328 1 88.94 61 MET B O 1
ATOM 4947 N N . ALA B 1 62 ? 12.992 28.219 7.723 1 83.12 62 ALA B N 1
ATOM 4948 C CA . ALA B 1 62 ? 12.508 29.219 6.781 1 83.12 62 ALA B CA 1
ATOM 4949 C C . ALA B 1 62 ? 11.031 29.516 7.004 1 83.12 62 ALA B C 1
ATOM 4951 O O . ALA B 1 62 ? 10.43 29.031 7.969 1 83.12 62 ALA B O 1
ATOM 4952 N N . GLU B 1 63 ? 10.523 30.516 6.184 1 78.88 63 GLU B N 1
ATOM 4953 C CA . GLU B 1 63 ? 9.078 30.672 6.164 1 78.88 63 GLU B CA 1
ATOM 4954 C C . GLU B 1 63 ? 8.375 29.375 5.793 1 78.88 63 GLU B C 1
ATOM 4956 O O . GLU B 1 63 ? 8.133 29.109 4.613 1 78.88 63 GLU B O 1
ATOM 4961 N N . SER B 1 64 ? 8.148 28.578 6.816 1 76.62 64 SER B N 1
ATOM 4962 C CA . SER B 1 64 ? 7.652 27.203 6.676 1 76.62 64 SER B CA 1
ATOM 4963 C C . SER B 1 64 ? 6.246 27.078 7.246 1 76.62 64 SER B C 1
ATOM 4965 O O . SER B 1 64 ? 5.785 27.938 7.988 1 76.62 64 SER B O 1
ATOM 4967 N N . LEU B 1 65 ? 5.641 26.016 6.816 1 84.38 65 LEU B N 1
ATOM 4968 C CA . LEU B 1 65 ? 4.332 25.688 7.379 1 84.38 65 LEU B CA 1
ATOM 4969 C C . LEU B 1 65 ? 4.461 25.25 8.836 1 84.38 65 LEU B C 1
ATOM 4971 O O . LEU B 1 65 ? 5.137 24.266 9.133 1 84.38 65 LEU B O 1
ATOM 4975 N N . PRO B 1 66 ? 3.822 25.953 9.68 1 86.62 66 PRO B N 1
ATOM 4976 C CA . PRO B 1 66 ? 4 25.625 11.094 1 86.62 66 PRO B CA 1
ATOM 4977 C C . PRO B 1 66 ? 3.686 24.172 11.414 1 86.62 66 PRO B C 1
ATOM 4979 O O . PRO B 1 66 ? 4.402 23.531 12.195 1 86.62 66 PRO B O 1
ATOM 4982 N N . ILE B 1 67 ? 2.727 23.594 10.805 1 90.94 67 ILE B N 1
ATOM 4983 C CA . ILE B 1 67 ? 2.285 22.234 11.133 1 90.94 67 ILE B CA 1
ATOM 4984 C C . ILE B 1 67 ? 3.375 21.234 10.758 1 90.94 67 ILE B C 1
ATOM 4986 O O . ILE B 1 67 ? 3.396 20.109 11.266 1 90.94 67 ILE B O 1
ATOM 4990 N N . HIS B 1 68 ? 4.371 21.641 9.945 1 88.19 68 HIS B N 1
ATOM 4991 C CA . HIS B 1 68 ? 5.465 20.766 9.516 1 88.19 68 HIS B CA 1
ATOM 4992 C C . HIS B 1 68 ? 6.594 20.766 10.547 1 88.19 68 HIS B C 1
ATOM 4994 O O . HIS B 1 68 ? 7.336 19.781 10.641 1 88.19 68 HIS B O 1
ATOM 5000 N N . VAL B 1 69 ? 6.723 21.984 11.266 1 87.88 69 VAL B N 1
ATOM 5001 C CA . VAL B 1 69 ? 8.125 22.188 11.617 1 87.88 69 VAL B CA 1
ATOM 5002 C C . VAL B 1 69 ? 8.242 22.516 13.102 1 87.88 69 VAL B C 1
ATOM 5004 O O . VAL B 1 69 ? 9.344 22.547 13.648 1 87.88 69 VAL B O 1
ATOM 5007 N N . MET B 1 70 ? 7.195 22.844 13.766 1 90.69 70 MET B N 1
ATOM 5008 C CA . MET B 1 70 ? 7.41 23.219 15.164 1 90.69 70 MET B CA 1
ATOM 5009 C C . MET B 1 70 ? 7.895 22.016 15.984 1 90.69 70 MET B C 1
ATOM 5011 O O . MET B 1 70 ? 8.859 22.125 16.734 1 90.69 70 MET B O 1
ATOM 5015 N N . ARG B 1 71 ? 7.188 20.984 15.828 1 93.06 71 ARG B N 1
ATOM 5016 C CA . ARG B 1 71 ? 7.645 19.688 16.312 1 93.06 71 ARG B CA 1
ATOM 5017 C C . ARG B 1 71 ? 7.641 18.641 15.188 1 93.06 71 ARG B C 1
ATOM 5019 O O . ARG B 1 71 ? 6.746 18.641 14.344 1 93.06 71 ARG B O 1
ATOM 5026 N N . GLY B 1 72 ? 8.547 17.859 15.133 1 94.69 72 GLY B N 1
ATOM 5027 C CA . GLY B 1 72 ? 8.758 16.938 14.031 1 94.69 72 GLY B CA 1
ATOM 5028 C C . GLY B 1 72 ? 10.211 16.812 13.617 1 94.69 72 GLY B C 1
ATOM 5029 O O . GLY B 1 72 ? 10.781 15.727 13.656 1 94.69 72 GLY B O 1
ATOM 5030 N N . PRO B 1 73 ? 10.68 18.062 13.211 1 96.5 73 PRO B N 1
ATOM 5031 C CA . PRO B 1 73 ? 12.102 18 12.836 1 96.5 73 PRO B CA 1
ATOM 5032 C C . PRO B 1 73 ? 12.969 17.359 13.914 1 96.5 73 PRO B C 1
ATOM 5034 O O . PRO B 1 73 ? 13.844 16.547 13.594 1 96.5 73 PRO B O 1
ATOM 5037 N N . ASP B 1 74 ? 12.75 17.734 15.148 1 97.56 74 ASP B N 1
ATOM 5038 C CA . ASP B 1 74 ? 13.5 17.141 16.25 1 97.56 74 ASP B CA 1
ATOM 5039 C C . ASP B 1 74 ? 13.242 15.641 16.359 1 97.56 74 ASP B C 1
ATOM 5041 O O . ASP B 1 74 ? 14.18 14.844 16.469 1 97.56 74 ASP B O 1
ATOM 5045 N N . LEU B 1 75 ? 11.961 15.234 16.281 1 98.12 75 LEU B N 1
ATOM 5046 C CA . LEU B 1 75 ? 11.586 13.828 16.375 1 98.12 75 LEU B CA 1
ATOM 5047 C C . LEU B 1 75 ? 12.18 13.023 15.227 1 98.12 75 LEU B C 1
ATOM 5049 O O . LEU B 1 75 ? 12.633 11.898 15.422 1 98.12 75 LEU B O 1
ATOM 5053 N N . LEU B 1 76 ? 12.133 13.578 14.062 1 98.56 76 LEU B N 1
ATOM 5054 C CA . LEU B 1 76 ? 12.688 12.93 12.875 1 98.56 76 LEU B CA 1
ATOM 5055 C C . LEU B 1 76 ? 14.195 12.75 13.008 1 98.56 76 LEU B C 1
ATOM 5057 O O . LEU B 1 76 ? 14.734 11.703 12.641 1 98.56 76 LEU B O 1
ATOM 5061 N N . ALA B 1 77 ? 14.875 13.789 13.461 1 98.38 77 ALA B N 1
ATOM 5062 C CA . ALA B 1 77 ? 16.312 13.711 13.672 1 98.38 77 ALA B CA 1
ATOM 5063 C C . ALA B 1 77 ? 16.656 12.664 14.719 1 98.38 77 ALA B C 1
ATOM 5065 O O . ALA B 1 77 ? 17.672 11.969 14.609 1 98.38 77 ALA B O 1
ATOM 5066 N N . GLU B 1 78 ? 15.859 12.586 15.766 1 98.19 78 GLU B N 1
ATOM 5067 C CA . GLU B 1 78 ? 16.062 11.555 16.781 1 98.19 78 GLU B CA 1
ATOM 5068 C C . GLU B 1 78 ? 15.914 10.156 16.172 1 98.19 78 GLU B C 1
ATOM 5070 O O . GLU B 1 78 ? 16.703 9.258 16.484 1 98.19 78 GLU B O 1
ATOM 5075 N N . ALA B 1 79 ? 14.898 9.977 15.383 1 98.25 79 ALA B N 1
ATOM 5076 C CA . ALA B 1 79 ? 14.703 8.695 14.711 1 98.25 79 ALA B CA 1
ATOM 5077 C C . ALA B 1 79 ? 15.906 8.359 13.828 1 98.25 79 ALA B C 1
ATOM 5079 O O . ALA B 1 79 ? 16.344 7.207 13.781 1 98.25 79 ALA B O 1
ATOM 5080 N N . MET B 1 80 ? 16.391 9.312 13.094 1 98.5 80 MET B N 1
ATOM 5081 C CA . MET B 1 80 ? 17.562 9.102 12.25 1 98.5 80 MET B CA 1
ATOM 5082 C C . MET B 1 80 ? 18.75 8.602 13.078 1 98.5 80 MET B C 1
ATOM 5084 O O . MET B 1 80 ? 19.422 7.652 12.688 1 98.5 80 MET B O 1
ATOM 5088 N N . ALA B 1 81 ? 18.969 9.266 14.195 1 97.94 81 ALA B N 1
ATOM 5089 C CA . ALA B 1 81 ? 20.094 8.891 15.062 1 97.94 81 ALA B CA 1
ATOM 5090 C C . ALA B 1 81 ? 19.906 7.473 15.602 1 97.94 81 ALA B C 1
ATOM 5092 O O . ALA B 1 81 ? 20.891 6.746 15.789 1 97.94 81 ALA B O 1
ATOM 5093 N N . GLU B 1 82 ? 18.703 7.141 15.875 1 97.81 82 GLU B N 1
ATOM 5094 C CA . GLU B 1 82 ? 18.406 5.816 16.406 1 97.81 82 GLU B CA 1
ATOM 5095 C C . GLU B 1 82 ? 18.625 4.734 15.359 1 97.81 82 GLU B C 1
ATOM 5097 O O . GLU B 1 82 ? 19.281 3.723 15.633 1 97.81 82 GLU B O 1
ATOM 5102 N N . PHE B 1 83 ? 18.141 4.918 14.148 1 97.94 83 PHE B N 1
ATOM 5103 C CA . PHE B 1 83 ? 18.156 3.885 13.117 1 97.94 83 PHE B CA 1
ATOM 5104 C C . PHE B 1 83 ? 19.5 3.875 12.383 1 97.94 83 PHE B C 1
ATOM 5106 O O . PHE B 1 83 ? 19.891 2.852 11.828 1 97.94 83 PHE B O 1
ATOM 5113 N N . HIS B 1 84 ? 20.125 5.062 12.359 1 97.81 84 HIS B N 1
ATOM 5114 C CA . HIS B 1 84 ? 21.438 5.234 11.727 1 97.81 84 HIS B CA 1
ATOM 5115 C C . HIS B 1 84 ? 22.406 5.945 12.648 1 97.81 84 HIS B C 1
ATOM 5117 O O . HIS B 1 84 ? 22.766 7.105 12.422 1 97.81 84 HIS B O 1
ATOM 5123 N N . PRO B 1 85 ? 22.953 5.223 13.562 1 96.5 85 PRO B N 1
ATOM 5124 C CA . PRO B 1 85 ? 23.812 5.855 14.562 1 96.5 85 PRO B CA 1
ATOM 5125 C C . PRO B 1 85 ? 25.078 6.445 13.961 1 96.5 85 PRO B C 1
ATOM 5127 O O . PRO B 1 85 ? 25.688 7.352 14.547 1 96.5 85 PRO B O 1
ATOM 5130 N N . VAL B 1 86 ? 25.484 5.918 12.867 1 96.44 86 VAL B N 1
ATOM 5131 C CA . VAL B 1 86 ? 26.641 6.457 12.156 1 96.44 86 VAL B CA 1
ATOM 5132 C C . VAL B 1 86 ? 26.203 7.043 10.82 1 96.44 86 VAL B C 1
ATOM 5134 O O . VAL B 1 86 ? 25.656 6.332 9.977 1 96.44 86 VAL B O 1
ATOM 5137 N N . VAL B 1 87 ? 26.344 8.336 10.68 1 97.94 87 VAL B N 1
ATOM 5138 C CA . VAL B 1 87 ? 26.031 8.992 9.422 1 97.94 87 VAL B CA 1
ATOM 5139 C C . VAL B 1 87 ? 27.312 9.492 8.766 1 97.94 87 VAL B C 1
ATOM 5141 O O . VAL B 1 87 ? 28.297 9.766 9.445 1 97.94 87 VAL B O 1
ATOM 5144 N N . ARG B 1 88 ? 27.375 9.578 7.457 1 97.75 88 ARG B N 1
ATOM 5145 C CA . ARG B 1 88 ? 28.531 9.992 6.676 1 97.75 88 ARG B CA 1
ATOM 5146 C C . ARG B 1 88 ? 28.156 11.07 5.664 1 97.75 88 ARG B C 1
ATOM 5148 O O . ARG B 1 88 ? 26.984 11.234 5.332 1 97.75 88 ARG B O 1
ATOM 5155 N N . ALA B 1 89 ? 29.219 11.828 5.27 1 98.12 89 ALA B N 1
ATOM 5156 C CA . ALA B 1 89 ? 29.016 12.758 4.156 1 98.12 89 ALA B CA 1
ATOM 5157 C C . ALA B 1 89 ? 28.438 12.039 2.941 1 98.12 89 ALA B C 1
ATOM 5159 O O . ALA B 1 89 ? 28.875 10.93 2.605 1 98.12 89 ALA B O 1
ATOM 5160 N N . GLY B 1 90 ? 27.359 12.609 2.393 1 98.25 90 GLY B N 1
ATOM 5161 C CA . GLY B 1 90 ? 26.766 12.031 1.202 1 98.25 90 GLY B CA 1
ATOM 5162 C C . GLY B 1 90 ? 25.531 11.211 1.497 1 98.25 90 GLY B C 1
ATOM 5163 O O . GLY B 1 90 ? 24.797 10.82 0.58 1 98.25 90 GLY B O 1
ATOM 5164 N N . ASP B 1 91 ? 25.203 11.023 2.775 1 98.62 91 ASP B N 1
ATOM 5165 C CA . ASP B 1 91 ? 23.984 10.305 3.145 1 98.62 91 ASP B CA 1
ATOM 5166 C C . ASP B 1 91 ? 22.766 11.203 2.992 1 98.62 91 ASP B C 1
ATOM 5168 O O . ASP B 1 91 ? 22.859 12.422 3.109 1 98.62 91 ASP B O 1
ATOM 5172 N N . ALA B 1 92 ? 21.672 10.672 2.672 1 98.88 92 ALA B N 1
ATOM 5173 C CA . ALA B 1 92 ? 20.344 11.258 2.781 1 98.88 92 ALA B CA 1
ATOM 5174 C C . ALA B 1 92 ? 19.312 10.195 3.17 1 98.88 92 ALA B C 1
ATOM 5176 O O . ALA B 1 92 ? 19.391 9.047 2.74 1 98.88 92 ALA B O 1
ATOM 5177 N N . PHE B 1 93 ? 18.375 10.531 3.961 1 98.88 93 PHE B N 1
ATOM 5178 C CA . PHE B 1 93 ? 17.375 9.594 4.461 1 98.88 93 PHE B CA 1
ATOM 5179 C C . PHE B 1 93 ? 15.977 10.078 4.137 1 98.88 93 PHE B C 1
ATOM 5181 O O . PHE B 1 93 ? 15.641 11.234 4.387 1 98.88 93 PHE B O 1
ATOM 5188 N N . LEU B 1 94 ? 15.172 9.242 3.504 1 98.81 94 LEU B N 1
ATOM 5189 C CA . LEU B 1 94 ? 13.766 9.492 3.219 1 98.81 94 LEU B CA 1
ATOM 5190 C C . LEU B 1 94 ? 12.883 9.023 4.371 1 98.81 94 LEU B C 1
ATOM 5192 O O . LEU B 1 94 ? 12.984 7.879 4.812 1 98.81 94 LEU B O 1
ATOM 5196 N N . HIS B 1 95 ? 12.055 9.922 4.891 1 98.56 95 HIS B N 1
ATOM 5197 C CA . HIS B 1 95 ? 11.25 9.625 6.07 1 98.56 95 HIS B CA 1
ATOM 5198 C C . HIS B 1 95 ? 9.828 10.141 5.906 1 98.56 95 HIS B C 1
ATOM 5200 O O . HIS B 1 95 ? 9.617 11.297 5.539 1 98.56 95 HIS B O 1
ATOM 5206 N N . ASN B 1 96 ? 8.812 9.289 6.137 1 98.44 96 ASN B N 1
ATOM 5207 C CA . ASN B 1 96 ? 7.426 9.734 6.102 1 98.44 96 ASN B CA 1
ATOM 5208 C C . ASN B 1 96 ? 6.562 8.969 7.098 1 98.44 96 ASN B C 1
ATOM 5210 O O . ASN B 1 96 ? 5.336 8.938 6.969 1 98.44 96 ASN B O 1
ATOM 5214 N N . SER B 1 97 ? 7.176 8.328 8.117 1 98.38 97 SER B N 1
ATOM 5215 C CA . SER B 1 97 ? 6.453 7.465 9.039 1 98.38 97 SER B CA 1
ATOM 5216 C C . SER B 1 97 ? 5.711 8.281 10.094 1 98.38 97 SER B C 1
ATOM 5218 O O . SER B 1 97 ? 6.332 9.031 10.852 1 98.38 97 SER B O 1
ATOM 5220 N N . PRO B 1 98 ? 4.41 8.086 10.188 1 97.81 98 PRO B N 1
ATOM 5221 C CA . PRO B 1 98 ? 3.648 8.789 11.227 1 97.81 98 PRO B CA 1
ATOM 5222 C C . PRO B 1 98 ? 3.973 8.289 12.633 1 97.81 98 PRO B C 1
ATOM 5224 O O . PRO B 1 98 ? 3.598 8.93 13.617 1 97.81 98 PRO B O 1
ATOM 5227 N N . TYR B 1 99 ? 4.699 7.191 12.766 1 97.88 99 TYR B N 1
ATOM 5228 C CA . TYR B 1 99 ? 4.949 6.562 14.062 1 97.88 99 TYR B CA 1
ATOM 5229 C C . TYR B 1 99 ? 6.336 6.914 14.578 1 97.88 99 TYR B C 1
ATOM 5231 O O . TYR B 1 99 ? 6.68 6.598 15.719 1 97.88 99 TYR B O 1
ATOM 5239 N N . HIS B 1 100 ? 7.09 7.594 13.695 1 97.75 100 HIS B N 1
ATOM 5240 C CA . HIS B 1 100 ? 8.469 7.906 14.047 1 97.75 100 HIS B CA 1
ATOM 5241 C C . HIS B 1 100 ? 8.75 9.398 13.883 1 97.75 100 HIS B C 1
ATOM 5243 O O . HIS B 1 100 ? 9.828 9.781 13.414 1 97.75 100 HIS B O 1
ATOM 5249 N N . GLY B 1 101 ? 7.738 10.195 14.133 1 97.56 101 GLY B N 1
ATOM 5250 C CA . GLY B 1 101 ? 8.008 11.617 14.281 1 97.56 101 GLY B CA 1
ATOM 5251 C C . GLY B 1 101 ? 7.523 12.438 13.102 1 97.56 101 GLY B C 1
ATOM 5252 O O . GLY B 1 101 ? 7.484 13.672 13.172 1 97.56 101 GLY B O 1
ATOM 5253 N N . ASN B 1 102 ? 7.133 11.828 11.977 1 98.06 102 ASN B N 1
ATOM 5254 C CA . ASN B 1 102 ? 6.656 12.586 10.82 1 98.06 102 ASN B CA 1
ATOM 5255 C C . ASN B 1 102 ? 5.191 12.984 10.984 1 98.06 102 ASN B C 1
ATOM 5257 O O . ASN B 1 102 ? 4.512 12.516 11.898 1 98.06 102 ASN B O 1
ATOM 5261 N N . SER B 1 103 ? 4.762 13.898 10.188 1 97.31 103 SER B N 1
ATOM 5262 C CA . SER B 1 103 ? 3.4 14.414 10.25 1 97.31 103 SER B CA 1
ATOM 5263 C C . SER B 1 103 ? 2.4 13.414 9.688 1 97.31 103 SER B C 1
ATOM 5265 O O . SER B 1 103 ? 1.401 13.094 10.328 1 97.31 103 SER B O 1
ATOM 5267 N N . HIS B 1 104 ? 2.467 12.953 8.516 1 97.69 104 HIS B N 1
ATOM 5268 C CA . HIS B 1 104 ? 1.684 11.906 7.867 1 97.69 104 HIS B CA 1
ATOM 5269 C C . HIS B 1 104 ? 2.416 11.336 6.656 1 97.69 104 HIS B C 1
ATOM 5271 O O . HIS B 1 104 ? 3.467 11.852 6.266 1 97.69 104 HIS B O 1
ATOM 5277 N N . ALA B 1 105 ? 1.916 10.375 6.086 1 97.56 105 ALA B N 1
ATOM 5278 C CA . ALA B 1 105 ? 2.617 9.602 5.066 1 97.56 105 ALA B CA 1
ATOM 5279 C C . ALA B 1 105 ? 2.854 10.438 3.809 1 97.56 105 ALA B C 1
ATOM 5281 O O . ALA B 1 105 ? 3.846 10.234 3.104 1 97.56 105 ALA B O 1
ATOM 5282 N N . ALA B 1 106 ? 2.039 11.391 3.533 1 97.06 106 ALA B N 1
ATOM 5283 C CA . ALA B 1 106 ? 2.123 12.156 2.293 1 97.06 106 ALA B CA 1
ATOM 5284 C C . ALA B 1 106 ? 3.244 13.188 2.363 1 97.06 106 ALA B C 1
ATOM 5286 O O . ALA B 1 106 ? 3.682 13.711 1.336 1 97.06 106 ALA B O 1
ATOM 5287 N N . ASP B 1 107 ? 3.621 13.523 3.531 1 97.12 107 ASP B N 1
ATOM 5288 C CA . ASP B 1 107 ? 4.75 14.43 3.693 1 97.12 107 ASP B CA 1
ATOM 5289 C C . ASP B 1 107 ? 6.074 13.672 3.66 1 97.12 107 ASP B C 1
ATOM 5291 O O . ASP B 1 107 ? 6.496 13.102 4.668 1 97.12 107 ASP B O 1
ATOM 5295 N N . HIS B 1 108 ? 6.719 13.742 2.568 1 97.81 108 HIS B N 1
ATOM 5296 C CA . HIS B 1 108 ? 8.062 13.172 2.504 1 97.81 108 HIS B CA 1
ATOM 5297 C C . HIS B 1 108 ? 9.086 14.109 3.133 1 97.81 108 HIS B C 1
ATOM 5299 O O . HIS B 1 108 ? 9.133 15.297 2.809 1 97.81 108 HIS B O 1
ATOM 5305 N N . SER B 1 109 ? 9.836 13.602 4.035 1 98.44 109 SER B N 1
ATOM 5306 C CA . SER B 1 109 ? 10.93 14.328 4.66 1 98.44 109 SER B CA 1
ATOM 5307 C C . SER B 1 109 ? 12.281 13.766 4.242 1 98.44 109 SER B C 1
ATOM 5309 O O . SER B 1 109 ? 12.469 12.547 4.223 1 98.44 109 SER B O 1
ATOM 5311 N N . LEU B 1 110 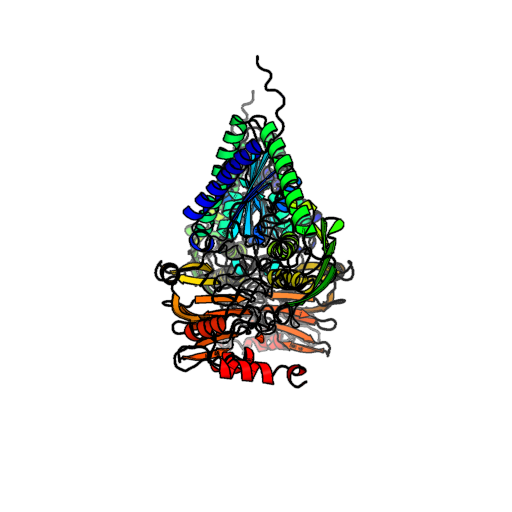? 13.133 14.641 3.869 1 98.62 110 LEU B N 1
ATOM 5312 C CA . LEU B 1 110 ? 14.516 14.281 3.568 1 98.62 110 LEU B CA 1
ATOM 5313 C C . LEU B 1 110 ? 15.461 14.82 4.633 1 98.62 110 LEU B C 1
ATOM 5315 O O . LEU B 1 110 ? 15.492 16.031 4.883 1 98.62 110 LEU B O 1
ATOM 5319 N N . LEU B 1 111 ? 16.141 13.961 5.309 1 98.88 111 LEU B N 1
ATOM 5320 C CA . LEU B 1 111 ? 17.156 14.336 6.289 1 98.88 111 LEU B CA 1
ATOM 5321 C C . LEU B 1 111 ? 18.562 14.156 5.719 1 98.88 111 LEU B C 1
ATOM 5323 O O . LEU B 1 111 ? 18.922 13.062 5.285 1 98.88 111 LEU B O 1
ATOM 5327 N N . VAL B 1 112 ? 19.312 15.18 5.707 1 98.88 112 VAL B N 1
ATOM 5328 C CA . VAL B 1 112 ? 20.688 15.164 5.207 1 98.88 112 VAL B CA 1
ATOM 5329 C C . VAL B 1 112 ? 21.656 15.594 6.312 1 98.88 112 VAL B C 1
ATOM 5331 O O . VAL B 1 112 ? 21.719 16.781 6.664 1 98.88 112 VAL B O 1
ATOM 5334 N N . PRO B 1 113 ? 22.422 14.664 6.863 1 98.75 113 PRO B N 1
ATOM 5335 C CA . PRO B 1 113 ? 23.406 15.055 7.867 1 98.75 113 PRO B CA 1
ATOM 5336 C C . PRO B 1 113 ? 24.562 15.875 7.281 1 98.75 113 PRO B C 1
ATOM 5338 O O . PRO B 1 113 ? 25.047 15.555 6.195 1 98.75 113 PRO B O 1
ATOM 5341 N N . VAL B 1 114 ? 24.859 16.922 7.938 1 98.75 114 VAL B N 1
ATOM 5342 C CA . VAL B 1 114 ? 26.047 17.703 7.609 1 98.75 114 VAL B CA 1
ATOM 5343 C C . VAL B 1 114 ? 27.25 17.203 8.414 1 98.75 114 VAL B C 1
ATOM 5345 O O . VAL B 1 114 ? 27.297 17.375 9.633 1 98.75 114 VAL B O 1
ATOM 5348 N N . VAL B 1 115 ? 28.172 16.609 7.703 1 98.62 115 VAL B N 1
ATOM 5349 C CA . VAL B 1 115 ? 29.344 15.992 8.32 1 98.62 115 VAL B CA 1
ATOM 5350 C C . VAL B 1 115 ? 30.594 16.75 7.914 1 98.62 115 VAL B C 1
ATOM 5352 O O . VAL B 1 115 ? 30.844 16.969 6.727 1 98.62 115 VAL B O 1
ATOM 5355 N N . ASP B 1 116 ? 31.391 17.172 8.875 1 97.94 116 ASP B N 1
ATOM 5356 C CA . ASP B 1 116 ? 32.562 17.969 8.57 1 97.94 116 ASP B CA 1
ATOM 5357 C C . ASP B 1 116 ? 33.719 17.094 8.062 1 97.94 116 ASP B C 1
ATOM 5359 O O . ASP B 1 116 ? 33.531 15.891 7.883 1 97.94 116 ASP B O 1
ATOM 5363 N N . ALA B 1 117 ? 34.812 17.719 7.797 1 96.56 117 ALA B N 1
ATOM 5364 C CA . ALA B 1 117 ? 35.938 17.047 7.18 1 96.56 117 ALA B CA 1
ATOM 5365 C C . ALA B 1 117 ? 36.5 15.961 8.102 1 96.56 117 ALA B C 1
ATOM 5367 O O . ALA B 1 117 ? 37.125 15 7.633 1 96.56 117 ALA B O 1
ATOM 5368 N N . ASP B 1 118 ? 36.312 16 9.375 1 96.69 118 ASP B N 1
ATOM 5369 C CA . ASP B 1 118 ? 36.812 15.039 10.344 1 96.69 118 ASP B CA 1
ATOM 5370 C C . ASP B 1 118 ? 35.812 13.906 10.562 1 96.69 118 ASP B C 1
ATOM 5372 O O . ASP B 1 118 ? 36.031 13.008 11.375 1 96.69 118 ASP B O 1
ATOM 5376 N N . GLY B 1 119 ? 34.656 14.016 9.945 1 97.25 119 GLY B N 1
ATOM 5377 C CA . GLY B 1 119 ? 33.656 12.961 10.039 1 97.25 119 GLY B CA 1
ATOM 5378 C C . GLY B 1 119 ? 32.656 13.18 11.156 1 97.25 119 GLY B C 1
ATOM 5379 O O . GLY B 1 119 ? 31.906 12.273 11.492 1 97.25 119 GLY B O 1
ATOM 5380 N N . GLN B 1 120 ? 32.688 14.367 11.68 1 97.62 120 GLN B N 1
ATOM 5381 C CA . GLN B 1 120 ? 31.781 14.648 12.789 1 97.62 120 GLN B CA 1
ATOM 5382 C C . GLN B 1 120 ? 30.453 15.195 12.289 1 97.62 120 GLN B C 1
ATOM 5384 O O . GLN B 1 120 ? 30.422 16.109 11.461 1 97.62 120 GLN B O 1
ATOM 5389 N N . HIS B 1 121 ? 29.375 14.594 12.75 1 98.31 121 HIS B N 1
ATOM 5390 C CA . HIS B 1 121 ? 28.031 15.102 12.469 1 98.31 121 HIS B CA 1
ATOM 5391 C C . HIS B 1 121 ? 27.781 16.422 13.188 1 98.31 121 HIS B C 1
ATOM 5393 O O . HIS B 1 121 ? 27.812 16.484 14.422 1 98.31 121 HIS B O 1
ATOM 5399 N N . ARG B 1 122 ? 27.547 17.5 12.492 1 98.31 122 ARG B N 1
ATOM 5400 C CA . ARG B 1 122 ? 27.453 18.844 13.062 1 98.31 122 ARG B CA 1
ATOM 5401 C C . ARG B 1 122 ? 26 19.328 13.117 1 98.31 122 ARG B C 1
ATOM 5403 O O . ARG B 1 122 ? 25.562 19.859 14.133 1 98.31 122 ARG B O 1
ATOM 5410 N N . PHE B 1 123 ? 25.281 19.188 12.016 1 98.5 123 PHE B N 1
ATOM 5411 C CA . PHE B 1 123 ? 23.875 19.578 11.875 1 98.5 123 PHE B CA 1
ATOM 5412 C C . PHE B 1 123 ? 23.141 18.594 10.977 1 98.5 123 PHE B C 1
ATOM 5414 O O . PHE B 1 123 ? 23.75 17.719 10.359 1 98.5 123 PHE B O 1
ATOM 5421 N N . THR B 1 124 ? 21.859 18.641 10.945 1 98.69 124 THR B N 1
ATOM 5422 C CA . THR B 1 124 ? 21 17.938 10.008 1 98.69 124 THR B CA 1
ATOM 5423 C C . THR B 1 124 ? 20.078 18.906 9.281 1 98.69 124 THR B C 1
ATOM 5425 O O . THR B 1 124 ? 19.438 19.75 9.914 1 98.69 124 THR B O 1
ATOM 5428 N N . LEU B 1 125 ? 20.094 18.859 8.023 1 98.62 125 LEU B N 1
ATOM 5429 C CA . LEU B 1 125 ? 19.156 19.625 7.219 1 98.62 125 LEU B CA 1
ATOM 5430 C C . LEU B 1 125 ? 17.891 18.812 6.945 1 98.62 125 LEU B C 1
ATOM 5432 O O . LEU B 1 125 ? 17.969 17.609 6.688 1 98.62 125 LEU B O 1
ATOM 5436 N N . LEU B 1 126 ? 16.781 19.422 7.102 1 98.31 126 LEU B N 1
ATOM 5437 C CA . LEU B 1 126 ? 15.5 18.781 6.836 1 98.31 126 LEU B CA 1
ATOM 5438 C C . LEU B 1 126 ? 14.742 19.516 5.738 1 98.31 126 LEU B C 1
ATOM 5440 O O . LEU B 1 126 ? 14.625 20.75 5.777 1 98.31 126 LEU B O 1
ATOM 5444 N N . VAL B 1 127 ? 14.336 18.844 4.723 1 97.75 127 VAL B N 1
ATOM 5445 C CA . VAL B 1 127 ? 13.406 19.312 3.705 1 97.75 127 VAL B CA 1
ATOM 5446 C C . VAL B 1 127 ? 12.141 18.453 3.717 1 97.75 127 VAL B C 1
ATOM 5448 O O . VAL B 1 127 ? 12.219 17.234 3.559 1 97.75 127 VAL B O 1
ATOM 5451 N N . LYS B 1 128 ? 11.031 19.016 4.027 1 96.25 128 LYS B N 1
ATOM 5452 C CA . LYS B 1 128 ? 9.75 18.328 4.055 1 96.25 128 LYS B CA 1
ATOM 5453 C C . LYS B 1 128 ? 8.805 18.891 2.994 1 96.25 128 LYS B C 1
ATOM 5455 O O . LYS B 1 128 ? 8.664 20.109 2.857 1 96.25 128 LYS B O 1
ATOM 5460 N N . ALA B 1 129 ? 8.227 18.031 2.236 1 95.5 129 ALA B N 1
ATOM 5461 C CA . ALA B 1 129 ? 7.301 18.469 1.193 1 95.5 129 ALA B CA 1
ATOM 5462 C C . ALA B 1 129 ? 6.117 17.516 1.066 1 95.5 129 ALA B C 1
ATOM 5464 O O . ALA B 1 129 ? 6.293 16.297 1.095 1 95.5 129 ALA B O 1
ATOM 5465 N N . HIS B 1 130 ? 4.953 18.109 1.002 1 94.88 130 HIS B N 1
ATOM 5466 C CA . HIS B 1 130 ? 3.764 17.328 0.697 1 94.88 130 HIS B CA 1
ATOM 5467 C C . HIS B 1 130 ? 3.799 16.812 -0.739 1 94.88 130 HIS B C 1
ATOM 5469 O O . HIS B 1 130 ? 4.031 17.578 -1.673 1 94.88 130 HIS B O 1
ATOM 5475 N N . GLN B 1 131 ? 3.615 15.516 -0.894 1 95.5 131 GLN B N 1
ATOM 5476 C CA . GLN B 1 131 ? 3.629 14.914 -2.223 1 95.5 131 GLN B CA 1
ATOM 5477 C C . GLN B 1 131 ? 2.232 14.898 -2.836 1 95.5 131 GLN B C 1
ATOM 5479 O O . GLN B 1 131 ? 1.237 14.75 -2.125 1 95.5 131 GLN B O 1
ATOM 5484 N N . ALA B 1 132 ? 2.174 15.047 -4.164 1 93.12 132 ALA B N 1
ATOM 5485 C CA . ALA B 1 132 ? 0.892 14.969 -4.859 1 93.12 132 ALA B CA 1
ATOM 5486 C C . ALA B 1 132 ? 0.303 13.562 -4.758 1 93.12 132 ALA B C 1
ATOM 5488 O O . ALA B 1 132 ? -0.919 13.398 -4.758 1 93.12 132 ALA B O 1
ATOM 5489 N N . ASP B 1 133 ? 1.168 12.633 -4.738 1 94.69 133 ASP B N 1
ATOM 5490 C CA . ASP B 1 133 ? 0.816 11.234 -4.527 1 94.69 133 ASP B CA 1
ATOM 5491 C C . ASP B 1 133 ? 1.895 10.508 -3.725 1 94.69 133 ASP B C 1
ATOM 5493 O O . ASP B 1 133 ? 3.084 10.805 -3.865 1 94.69 133 ASP B O 1
ATOM 5497 N N . CYS B 1 134 ? 1.423 9.617 -2.857 1 95.19 134 CYS B N 1
ATOM 5498 C CA . CYS B 1 134 ? 2.383 8.906 -2.018 1 95.19 134 CYS B CA 1
ATOM 5499 C C . CYS B 1 134 ? 2.129 7.406 -2.043 1 95.19 134 CYS B C 1
ATOM 5501 O O . CYS B 1 134 ? 2.543 6.688 -1.132 1 95.19 134 CYS B O 1
ATOM 5503 N N . GLY B 1 135 ? 1.361 6.98 -3.016 1 95.38 135 GLY B N 1
ATOM 5504 C CA . GLY B 1 135 ? 1.166 5.551 -3.203 1 95.38 135 GLY B CA 1
ATOM 5505 C C . GLY B 1 135 ? -0.024 5.004 -2.436 1 95.38 135 GLY B C 1
ATOM 5506 O O . GLY B 1 135 ? -0.181 3.789 -2.305 1 95.38 135 GLY B O 1
ATOM 5507 N N . ASN B 1 136 ? -0.953 5.816 -1.935 1 96.94 136 ASN B N 1
ATOM 5508 C CA . ASN B 1 136 ? -2.176 5.375 -1.271 1 96.94 136 ASN B CA 1
ATOM 5509 C C . ASN B 1 136 ? -3.012 4.477 -2.178 1 96.94 136 ASN B C 1
ATOM 5511 O O . ASN B 1 136 ? -2.85 4.496 -3.398 1 96.94 136 ASN B O 1
ATOM 5515 N N . ALA B 1 137 ? -3.85 3.68 -1.514 1 96.5 137 ALA B N 1
ATOM 5516 C CA . ALA B 1 137 ? -4.766 2.842 -2.283 1 96.5 137 ALA B CA 1
ATOM 5517 C C . ALA B 1 137 ? -5.656 3.689 -3.188 1 96.5 137 ALA B C 1
ATOM 5519 O O . ALA B 1 137 ? -5.859 3.357 -4.359 1 96.5 137 ALA B O 1
ATOM 5520 N N . ALA B 1 138 ? -6.227 4.777 -2.645 1 95.31 138 ALA B N 1
ATOM 5521 C CA . ALA B 1 138 ? -6.996 5.75 -3.418 1 95.31 138 ALA B CA 1
ATOM 5522 C C . ALA B 1 138 ? -6.102 6.879 -3.924 1 95.31 138 ALA B C 1
ATOM 5524 O O . ALA B 1 138 ? -5.059 7.164 -3.332 1 95.31 138 ALA B O 1
ATOM 5525 N N . PRO B 1 139 ? -6.492 7.484 -5.02 1 94.81 139 PRO B N 1
ATOM 5526 C CA . PRO B 1 139 ? -5.676 8.57 -5.574 1 94.81 139 PRO B CA 1
ATOM 5527 C C . PRO B 1 139 ? -5.848 9.883 -4.812 1 94.81 139 PRO B C 1
ATOM 5529 O O . PRO B 1 139 ? -6.254 10.891 -5.398 1 94.81 139 PRO B O 1
ATOM 5532 N N . THR B 1 140 ? -5.555 9.867 -3.57 1 96 140 THR B N 1
ATOM 5533 C CA . THR B 1 140 ? -5.574 11.023 -2.686 1 96 140 THR B CA 1
ATOM 5534 C C . THR B 1 140 ? -4.523 10.891 -1.588 1 96 140 THR B C 1
ATOM 5536 O O . THR B 1 140 ? -4.16 9.773 -1.206 1 96 140 THR B O 1
ATOM 5539 N N . THR B 1 141 ? -4.051 11.953 -1.155 1 95.44 141 THR B N 1
ATOM 5540 C CA . THR B 1 141 ? -3.074 11.961 -0.07 1 95.44 141 THR B CA 1
ATOM 5541 C C . THR B 1 141 ? -3.758 12.219 1.27 1 95.44 141 THR B C 1
ATOM 5543 O O . THR B 1 141 ? -3.096 12.281 2.309 1 95.44 141 THR B O 1
ATOM 5546 N N . TYR B 1 142 ? -5.102 12.383 1.261 1 96.25 142 TYR B N 1
ATOM 5547 C CA . TYR B 1 142 ? -5.926 12.602 2.445 1 96.25 142 TYR B CA 1
ATOM 5548 C C . TYR B 1 142 ? -7.047 11.578 2.525 1 96.25 142 TYR B C 1
ATOM 5550 O O . TYR B 1 142 ? -8.172 11.852 2.105 1 96.25 142 TYR B O 1
ATOM 5558 N N . SER B 1 143 ? -6.754 10.492 3.084 1 96.69 143 SER B N 1
ATOM 5559 C CA . SER B 1 143 ? -7.73 9.422 3.221 1 96.69 143 SER B CA 1
ATOM 5560 C C . SER B 1 143 ? -8.273 9.344 4.645 1 96.69 143 SER B C 1
ATOM 5562 O O . SER B 1 143 ? -7.766 8.586 5.469 1 96.69 143 SER B O 1
ATOM 5564 N N . ALA B 1 144 ? -9.359 10.008 4.855 1 95.81 144 ALA B N 1
ATOM 5565 C CA . ALA B 1 144 ? -9.945 9.984 6.191 1 95.81 144 ALA B CA 1
ATOM 5566 C C . ALA B 1 144 ? -10.805 8.734 6.398 1 95.81 144 ALA B C 1
ATOM 5568 O O . ALA B 1 144 ? -11.078 8.352 7.535 1 95.81 144 ALA B O 1
ATOM 5569 N N . ASP B 1 145 ? -11.258 8.125 5.34 1 95.69 145 ASP B N 1
ATOM 5570 C CA . ASP B 1 145 ? -12.234 7.035 5.387 1 95.69 145 ASP B CA 1
ATOM 5571 C C . ASP B 1 145 ? -11.547 5.68 5.496 1 95.69 145 ASP B C 1
ATOM 5573 O O . ASP B 1 145 ? -12.156 4.641 5.238 1 95.6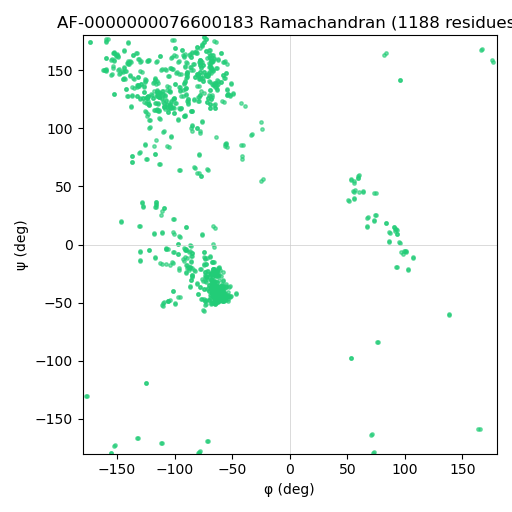9 145 ASP B O 1
ATOM 5577 N N . VAL B 1 146 ? -10.328 5.617 5.812 1 97.19 146 VAL B N 1
ATOM 5578 C CA . VAL B 1 146 ? -9.609 4.355 5.926 1 97.19 146 VAL B CA 1
ATOM 5579 C C . VAL B 1 146 ? -9.461 3.975 7.398 1 97.19 146 VAL B C 1
ATOM 5581 O O . VAL B 1 146 ? -9.289 4.848 8.258 1 97.19 146 VAL B O 1
ATOM 5584 N N . ARG B 1 147 ? -9.383 2.736 7.781 1 94.81 147 ARG B N 1
ATOM 5585 C CA . ARG B 1 147 ? -9.398 2.254 9.164 1 94.81 147 ARG B CA 1
ATOM 5586 C C . ARG B 1 147 ? -7.996 2.264 9.758 1 94.81 147 ARG B C 1
ATOM 5588 O O . ARG B 1 147 ? -7.832 2.449 10.969 1 94.81 147 ARG B O 1
ATOM 5595 N N . ASP B 1 148 ? -7.02 1.946 8.945 1 96.81 148 ASP B N 1
ATOM 5596 C CA . ASP B 1 148 ? -5.648 1.786 9.422 1 96.81 148 ASP B CA 1
ATOM 5597 C C . ASP B 1 148 ? -4.645 2.029 8.289 1 96.81 148 ASP B C 1
ATOM 5599 O O . ASP B 1 148 ? -5.027 2.404 7.184 1 96.81 148 ASP B O 1
ATOM 5603 N N . VAL B 1 149 ? -3.377 1.9 8.625 1 97.44 149 VAL B N 1
ATOM 5604 C CA . VAL B 1 149 ? -2.312 2.25 7.691 1 97.44 149 VAL B CA 1
ATOM 5605 C C . VAL B 1 149 ? -2.299 1.26 6.531 1 97.44 149 VAL B C 1
ATOM 5607 O O . VAL B 1 149 ? -1.875 1.599 5.422 1 97.44 149 VAL B O 1
ATOM 5610 N N . TYR B 1 150 ? -2.791 0.013 6.691 1 96.44 150 TYR B N 1
ATOM 5611 C CA . TYR B 1 150 ? -2.842 -0.983 5.629 1 96.44 150 TYR B CA 1
ATOM 5612 C C . TYR B 1 150 ? -3.881 -0.608 4.578 1 96.44 150 TYR B C 1
ATOM 5614 O O . TYR B 1 150 ? -3.592 -0.621 3.379 1 96.44 150 TYR B O 1
ATOM 5622 N N . GLU B 1 151 ? -5.07 -0.252 5.047 1 96.56 151 GLU B N 1
ATOM 5623 C CA . GLU B 1 151 ? -6.117 0.2 4.137 1 96.56 151 GLU B CA 1
ATOM 5624 C C . GLU B 1 151 ? -5.715 1.49 3.428 1 96.56 151 GLU B C 1
ATOM 5626 O O . GLU B 1 151 ? -6.121 1.733 2.289 1 96.56 151 GLU B O 1
ATOM 5631 N N . GLU B 1 152 ? -4.992 2.359 4.176 1 97.62 152 GLU B N 1
ATOM 5632 C CA . GLU B 1 152 ? -4.453 3.559 3.541 1 97.62 152 GLU B CA 1
ATOM 5633 C C . GLU B 1 152 ? -3.57 3.201 2.35 1 97.62 152 GLU B C 1
ATOM 5635 O O . GLU B 1 152 ? -3.676 3.818 1.286 1 97.62 152 GLU B O 1
ATOM 5640 N N . GLY B 1 153 ? -2.715 2.25 2.482 1 96.69 153 GLY B N 1
ATOM 5641 C CA . GLY B 1 153 ? -1.966 1.665 1.381 1 96.69 153 GLY B CA 1
ATOM 5642 C C . GLY B 1 153 ? -0.686 2.414 1.064 1 96.69 153 GLY B C 1
ATOM 5643 O O . GLY B 1 153 ? 0.056 2.031 0.157 1 96.69 153 GLY B O 1
ATOM 5644 N N . ALA B 1 154 ? -0.298 3.465 1.776 1 94.94 154 ALA B N 1
ATOM 5645 C CA . ALA B 1 154 ? 0.861 4.301 1.47 1 94.94 154 ALA B CA 1
ATOM 5646 C C . ALA B 1 154 ? 2.16 3.52 1.647 1 94.94 154 ALA B C 1
ATOM 5648 O O . ALA B 1 154 ? 2.234 2.602 2.467 1 94.94 154 ALA B O 1
ATOM 5649 N N . LEU B 1 155 ? 3.166 3.881 0.858 1 95.81 155 LEU B N 1
ATOM 5650 C CA . LEU B 1 155 ? 4.531 3.494 1.2 1 95.81 155 LEU B CA 1
ATOM 5651 C C . LEU B 1 155 ? 5.008 4.227 2.449 1 95.81 155 LEU B C 1
ATOM 5653 O O . LEU B 1 155 ? 4.816 5.438 2.574 1 95.81 155 LEU B O 1
ATOM 5657 N N . ILE B 1 156 ? 5.43 3.498 3.41 1 97.94 156 ILE B N 1
ATOM 5658 C CA . ILE B 1 156 ? 5.973 4.113 4.617 1 97.94 156 ILE B CA 1
ATOM 5659 C C . ILE B 1 156 ? 7.48 3.887 4.676 1 97.94 156 ILE B C 1
ATOM 5661 O O . ILE B 1 156 ? 7.945 2.744 4.637 1 97.94 156 ILE B O 1
ATOM 5665 N N . PHE B 1 157 ? 8.242 4.918 4.738 1 98.19 157 PHE B N 1
ATOM 5666 C CA . PHE B 1 157 ? 9.695 4.914 4.859 1 98.19 157 PHE B CA 1
ATOM 5667 C C . PHE B 1 157 ? 10.125 5.391 6.246 1 98.19 157 PHE B C 1
ATOM 5669 O O . PHE B 1 157 ? 10.297 6.59 6.469 1 98.19 157 PHE B O 1
ATOM 5676 N N . PRO B 1 158 ? 10.422 4.508 7.191 1 97.81 158 PRO B N 1
ATOM 5677 C CA . PRO B 1 158 ? 10.922 4.934 8.5 1 97.81 158 PRO B CA 1
ATOM 5678 C C . PRO B 1 158 ? 12.406 5.293 8.469 1 97.81 158 PRO B C 1
ATOM 5680 O O . PRO B 1 158 ? 13.242 4.504 8.922 1 97.81 158 PRO B O 1
ATOM 5683 N N . CYS B 1 159 ? 12.664 6.422 7.988 1 98.31 159 CYS B N 1
ATOM 5684 C CA . CYS B 1 159 ? 14.016 6.969 7.906 1 98.31 159 CYS B CA 1
ATOM 5685 C C . CYS B 1 159 ? 14.922 6.066 7.074 1 98.31 159 CYS B C 1
ATOM 5687 O O . CYS B 1 159 ? 15.969 5.629 7.547 1 98.31 159 CYS B O 1
ATOM 5689 N N . VAL B 1 160 ? 14.578 5.832 5.848 1 98.62 160 VAL B N 1
ATOM 5690 C CA . VAL B 1 160 ? 15.25 4.902 4.949 1 98.62 160 VAL B CA 1
ATOM 5691 C C . VAL B 1 160 ? 16.344 5.637 4.168 1 98.62 160 VAL B C 1
ATOM 5693 O O . VAL B 1 160 ? 16.109 6.746 3.674 1 98.62 160 VAL B O 1
ATOM 5696 N N . ARG B 1 161 ? 17.516 5.043 4.086 1 98.69 161 ARG B N 1
ATOM 5697 C CA . ARG B 1 161 ? 18.594 5.66 3.326 1 98.69 161 ARG B CA 1
ATOM 5698 C C . ARG B 1 161 ? 18.266 5.707 1.838 1 98.69 161 ARG B C 1
ATOM 5700 O O . ARG B 1 161 ? 18.016 4.668 1.22 1 98.69 161 ARG B O 1
ATOM 5707 N N . ILE B 1 162 ? 18.219 6.883 1.261 1 98.62 162 ILE B N 1
ATOM 5708 C CA . ILE B 1 162 ? 17.859 7.051 -0.141 1 98.62 162 ILE B CA 1
ATOM 5709 C C . ILE B 1 162 ? 19.078 7.504 -0.94 1 98.62 162 ILE B C 1
ATOM 5711 O O . ILE B 1 162 ? 19.094 7.402 -2.17 1 98.62 162 ILE B O 1
ATOM 5715 N N . GLN B 1 163 ? 20.109 7.988 -0.258 1 98.56 163 GLN B N 1
ATOM 5716 C CA . GLN B 1 163 ? 21.391 8.242 -0.881 1 98.56 163 GLN B CA 1
ATOM 5717 C C . GLN B 1 163 ? 22.531 7.73 -0.005 1 98.56 163 GLN B C 1
ATOM 5719 O O . GLN B 1 163 ? 22.469 7.82 1.223 1 98.56 163 GLN B O 1
ATOM 5724 N N . GLN B 1 164 ? 23.516 7.219 -0.593 1 97.56 164 GLN B N 1
ATOM 5725 C CA . GLN B 1 164 ? 24.812 6.875 -0.021 1 97.56 164 GLN B CA 1
ATOM 5726 C C . GLN B 1 164 ? 25.953 7.387 -0.895 1 97.56 164 GLN B C 1
ATOM 5728 O O . GLN B 1 164 ? 25.953 7.18 -2.109 1 97.56 164 GLN B O 1
ATOM 5733 N N . ASP B 1 165 ? 26.938 8.148 -0.303 1 97.69 165 ASP B N 1
ATOM 5734 C CA . ASP B 1 165 ? 28.062 8.711 -1.033 1 97.69 165 ASP B CA 1
ATOM 5735 C C . ASP B 1 165 ? 27.594 9.578 -2.197 1 97.69 165 ASP B C 1
ATOM 5737 O O . ASP B 1 165 ? 28.109 9.469 -3.312 1 97.69 165 ASP B O 1
ATOM 5741 N N . TYR B 1 166 ? 26.5 10.359 -1.926 1 98.19 166 TYR B N 1
ATOM 5742 C CA . TYR B 1 166 ? 25.922 11.32 -2.859 1 98.19 166 TYR B CA 1
ATOM 5743 C C . TYR B 1 166 ? 25.312 10.609 -4.062 1 98.19 166 TYR B C 1
ATOM 5745 O O . TYR B 1 166 ? 25.078 11.234 -5.098 1 98.19 166 TYR B O 1
ATOM 5753 N N . GLN B 1 167 ? 25.094 9.258 -3.961 1 98.06 167 GLN B N 1
ATOM 5754 C CA . GLN B 1 167 ? 24.453 8.484 -5.023 1 98.06 167 GLN B CA 1
ATOM 5755 C C . GLN B 1 167 ? 23.109 7.922 -4.562 1 98.06 167 GLN B C 1
ATOM 5757 O O . GLN B 1 167 ? 22.984 7.441 -3.434 1 98.06 167 GLN B O 1
ATOM 5762 N N . ASP B 1 168 ? 22.125 7.984 -5.457 1 98.31 168 ASP B N 1
ATOM 5763 C CA . ASP B 1 168 ? 20.781 7.488 -5.129 1 98.31 168 ASP B CA 1
ATOM 5764 C C . ASP B 1 168 ? 20.797 5.973 -4.93 1 98.31 168 ASP B C 1
ATOM 5766 O O . ASP B 1 168 ? 21.5 5.254 -5.645 1 98.31 168 ASP B O 1
ATOM 5770 N N . VAL B 1 169 ? 20.125 5.535 -3.941 1 98.12 169 VAL B N 1
ATOM 5771 C CA . VAL B 1 169 ? 19.906 4.105 -3.758 1 98.12 169 VAL B CA 1
ATOM 5772 C C . VAL B 1 169 ? 18.844 3.619 -4.73 1 98.12 169 VAL B C 1
ATOM 5774 O O . VAL B 1 169 ? 17.641 3.793 -4.484 1 98.12 169 VAL B O 1
ATOM 5777 N N . GLY B 1 170 ? 19.219 2.918 -5.754 1 97.81 170 GLY B N 1
ATOM 5778 C CA . GLY B 1 170 ? 18.344 2.52 -6.848 1 97.81 170 GLY B CA 1
ATOM 5779 C C . GLY B 1 170 ? 17.172 1.68 -6.395 1 97.81 170 GLY B C 1
ATOM 5780 O O . GLY B 1 170 ? 16.062 1.796 -6.941 1 97.81 170 GLY B O 1
ATOM 5781 N N . ASP B 1 171 ? 17.375 0.828 -5.41 1 98.25 171 ASP B N 1
ATOM 5782 C CA . ASP B 1 171 ? 16.328 -0.049 -4.895 1 98.25 171 ASP B CA 1
ATOM 5783 C C . ASP B 1 171 ? 15.133 0.758 -4.395 1 98.25 171 ASP B C 1
ATOM 5785 O O . ASP B 1 171 ? 13.992 0.45 -4.727 1 98.25 171 ASP B O 1
ATOM 5789 N N . ILE B 1 172 ? 15.414 1.809 -3.602 1 98.25 172 ILE B N 1
ATOM 5790 C CA . ILE B 1 172 ? 14.359 2.623 -3.004 1 98.25 172 ILE B CA 1
ATOM 5791 C C . ILE B 1 172 ? 13.664 3.447 -4.086 1 98.25 172 ILE B C 1
ATOM 5793 O O . ILE B 1 172 ? 12.438 3.582 -4.086 1 98.25 172 ILE B O 1
ATOM 5797 N N . VAL B 1 173 ? 14.414 3.967 -5.016 1 97.94 173 VAL B N 1
ATOM 5798 C CA . VAL B 1 173 ? 13.867 4.754 -6.117 1 97.94 173 VAL B CA 1
ATOM 5799 C C . VAL B 1 173 ? 12.922 3.891 -6.949 1 97.94 173 VAL B C 1
ATOM 5801 O O . VAL B 1 173 ? 11.82 4.324 -7.301 1 97.94 173 VAL B O 1
ATOM 5804 N N . ARG B 1 174 ? 13.32 2.66 -7.273 1 97.38 174 ARG B N 1
ATOM 5805 C CA . ARG B 1 174 ? 12.492 1.754 -8.062 1 97.38 174 ARG B CA 1
ATOM 5806 C C . ARG B 1 174 ? 11.203 1.412 -7.336 1 97.38 174 ARG B C 1
ATOM 5808 O O . ARG B 1 174 ? 10.148 1.289 -7.957 1 97.38 174 ARG B O 1
ATOM 5815 N N . MET B 1 175 ? 11.32 1.198 -6.027 1 97.88 175 MET B N 1
ATOM 5816 C CA . MET B 1 175 ? 10.109 0.95 -5.246 1 97.88 175 MET B CA 1
ATOM 5817 C C . MET B 1 175 ? 9.125 2.105 -5.383 1 97.88 175 MET B C 1
ATOM 5819 O O . MET B 1 175 ? 7.93 1.888 -5.598 1 97.88 175 MET B O 1
ATOM 5823 N N . CYS B 1 176 ? 9.617 3.355 -5.227 1 97.62 176 CYS B N 1
ATOM 5824 C CA . CYS B 1 176 ? 8.781 4.543 -5.348 1 97.62 176 CYS B CA 1
ATOM 5825 C C . CYS B 1 176 ? 8.164 4.633 -6.738 1 97.62 176 CYS B C 1
ATOM 5827 O O . CYS B 1 176 ? 6.961 4.883 -6.871 1 97.62 176 CYS B O 1
ATOM 5829 N N . GLN B 1 177 ? 8.93 4.355 -7.75 1 96 177 GLN B N 1
ATOM 5830 C CA . GLN B 1 177 ? 8.461 4.461 -9.125 1 96 177 GLN B CA 1
ATOM 5831 C C . GLN B 1 177 ? 7.41 3.402 -9.438 1 96 177 GLN B C 1
ATOM 5833 O O . GLN B 1 177 ? 6.551 3.605 -10.297 1 96 177 GLN B O 1
ATOM 5838 N N . THR B 1 178 ? 7.438 2.32 -8.719 1 96.44 178 THR B N 1
ATOM 5839 C CA . THR B 1 178 ? 6.504 1.226 -8.945 1 96.44 178 THR B CA 1
ATOM 5840 C C . THR B 1 178 ? 5.188 1.478 -8.211 1 96.44 178 THR B C 1
ATOM 5842 O O . THR B 1 178 ? 4.121 1.087 -8.688 1 96.44 178 THR B O 1
ATOM 5845 N N . ARG B 1 179 ? 5.234 2.264 -7.102 1 97.19 179 ARG B N 1
ATOM 5846 C CA . ARG B 1 179 ? 4.059 2.277 -6.234 1 97.19 179 ARG B CA 1
ATOM 5847 C C . ARG B 1 179 ? 3.508 3.689 -6.086 1 97.19 179 ARG B C 1
ATOM 5849 O O . ARG B 1 179 ? 2.455 3.889 -5.473 1 97.19 179 ARG B O 1
ATOM 5856 N N . ILE B 1 180 ? 4.129 4.656 -6.609 1 96.12 180 ILE B N 1
ATOM 5857 C CA . ILE B 1 180 ? 3.582 6.008 -6.66 1 96.12 180 ILE B CA 1
ATOM 5858 C C . ILE B 1 180 ? 3.004 6.281 -8.047 1 96.12 180 ILE B C 1
ATOM 5860 O O . ILE B 1 180 ? 3.676 6.066 -9.062 1 96.12 180 ILE B O 1
ATOM 5864 N N . ARG B 1 181 ? 1.771 6.699 -8.227 1 93.56 181 ARG B N 1
ATOM 5865 C CA . ARG B 1 181 ? 0.944 6.73 -9.43 1 93.56 181 ARG B CA 1
ATOM 5866 C C . ARG B 1 181 ? 1.576 7.602 -10.508 1 93.56 181 ARG B C 1
ATOM 5868 O O . ARG B 1 181 ? 1.422 7.332 -11.703 1 93.56 181 ARG B O 1
ATOM 5875 N N . VAL B 1 182 ? 2.174 8.711 -10.141 1 91.44 182 VAL B N 1
ATOM 5876 C CA . VAL B 1 182 ? 2.824 9.617 -11.078 1 91.44 182 VAL B CA 1
ATOM 5877 C C . VAL B 1 182 ? 4.316 9.695 -10.766 1 91.44 182 VAL B C 1
ATOM 5879 O O . VAL B 1 182 ? 4.805 10.719 -10.281 1 91.44 182 VAL B O 1
ATOM 5882 N N . PRO B 1 183 ? 4.98 8.68 -11.195 1 93.56 183 PRO B N 1
ATOM 5883 C CA . PRO B 1 183 ? 6.367 8.523 -10.742 1 93.56 183 PRO B CA 1
ATOM 5884 C C . PRO B 1 183 ? 7.285 9.625 -11.25 1 93.56 183 PRO B C 1
ATOM 5886 O O . PRO B 1 183 ? 8.234 10.016 -10.562 1 93.56 183 PRO B O 1
ATOM 5889 N N . ASP B 1 184 ? 7.023 10.156 -12.406 1 92.62 184 ASP B N 1
ATOM 5890 C CA . ASP B 1 184 ? 7.867 11.219 -12.938 1 92.62 184 ASP B CA 1
ATOM 5891 C C . ASP B 1 184 ? 7.73 12.492 -12.109 1 92.62 184 ASP B C 1
ATOM 5893 O O . ASP B 1 184 ? 8.719 13.188 -11.867 1 92.62 184 ASP B O 1
ATOM 5897 N N . GLN B 1 185 ? 6.508 12.758 -11.781 1 92 185 GLN B N 1
ATOM 5898 C CA . GLN B 1 185 ? 6.27 13.914 -10.922 1 92 185 GLN B CA 1
ATOM 5899 C C . GLN B 1 185 ? 6.953 13.734 -9.57 1 92 185 GLN B C 1
ATOM 5901 O O . GLN B 1 185 ? 7.574 14.672 -9.055 1 92 185 GLN B O 1
ATOM 5906 N N . TRP B 1 186 ? 6.836 12.609 -9.016 1 94.62 186 TRP B N 1
ATOM 5907 C CA . TRP B 1 186 ? 7.488 12.336 -7.742 1 94.62 186 TRP B CA 1
ATOM 5908 C C . TRP B 1 186 ? 9 12.484 -7.855 1 94.62 186 TRP B C 1
ATOM 5910 O O . TRP B 1 186 ? 9.633 13.086 -6.984 1 94.62 186 TRP B O 1
ATOM 5920 N N . TRP B 1 187 ? 9.578 11.93 -8.906 1 96.5 187 TRP B N 1
ATOM 5921 C CA . TRP B 1 187 ? 11.016 11.977 -9.125 1 96.5 187 TRP B CA 1
ATOM 5922 C C . TRP B 1 187 ? 11.508 13.422 -9.203 1 96.5 187 TRP B C 1
ATOM 5924 O O . TRP B 1 187 ? 12.531 13.766 -8.609 1 96.5 187 TRP B O 1
ATOM 5934 N N . GLY B 1 188 ? 10.742 14.188 -9.938 1 95.38 188 GLY B N 1
ATOM 5935 C CA . GLY B 1 188 ? 11.086 15.594 -10.008 1 95.38 188 GLY B CA 1
ATOM 5936 C C . GLY B 1 188 ? 11.062 16.281 -8.656 1 95.38 188 GLY B C 1
ATOM 5937 O O . GLY B 1 188 ? 11.953 17.078 -8.344 1 95.38 188 GLY B O 1
ATOM 5938 N N . ASP B 1 189 ? 10.055 16.094 -7.91 1 95.88 189 ASP B N 1
ATOM 5939 C CA . ASP B 1 189 ? 9.953 16.672 -6.578 1 95.88 189 ASP B CA 1
ATOM 5940 C C . ASP B 1 189 ? 11.062 16.172 -5.66 1 95.88 189 ASP B C 1
ATOM 5942 O O . ASP B 1 189 ? 11.594 16.922 -4.84 1 95.88 189 ASP B O 1
ATOM 5946 N N . TYR B 1 190 ? 11.406 14.859 -5.805 1 97.69 190 TYR B N 1
ATOM 5947 C CA . TYR B 1 190 ? 12.5 14.281 -5.039 1 97.69 190 TYR B CA 1
ATOM 5948 C C . TYR B 1 190 ? 13.812 14.992 -5.336 1 97.69 190 TYR B C 1
ATOM 5950 O O . TYR B 1 190 ? 14.539 15.375 -4.418 1 97.69 190 TYR B O 1
ATOM 5958 N N . LEU B 1 191 ? 14.062 15.164 -6.578 1 97.44 191 LEU B N 1
ATOM 5959 C CA . LEU B 1 191 ? 15.289 15.844 -6.973 1 97.44 191 LEU B CA 1
ATOM 5960 C C . LEU B 1 191 ? 15.305 17.281 -6.469 1 97.44 191 LEU B C 1
ATOM 5962 O O . LEU B 1 191 ? 16.344 17.797 -6.066 1 97.44 191 LEU B O 1
ATOM 5966 N N . ALA B 1 192 ? 14.125 17.922 -6.504 1 97 192 ALA B N 1
ATOM 5967 C CA . ALA B 1 192 ? 14.023 19.281 -5.984 1 97 192 ALA B CA 1
ATOM 5968 C C . ALA B 1 192 ? 14.336 19.328 -4.492 1 97 192 ALA B C 1
ATOM 5970 O O . ALA B 1 192 ? 15.07 20.203 -4.035 1 97 192 ALA B O 1
ATOM 5971 N N . MET B 1 193 ? 13.789 18.453 -3.766 1 97.94 193 MET B N 1
ATOM 5972 C CA . MET B 1 193 ? 14.039 18.375 -2.33 1 97.94 193 MET B CA 1
ATOM 5973 C C . MET B 1 193 ? 15.516 18.109 -2.051 1 97.94 193 MET B C 1
ATOM 5975 O O . MET B 1 193 ? 16.109 18.75 -1.192 1 97.94 193 MET B O 1
ATOM 5979 N N . LEU B 1 194 ? 16.031 17.109 -2.771 1 98.19 194 LEU B N 1
ATOM 5980 C CA . LEU B 1 194 ? 17.438 16.75 -2.605 1 98.19 194 LEU B CA 1
ATOM 5981 C C . LEU B 1 194 ? 18.344 17.938 -2.941 1 98.19 194 LEU B C 1
ATOM 5983 O O . LEU B 1 194 ? 19.297 18.219 -2.219 1 98.19 194 LEU B O 1
ATOM 5987 N N . GLY B 1 195 ? 18.031 18.594 -4.059 1 97.75 195 GLY B N 1
ATOM 5988 C CA . GLY B 1 195 ? 18.797 19.766 -4.441 1 97.75 195 GLY B CA 1
ATOM 5989 C C . GLY B 1 195 ? 18.797 20.844 -3.379 1 97.75 195 GLY B C 1
ATOM 5990 O O . GLY B 1 195 ? 19.828 21.453 -3.1 1 97.75 195 GLY B O 1
ATOM 5991 N N . ALA B 1 196 ? 17.625 21.109 -2.822 1 97.62 196 ALA B N 1
ATOM 5992 C CA . ALA B 1 196 ? 17.5 22.109 -1.761 1 97.62 196 ALA B CA 1
ATOM 5993 C C . ALA B 1 196 ? 18.375 21.734 -0.564 1 97.62 196 ALA B C 1
ATOM 5995 O O . ALA B 1 196 ? 19.094 22.594 -0.023 1 97.62 196 ALA B O 1
ATOM 5996 N N . ALA B 1 197 ? 18.344 20.484 -0.149 1 98.38 197 ALA B N 1
ATOM 5997 C CA . ALA B 1 197 ? 19.125 20.016 0.993 1 98.38 197 ALA B CA 1
ATOM 5998 C C . ALA B 1 197 ? 20.625 20.125 0.707 1 98.38 197 ALA B C 1
ATOM 6000 O O . ALA B 1 197 ? 21.406 20.5 1.583 1 98.38 197 ALA B O 1
ATOM 6001 N N . ARG B 1 198 ? 21.031 19.812 -0.465 1 98.5 198 ARG B N 1
ATOM 6002 C CA . ARG B 1 198 ? 22.453 19.812 -0.822 1 98.5 198 ARG B CA 1
ATOM 6003 C C . ARG B 1 198 ? 22.984 21.25 -0.914 1 98.5 198 ARG B C 1
ATOM 6005 O O . ARG B 1 198 ? 24.141 21.5 -0.592 1 98.5 198 ARG B O 1
ATOM 6012 N N . VAL B 1 199 ? 22.172 22.156 -1.43 1 98.06 199 VAL B N 1
ATOM 6013 C CA . VAL B 1 199 ? 22.547 23.562 -1.399 1 98.06 199 VAL B CA 1
ATOM 6014 C C . VAL B 1 199 ? 22.797 24.016 0.042 1 98.06 199 VAL B C 1
ATOM 6016 O O . VAL B 1 199 ? 23.797 24.656 0.338 1 98.06 199 VAL B O 1
ATOM 6019 N N . GLY B 1 200 ? 21.859 23.641 0.891 1 98.44 200 GLY B N 1
ATOM 6020 C CA . GLY B 1 200 ? 22.047 23.953 2.301 1 98.44 200 GLY B CA 1
ATOM 6021 C C . GLY B 1 200 ? 23.297 23.312 2.887 1 98.44 200 GLY B C 1
ATOM 6022 O O . GLY B 1 200 ? 24 23.938 3.672 1 98.44 200 GLY B O 1
ATOM 6023 N N . GLU B 1 201 ? 23.531 22.078 2.518 1 98.69 201 GLU B N 1
ATOM 6024 C CA . GLU B 1 201 ? 24.703 21.359 2.99 1 98.69 201 GLU B CA 1
ATOM 6025 C C . GLU B 1 201 ? 26 22.078 2.604 1 98.69 201 GLU B C 1
ATOM 6027 O O . GLU B 1 201 ? 26.875 22.281 3.441 1 98.69 201 GLU B O 1
ATOM 6032 N N . ARG B 1 202 ? 26.125 22.484 1.377 1 98.31 202 ARG B N 1
ATOM 6033 C CA . ARG B 1 202 ? 27.312 23.172 0.881 1 98.31 202 ARG B CA 1
ATOM 6034 C C . ARG B 1 202 ? 27.516 24.5 1.606 1 98.31 202 ARG B C 1
ATOM 6036 O O . ARG B 1 202 ? 28.625 24.844 2.004 1 98.31 202 ARG B O 1
ATOM 6043 N N . GLN B 1 203 ? 26.438 25.25 1.755 1 98.31 203 GLN B N 1
ATOM 6044 C CA . GLN B 1 203 ? 26.531 26.562 2.379 1 98.31 203 GLN B CA 1
ATOM 6045 C C . GLN B 1 203 ? 26.891 26.438 3.859 1 98.31 203 GLN B C 1
ATOM 6047 O O . GLN B 1 203 ? 27.641 27.25 4.387 1 98.31 203 GLN B O 1
ATOM 6052 N N . LEU B 1 204 ? 26.344 25.484 4.527 1 98.19 204 LEU B N 1
ATOM 6053 C CA . LEU B 1 204 ? 26.641 25.297 5.941 1 98.19 204 LEU B CA 1
ATOM 6054 C C . LEU B 1 204 ? 28.094 24.844 6.137 1 98.19 204 LEU B C 1
ATOM 6056 O O . LEU B 1 204 ? 28.75 25.25 7.094 1 98.19 204 LEU B O 1
ATOM 6060 N N . LEU B 1 205 ? 28.531 23.922 5.309 1 98.38 205 LEU B N 1
ATOM 6061 C CA . LEU B 1 205 ? 29.922 23.484 5.363 1 98.38 205 LEU B CA 1
ATOM 6062 C C . LEU B 1 205 ? 30.859 24.656 5.156 1 98.38 205 LEU B C 1
ATOM 6064 O O . LEU B 1 205 ? 31.859 24.812 5.879 1 98.38 205 LEU B O 1
ATOM 6068 N N . ALA B 1 206 ? 30.516 25.5 4.172 1 98.12 206 ALA B N 1
ATOM 6069 C CA . ALA B 1 206 ? 31.328 26.688 3.914 1 98.12 206 ALA B CA 1
ATOM 6070 C C . ALA B 1 206 ? 31.344 27.609 5.121 1 98.12 206 ALA B C 1
ATOM 6072 O O . ALA B 1 206 ? 32.375 28.172 5.473 1 98.12 206 ALA B O 1
ATOM 6073 N N . LEU B 1 207 ? 30.203 27.844 5.68 1 97.69 207 LEU B N 1
ATOM 6074 C CA . LEU B 1 207 ? 30.094 28.703 6.852 1 97.69 207 LEU B CA 1
ATOM 6075 C C . LEU B 1 207 ? 30.891 28.125 8.016 1 97.69 207 LEU B C 1
ATOM 6077 O O . LEU B 1 207 ? 31.578 28.875 8.727 1 97.69 207 LEU B O 1
ATOM 6081 N N . GLY B 1 208 ? 30.797 26.859 8.281 1 97.5 208 GLY B N 1
ATOM 6082 C CA . GLY B 1 208 ? 31.578 26.203 9.32 1 97.5 208 GLY B CA 1
ATOM 6083 C C . GLY B 1 208 ? 33.062 26.344 9.117 1 97.5 208 GLY B C 1
ATOM 6084 O O . GLY B 1 208 ? 33.812 26.562 10.078 1 97.5 208 GLY B O 1
ATOM 6085 N N . ASP B 1 209 ? 33.438 26.25 7.902 1 96.88 209 ASP B N 1
ATOM 6086 C CA . ASP B 1 209 ? 34.844 26.406 7.57 1 96.88 209 ASP B CA 1
ATOM 6087 C C . ASP B 1 209 ? 35.312 27.844 7.805 1 96.88 209 ASP B C 1
ATOM 6089 O O . ASP B 1 209 ? 36.469 28.078 8.219 1 96.88 209 ASP B O 1
ATOM 6093 N N . GLU B 1 210 ? 34.469 28.734 7.543 1 96.81 210 GLU B N 1
ATOM 6094 C CA . GLU B 1 210 ? 34.781 30.156 7.637 1 96.81 210 GLU B CA 1
ATOM 6095 C C . GLU B 1 210 ? 34.844 30.609 9.094 1 96.81 210 GLU B C 1
ATOM 6097 O O . GLU B 1 210 ? 35.812 31.25 9.508 1 96.81 210 GLU B O 1
ATOM 6102 N N . VAL B 1 211 ? 33.906 30.266 9.922 1 96.06 211 VAL B N 1
ATOM 6103 C CA . VAL B 1 211 ? 33.781 30.875 11.242 1 96.06 211 VAL B CA 1
ATOM 6104 C C . VAL B 1 211 ? 34.219 29.859 12.305 1 96.06 211 VAL B C 1
ATOM 6106 O O . VAL B 1 211 ? 34.5 30.25 13.445 1 96.06 211 VAL B O 1
ATOM 6109 N N . GLY B 1 212 ? 34.281 28.609 11.93 1 96.81 212 GLY B N 1
ATOM 6110 C CA . GLY B 1 212 ? 34.594 27.547 12.867 1 96.81 212 GLY B CA 1
ATOM 6111 C C . GLY B 1 212 ? 33.375 26.859 13.43 1 96.81 212 GLY B C 1
ATOM 6112 O O . GLY B 1 212 ? 32.375 27.516 13.727 1 96.81 212 GLY B O 1
ATOM 6113 N N . TRP B 1 213 ? 33.438 25.531 13.602 1 97.12 213 TRP B N 1
ATOM 6114 C CA . TRP B 1 213 ? 32.312 24.734 14.055 1 97.12 213 TRP B CA 1
ATOM 6115 C C . TRP B 1 213 ? 32 25.016 15.523 1 97.12 213 TRP B C 1
ATOM 6117 O O . TRP B 1 213 ? 30.844 25.016 15.922 1 97.12 213 TRP B O 1
ATOM 6127 N N . GLU B 1 214 ? 32.969 25.266 16.328 1 95.5 214 GLU B N 1
ATOM 6128 C CA . GLU B 1 214 ? 32.75 25.578 17.734 1 95.5 214 GLU B CA 1
ATOM 6129 C C . GLU B 1 214 ? 31.969 26.891 17.906 1 95.5 214 GLU B C 1
ATOM 6131 O O . GLU B 1 214 ? 31.125 27 18.797 1 95.5 214 GLU B O 1
ATOM 6136 N N . VAL B 1 215 ? 32.312 27.797 17.062 1 96.06 215 VAL B N 1
ATOM 6137 C CA . VAL B 1 215 ? 31.609 29.078 17.078 1 96.06 215 VAL B CA 1
ATOM 6138 C C . VAL B 1 215 ? 30.125 28.859 16.734 1 96.06 215 VAL B C 1
ATOM 6140 O O . VAL B 1 215 ? 29.25 29.469 17.359 1 96.06 215 VAL B O 1
ATOM 6143 N N . LEU B 1 216 ? 29.844 28.078 15.766 1 96.69 216 LEU B N 1
ATOM 6144 C CA . LEU B 1 216 ? 28.453 27.797 15.359 1 96.69 216 LEU B CA 1
ATOM 6145 C C . LEU B 1 216 ? 27.703 27.078 16.469 1 96.69 216 LEU B C 1
ATOM 6147 O O . LEU B 1 216 ? 26.516 27.312 16.672 1 96.69 216 LEU B O 1
ATOM 6151 N N . GLU B 1 217 ? 28.359 26.203 17.156 1 95.5 217 GLU B N 1
ATOM 6152 C CA . GLU B 1 217 ? 27.734 25.5 18.266 1 95.5 217 GLU B CA 1
ATOM 6153 C C . GLU B 1 217 ? 27.422 26.453 19.422 1 95.5 217 GLU B C 1
ATOM 6155 O O . GLU B 1 217 ? 26.375 26.359 20.062 1 95.5 217 GLU B O 1
ATOM 6160 N N . GLU B 1 218 ? 28.344 27.328 19.672 1 95.81 218 GLU B N 1
ATOM 6161 C CA . GLU B 1 218 ? 28.109 28.359 20.688 1 95.81 218 GLU B CA 1
ATOM 6162 C C . GLU B 1 218 ? 26.953 29.266 20.297 1 95.81 218 GLU B C 1
ATOM 6164 O O . GLU B 1 218 ? 26.172 29.688 21.141 1 95.81 218 GLU B O 1
ATOM 6169 N N . TYR B 1 219 ? 27 29.625 19.094 1 95.88 219 TYR B N 1
ATOM 6170 C CA . TYR B 1 219 ? 25.891 30.422 18.578 1 95.88 219 TYR B CA 1
ATOM 6171 C C . TYR B 1 219 ? 24.547 29.734 18.828 1 95.88 219 TYR B C 1
ATOM 6173 O O . TYR B 1 219 ? 23.594 30.375 19.281 1 95.88 219 TYR B O 1
ATOM 6181 N N . ALA B 1 220 ? 24.438 28.453 18.5 1 97.19 220 ALA B N 1
ATOM 6182 C CA . ALA B 1 220 ? 23.188 27.719 18.688 1 97.19 220 ALA B CA 1
ATOM 6183 C C . ALA B 1 220 ? 22.703 27.812 20.125 1 97.19 220 ALA B C 1
ATOM 6185 O O . ALA B 1 220 ? 21.531 28.094 20.375 1 97.19 220 ALA B O 1
ATOM 6186 N N . GLU B 1 221 ? 23.609 27.625 21.047 1 97.19 221 GLU B N 1
ATOM 6187 C CA . GLU B 1 221 ? 23.234 27.703 22.453 1 97.19 221 GLU B CA 1
ATOM 6188 C C . GLU B 1 221 ? 22.766 29.109 22.828 1 97.19 221 GLU B C 1
ATOM 6190 O O . GLU B 1 221 ? 21.781 29.266 23.547 1 97.19 221 GLU B O 1
ATOM 6195 N N . ALA B 1 222 ? 23.438 30.109 22.344 1 96.88 222 ALA B N 1
ATOM 6196 C CA . ALA B 1 222 ? 23.078 31.5 22.625 1 96.88 222 ALA B CA 1
ATOM 6197 C C . ALA B 1 222 ? 21.719 31.844 22.016 1 96.88 222 ALA B C 1
ATOM 6199 O O . ALA B 1 222 ? 20.938 32.562 22.625 1 96.88 222 ALA B O 1
ATOM 6200 N N . TRP B 1 223 ? 21.562 31.359 20.828 1 96.06 223 TRP B N 1
ATOM 6201 C CA . TRP B 1 223 ? 20.297 31.609 20.141 1 96.06 223 TRP B CA 1
ATOM 6202 C C . TRP B 1 223 ? 19.141 30.969 20.875 1 96.06 223 TRP B C 1
ATOM 6204 O O . TRP B 1 223 ? 18.062 31.562 20.984 1 96.06 223 TRP B O 1
ATOM 6214 N N . PHE B 1 224 ? 19.312 29.734 21.375 1 97.5 224 PHE B N 1
ATOM 6215 C CA . PHE B 1 224 ? 18.281 29.062 22.172 1 97.5 224 PHE B CA 1
ATOM 6216 C C . PHE B 1 224 ? 18 29.828 23.438 1 97.5 224 PHE B C 1
ATOM 6218 O O . PHE B 1 224 ? 16.828 30.016 23.812 1 97.5 224 PHE B O 1
ATOM 6225 N N . ASP B 1 225 ? 19.031 30.312 24.078 1 97 225 ASP B N 1
ATOM 6226 C CA . ASP B 1 225 ? 18.859 31.062 25.312 1 97 225 ASP B CA 1
ATOM 6227 C C . ASP B 1 225 ? 18.109 32.375 25.062 1 97 225 ASP B C 1
ATOM 6229 O O . ASP B 1 225 ? 17.25 32.75 25.859 1 97 225 ASP B O 1
ATOM 6233 N N . TYR B 1 226 ? 18.516 33.031 24.016 1 95.38 226 TYR B N 1
ATOM 6234 C CA . TYR B 1 226 ? 17.812 34.25 23.625 1 95.38 226 TYR B CA 1
ATOM 6235 C C . TYR B 1 226 ? 16.328 33.969 23.375 1 95.38 226 TYR B C 1
ATOM 6237 O O . TYR B 1 226 ? 15.469 34.719 23.875 1 95.38 226 TYR B O 1
ATOM 6245 N N . SER B 1 227 ? 16.078 32.969 22.625 1 95.69 227 SER B N 1
ATOM 6246 C CA . SER B 1 227 ? 14.703 32.594 22.297 1 95.69 227 SER B CA 1
ATOM 6247 C C . SER B 1 227 ? 13.898 32.25 23.547 1 95.69 227 SER B C 1
ATOM 6249 O O . SER B 1 227 ? 12.727 32.594 23.656 1 95.69 227 SER B O 1
ATOM 6251 N N . GLU B 1 228 ? 14.508 31.531 24.469 1 97.25 228 GLU B N 1
ATOM 6252 C CA . GLU B 1 228 ? 13.852 31.203 25.734 1 97.25 228 GLU B CA 1
ATOM 6253 C C . GLU B 1 228 ? 13.508 32.469 26.516 1 97.25 228 GLU B C 1
ATOM 6255 O O . GLU B 1 228 ? 12.43 32.562 27.109 1 97.25 228 GLU B O 1
ATOM 6260 N N . GLN B 1 229 ? 14.414 33.406 26.531 1 96.44 229 GLN B N 1
ATOM 6261 C CA . GLN B 1 229 ? 14.164 34.656 27.25 1 96.44 229 GLN B CA 1
ATOM 6262 C C . GLN B 1 229 ? 13 35.406 26.625 1 96.44 229 GLN B C 1
ATOM 6264 O O . GLN B 1 229 ? 12.188 36 27.344 1 96.44 229 GLN B O 1
ATOM 6269 N N . ARG B 1 230 ? 12.992 35.406 25.359 1 95.56 230 ARG B N 1
ATOM 6270 C CA . ARG B 1 230 ? 11.867 36.062 24.688 1 95.56 230 ARG B CA 1
ATOM 6271 C C . ARG B 1 230 ? 10.555 35.375 25.031 1 95.56 230 ARG B C 1
ATOM 6273 O O . ARG B 1 230 ? 9.531 36.031 25.234 1 95.56 230 ARG B O 1
ATOM 6280 N N . MET B 1 231 ? 10.555 34.062 25.125 1 96.88 231 MET B N 1
ATOM 6281 C CA . MET B 1 231 ? 9.367 33.312 25.484 1 96.88 231 MET B CA 1
ATOM 6282 C C . MET B 1 231 ? 8.961 33.594 26.922 1 96.88 231 MET B C 1
ATOM 6284 O O . MET B 1 231 ? 7.773 33.75 27.219 1 96.88 231 MET B O 1
ATOM 6288 N N . ILE B 1 232 ? 9.93 33.656 27.781 1 97.06 232 ILE B N 1
ATOM 6289 C CA . ILE B 1 232 ? 9.68 33.969 29.188 1 97.06 232 ILE B CA 1
ATOM 6290 C C . ILE B 1 232 ? 8.977 35.344 29.297 1 97.06 232 ILE B C 1
ATOM 6292 O O . ILE B 1 232 ? 7.969 35.469 30 1 97.06 232 ILE B O 1
ATOM 6296 N N . SER B 1 233 ? 9.492 36.281 28.609 1 95.81 233 SER B N 1
ATOM 6297 C CA . SER B 1 233 ? 8.898 37.625 28.625 1 95.81 233 SER B CA 1
ATOM 6298 C C . SER B 1 233 ? 7.473 37.625 28.109 1 95.81 233 SER B C 1
ATOM 6300 O O . SER B 1 233 ? 6.598 38.281 28.641 1 95.81 233 SER B O 1
ATOM 6302 N N . ALA B 1 234 ? 7.273 36.906 27.062 1 95.38 234 ALA B N 1
ATOM 6303 C CA . ALA B 1 234 ? 5.941 36.812 26.469 1 95.38 234 ALA B CA 1
ATOM 6304 C C . ALA B 1 234 ? 4.953 36.156 27.422 1 95.38 234 ALA B C 1
ATOM 6306 O O . ALA B 1 234 ? 3.826 36.625 27.578 1 95.38 234 ALA B O 1
ATOM 6307 N N . ILE B 1 235 ? 5.348 35.094 28.062 1 96.56 235 ILE B N 1
ATOM 6308 C CA . ILE B 1 235 ? 4.461 34.344 28.953 1 96.56 235 ILE B CA 1
ATOM 6309 C C . ILE B 1 235 ? 4.133 35.188 30.188 1 96.56 235 ILE B C 1
ATOM 6311 O O . ILE B 1 235 ? 3.002 35.188 30.672 1 96.56 235 ILE B O 1
ATOM 6315 N N . ARG B 1 236 ? 5.078 35.938 30.641 1 95.75 236 ARG B N 1
ATOM 6316 C CA . ARG B 1 236 ? 4.875 36.781 31.828 1 95.75 236 ARG B CA 1
ATOM 6317 C C . ARG B 1 236 ? 3.865 37.875 31.547 1 95.75 236 ARG B C 1
ATOM 6319 O O . ARG B 1 236 ? 3.232 38.406 32.469 1 95.75 236 ARG B O 1
ATOM 6326 N N . SER B 1 237 ? 3.686 38.156 30.344 1 92.38 237 SER B N 1
ATOM 6327 C CA . SER B 1 237 ? 2.732 39.219 29.969 1 92.38 237 SER B CA 1
ATOM 6328 C C . SER B 1 237 ? 1.323 38.656 29.828 1 92.38 237 SER B C 1
ATOM 6330 O O . SER B 1 237 ? 0.358 39.406 29.703 1 92.38 237 SER B O 1
ATOM 6332 N N . LEU B 1 238 ? 1.164 37.375 29.922 1 94.44 238 LEU B N 1
ATOM 6333 C CA . LEU B 1 238 ? -0.139 36.719 29.812 1 94.44 238 LEU B CA 1
ATOM 6334 C C . LEU B 1 238 ? -0.813 36.625 31.188 1 94.44 238 LEU B C 1
ATOM 6336 O O . LEU B 1 238 ? -0.137 36.531 32.219 1 94.44 238 LEU B O 1
ATOM 6340 N N . PRO B 1 239 ? -2.146 36.75 31.172 1 94.62 239 PRO B N 1
ATOM 6341 C CA . PRO B 1 239 ? -2.842 36.469 32.438 1 94.62 239 PRO B CA 1
ATOM 6342 C C . PRO B 1 239 ? -2.693 35 32.875 1 94.62 239 PRO B C 1
ATOM 6344 O O . PRO B 1 239 ? -2.783 34.094 32.062 1 94.62 239 PRO B O 1
ATOM 6347 N N . ALA B 1 240 ? -2.416 34.812 34.156 1 97.06 240 ALA B N 1
ATOM 6348 C CA . ALA B 1 240 ? -2.359 33.469 34.688 1 97.06 240 ALA B CA 1
ATOM 6349 C C . ALA B 1 240 ? -3.752 32.844 34.781 1 97.06 240 ALA B C 1
ATOM 6351 O O . ALA B 1 240 ? -4.738 33.531 35 1 97.06 240 ALA B O 1
ATOM 6352 N N . GLY B 1 241 ? -3.793 31.516 34.531 1 97.62 241 GLY B N 1
ATOM 6353 C CA . GLY B 1 241 ? -5.066 30.828 34.656 1 97.62 241 GLY B CA 1
ATOM 6354 C C . GLY B 1 241 ? -5.051 29.438 34.062 1 97.62 241 GLY B C 1
ATOM 6355 O O . GLY B 1 241 ? -4.039 29.016 33.5 1 97.62 241 GLY B O 1
ATOM 6356 N N . ARG B 1 242 ? -6.086 28.75 34.375 1 98 242 ARG B N 1
ATOM 6357 C CA . ARG B 1 242 ? -6.32 27.406 33.844 1 98 242 ARG B CA 1
ATOM 6358 C C . ARG B 1 242 ? -7.695 27.297 33.188 1 98 242 ARG B C 1
ATOM 6360 O O . ARG B 1 242 ? -8.711 27.609 33.844 1 98 242 ARG B O 1
ATOM 6367 N N . VAL B 1 243 ? -7.77 26.938 31.953 1 97.88 243 VAL B N 1
ATOM 6368 C CA . VAL B 1 243 ? -9.008 26.875 31.188 1 97.88 243 VAL B CA 1
ATOM 6369 C C . VAL B 1 243 ? -9.094 25.547 30.422 1 97.88 243 VAL B C 1
ATOM 6371 O O . VAL B 1 243 ? -8.086 25.062 29.906 1 97.88 243 VAL B O 1
ATOM 6374 N N . THR B 1 244 ? -10.219 24.922 30.438 1 98 244 THR B N 1
ATOM 6375 C CA . THR B 1 244 ? -10.5 23.781 29.562 1 98 244 THR B CA 1
ATOM 6376 C C . THR B 1 244 ? -11.406 24.203 28.406 1 98 244 THR B C 1
ATOM 6378 O O . THR B 1 244 ? -12.5 24.719 28.625 1 98 244 THR B O 1
ATOM 6381 N N . SER B 1 245 ? -10.906 24.094 27.219 1 97.44 245 SER B N 1
ATOM 6382 C CA . SER B 1 245 ? -11.625 24.391 25.984 1 97.44 245 SER B CA 1
ATOM 6383 C C . SER B 1 245 ? -11.969 23.125 25.219 1 97.44 245 SER B C 1
ATOM 6385 O O . SER B 1 245 ? -11.258 22.125 25.297 1 97.44 245 SER B O 1
ATOM 6387 N N . ARG B 1 246 ? -13.086 23.203 24.469 1 96.38 246 ARG B N 1
ATOM 6388 C CA . ARG B 1 246 ? -13.555 22.016 23.766 1 96.38 246 ARG B CA 1
ATOM 6389 C C . ARG B 1 246 ? -13.875 22.344 22.312 1 96.38 246 ARG B C 1
ATOM 6391 O O . ARG B 1 246 ? -14.289 23.453 22 1 96.38 246 ARG B O 1
ATOM 6398 N N . SER B 1 247 ? -13.617 21.453 21.469 1 95.81 247 SER B N 1
ATOM 6399 C CA . SER B 1 247 ? -13.992 21.453 20.062 1 95.81 247 SER B CA 1
ATOM 6400 C C . SER B 1 247 ? -14.422 20.062 19.609 1 95.81 247 SER B C 1
ATOM 6402 O O . SER B 1 247 ? -14.414 19.109 20.406 1 95.81 247 SER B O 1
ATOM 6404 N N . GLU B 1 248 ? -14.914 19.984 18.344 1 97 248 GLU B N 1
ATOM 6405 C CA . GLU B 1 248 ? -15.398 18.688 17.875 1 97 248 GLU B CA 1
ATOM 6406 C C . GLU B 1 248 ? -15.273 18.562 16.359 1 97 248 GLU B C 1
ATOM 6408 O O . GLU B 1 248 ? -15.68 19.469 15.625 1 97 248 GLU B O 1
ATOM 6413 N N . HIS B 1 249 ? -14.695 17.484 15.969 1 97.88 249 HIS B N 1
ATOM 6414 C CA . HIS B 1 249 ? -14.703 17.141 14.547 1 97.88 249 HIS B CA 1
ATOM 6415 C C . HIS B 1 249 ? -16.031 16.516 14.148 1 97.88 249 HIS B C 1
ATOM 6417 O O . HIS B 1 249 ? -16.609 15.734 14.906 1 97.88 249 HIS B O 1
ATOM 6423 N N . ASP B 1 250 ? -16.531 16.719 12.922 1 97.88 250 ASP B N 1
ATOM 6424 C CA . ASP B 1 250 ? -17.797 16.219 12.398 1 97.88 250 ASP B CA 1
ATOM 6425 C C . ASP B 1 250 ? -17.766 14.703 12.25 1 97.88 250 ASP B C 1
ATOM 6427 O O . ASP B 1 250 ? -16.703 14.094 12.281 1 97.88 250 ASP B O 1
ATOM 6431 N N . PRO B 1 251 ? -18.953 14.047 12.109 1 96.56 251 PRO B N 1
ATOM 6432 C CA . PRO B 1 251 ? -19 12.617 11.805 1 96.56 251 PRO B CA 1
ATOM 6433 C C . PRO B 1 251 ? -18.391 12.281 10.445 1 96.56 251 PRO B C 1
ATOM 6435 O O . PRO B 1 251 ? -18.641 12.992 9.461 1 96.56 251 PRO B O 1
ATOM 6438 N N . PHE B 1 252 ? -17.547 11.281 10.359 1 95.56 252 PHE B N 1
ATOM 6439 C CA . PHE B 1 252 ? -16.953 10.703 9.164 1 95.56 252 PHE B CA 1
ATOM 6440 C C . PHE B 1 252 ? -17.047 9.18 9.18 1 95.56 252 PHE B C 1
ATOM 6442 O O . PHE B 1 252 ? -17.422 8.594 10.195 1 95.56 252 PHE B O 1
ATOM 6449 N N . PRO B 1 253 ? -16.828 8.523 8.008 1 92.62 253 PRO B N 1
ATOM 6450 C CA . PRO B 1 253 ? -16.688 7.066 8.078 1 92.62 253 PRO B CA 1
ATOM 6451 C C . PRO B 1 253 ? -15.703 6.609 9.148 1 92.62 253 PRO B C 1
ATOM 6453 O O . PRO B 1 253 ? -14.609 7.172 9.266 1 92.62 253 PRO B O 1
ATOM 6456 N N . GLY B 1 254 ? -16.125 5.684 9.961 1 94.31 254 GLY B N 1
ATOM 6457 C CA . GLY B 1 254 ? -15.289 5.188 11.039 1 94.31 254 GLY B CA 1
ATOM 6458 C C . GLY B 1 254 ? -15.5 5.93 12.352 1 94.31 254 GLY B C 1
ATOM 6459 O O . GLY B 1 254 ? -15.078 5.461 13.406 1 94.31 254 GLY B O 1
ATOM 6460 N N . VAL B 1 255 ? -16.078 7.137 12.258 1 97 255 VAL B N 1
ATOM 6461 C CA . VAL B 1 255 ? -16.375 7.934 13.445 1 97 255 VAL B CA 1
ATOM 6462 C C . VAL B 1 255 ? -17.766 8.555 13.312 1 97 255 VAL B C 1
ATOM 6464 O O . VAL B 1 255 ? -17.906 9.781 13.281 1 97 255 VAL B O 1
ATOM 6467 N N . PRO B 1 256 ? -18.797 7.793 13.398 1 94.44 256 PRO B N 1
ATOM 6468 C CA . PRO B 1 256 ? -20.156 8.258 13.156 1 94.44 256 PRO B CA 1
ATOM 6469 C C . PRO B 1 256 ? -20.609 9.312 14.172 1 94.44 256 PRO B C 1
ATOM 6471 O O . PRO B 1 256 ? -21.516 10.102 13.883 1 94.44 256 PRO B O 1
ATOM 6474 N N . GLY B 1 257 ? -20.047 9.328 15.297 1 95.69 257 GLY B N 1
ATOM 6475 C CA . GLY B 1 257 ? -20.406 10.32 16.297 1 95.69 257 GLY B CA 1
ATOM 6476 C C . GLY B 1 257 ? -19.484 11.531 16.297 1 95.69 257 GLY B C 1
ATOM 6477 O O . GLY B 1 257 ? -19.641 12.43 17.141 1 95.69 257 GLY B O 1
ATOM 6478 N N . GLY B 1 258 ? -18.609 11.633 15.383 1 97.38 258 GLY B N 1
ATOM 6479 C CA . GLY B 1 258 ? -17.578 12.664 15.43 1 97.38 258 GLY B CA 1
ATOM 6480 C C . GLY B 1 258 ? -16.516 12.391 16.484 1 97.38 258 GLY B C 1
ATOM 6481 O O . GLY B 1 258 ? -16.5 11.32 17.094 1 97.38 258 GLY B O 1
ATOM 6482 N N . ILE B 1 259 ? -15.555 13.281 16.594 1 98.25 259 ILE B N 1
ATOM 6483 C CA . ILE B 1 259 ? -14.492 13.148 17.594 1 98.25 259 ILE B CA 1
ATOM 6484 C C . ILE B 1 259 ? -14.422 14.406 18.453 1 98.25 259 ILE B C 1
ATOM 6486 O O . ILE B 1 259 ? -14.039 15.477 17.953 1 98.25 259 ILE B O 1
ATOM 6490 N N . PRO B 1 260 ? -14.711 14.305 19.672 1 98 260 PRO B N 1
ATOM 6491 C CA . PRO B 1 260 ? -14.531 15.461 20.562 1 98 260 PRO B CA 1
ATOM 6492 C C . PRO B 1 260 ? -13.062 15.75 20.859 1 98 260 PRO B C 1
ATOM 6494 O O . PRO B 1 260 ? -12.258 14.82 20.969 1 98 260 PRO B O 1
ATOM 6497 N N . VAL B 1 261 ? -12.711 17 21.016 1 98.38 261 VAL B N 1
ATOM 6498 C CA . VAL B 1 261 ? -11.375 17.438 21.391 1 98.38 261 VAL B CA 1
ATOM 6499 C C . VAL B 1 261 ? -11.453 18.266 22.672 1 98.38 261 VAL B C 1
ATOM 6501 O O . VAL B 1 261 ? -12.172 19.266 22.734 1 98.38 261 VAL B O 1
ATOM 6504 N N . SER B 1 262 ? -10.781 17.812 23.672 1 98.12 262 SER B N 1
ATOM 6505 C CA . SER B 1 262 ? -10.688 18.531 24.938 1 98.12 262 SER B CA 1
ATOM 6506 C C . SER B 1 262 ? -9.258 18.984 25.219 1 98.12 262 SER B C 1
ATOM 6508 O O . SER B 1 262 ? -8.32 18.188 25.125 1 98.12 262 SER B O 1
ATOM 6510 N N . VAL B 1 263 ? -9.109 20.266 25.516 1 98.25 263 VAL B N 1
ATOM 6511 C CA . VAL B 1 263 ? -7.789 20.812 25.766 1 98.25 263 VAL B CA 1
ATOM 6512 C C . VAL B 1 263 ? -7.797 21.609 27.062 1 98.25 263 VAL B C 1
ATOM 6514 O O . VAL B 1 263 ? -8.648 22.484 27.266 1 98.25 263 VAL B O 1
ATOM 6517 N N . THR B 1 264 ? -6.898 21.281 27.953 1 98.62 264 THR B N 1
ATOM 6518 C CA . THR B 1 264 ? -6.711 22.109 29.141 1 98.62 264 THR B CA 1
ATOM 6519 C C . THR B 1 264 ? -5.41 22.906 29.047 1 98.62 264 THR B C 1
ATOM 6521 O O . THR B 1 264 ? -4.328 22.328 28.922 1 98.62 264 THR B O 1
ATOM 6524 N N . VAL B 1 265 ? -5.52 24.203 29.094 1 98.5 265 VAL B N 1
ATOM 6525 C CA . VAL B 1 265 ? -4.375 25.109 29.031 1 98.5 265 VAL B CA 1
ATOM 6526 C C . VAL B 1 265 ? -4.172 25.781 30.375 1 98.5 265 VAL B C 1
ATOM 6528 O O . VAL B 1 265 ? -5.121 26.312 30.969 1 98.5 265 VAL B O 1
ATOM 6531 N N . GLU B 1 266 ? -2.98 25.719 30.844 1 98.62 266 GLU B N 1
ATOM 6532 C CA . GLU B 1 266 ? -2.607 26.406 32.062 1 98.62 266 GLU B CA 1
ATOM 6533 C C . GLU B 1 266 ? -1.438 27.359 31.828 1 98.62 266 GLU B C 1
ATOM 6535 O O . GLU B 1 266 ? -0.373 26.938 31.375 1 98.62 266 GLU B O 1
ATOM 6540 N N . VAL B 1 267 ? -1.65 28.578 32.094 1 98.19 267 VAL B N 1
ATOM 6541 C CA . VAL B 1 267 ? -0.6 29.578 32.031 1 98.19 267 VAL B CA 1
ATOM 6542 C C . VAL B 1 267 ? -0.123 29.938 33.438 1 98.19 267 VAL B C 1
ATOM 6544 O O . VAL B 1 267 ? -0.897 30.438 34.25 1 98.19 267 VAL B O 1
ATOM 6547 N N . ARG B 1 268 ? 1.141 29.672 33.688 1 98.19 268 ARG B N 1
ATOM 6548 C CA . ARG B 1 268 ? 1.804 30.078 34.906 1 98.19 268 ARG B CA 1
ATOM 6549 C C . ARG B 1 268 ? 2.74 31.25 34.688 1 98.19 268 ARG B C 1
ATOM 6551 O O . ARG B 1 268 ? 3.955 31.078 34.562 1 98.19 268 ARG B O 1
ATOM 6558 N N . SER B 1 269 ? 2.193 32.406 34.719 1 96.69 269 SER B N 1
ATOM 6559 C CA . SER B 1 269 ? 2.877 33.625 34.281 1 96.69 269 SER B CA 1
ATOM 6560 C C . SER B 1 269 ? 4.121 33.875 35.125 1 96.69 269 SER B C 1
ATOM 6562 O O . SER B 1 269 ? 5.172 34.25 34.594 1 96.69 269 SER B O 1
ATOM 6564 N N . GLU B 1 270 ? 4.066 33.625 36.375 1 97.25 270 GLU B N 1
ATOM 6565 C CA . GLU B 1 270 ? 5.199 33.875 37.25 1 97.25 270 GLU B CA 1
ATOM 6566 C C . GLU B 1 270 ? 6.348 32.938 36.969 1 97.25 270 GLU B C 1
ATOM 6568 O O . GLU B 1 270 ? 7.516 33.312 37 1 97.25 270 GLU B O 1
ATOM 6573 N N . GLU B 1 271 ? 6.012 31.734 36.688 1 97.94 271 GLU B N 1
ATOM 6574 C CA . GLU B 1 271 ? 7.008 30.719 36.375 1 97.94 271 GLU B CA 1
ATOM 6575 C C . GLU B 1 271 ? 7.398 30.766 34.906 1 97.94 271 GLU B C 1
ATOM 6577 O O . GLU B 1 271 ? 8.344 30.094 34.469 1 97.94 271 GLU B O 1
ATOM 6582 N N . ALA B 1 272 ? 6.672 31.531 34.125 1 97.81 272 ALA B N 1
ATOM 6583 C CA . ALA B 1 272 ? 6.848 31.641 32.688 1 97.81 272 ALA B CA 1
ATOM 6584 C C . ALA B 1 272 ? 6.762 30.266 32.031 1 97.81 272 ALA B C 1
ATOM 6586 O O . ALA B 1 272 ? 7.66 29.875 31.266 1 97.81 272 ALA B O 1
ATOM 6587 N N . LEU B 1 273 ? 5.676 29.609 32.312 1 98.38 273 LEU B N 1
ATOM 6588 C CA . LEU B 1 273 ? 5.434 28.266 31.781 1 98.38 273 LEU B CA 1
ATOM 6589 C C . LEU B 1 273 ? 3.996 28.125 31.297 1 98.38 273 LEU B C 1
ATOM 6591 O O . LEU B 1 273 ? 3.064 28.594 31.953 1 98.38 273 LEU B O 1
ATOM 6595 N N . ILE B 1 274 ? 3.84 27.531 30.125 1 98.44 274 ILE B N 1
ATOM 6596 C CA . ILE B 1 274 ? 2.523 27.141 29.625 1 98.44 274 ILE B CA 1
ATOM 6597 C C . ILE B 1 274 ? 2.414 25.625 29.547 1 98.44 274 ILE B C 1
ATOM 6599 O O . ILE B 1 274 ? 3.291 24.953 29 1 98.44 274 ILE B O 1
ATOM 6603 N N . GLU B 1 275 ? 1.418 25.062 30.125 1 98.56 275 GLU B N 1
ATOM 6604 C CA . GLU B 1 275 ? 1.132 23.641 30.047 1 98.56 275 GLU B CA 1
ATOM 6605 C C . GLU B 1 275 ? -0.155 23.375 29.266 1 98.56 275 GLU B C 1
ATOM 6607 O O . GLU B 1 275 ? -1.155 24.062 29.453 1 98.56 275 GLU B O 1
ATOM 6612 N N . VAL B 1 276 ? -0.117 22.516 28.344 1 98.69 276 VAL B N 1
ATOM 6613 C CA . VAL B 1 276 ? -1.292 22.031 27.625 1 98.69 276 VAL B CA 1
ATOM 6614 C C . VAL B 1 276 ? -1.477 20.531 27.891 1 98.69 276 VAL B C 1
ATOM 6616 O O . VAL B 1 276 ? -0.566 19.734 27.641 1 98.69 276 VAL B O 1
ATOM 6619 N N . ASP B 1 277 ? -2.588 20.141 28.406 1 98.75 277 ASP B N 1
ATOM 6620 C CA . ASP B 1 277 ? -2.891 18.75 28.703 1 98.75 277 ASP B CA 1
ATOM 6621 C C . ASP B 1 277 ? -3.879 18.172 27.688 1 98.75 277 ASP B C 1
ATOM 6623 O O . ASP B 1 277 ? -5.031 18.609 27.625 1 98.75 277 ASP B O 1
ATOM 6627 N N . LEU B 1 278 ? -3.416 17.219 26.922 1 98.75 278 LEU B N 1
ATOM 6628 C CA . LEU B 1 278 ? -4.234 16.609 25.875 1 98.75 278 LEU B CA 1
ATOM 6629 C C . LEU B 1 278 ? -4.578 15.172 26.219 1 98.75 278 LEU B C 1
ATOM 6631 O O . LEU B 1 278 ? -5.152 14.453 25.406 1 98.75 278 LEU B O 1
ATOM 6635 N N . ARG B 1 279 ? -4.312 14.711 27.453 1 98.12 279 ARG B N 1
ATOM 6636 C CA . ARG B 1 279 ? -4.402 13.305 27.828 1 98.12 279 ARG B CA 1
ATOM 6637 C C . ARG B 1 279 ? -5.855 12.859 27.969 1 98.12 279 ARG B C 1
ATOM 6639 O O . ARG B 1 279 ? -6.164 11.672 27.859 1 98.12 279 ARG B O 1
ATOM 6646 N N . ASP B 1 280 ? -6.727 13.828 28.078 1 97.5 280 ASP B N 1
ATOM 6647 C CA . ASP B 1 280 ? -8.148 13.516 28.203 1 97.5 280 ASP B CA 1
ATOM 6648 C C . ASP B 1 280 ? -8.859 13.586 26.859 1 97.5 280 ASP B C 1
ATOM 6650 O O . ASP B 1 280 ? -9.727 14.43 26.656 1 97.5 280 ASP B O 1
ATOM 6654 N N . ASN B 1 281 ? -8.555 12.789 25.938 1 98.62 281 ASN B N 1
ATOM 6655 C CA . ASN B 1 281 ? -9.164 12.641 24.625 1 98.62 281 ASN B CA 1
ATOM 6656 C C . ASN B 1 281 ? -9.367 11.172 24.266 1 98.62 281 ASN B C 1
ATOM 6658 O O . ASN B 1 281 ? -8.812 10.289 24.922 1 98.62 281 ASN B O 1
ATOM 6662 N N . VAL B 1 282 ? -10.156 10.906 23.328 1 98.25 282 VAL B N 1
ATOM 6663 C CA . VAL B 1 282 ? -10.555 9.539 23 1 98.25 282 VAL B CA 1
ATOM 6664 C C . VAL B 1 282 ? -9.375 8.781 22.406 1 98.25 282 VAL B C 1
ATOM 6666 O O . VAL B 1 282 ? -8.414 9.391 21.938 1 98.25 282 VAL B O 1
ATOM 6669 N N . ASP B 1 283 ? -9.359 7.449 22.484 1 98.38 283 ASP B N 1
ATOM 6670 C CA . ASP B 1 283 ? -8.359 6.594 21.844 1 98.38 283 ASP B CA 1
ATOM 6671 C C . ASP B 1 283 ? -8.359 6.785 20.328 1 98.38 283 ASP B C 1
ATOM 6673 O O . ASP B 1 283 ? -9.281 7.391 19.766 1 98.38 283 ASP B O 1
ATOM 6677 N N . CYS B 1 284 ? -7.297 6.301 19.672 1 98.44 284 CYS B N 1
ATOM 6678 C CA . CYS B 1 284 ? -7.254 6.297 18.219 1 98.44 284 CYS B CA 1
ATOM 6679 C C . CYS B 1 284 ? -8.516 5.672 17.625 1 98.44 284 CYS B C 1
ATOM 6681 O O . CYS B 1 284 ? -9.047 4.707 18.188 1 98.44 284 CYS B O 1
ATOM 6683 N N . GLN B 1 285 ? -9.023 6.27 16.578 1 98.19 285 GLN B N 1
ATOM 6684 C CA . GLN B 1 285 ? -10.25 5.844 15.906 1 98.19 285 GLN B CA 1
ATOM 6685 C C . GLN B 1 285 ? -9.938 5.109 14.609 1 98.19 285 GLN B C 1
ATOM 6687 O O . GLN B 1 285 ? -8.883 5.32 14.008 1 98.19 285 GLN B O 1
ATOM 6692 N N . PRO B 1 286 ? -10.844 4.168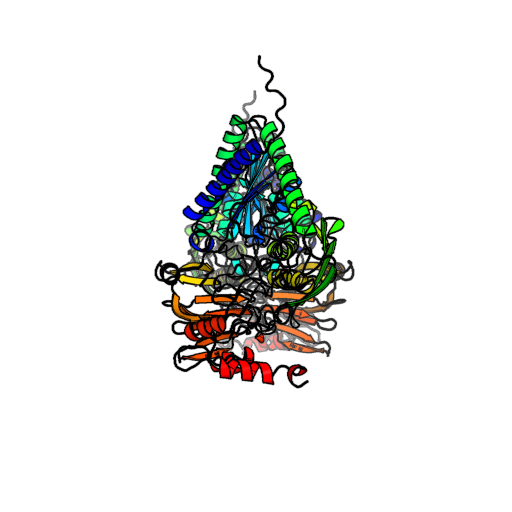 14.188 1 97.06 286 PRO B N 1
ATOM 6693 C CA . PRO B 1 286 ? -10.664 3.516 12.883 1 97.06 286 PRO B CA 1
ATOM 6694 C C . PRO B 1 286 ? -10.945 4.449 11.711 1 97.06 286 PRO B C 1
ATOM 6696 O O . PRO B 1 286 ? -11.883 4.215 10.945 1 97.06 286 PRO B O 1
ATOM 6699 N N . SER B 1 287 ? -10.117 5.484 11.602 1 97.88 287 SER B N 1
ATOM 6700 C CA . SER B 1 287 ? -10.203 6.559 10.617 1 97.88 287 SER B CA 1
ATOM 6701 C C . SER B 1 287 ? -8.836 7.191 10.367 1 97.88 287 SER B C 1
ATOM 6703 O O . SER B 1 287 ? -7.922 7.043 11.188 1 97.88 287 SER B O 1
ATOM 6705 N N . GLY B 1 288 ? -8.727 7.824 9.266 1 98.12 288 GLY B N 1
ATOM 6706 C CA . GLY B 1 288 ? -7.48 8.5 8.945 1 98.12 288 GLY B CA 1
ATOM 6707 C C . GLY B 1 288 ? -7.297 9.805 9.703 1 98.12 288 GLY B C 1
ATOM 6708 O O . GLY B 1 288 ? -6.301 10.508 9.508 1 98.12 288 GLY B O 1
ATOM 6709 N N . LEU B 1 289 ? -8.102 10.172 10.664 1 98.31 289 LEU B N 1
ATOM 6710 C CA . LEU B 1 289 ? -8.148 11.477 11.312 1 98.31 289 LEU B CA 1
ATOM 6711 C C . LEU B 1 289 ? -7.133 11.555 12.453 1 98.31 289 LEU B C 1
ATOM 6713 O O . LEU B 1 289 ? -6.832 12.641 12.945 1 98.31 289 LEU B O 1
ATOM 6717 N N . ASN B 1 290 ? -6.578 10.398 12.906 1 98.75 290 ASN B N 1
ATOM 6718 C CA . ASN B 1 290 ? -5.691 10.391 14.07 1 98.75 290 ASN B CA 1
ATOM 6719 C C . ASN B 1 290 ? -4.465 11.266 13.844 1 98.75 290 ASN B C 1
ATOM 6721 O O . ASN B 1 290 ? -3.906 11.289 12.742 1 98.75 290 ASN B O 1
ATOM 6725 N N . LEU B 1 291 ? -4.129 11.945 14.875 1 98.75 291 LEU B N 1
ATOM 6726 C CA . LEU B 1 291 ? -2.928 12.766 14.789 1 98.75 291 LEU B CA 1
ATOM 6727 C C . LEU B 1 291 ? -1.682 11.945 15.102 1 98.75 291 LEU B C 1
ATOM 6729 O O . LEU B 1 291 ? -1.784 10.812 15.578 1 98.75 291 LEU B O 1
ATOM 6733 N N . THR B 1 292 ? -0.538 12.484 14.773 1 98.62 292 THR B N 1
ATOM 6734 C CA . THR B 1 292 ? 0.753 11.938 15.172 1 98.62 292 THR B CA 1
ATOM 6735 C C . THR B 1 292 ? 1.307 12.695 16.375 1 98.62 292 THR B C 1
ATOM 6737 O O . THR B 1 292 ? 0.765 13.727 16.766 1 98.62 292 THR B O 1
ATOM 6740 N N . GLU B 1 293 ? 2.346 12.125 16.938 1 98.62 293 GLU B N 1
ATOM 6741 C CA . GLU B 1 293 ? 3.008 12.852 18.031 1 98.62 293 GLU B CA 1
ATOM 6742 C C . GLU B 1 293 ? 3.424 14.25 17.578 1 98.62 293 GLU B C 1
ATOM 6744 O O . GLU B 1 293 ? 3.211 15.227 18.297 1 98.62 293 GLU B O 1
ATOM 6749 N N . SER B 1 294 ? 3.98 14.312 16.422 1 98.06 294 SER B N 1
ATOM 6750 C CA . SER B 1 294 ? 4.453 15.578 15.875 1 98.06 294 SER B CA 1
ATOM 6751 C C . SER B 1 294 ? 3.301 16.562 15.68 1 98.06 294 SER B C 1
ATOM 6753 O O . SER B 1 294 ? 3.379 17.719 16.125 1 98.06 294 SER B O 1
ATOM 6755 N N . THR B 1 295 ? 2.229 16.125 15.07 1 98.25 295 THR B N 1
ATOM 6756 C CA . THR B 1 295 ? 1.152 17.062 14.742 1 98.25 295 THR B CA 1
ATOM 6757 C C . THR B 1 295 ? 0.341 17.406 15.984 1 98.25 295 THR B C 1
ATOM 6759 O O . THR B 1 295 ? -0.193 18.516 16.094 1 98.25 295 THR B O 1
ATOM 6762 N N . SER B 1 296 ? 0.216 16.531 16.953 1 98.62 296 SER B N 1
ATOM 6763 C CA . SER B 1 296 ? -0.424 16.875 18.219 1 98.62 296 SER B CA 1
ATOM 6764 C C . SER B 1 296 ? 0.336 17.984 18.953 1 98.62 296 SER B C 1
ATOM 6766 O O . SER B 1 296 ? -0.265 18.938 19.422 1 98.62 296 SER B O 1
ATOM 6768 N N . LEU B 1 297 ? 1.608 17.781 19 1 98.44 297 LEU B N 1
ATOM 6769 C CA . LEU B 1 297 ? 2.447 18.797 19.641 1 98.44 297 LEU B CA 1
ATOM 6770 C C . LEU B 1 297 ? 2.387 20.109 18.875 1 98.44 297 LEU B C 1
ATOM 6772 O O . LEU B 1 297 ? 2.148 21.172 19.469 1 98.44 297 LEU B O 1
ATOM 6776 N N . THR B 1 298 ? 2.592 20.031 17.594 1 97.38 298 THR B N 1
ATOM 6777 C CA . THR B 1 298 ? 2.684 21.219 16.766 1 97.38 298 THR B CA 1
ATOM 6778 C C . THR B 1 298 ? 1.351 21.969 16.734 1 97.38 298 THR B C 1
ATOM 6780 O O . THR B 1 298 ? 1.32 23.203 16.797 1 97.38 298 THR B O 1
ATOM 6783 N N . ALA B 1 299 ? 0.272 21.25 16.594 1 97.44 299 ALA B N 1
ATOM 6784 C CA . ALA B 1 299 ? -1.038 21.891 16.562 1 97.44 299 ALA B CA 1
ATOM 6785 C C . ALA B 1 299 ? -1.295 22.688 17.844 1 97.44 299 ALA B C 1
ATOM 6787 O O . ALA B 1 299 ? -1.831 23.797 17.781 1 97.44 299 ALA B O 1
ATOM 6788 N N . ALA B 1 300 ? -0.969 22.125 18.953 1 98 300 ALA B N 1
ATOM 6789 C CA . ALA B 1 300 ? -1.095 22.844 20.219 1 98 300 ALA B CA 1
ATOM 6790 C C . ALA B 1 300 ? -0.197 24.078 20.234 1 98 300 ALA B C 1
ATOM 6792 O O . ALA B 1 300 ? -0.618 25.156 20.672 1 98 300 ALA B O 1
ATOM 6793 N N . MET B 1 301 ? 0.968 23.906 19.766 1 96.69 301 MET B N 1
ATOM 6794 C CA . MET B 1 301 ? 1.948 25 19.781 1 96.69 301 MET B CA 1
ATOM 6795 C C . MET B 1 301 ? 1.513 26.141 18.875 1 96.69 301 MET B C 1
ATOM 6797 O O . MET B 1 301 ? 1.739 27.312 19.188 1 96.69 301 MET B O 1
ATOM 6801 N N . ILE B 1 302 ? 0.945 25.797 17.734 1 95.12 302 ILE B N 1
ATOM 6802 C CA . ILE B 1 302 ? 0.443 26.828 16.844 1 95.12 302 ILE B CA 1
ATOM 6803 C C . ILE B 1 302 ? -0.579 27.703 17.578 1 95.12 302 ILE B C 1
ATOM 6805 O O . ILE B 1 302 ? -0.535 28.922 17.484 1 95.12 302 ILE B O 1
ATOM 6809 N N . GLY B 1 303 ? -1.486 27.094 18.297 1 95.25 303 GLY B N 1
ATOM 6810 C CA . GLY B 1 303 ? -2.457 27.844 19.078 1 95.25 303 GLY B CA 1
ATOM 6811 C C . GLY B 1 303 ? -1.819 28.75 20.094 1 95.25 303 GLY B C 1
ATOM 6812 O O . GLY B 1 303 ? -2.295 29.875 20.328 1 95.25 303 GLY B O 1
ATOM 6813 N N . ILE B 1 304 ? -0.743 28.281 20.688 1 95.75 304 ILE B N 1
ATOM 6814 C CA . ILE B 1 304 ? -0.024 29.062 21.688 1 95.75 304 ILE B CA 1
ATOM 6815 C C . ILE B 1 304 ? 0.645 30.266 21.016 1 95.75 304 ILE B C 1
ATOM 6817 O O . ILE B 1 304 ? 0.458 31.406 21.438 1 95.75 304 ILE B O 1
ATOM 6821 N N . PHE B 1 305 ? 1.381 29.984 19.938 1 93.12 305 PHE B N 1
ATOM 6822 C CA . PHE B 1 305 ? 2.17 31.031 19.297 1 93.12 305 PHE B CA 1
ATOM 6823 C C . PHE B 1 305 ? 1.268 32.062 18.641 1 93.12 305 PHE B C 1
ATOM 6825 O O . PHE B 1 305 ? 1.622 33.25 18.547 1 93.12 305 PHE B O 1
ATOM 6832 N N . ASN B 1 306 ? 0.12 31.656 18.188 1 90.06 306 ASN B N 1
ATOM 6833 C CA . ASN B 1 306 ? -0.856 32.594 17.656 1 90.06 306 ASN B CA 1
ATOM 6834 C C . ASN B 1 306 ? -1.382 33.531 18.75 1 90.06 306 ASN B C 1
ATOM 6836 O O . ASN B 1 306 ? -1.979 34.562 18.453 1 90.06 306 ASN B O 1
ATOM 6840 N N . SER B 1 307 ? -1.123 33.156 19.906 1 88.25 307 SER B N 1
ATOM 6841 C CA . SER B 1 307 ? -1.683 33.875 21.031 1 88.25 307 SER B CA 1
ATOM 6842 C C . SER B 1 307 ? -0.605 34.688 21.75 1 88.25 307 SER B C 1
ATOM 6844 O O . SER B 1 307 ? -0.891 35.375 22.734 1 88.25 307 SER B O 1
ATOM 6846 N N . LEU B 1 308 ? 0.596 34.375 21.109 1 84.19 308 LEU B N 1
ATOM 6847 C CA . LEU B 1 308 ? 1.727 35.094 21.688 1 84.19 308 LEU B CA 1
ATOM 6848 C C . LEU B 1 308 ? 2.07 36.312 20.859 1 84.19 308 LEU B C 1
ATOM 6850 O O . LEU B 1 308 ? 1.654 36.438 19.703 1 84.19 308 LEU B O 1
ATOM 6854 N N . GLY B 1 309 ? 2.525 37.375 21.344 1 71.19 309 GLY B N 1
ATOM 6855 C CA . GLY B 1 309 ? 3.029 38.5 20.594 1 71.19 309 GLY B CA 1
ATOM 6856 C C . GLY B 1 309 ? 4.121 38.156 19.609 1 71.19 309 GLY B C 1
ATOM 6857 O O . GLY B 1 309 ? 4.617 37 19.609 1 71.19 309 GLY B O 1
ATOM 6858 N N . GLN B 1 310 ? 4.461 38.781 18.531 1 66.25 310 GLN B N 1
ATOM 6859 C CA . GLN B 1 310 ? 5.258 38.562 17.328 1 66.25 310 GLN B CA 1
ATOM 6860 C C . GLN B 1 310 ? 6.734 38.406 17.672 1 66.25 310 GLN B C 1
ATOM 6862 O O . GLN B 1 310 ? 7.531 38 16.828 1 66.25 310 GLN B O 1
ATOM 6867 N N . ALA B 1 311 ? 7.086 38.219 18.781 1 74.69 311 ALA B N 1
ATOM 6868 C CA . ALA B 1 311 ? 8.516 38.469 18.984 1 74.69 311 ALA B CA 1
ATOM 6869 C C . ALA B 1 311 ? 9.219 37.188 19.422 1 74.69 311 ALA B C 1
ATOM 6871 O O . ALA B 1 311 ? 10.438 37.156 19.609 1 74.69 311 ALA B O 1
ATOM 6872 N N . VAL B 1 312 ? 8.617 36.094 19.391 1 88.69 312 VAL B N 1
ATOM 6873 C CA . VAL B 1 312 ? 9.273 34.906 19.938 1 88.69 312 VAL B CA 1
ATOM 6874 C C . VAL B 1 312 ? 9.672 33.969 18.797 1 88.69 312 VAL B C 1
ATOM 6876 O O . VAL B 1 312 ? 8.812 33.438 18.078 1 88.69 312 VAL B O 1
ATOM 6879 N N . PRO B 1 313 ? 10.906 33.688 18.609 1 89.56 313 PRO B N 1
ATOM 6880 C CA . PRO B 1 313 ? 11.297 32.75 17.578 1 89.56 313 PRO B CA 1
ATOM 6881 C C . PRO B 1 313 ? 10.898 31.297 17.906 1 89.56 313 PRO B C 1
ATOM 6883 O O . PRO B 1 313 ? 11.148 30.828 19.016 1 89.56 313 PRO B O 1
ATOM 6886 N N . PRO B 1 314 ? 10.234 30.641 16.984 1 91.12 314 PRO B N 1
ATOM 6887 C CA . PRO B 1 314 ? 9.875 29.25 17.219 1 91.12 314 PRO B CA 1
ATOM 6888 C C . PRO B 1 314 ? 11.039 28.281 17.016 1 91.12 314 PRO B C 1
ATOM 6890 O O . PRO B 1 314 ? 11.32 27.891 15.883 1 91.12 314 PRO B O 1
ATOM 6893 N N . ASN B 1 315 ? 11.742 27.891 18 1 94.5 315 ASN B N 1
ATOM 6894 C CA . ASN B 1 315 ? 12.852 26.953 17.938 1 94.5 315 ASN B CA 1
ATOM 6895 C C . ASN B 1 315 ? 13.016 26.203 19.25 1 94.5 315 ASN B C 1
ATOM 6897 O O . ASN B 1 315 ? 12.164 26.297 20.141 1 94.5 315 ASN B O 1
ATOM 6901 N N . GLY B 1 316 ? 14.047 25.453 19.359 1 95.62 316 GLY B N 1
ATOM 6902 C CA . GLY B 1 316 ? 14.258 24.594 20.516 1 95.62 316 GLY B CA 1
ATOM 6903 C C . GLY B 1 316 ? 14.391 25.359 21.812 1 95.62 316 GLY B C 1
ATOM 6904 O O . GLY B 1 316 ? 14.133 24.812 22.891 1 95.62 316 GLY B O 1
ATOM 6905 N N . GLY B 1 317 ? 14.781 26.594 21.797 1 96.69 317 GLY B N 1
ATOM 6906 C CA . GLY B 1 317 ? 14.898 27.422 22.984 1 96.69 317 GLY B CA 1
ATOM 6907 C C . GLY B 1 317 ? 13.562 27.859 23.547 1 96.69 317 GLY B C 1
ATOM 6908 O O . GLY B 1 317 ? 13.297 27.703 24.734 1 96.69 317 GLY B O 1
ATOM 6909 N N . SER B 1 318 ? 12.734 28.438 22.672 1 95.94 318 SER B N 1
ATOM 6910 C CA . SER B 1 318 ? 11.422 28.875 23.109 1 95.94 318 SER B CA 1
ATOM 6911 C C . SER B 1 318 ? 10.555 27.703 23.547 1 95.94 318 SER B C 1
ATOM 6913 O O . SER B 1 318 ? 9.703 27.844 24.422 1 95.94 318 SER B O 1
ATOM 6915 N N . PHE B 1 319 ? 10.789 26.531 23.031 1 97 319 PHE B N 1
ATOM 6916 C CA . PHE B 1 319 ? 9.977 25.359 23.312 1 97 319 PHE B CA 1
ATOM 6917 C C . PHE B 1 319 ? 10.227 24.844 24.719 1 97 319 PHE B C 1
ATOM 6919 O O . PHE B 1 319 ? 9.43 24.062 25.25 1 97 319 PHE B O 1
ATOM 6926 N N . ARG B 1 320 ? 11.352 25.281 25.344 1 97.44 320 ARG B N 1
ATOM 6927 C CA . ARG B 1 320 ? 11.711 24.859 26.703 1 97.44 320 ARG B CA 1
ATOM 6928 C C . ARG B 1 320 ? 10.648 25.281 27.703 1 97.44 320 ARG B C 1
ATOM 6930 O O . ARG B 1 320 ? 10.547 24.703 28.797 1 97.44 320 ARG B O 1
ATOM 6937 N N . ARG B 1 321 ? 9.852 26.266 27.312 1 98.06 321 ARG B N 1
ATOM 6938 C CA . ARG B 1 321 ? 8.898 26.859 28.25 1 98.06 321 ARG B CA 1
ATOM 6939 C C . ARG B 1 321 ? 7.492 26.297 28.016 1 98.06 321 ARG B C 1
ATOM 6941 O O . ARG B 1 321 ? 6.516 26.828 28.547 1 98.06 321 ARG B O 1
ATOM 6948 N N . LEU B 1 322 ? 7.387 25.312 27.219 1 98.31 322 LEU B N 1
ATOM 6949 C CA . LEU B 1 322 ? 6.121 24.656 26.906 1 98.31 322 LEU B CA 1
ATOM 6950 C C . LEU B 1 322 ? 6.121 23.219 27.391 1 98.31 322 LEU B C 1
ATOM 6952 O O . LEU B 1 322 ? 7.113 22.5 27.234 1 98.31 322 LEU B O 1
ATOM 6956 N N . GLN B 1 323 ? 5.09 22.812 28.047 1 98.38 323 GLN B N 1
ATOM 6957 C CA . GLN B 1 323 ? 4.879 21.422 28.453 1 98.38 323 GLN B CA 1
ATOM 6958 C C . GLN B 1 323 ? 3.562 20.891 27.891 1 98.38 323 GLN B C 1
ATOM 6960 O O . GLN B 1 323 ? 2.496 21.125 28.453 1 98.38 323 GLN B O 1
ATOM 6965 N N . ILE B 1 324 ? 3.639 20.172 26.875 1 98.56 324 ILE B N 1
ATOM 6966 C CA . ILE B 1 324 ? 2.459 19.562 26.266 1 98.56 324 ILE B CA 1
ATOM 6967 C C . ILE B 1 324 ? 2.396 18.078 26.609 1 98.56 324 ILE B C 1
ATOM 6969 O O . ILE B 1 324 ? 3.303 17.312 26.281 1 98.56 324 ILE B O 1
ATOM 6973 N N . ARG B 1 325 ? 1.372 17.672 27.25 1 98.62 325 ARG B N 1
ATOM 6974 C CA . ARG B 1 325 ? 1.225 16.312 27.734 1 98.62 325 ARG B CA 1
ATOM 6975 C C . ARG B 1 325 ? 0.357 15.477 26.797 1 98.62 325 ARG B C 1
ATOM 6977 O O . ARG B 1 325 ? -0.793 15.836 26.531 1 98.62 325 ARG B O 1
ATOM 6984 N N . LEU B 1 326 ? 0.908 14.438 26.328 1 98.62 326 LEU B N 1
ATOM 6985 C CA . LEU B 1 326 ? 0.232 13.547 25.391 1 98.62 326 LEU B CA 1
ATOM 6986 C C . LEU B 1 326 ? 0.021 12.164 26 1 98.62 326 LEU B C 1
ATOM 6988 O O . LEU B 1 326 ? 0.7 11.805 26.969 1 98.62 326 LEU B O 1
ATOM 6992 N N . ARG B 1 327 ? -0.915 11.445 25.5 1 98.44 327 ARG B N 1
ATOM 6993 C CA . ARG B 1 327 ? -1.166 10.055 25.859 1 98.44 327 ARG B CA 1
ATOM 6994 C C . ARG B 1 327 ? -0.972 9.133 24.672 1 98.44 327 ARG B C 1
ATOM 6996 O O . ARG B 1 327 ? -1.328 9.484 23.547 1 98.44 327 ARG B O 1
ATOM 7003 N N . GLU B 1 328 ? -0.41 7.898 24.922 1 98 328 GLU B N 1
ATOM 7004 C CA . GLU B 1 328 ? -0.328 6.879 23.875 1 98 328 GLU B CA 1
ATOM 7005 C C . GLU B 1 328 ? -1.714 6.363 23.5 1 98 328 GLU B C 1
ATOM 7007 O O . GLU B 1 328 ? -2.623 6.348 24.328 1 98 328 GLU B O 1
ATOM 7012 N N . ASN B 1 329 ? -1.823 5.934 22.266 1 98.06 329 ASN B N 1
ATOM 7013 C CA . ASN B 1 329 ? -3.09 5.457 21.719 1 98.06 329 ASN B CA 1
ATOM 7014 C C . ASN B 1 329 ? -4.203 6.48 21.906 1 98.06 329 ASN B C 1
ATOM 7016 O O . ASN B 1 329 ? -5.246 6.172 22.5 1 98.06 329 ASN B O 1
ATOM 7020 N N . CYS B 1 330 ? -3.932 7.633 21.406 1 98.62 330 CYS B N 1
ATOM 7021 C CA . CYS B 1 330 ? -4.863 8.75 21.516 1 98.62 330 CYS B CA 1
ATOM 7022 C C . CYS B 1 330 ? -5.055 9.438 20.172 1 98.62 330 CYS B C 1
ATOM 7024 O O . CYS B 1 330 ? -4.094 9.633 19.438 1 98.62 330 CYS B O 1
ATOM 7026 N N . ALA B 1 331 ? -6.328 9.797 19.828 1 98.56 331 ALA B N 1
ATOM 7027 C CA . ALA B 1 331 ? -6.625 10.453 18.562 1 98.56 331 ALA B CA 1
ATOM 7028 C C . ALA B 1 331 ? -5.898 11.789 18.453 1 98.56 331 ALA B C 1
ATOM 7030 O O . ALA B 1 331 ? -5.484 12.188 17.359 1 98.56 331 ALA B O 1
ATOM 7031 N N . VAL B 1 332 ? -5.805 12.484 19.578 1 98.5 332 VAL B N 1
ATOM 7032 C CA . VAL B 1 332 ? -5.055 13.727 19.719 1 98.5 332 VAL B CA 1
ATOM 7033 C C . VAL B 1 332 ? -3.863 13.516 20.641 1 98.5 332 VAL B C 1
ATOM 7035 O O . VAL B 1 332 ? -3.854 14.008 21.781 1 98.5 332 VAL B O 1
ATOM 7038 N N . GLY B 1 333 ? -2.881 12.781 20.219 1 98.62 333 GLY B N 1
ATOM 7039 C CA . GLY B 1 333 ? -1.719 12.391 21 1 98.62 333 GLY B CA 1
ATOM 7040 C C . GLY B 1 333 ? -0.705 11.594 20.203 1 98.62 333 GLY B C 1
ATOM 7041 O O . GLY B 1 333 ? -0.267 12.031 19.141 1 98.62 333 GLY B O 1
ATOM 7042 N N . ILE B 1 334 ? -0.299 10.484 20.781 1 98.62 334 ILE B N 1
ATOM 7043 C CA . ILE B 1 334 ? 0.65 9.602 20.109 1 98.62 334 ILE B CA 1
ATOM 7044 C C . ILE B 1 334 ? -0.091 8.414 19.5 1 98.62 334 ILE B C 1
ATOM 7046 O O . ILE B 1 334 ? -0.733 7.641 20.234 1 98.62 334 ILE B O 1
ATOM 7050 N N . PRO B 1 335 ? -0.015 8.305 18.25 1 98.25 335 PRO B N 1
ATOM 7051 C CA . PRO B 1 335 ? -0.747 7.203 17.625 1 98.25 335 PRO B CA 1
ATOM 7052 C C . PRO B 1 335 ? -0.124 5.84 17.922 1 98.25 335 PRO B C 1
ATOM 7054 O O . PRO B 1 335 ? 1.098 5.73 18.047 1 98.25 335 PRO B O 1
ATOM 7057 N N . ARG B 1 336 ? -0.957 4.91 18.016 1 96.5 336 ARG B N 1
ATOM 7058 C CA . ARG B 1 336 ? -0.487 3.531 18.109 1 96.5 336 ARG B CA 1
ATOM 7059 C C . ARG B 1 336 ? -0.592 2.818 16.766 1 96.5 336 ARG B C 1
ATOM 7061 O O . ARG B 1 336 ? -1.652 2.82 16.141 1 96.5 336 ARG B O 1
ATOM 7068 N N . HIS B 1 337 ? 0.515 2.262 16.281 1 95.81 337 HIS B N 1
ATOM 7069 C CA . HIS B 1 337 ? 0.471 1.428 15.094 1 95.81 337 HIS B CA 1
ATOM 7070 C C . HIS B 1 337 ? -0.539 0.295 15.25 1 95.81 337 HIS B C 1
ATOM 7072 O O . HIS B 1 337 ? -0.594 -0.354 16.297 1 95.81 337 HIS B O 1
ATOM 7078 N N . PRO B 1 338 ? -1.487 0.075 14.281 1 96.19 338 PRO B N 1
ATOM 7079 C CA . PRO B 1 338 ? -1.438 0.556 12.898 1 96.19 338 PRO B CA 1
ATOM 7080 C C . PRO B 1 338 ? -2.461 1.655 12.617 1 96.19 338 PRO B C 1
ATOM 7082 O O . PRO B 1 338 ? -2.973 1.758 11.5 1 96.19 338 PRO B O 1
ATOM 7085 N N . ALA B 1 339 ? -2.832 2.504 13.578 1 97.88 339 ALA B N 1
ATOM 7086 C CA . ALA B 1 339 ? -3.795 3.582 13.367 1 97.88 339 ALA B CA 1
ATOM 7087 C C . ALA B 1 339 ? -3.365 4.477 12.203 1 97.88 339 ALA B C 1
ATOM 7089 O O . ALA B 1 339 ? -2.189 4.836 12.094 1 97.88 339 ALA B O 1
ATOM 7090 N N . SER B 1 340 ? -4.293 4.781 11.312 1 98.31 340 SER B N 1
ATOM 7091 C CA . SER B 1 340 ? -3.982 5.668 10.195 1 98.31 340 SER B CA 1
ATOM 7092 C C . SER B 1 340 ? -3.904 7.121 10.656 1 98.31 340 SER B C 1
ATOM 7094 O O . SER B 1 340 ? -4.672 7.547 11.516 1 98.31 340 SER B O 1
ATOM 7096 N N . CYS B 1 341 ? -3.012 7.859 10.086 1 98.62 341 CYS B N 1
ATOM 7097 C CA . CYS B 1 341 ? -2.824 9.281 10.344 1 98.62 341 CYS B CA 1
ATOM 7098 C C . CYS B 1 341 ? -2.811 10.07 9.039 1 98.62 341 CYS B C 1
ATOM 7100 O O . CYS B 1 341 ? -2.07 11.047 8.906 1 98.62 341 CYS B O 1
ATOM 7102 N N . SER B 1 342 ? -3.584 9.688 8.109 1 98.12 342 SER B N 1
ATOM 7103 C CA . SER B 1 342 ? -3.496 10.164 6.734 1 98.12 342 SER B CA 1
ATOM 7104 C C . SER B 1 342 ? -3.775 11.656 6.648 1 98.12 342 SER B C 1
ATOM 7106 O O . SER B 1 342 ? -3.215 12.352 5.797 1 98.12 342 SER B O 1
ATOM 7108 N N . VAL B 1 343 ? -4.66 12.234 7.52 1 97.31 343 VAL B N 1
ATOM 7109 C CA . VAL B 1 343 ? -5.051 13.633 7.418 1 97.31 343 VAL B CA 1
ATOM 7110 C C . VAL B 1 343 ? -4.586 14.391 8.656 1 97.31 343 VAL B C 1
ATOM 7112 O O . VAL B 1 343 ? -5.234 15.352 9.086 1 97.31 343 VAL B O 1
ATOM 7115 N N . ALA B 1 344 ? -3.486 14.023 9.18 1 97.94 344 ALA B N 1
ATOM 7116 C CA . ALA B 1 344 ? -3.045 14.453 10.508 1 97.94 344 ALA B CA 1
ATOM 7117 C C . ALA B 1 344 ? -2.561 15.898 10.484 1 97.94 344 ALA B C 1
ATOM 7119 O O . ALA B 1 344 ? -2.307 16.484 11.539 1 97.94 344 ALA B O 1
ATOM 7120 N N . THR B 1 345 ? -2.475 16.5 9.336 1 96.12 345 THR B N 1
ATOM 7121 C CA . THR B 1 345 ? -2.043 17.891 9.266 1 96.12 345 THR B CA 1
ATOM 7122 C C . THR B 1 345 ? -3.246 18.828 9.195 1 96.12 345 THR B C 1
ATOM 7124 O O . THR B 1 345 ? -3.096 20.047 9.297 1 96.12 345 THR B O 1
ATOM 7127 N N . THR B 1 346 ? -4.402 18.312 9.039 1 95.06 346 THR B N 1
ATOM 7128 C CA . THR B 1 346 ? -5.641 19.078 8.945 1 95.06 346 THR B CA 1
ATOM 7129 C C . THR B 1 346 ? -6.711 18.5 9.859 1 95.06 346 THR B C 1
ATOM 7131 O O . THR B 1 346 ? -6.406 17.703 10.766 1 95.06 346 THR B O 1
ATOM 7134 N N . ASN B 1 347 ? -7.934 18.875 9.727 1 96 347 ASN B N 1
ATOM 7135 C CA . ASN B 1 347 ? -9.102 18.344 10.422 1 96 347 ASN B CA 1
ATOM 7136 C C . ASN B 1 347 ? -8.914 18.359 11.93 1 96 347 ASN B C 1
ATOM 7138 O O . ASN B 1 347 ? -8.898 19.422 12.547 1 96 347 ASN B O 1
ATOM 7142 N N . LEU B 1 348 ? -8.523 17.234 12.469 1 97.25 348 LEU B N 1
ATOM 7143 C CA . LEU B 1 348 ? -8.391 17.188 13.922 1 97.25 348 LEU B CA 1
ATOM 7144 C C . LEU B 1 348 ? -7.301 18.141 14.398 1 97.25 348 LEU B C 1
ATOM 7146 O O . LEU B 1 348 ? -7.406 18.719 15.484 1 97.25 348 LEU B O 1
ATOM 7150 N N . ALA B 1 349 ? -6.266 18.219 13.641 1 97.38 349 ALA B N 1
ATOM 7151 C CA . ALA B 1 349 ? -5.203 19.172 13.977 1 97.38 349 ALA B CA 1
ATOM 7152 C C . ALA B 1 349 ? -5.746 20.594 14.062 1 97.38 349 ALA B C 1
ATOM 7154 O O . ALA B 1 349 ? -5.371 21.359 14.953 1 97.38 349 ALA B O 1
ATOM 7155 N N . ASP B 1 350 ? -6.559 20.969 13.148 1 96.31 350 ASP B N 1
ATOM 7156 C CA . ASP B 1 350 ? -7.176 22.281 13.156 1 96.31 350 ASP B CA 1
ATOM 7157 C C . ASP B 1 350 ? -8.062 22.469 14.383 1 96.31 350 ASP B C 1
ATOM 7159 O O . ASP B 1 350 ? -8.062 23.531 15.008 1 96.31 350 ASP B O 1
ATOM 7163 N N . ARG B 1 351 ? -8.852 21.469 14.656 1 98 351 ARG B N 1
ATOM 7164 C CA . ARG B 1 351 ? -9.734 21.531 15.82 1 98 351 ARG B CA 1
ATOM 7165 C C . ARG B 1 351 ? -8.938 21.719 17.109 1 98 351 ARG B C 1
ATOM 7167 O O . ARG B 1 351 ? -9.367 22.453 18 1 98 351 ARG B O 1
ATOM 7174 N N . LEU B 1 352 ? -7.832 21.031 17.156 1 98.19 352 LEU B N 1
ATOM 7175 C CA . LEU B 1 352 ? -6.969 21.172 18.328 1 98.19 352 LEU B CA 1
ATOM 7176 C C . LEU B 1 352 ? -6.406 22.578 18.422 1 98.19 352 LEU B C 1
ATOM 7178 O O . LEU B 1 352 ? -6.469 23.203 19.484 1 98.19 352 LEU B O 1
ATOM 7182 N N . THR B 1 353 ? -5.832 23.094 17.391 1 97.31 353 THR B N 1
ATOM 7183 C CA . THR B 1 353 ? -5.27 24.438 17.359 1 97.31 353 THR B CA 1
ATOM 7184 C C . THR B 1 353 ? -6.328 25.469 17.75 1 97.31 353 THR B C 1
ATOM 7186 O O . THR B 1 353 ? -6.066 26.359 18.547 1 97.31 353 THR B O 1
ATOM 7189 N N . ASN B 1 354 ? -7.48 25.344 17.156 1 97.31 354 ASN B N 1
ATOM 7190 C CA . ASN B 1 354 ? -8.602 26.25 17.422 1 97.31 354 ASN B CA 1
ATOM 7191 C C . ASN B 1 354 ? -8.977 26.234 18.906 1 97.31 354 ASN B C 1
ATOM 7193 O O . ASN B 1 354 ? -9.227 27.281 19.5 1 97.31 354 ASN B O 1
ATOM 7197 N N . ALA B 1 355 ? -9.039 25.078 19.438 1 97.94 355 ALA B N 1
ATOM 7198 C CA . ALA B 1 355 ? -9.398 24.953 20.859 1 97.94 355 ALA B CA 1
ATOM 7199 C C . ALA B 1 355 ? -8.359 25.625 21.75 1 97.94 355 ALA B C 1
ATOM 7201 O O . ALA B 1 355 ? -8.711 26.25 22.75 1 97.94 355 ALA B O 1
ATOM 7202 N N . VAL B 1 356 ? -7.117 25.5 21.406 1 97.94 356 VAL B N 1
ATOM 7203 C CA . VAL B 1 356 ? -6.051 26.094 22.203 1 97.94 356 VAL B CA 1
ATOM 7204 C C . VAL B 1 356 ? -6.137 27.625 22.125 1 97.94 356 VAL B C 1
ATOM 7206 O O . VAL B 1 356 ? -6.059 28.312 23.141 1 97.94 356 VAL B O 1
ATOM 7209 N N . GLN B 1 357 ? -6.227 28.188 20.938 1 95.75 357 GLN B N 1
ATOM 7210 C CA . GLN B 1 357 ? -6.266 29.641 20.812 1 95.75 357 GLN B CA 1
ATOM 7211 C C . GLN B 1 357 ? -7.496 30.219 21.5 1 95.75 357 GLN B C 1
ATOM 7213 O O . GLN B 1 357 ? -7.449 31.328 22.031 1 95.75 357 GLN B O 1
ATOM 7218 N N . ARG B 1 358 ? -8.641 29.5 21.438 1 97.06 358 ARG B N 1
ATOM 7219 C CA . ARG B 1 358 ? -9.852 29.969 22.125 1 97.06 358 ARG B CA 1
ATOM 7220 C C . ARG B 1 358 ? -9.672 29.922 23.641 1 97.06 358 ARG B C 1
ATOM 7222 O O . ARG B 1 358 ? -10.219 30.75 24.359 1 97.06 358 ARG B O 1
ATOM 7229 N N . ALA B 1 359 ? -8.93 28.922 24.109 1 97.75 359 ALA B N 1
ATOM 7230 C CA . ALA B 1 359 ? -8.633 28.859 25.547 1 97.75 359 ALA B CA 1
ATOM 7231 C C . ALA B 1 359 ? -7.926 30.125 26 1 97.75 359 ALA B C 1
ATOM 7233 O O . ALA B 1 359 ? -8.219 30.656 27.078 1 97.75 359 ALA B O 1
ATOM 7234 N N . PHE B 1 360 ? -7.008 30.625 25.25 1 96.88 360 PHE B N 1
ATOM 7235 C CA . PHE B 1 360 ? -6.312 31.859 25.578 1 96.88 360 PHE B CA 1
ATOM 7236 C C . PHE B 1 360 ? -7.273 33.062 25.562 1 96.88 360 PHE B C 1
ATOM 7238 O O . PHE B 1 360 ? -7.148 33.969 26.375 1 96.88 360 PHE B O 1
ATOM 7245 N N . ALA B 1 361 ? -8.156 33.062 24.594 1 96.56 361 ALA B N 1
ATOM 7246 C CA . ALA B 1 361 ? -9.172 34.094 24.578 1 96.56 361 ALA B CA 1
ATOM 7247 C C . ALA B 1 361 ? -10 34.094 25.859 1 96.56 361 ALA B C 1
ATOM 7249 O O . ALA B 1 361 ? -10.391 35.156 26.344 1 96.56 361 ALA B O 1
ATOM 7250 N N . ASP B 1 362 ? -10.281 32.938 26.406 1 95.56 362 ASP B N 1
ATOM 7251 C CA . ASP B 1 362 ? -11.102 32.781 27.594 1 95.56 362 ASP B CA 1
ATOM 7252 C C . ASP B 1 362 ? -10.352 33.281 28.844 1 95.56 362 ASP B C 1
ATOM 7254 O O . ASP B 1 362 ? -10.977 33.594 29.859 1 95.56 362 ASP B O 1
ATOM 7258 N N . LEU B 1 363 ? -9.055 33.312 28.781 1 94.69 363 LEU B N 1
ATOM 7259 C CA . LEU B 1 363 ? -8.266 33.781 29.906 1 94.69 363 LEU B CA 1
ATOM 7260 C C . LEU B 1 363 ? -8.477 35.25 30.141 1 94.69 363 LEU B C 1
ATOM 7262 O O . LEU B 1 363 ? -8.359 35.75 31.266 1 94.69 363 LEU B O 1
ATOM 7266 N N . GLY B 1 364 ? -8.711 35.938 29.031 1 93.06 364 GLY B N 1
ATOM 7267 C CA . GLY B 1 364 ? -8.938 37.375 29.156 1 93.06 364 GLY B CA 1
ATOM 7268 C C . GLY B 1 364 ? -9.109 38.062 27.812 1 93.06 364 GLY B C 1
ATOM 7269 O O . GLY B 1 364 ? -8.641 37.562 26.781 1 93.06 364 GLY B O 1
ATOM 7270 N N . ASP B 1 365 ? -9.766 39.188 27.906 1 93.06 365 ASP B N 1
ATOM 7271 C CA . ASP B 1 365 ? -9.906 40 26.688 1 93.06 365 ASP B CA 1
ATOM 7272 C C . ASP B 1 365 ? -8.547 40.5 26.219 1 93.06 365 ASP B C 1
ATOM 7274 O O . ASP B 1 365 ? -7.684 40.844 27.031 1 93.06 365 ASP B O 1
ATOM 7278 N N . GLY B 1 366 ? -8.352 40.469 24.906 1 93.31 366 GLY B N 1
ATOM 7279 C CA . GLY B 1 366 ? -7.086 40.938 24.359 1 93.31 366 GLY B CA 1
ATOM 7280 C C . GLY B 1 366 ? -6.125 39.812 24.047 1 93.31 366 GLY B C 1
ATOM 7281 O O . GLY B 1 366 ? -5.066 40.031 23.453 1 93.31 366 GLY B O 1
ATOM 7282 N N . PHE B 1 367 ? -6.59 38.656 24.438 1 94 367 PHE B N 1
ATOM 7283 C CA . PHE B 1 367 ? -5.715 37.531 24.219 1 94 367 PHE B CA 1
ATOM 7284 C C . PHE B 1 367 ? -6.406 36.469 23.359 1 94 367 PHE B C 1
ATOM 7286 O O . PHE B 1 367 ? -7.629 36.5 23.203 1 94 367 PHE B O 1
ATOM 7293 N N . GLY B 1 368 ? -5.562 35.625 22.734 1 94.62 368 GLY B N 1
ATOM 7294 C CA . GLY B 1 368 ? -6.094 34.5 21.984 1 94.62 368 GLY B CA 1
ATOM 7295 C C . GLY B 1 368 ? -6.793 34.938 20.703 1 94.62 368 GLY B C 1
ATOM 7296 O O . GLY B 1 368 ? -6.566 36.031 20.188 1 94.62 368 GLY B O 1
ATOM 7297 N N . MET B 1 369 ? -7.598 33.938 20.188 1 95.88 369 MET B N 1
ATOM 7298 C CA . MET B 1 369 ? -8.352 34.125 18.938 1 95.88 369 MET B CA 1
ATOM 7299 C C . MET B 1 369 ? -9.633 33.281 18.953 1 95.88 369 MET B C 1
ATOM 7301 O O . MET B 1 369 ? -9.805 32.406 19.812 1 95.88 369 MET B O 1
ATOM 7305 N N . ALA B 1 370 ? -10.539 33.688 18.031 1 97.69 370 ALA B N 1
ATOM 7306 C CA . ALA B 1 370 ? -11.656 32.781 17.734 1 97.69 370 ALA B CA 1
ATOM 7307 C C . ALA B 1 370 ? -11.18 31.562 16.938 1 97.69 370 ALA B C 1
ATOM 7309 O O . ALA B 1 370 ? -9.984 31.25 16.938 1 97.69 370 ALA B O 1
ATOM 7310 N N . GLU B 1 371 ? -12.117 30.797 16.422 1 97.25 371 GLU B N 1
ATOM 7311 C CA . GLU B 1 371 ? -11.742 29.625 15.648 1 97.25 371 GLU B CA 1
ATOM 7312 C C . GLU B 1 371 ? -11.719 29.922 14.156 1 97.25 371 GLU B C 1
ATOM 7314 O O . GLU B 1 371 ? -12.555 30.672 13.648 1 97.25 371 GLU B O 1
ATOM 7319 N N . THR B 1 372 ? -10.664 29.453 13.477 1 95.88 372 THR B N 1
ATOM 7320 C CA . THR B 1 372 ? -10.633 29.453 12.023 1 95.88 372 THR B CA 1
ATOM 7321 C C . THR B 1 372 ? -11.57 28.391 11.461 1 95.88 372 THR B C 1
ATOM 7323 O O . THR B 1 372 ? -11.727 27.312 12.047 1 95.88 372 THR B O 1
ATOM 7326 N N . GLY B 1 373 ? -12.172 28.703 10.32 1 94.06 373 GLY B N 1
ATOM 7327 C CA . GLY B 1 373 ? -13.039 27.734 9.68 1 94.06 373 GLY B CA 1
ATOM 7328 C C . GLY B 1 373 ? -12.344 26.406 9.391 1 94.06 373 GLY B C 1
ATOM 7329 O O . GLY B 1 373 ? -11.156 26.391 9.047 1 94.06 373 GLY B O 1
ATOM 7330 N N . PRO B 1 374 ? -13.133 25.312 9.547 1 90.31 374 PRO B N 1
ATOM 7331 C CA . PRO B 1 374 ? -12.547 24 9.281 1 90.31 374 PRO B CA 1
ATOM 7332 C C . PRO B 1 374 ? -12.305 23.75 7.793 1 90.31 374 PRO B C 1
ATOM 7334 O O . PRO B 1 374 ? -13.062 24.25 6.953 1 90.31 374 PRO B O 1
ATOM 7337 N N . ALA B 1 375 ? -11.32 23.078 7.43 1 85.75 375 ALA B N 1
ATOM 7338 C CA . ALA B 1 375 ? -10.984 22.578 6.098 1 85.75 375 ALA B CA 1
ATOM 7339 C C . ALA B 1 375 ? -11.312 21.094 5.977 1 85.75 375 ALA B C 1
ATOM 7341 O O . ALA B 1 375 ? -11.727 20.453 6.949 1 85.75 375 ALA B O 1
ATOM 7342 N N . GLN B 1 376 ? -11.203 20.344 4.855 1 91 376 GLN B N 1
ATOM 7343 C CA . GLN B 1 376 ? -10.727 20.594 3.498 1 91 376 GLN B CA 1
ATOM 7344 C C . GLN B 1 376 ? -11.852 20.453 2.482 1 91 376 GLN B C 1
ATOM 7346 O O . GLN B 1 376 ? -12.023 19.375 1.884 1 91 376 GLN B O 1
ATOM 7351 N N . PRO B 1 377 ? -12.523 21.469 2.209 1 93.62 377 PRO B N 1
ATOM 7352 C CA . PRO B 1 377 ? -13.617 21.359 1.232 1 93.62 377 PRO B CA 1
ATOM 7353 C C . PRO B 1 377 ? -13.117 21.031 -0.172 1 93.62 377 PRO B C 1
ATOM 7355 O O . PRO B 1 377 ? -11.906 21.016 -0.413 1 93.62 377 PRO B O 1
ATOM 7358 N N . PRO B 1 378 ? -14.008 20.797 -1.162 1 95 378 PRO B N 1
ATOM 7359 C CA . PRO B 1 378 ? -13.609 20.422 -2.521 1 95 378 PRO B CA 1
ATOM 7360 C C . PRO B 1 378 ? -12.742 21.484 -3.193 1 95 378 PRO B C 1
ATOM 7362 O O . PRO B 1 378 ? -11.961 21.172 -4.098 1 95 378 PRO B O 1
ATOM 7365 N N . ALA B 1 379 ? -12.828 22.672 -2.736 1 92.94 379 ALA B N 1
ATOM 7366 C CA . ALA B 1 379 ? -11.969 23.734 -3.273 1 92.94 379 ALA B CA 1
ATOM 7367 C C . ALA B 1 379 ? -10.5 23.422 -3.025 1 92.94 379 ALA B C 1
ATOM 7369 O O . ALA B 1 379 ? -9.617 23.953 -3.701 1 92.94 379 ALA B O 1
ATOM 7370 N N . TRP B 1 380 ? -10.219 22.562 -2.074 1 92.62 380 TRP B N 1
ATOM 7371 C CA . TRP B 1 380 ? -8.891 22.031 -1.8 1 92.62 380 TRP B CA 1
ATOM 7372 C C . TRP B 1 380 ? -8.852 20.516 -2.023 1 92.62 380 TRP B C 1
ATOM 7374 O O . TRP B 1 380 ? -8.211 19.797 -1.266 1 92.62 380 TRP B O 1
ATOM 7384 N N . GLY B 1 381 ? -9.602 20.078 -2.926 1 93.19 381 GLY B N 1
ATOM 7385 C CA . GLY B 1 381 ? -9.703 18.656 -3.201 1 93.19 381 GLY B CA 1
ATOM 7386 C C . GLY B 1 381 ? -8.531 18.125 -4.004 1 93.19 381 GLY B C 1
ATOM 7387 O O . GLY B 1 381 ? -7.781 18.891 -4.609 1 93.19 381 GLY B O 1
ATOM 7388 N N . VAL B 1 382 ? -8.297 16.859 -3.906 1 94.75 382 VAL B N 1
ATOM 7389 C CA . VAL B 1 382 ? -7.332 16.156 -4.75 1 94.75 382 VAL B CA 1
ATOM 7390 C C . VAL B 1 382 ? -8.016 15.672 -6.02 1 94.75 382 VAL B C 1
ATOM 7392 O O . VAL B 1 382 ? -9.016 14.953 -5.957 1 94.75 382 VAL B O 1
ATOM 7395 N N . LEU B 1 383 ? -7.477 16.094 -7.125 1 95.12 383 LEU B N 1
ATOM 7396 C CA . LEU B 1 383 ? -8.016 15.719 -8.43 1 95.12 383 LEU B CA 1
ATOM 7397 C C . LEU B 1 383 ? -7.211 14.586 -9.047 1 95.12 383 LEU B C 1
ATOM 7399 O O . LEU B 1 383 ? -5.984 14.562 -8.945 1 95.12 383 LEU B O 1
ATOM 7403 N N . SER B 1 384 ? -7.91 13.672 -9.625 1 95 384 SER B N 1
ATOM 7404 C CA . SER B 1 384 ? -7.234 12.602 -10.352 1 95 384 SER B CA 1
ATOM 7405 C C . SER B 1 384 ? -8.023 12.195 -11.594 1 95 384 SER B C 1
ATOM 7407 O O . SER B 1 384 ? -9.242 12.352 -11.641 1 95 384 SER B O 1
ATOM 7409 N N . GLY B 1 385 ? -7.387 11.719 -12.586 1 93.25 385 GLY B N 1
ATOM 7410 C CA . GLY B 1 385 ? -7.977 11.266 -13.836 1 93.25 385 GLY B CA 1
ATOM 7411 C C . GLY B 1 385 ? -6.957 11.086 -14.945 1 93.25 385 GLY B C 1
ATOM 7412 O O . GLY B 1 385 ? -5.809 10.719 -14.688 1 93.25 385 GLY B O 1
ATOM 7413 N N . ARG B 1 386 ? -7.441 11.117 -16.125 1 92 386 ARG B N 1
ATOM 7414 C CA . ARG B 1 386 ? -6.605 11.07 -17.312 1 92 386 ARG B CA 1
ATOM 7415 C C . ARG B 1 386 ? -6.703 12.367 -18.109 1 92 386 ARG B C 1
ATOM 7417 O O . ARG B 1 386 ? -7.793 12.914 -18.281 1 92 386 ARG B O 1
ATOM 7424 N N . ASP B 1 387 ? -5.59 12.891 -18.469 1 92.25 387 ASP B N 1
ATOM 7425 C CA . ASP B 1 387 ? -5.551 14.172 -19.172 1 92.25 387 ASP B CA 1
ATOM 7426 C C . ASP B 1 387 ? -5.438 13.961 -20.672 1 92.25 387 ASP B C 1
ATOM 7428 O O . ASP B 1 387 ? -4.352 13.68 -21.188 1 92.25 387 ASP B O 1
ATOM 7432 N N . GLU B 1 388 ? -6.422 14.195 -21.359 1 89.88 388 GLU B N 1
ATOM 7433 C CA . GLU B 1 388 ? -6.469 13.984 -22.797 1 89.88 388 GLU B CA 1
ATOM 7434 C C . GLU B 1 388 ? -5.504 14.914 -23.531 1 89.88 388 GLU B C 1
ATOM 7436 O O . GLU B 1 388 ? -5.055 14.609 -24.641 1 89.88 388 GLU B O 1
ATOM 7441 N N . ARG B 1 389 ? -5.188 16.047 -22.969 1 90.19 389 ARG B N 1
ATOM 7442 C CA . ARG B 1 389 ? -4.27 17.016 -23.578 1 90.19 389 ARG B CA 1
ATOM 7443 C C . ARG B 1 389 ? -2.855 16.453 -23.641 1 90.19 389 ARG B C 1
ATOM 7445 O O . ARG B 1 389 ? -2.033 16.922 -24.422 1 90.19 389 ARG B O 1
ATOM 7452 N N . HIS B 1 390 ? -2.609 15.484 -22.766 1 89.19 390 HIS B N 1
ATOM 7453 C CA . HIS B 1 390 ? -1.305 14.836 -22.703 1 89.19 390 HIS B CA 1
ATOM 7454 C C . HIS B 1 390 ? -1.409 13.359 -23.062 1 89.19 390 HIS B C 1
ATOM 7456 O O . HIS B 1 390 ? -0.853 12.508 -22.359 1 89.19 390 HIS B O 1
ATOM 7462 N N . GLY B 1 391 ? -2.252 13 -24 1 89.56 391 GLY B N 1
ATOM 7463 C CA . GLY B 1 391 ? -2.377 11.641 -24.516 1 89.56 391 GLY B CA 1
ATOM 7464 C C . GLY B 1 391 ? -3.066 10.703 -23.547 1 89.56 391 GLY B C 1
ATOM 7465 O O . GLY B 1 391 ? -2.773 9.5 -23.516 1 89.56 391 GLY B O 1
ATOM 7466 N N . GLY B 1 392 ? -3.795 11.266 -22.641 1 89.81 392 GLY B N 1
ATOM 7467 C CA . GLY B 1 392 ? -4.508 10.43 -21.688 1 89.81 392 GLY B CA 1
ATOM 7468 C C . GLY B 1 392 ? -3.65 10 -20.516 1 89.81 392 GLY B C 1
ATOM 7469 O O . GLY B 1 392 ? -3.945 9 -19.859 1 89.81 392 GLY B O 1
ATOM 7470 N N . ALA B 1 393 ? -2.57 10.656 -20.25 1 88.69 393 ALA B N 1
ATOM 7471 C CA . ALA B 1 393 ? -1.697 10.352 -19.125 1 88.69 393 ALA B CA 1
ATOM 7472 C C . ALA B 1 393 ? -2.43 10.547 -17.797 1 88.69 393 ALA B C 1
ATOM 7474 O O . ALA B 1 393 ? -3.23 11.477 -17.656 1 88.69 393 ALA B O 1
ATOM 7475 N N . PRO B 1 394 ? -2.131 9.648 -16.906 1 88.56 394 PRO B N 1
ATOM 7476 C CA . PRO B 1 394 ? -2.744 9.836 -15.594 1 88.56 394 PRO B CA 1
ATOM 7477 C C . PRO B 1 394 ? -2.193 11.055 -14.852 1 88.56 394 PRO B C 1
ATOM 7479 O O . PRO B 1 394 ? -1.039 11.438 -15.062 1 88.56 394 PRO B O 1
ATOM 7482 N N . PHE B 1 395 ? -3.025 11.672 -13.992 1 89.88 395 PHE B N 1
ATOM 7483 C CA . PHE B 1 395 ? -2.574 12.766 -13.141 1 89.88 395 PHE B CA 1
ATOM 7484 C C . PHE B 1 395 ? -3.23 12.68 -11.766 1 89.88 395 PHE B C 1
ATOM 7486 O O . PHE B 1 395 ? -4.297 12.086 -11.617 1 89.88 395 PHE B O 1
ATOM 7493 N N . VAL B 1 396 ? -2.561 13.125 -10.812 1 91.19 396 VAL B N 1
ATOM 7494 C CA . VAL B 1 396 ? -3.037 13.32 -9.445 1 91.19 396 VAL B CA 1
ATOM 7495 C C . VAL B 1 396 ? -2.439 14.609 -8.875 1 91.19 396 VAL B C 1
ATOM 7497 O O . VAL B 1 396 ? -1.222 14.797 -8.898 1 91.19 396 VAL B O 1
ATOM 7500 N N . ASN B 1 397 ? -3.344 15.438 -8.367 1 90.69 397 ASN B N 1
ATOM 7501 C CA . ASN B 1 397 ? -2.854 16.672 -7.758 1 90.69 397 ASN B CA 1
ATOM 7502 C C . ASN B 1 397 ? -3.902 17.297 -6.844 1 90.69 397 ASN B C 1
ATOM 7504 O O . ASN B 1 397 ? -5.102 17.203 -7.105 1 90.69 397 ASN B O 1
ATOM 7508 N N . GLN B 1 398 ? -3.408 17.938 -5.891 1 90.56 398 GLN B N 1
ATOM 7509 C CA . GLN B 1 398 ? -4.281 18.75 -5.059 1 90.56 398 GLN B CA 1
ATOM 7510 C C . GLN B 1 398 ? -4.359 20.188 -5.586 1 90.56 398 GLN B C 1
ATOM 7512 O O . GLN B 1 398 ? -3.348 20.75 -6.004 1 90.56 398 GLN B O 1
ATOM 7517 N N . ILE B 1 399 ? -5.559 20.688 -5.543 1 88.5 399 ILE B N 1
ATOM 7518 C CA . ILE B 1 399 ? -5.715 22.094 -5.902 1 88.5 399 ILE B CA 1
ATOM 7519 C C . ILE B 1 399 ? -5.953 22.922 -4.641 1 88.5 399 ILE B C 1
ATOM 7521 O O . ILE B 1 399 ? -6.574 22.453 -3.688 1 88.5 399 ILE B O 1
ATOM 7525 N N . MET B 1 400 ? -5.438 24.078 -4.66 1 87.88 400 MET B N 1
ATOM 7526 C CA . MET B 1 400 ? -5.578 25 -3.527 1 87.88 400 MET B CA 1
ATOM 7527 C C . MET B 1 400 ? -6.184 26.328 -3.969 1 87.88 400 MET B C 1
ATOM 7529 O O . MET B 1 400 ? -5.516 27.359 -3.938 1 87.88 400 MET B O 1
ATOM 7533 N N . LEU B 1 401 ? -7.426 26.281 -4.227 1 84.5 401 LEU B N 1
ATOM 7534 C CA . LEU B 1 401 ? -8.109 27.5 -4.66 1 84.5 401 LEU B CA 1
ATOM 7535 C C . LEU B 1 401 ? -8.344 28.438 -3.484 1 84.5 401 LEU B C 1
ATOM 7537 O O . LEU B 1 401 ? -8.406 28 -2.334 1 84.5 401 LEU B O 1
ATOM 7541 N N . PRO B 1 402 ? -8.453 29.703 -3.826 1 72.12 402 PRO B N 1
ATOM 7542 C CA . PRO B 1 402 ? -8.57 30.688 -2.754 1 72.12 402 PRO B CA 1
ATOM 7543 C C . PRO B 1 402 ? -9.867 30.547 -1.964 1 72.12 402 PRO B C 1
ATOM 7545 O O . PRO B 1 402 ? -10.867 30.047 -2.486 1 72.12 402 PRO B O 1
ATOM 7548 N N . SER B 1 403 ? -9.844 31.094 -0.797 1 62.91 403 SER B N 1
ATOM 7549 C CA . SER B 1 403 ? -10.969 31.297 0.105 1 62.91 403 SER B CA 1
ATOM 7550 C C . SER B 1 403 ? -11.641 29.969 0.467 1 62.91 403 SER B C 1
ATOM 7552 O O . SER B 1 403 ? -12.852 29.828 0.332 1 62.91 403 SER B O 1
ATOM 7554 N N . VAL B 1 404 ? -10.773 29.094 1.035 1 72.5 404 VAL B N 1
ATOM 7555 C CA . VAL B 1 404 ? -11.273 27.75 1.346 1 72.5 404 VAL B CA 1
ATOM 7556 C C . VAL B 1 404 ? -11.789 27.719 2.783 1 72.5 404 VAL B C 1
ATOM 7558 O O . VAL B 1 404 ? -12.461 26.766 3.184 1 72.5 404 VAL B O 1
ATOM 7561 N N . THR B 1 405 ? -11.516 28.703 3.576 1 84.88 405 THR B N 1
ATOM 7562 C CA . THR B 1 405 ? -12.094 28.812 4.91 1 84.88 405 THR B CA 1
ATOM 7563 C C . THR B 1 405 ? -12.008 30.234 5.422 1 84.88 405 THR B C 1
ATOM 7565 O O . THR B 1 405 ? -11.148 31.016 4.992 1 84.88 405 THR B O 1
ATOM 7568 N N . GLY B 1 406 ? -12.914 30.609 6.227 1 91.88 406 GLY B N 1
ATOM 7569 C CA . GLY B 1 406 ? -12.828 31.906 6.875 1 91.88 406 GLY B CA 1
ATOM 7570 C C . GLY B 1 406 ? -11.852 31.938 8.031 1 91.88 406 GLY B C 1
ATOM 7571 O O . GLY B 1 406 ? -11.867 31.047 8.891 1 91.88 406 GLY B O 1
ATOM 7572 N N . GLY B 1 407 ? -10.992 32.875 8.016 1 94.5 407 GLY B N 1
ATOM 7573 C CA . GLY B 1 407 ? -10.047 33.031 9.109 1 94.5 407 GLY B CA 1
ATOM 7574 C C . GLY B 1 407 ? -10.695 33.469 10.406 1 94.5 407 GLY B C 1
ATOM 7575 O O . GLY B 1 407 ? -11.75 34.125 10.391 1 94.5 407 GLY B O 1
ATOM 7576 N N . ALA B 1 408 ? -10.078 33.219 11.484 1 96.62 408 ALA B N 1
ATOM 7577 C CA . ALA B 1 408 ? -10.531 33.594 12.82 1 96.62 408 ALA B CA 1
ATOM 7578 C C . ALA B 1 408 ? -10.266 35.062 13.094 1 96.62 408 ALA B C 1
ATOM 7580 O O . ALA B 1 408 ? -9.234 35.625 12.695 1 96.62 408 ALA B O 1
ATOM 7581 N N . ALA B 1 409 ? -11.227 35.656 13.805 1 97.56 409 ALA B N 1
ATOM 7582 C CA . ALA B 1 409 ? -10.961 37 14.336 1 97.56 409 ALA B CA 1
ATOM 7583 C C . ALA B 1 409 ? -10.117 36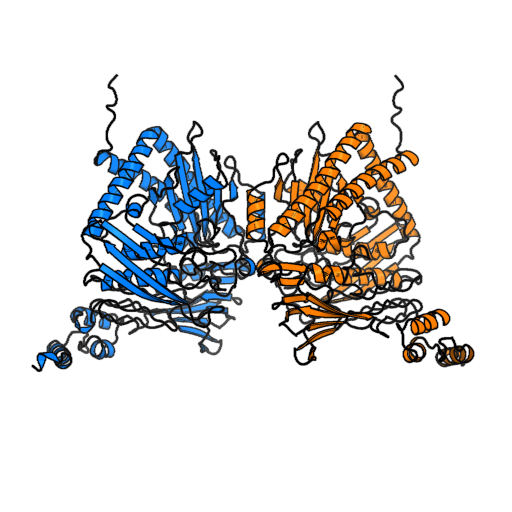.938 15.609 1 97.56 409 ALA B C 1
ATOM 7585 O O . ALA B 1 409 ? -10.148 35.906 16.328 1 97.56 409 ALA B O 1
ATOM 7586 N N . GLY B 1 410 ? -9.266 37.938 15.773 1 96.06 410 GLY B N 1
ATOM 7587 C CA . GLY B 1 410 ? -8.516 38.125 17.016 1 96.06 410 GLY B CA 1
ATOM 7588 C C . GLY B 1 410 ? -8.938 39.344 17.797 1 96.06 410 GLY B C 1
ATOM 7589 O O . GLY B 1 410 ? -9.938 40 17.469 1 96.06 410 GLY B O 1
ATOM 7590 N N . PRO B 1 411 ? -8.195 39.656 18.797 1 95 411 PRO B N 1
ATOM 7591 C CA . PRO B 1 411 ? -8.555 40.812 19.641 1 95 411 PRO B CA 1
ATOM 7592 C C . PRO B 1 411 ? -8.289 42.156 18.969 1 95 411 PRO B C 1
ATOM 7594 O O . PRO B 1 411 ? -8.797 43.156 19.422 1 95 411 PRO B O 1
ATOM 7597 N N . GLN B 1 412 ? -7.57 42.031 17.859 1 94 412 GLN B N 1
ATOM 7598 C CA . GLN B 1 412 ? -7.156 43.312 17.312 1 94 412 GLN B CA 1
ATOM 7599 C C . GLN B 1 412 ? -7.484 43.406 15.82 1 94 412 GLN B C 1
ATOM 7601 O O . GLN B 1 412 ? -7.309 44.469 15.211 1 94 412 GLN B O 1
ATOM 7606 N N . ALA B 1 413 ? -7.945 42.312 15.305 1 94.88 413 ALA B N 1
ATOM 7607 C CA . ALA B 1 413 ? -8.117 42.312 13.859 1 94.88 413 ALA B CA 1
ATOM 7608 C C . ALA B 1 413 ? -9.203 41.344 13.414 1 94.88 413 ALA B C 1
ATOM 7610 O O . ALA B 1 413 ? -9.461 40.344 14.078 1 94.88 413 ALA B O 1
ATOM 7611 N N . ASP B 1 414 ? -9.812 41.719 12.242 1 97.19 414 ASP B N 1
ATOM 7612 C CA . ASP B 1 414 ? -10.742 40.812 11.57 1 97.19 414 ASP B CA 1
ATOM 7613 C C . ASP B 1 414 ? -10.008 39.594 11 1 97.19 414 ASP B C 1
ATOM 7615 O O . ASP B 1 414 ? -8.781 39.594 10.883 1 97.19 414 ASP B O 1
ATOM 7619 N N . GLY B 1 415 ? -10.789 38.562 10.766 1 94.88 415 GLY B N 1
ATOM 7620 C CA . GLY B 1 415 ? -10.219 37.344 10.164 1 94.88 415 GLY B CA 1
ATOM 7621 C C . GLY B 1 415 ? -9.789 37.562 8.727 1 94.88 415 GLY B C 1
ATOM 7622 O O . GLY B 1 415 ? -10.414 38.312 7.984 1 94.88 415 GLY B O 1
ATOM 7623 N N . TRP B 1 416 ? -8.812 36.75 8.359 1 90.25 416 TRP B N 1
ATOM 7624 C CA . TRP B 1 416 ? -8.297 36.844 7 1 90.25 416 TRP B CA 1
ATOM 7625 C C . TRP B 1 416 ? -9.047 35.906 6.062 1 90.25 416 TRP B C 1
ATOM 7627 O O . TRP B 1 416 ? -9.352 34.781 6.43 1 90.25 416 TRP B O 1
ATOM 7637 N N . LEU B 1 417 ? -9.297 36.406 4.871 1 86.19 417 LEU B N 1
ATOM 7638 C CA . LEU B 1 417 ? -9.953 35.594 3.848 1 86.19 417 LEU B CA 1
ATOM 7639 C C . LEU B 1 417 ? -9 34.562 3.283 1 86.19 417 LEU B C 1
ATOM 7641 O O . LEU B 1 417 ? -9.43 33.5 2.797 1 86.19 417 LEU B O 1
ATOM 7645 N N . THR B 1 418 ? -7.707 34.812 3.377 1 79.06 418 THR B N 1
ATOM 7646 C CA . THR B 1 418 ? -6.723 34 2.654 1 79.06 418 THR B CA 1
ATOM 7647 C C . THR B 1 418 ? -5.898 33.156 3.619 1 79.06 418 THR B C 1
ATOM 7649 O O . THR B 1 418 ? -4.746 32.812 3.334 1 79.06 418 THR B O 1
ATOM 7652 N N . ILE B 1 419 ? -6.457 32.812 4.719 1 83 419 ILE B N 1
ATOM 7653 C CA . ILE B 1 419 ? -5.699 32.125 5.754 1 83 419 ILE B CA 1
ATOM 7654 C C . ILE B 1 419 ? -5.453 30.672 5.332 1 83 419 ILE B C 1
ATOM 7656 O O . ILE B 1 419 ? -4.445 30.062 5.711 1 83 419 ILE B O 1
ATOM 7660 N N . GLY B 1 420 ? -6.402 30.078 4.461 1 82.5 420 GLY B N 1
ATOM 7661 C CA . GLY B 1 420 ? -6.348 28.656 4.141 1 82.5 420 GLY B CA 1
ATOM 7662 C C . GLY B 1 420 ? -6.867 27.766 5.258 1 82.5 420 GLY B C 1
ATOM 7663 O O . GLY B 1 420 ? -8.055 27.453 5.301 1 82.5 420 GLY B O 1
ATOM 7664 N N . HIS B 1 421 ? -5.945 27.469 6.254 1 82 421 HIS B N 1
ATOM 7665 C CA . HIS B 1 421 ? -6.363 26.828 7.504 1 82 421 HIS B CA 1
ATOM 7666 C C . HIS B 1 421 ? -5.41 27.188 8.641 1 82 421 HIS B C 1
ATOM 7668 O O . HIS B 1 421 ? -4.336 27.734 8.406 1 82 421 HIS B O 1
ATOM 7674 N N . VAL B 1 422 ? -5.816 26.953 9.719 1 82.81 422 VAL B N 1
ATOM 7675 C CA . VAL B 1 422 ? -5.125 27.453 10.906 1 82.81 422 VAL B CA 1
ATOM 7676 C C . VAL B 1 422 ? -3.725 26.844 10.977 1 82.81 422 VAL B C 1
ATOM 7678 O O . VAL B 1 422 ? -2.797 27.469 11.5 1 82.81 422 VAL B O 1
ATOM 7681 N N . GLY B 1 423 ? -3.502 25.703 10.438 1 78.25 423 GLY B N 1
ATOM 7682 C CA . GLY B 1 423 ? -2.221 25.016 10.484 1 78.25 423 GLY B CA 1
ATOM 7683 C C . GLY B 1 423 ? -1.174 25.656 9.586 1 78.25 423 GLY B C 1
ATOM 7684 O O . GLY B 1 423 ? 0.026 25.547 9.852 1 78.25 423 GLY B O 1
ATOM 7685 N N . ASN B 1 424 ? -1.585 26.203 8.508 1 73.5 424 ASN B N 1
ATOM 7686 C CA . ASN B 1 424 ? -0.661 26.812 7.551 1 73.5 424 ASN B CA 1
ATOM 7687 C C . ASN B 1 424 ? -0.542 28.312 7.758 1 73.5 424 ASN B C 1
ATOM 7689 O O . ASN B 1 424 ? 0.455 28.922 7.363 1 73.5 424 ASN B O 1
ATOM 7693 N N . ALA B 1 425 ? -1.465 28.828 8.367 1 60.44 425 ALA B N 1
ATOM 7694 C CA . ALA B 1 425 ? -1.479 30.219 8.82 1 60.44 425 ALA B CA 1
ATOM 7695 C C . ALA B 1 425 ? -1.123 31.172 7.68 1 60.44 425 ALA B C 1
ATOM 7697 O O . ALA B 1 425 ? -0.311 32.094 7.855 1 60.44 425 ALA B O 1
ATOM 7698 N N . GLY B 1 426 ? -1.573 30.875 6.582 1 61.59 426 GLY B N 1
ATOM 7699 C CA . GLY B 1 426 ? -1.419 31.812 5.48 1 61.59 426 GLY B CA 1
ATOM 7700 C C . GLY B 1 426 ? -0.101 31.656 4.746 1 61.59 426 GLY B C 1
ATOM 7701 O O . GLY B 1 426 ? 0.215 32.438 3.852 1 61.59 426 GLY B O 1
ATOM 7702 N N . MET B 1 427 ? 0.548 30.672 5.027 1 65.38 427 MET B N 1
ATOM 7703 C CA . MET B 1 427 ? 1.889 30.531 4.469 1 65.38 427 MET B CA 1
ATOM 7704 C C . MET B 1 427 ? 1.847 29.781 3.143 1 65.38 427 MET B C 1
ATOM 7706 O O . MET B 1 427 ? 2.844 29.734 2.42 1 65.38 427 MET B O 1
ATOM 7710 N N . MET B 1 428 ? 0.765 29.25 2.869 1 71.69 428 MET B N 1
ATOM 7711 C CA . MET B 1 428 ? 0.609 28.594 1.574 1 71.69 428 MET B CA 1
ATOM 7712 C C . MET B 1 428 ? 0.106 29.578 0.521 1 71.69 428 MET B C 1
ATOM 7714 O O . MET B 1 428 ? -0.696 30.469 0.824 1 71.69 428 MET B O 1
ATOM 7718 N N . PHE B 1 429 ? 0.615 29.359 -0.629 1 72.12 429 PHE B N 1
ATOM 7719 C CA . PHE B 1 429 ? 0.076 30.156 -1.728 1 72.12 429 PHE B CA 1
ATOM 7720 C C . PHE B 1 429 ? -1.175 29.5 -2.305 1 72.12 429 PHE B C 1
ATOM 7722 O O . PHE B 1 429 ? -1.38 28.297 -2.148 1 72.12 429 PHE B O 1
ATOM 7729 N N . ARG B 1 430 ? -1.966 30.375 -2.771 1 76.88 430 ARG B N 1
ATOM 7730 C CA . ARG B 1 430 ? -3.182 29.922 -3.436 1 76.88 430 ARG B CA 1
ATOM 7731 C C . ARG B 1 430 ? -2.98 29.828 -4.945 1 76.88 430 ARG B C 1
ATOM 7733 O O . ARG B 1 430 ? -2.238 30.625 -5.523 1 76.88 430 ARG B O 1
ATOM 7740 N N . ASP B 1 431 ? -3.672 28.859 -5.418 1 77.81 431 ASP B N 1
ATOM 7741 C CA . ASP B 1 431 ? -3.588 28.703 -6.867 1 77.81 431 ASP B CA 1
ATOM 7742 C C . ASP B 1 431 ? -4.336 29.828 -7.582 1 77.81 431 ASP B C 1
ATOM 7744 O O . ASP B 1 431 ? -5.328 30.344 -7.07 1 77.81 431 ASP B O 1
ATOM 7748 N N . SER B 1 432 ? -3.709 30.141 -8.711 1 82.81 432 SER B N 1
ATOM 7749 C CA . SER B 1 432 ? -4.504 30.938 -9.641 1 82.81 432 SER B CA 1
ATOM 7750 C C . SER B 1 432 ? -5.438 30.062 -10.461 1 82.81 432 SER B C 1
ATOM 7752 O O . SER B 1 432 ? -5.086 28.938 -10.812 1 82.81 432 SER B O 1
ATOM 7754 N N . VAL B 1 433 ? -6.59 30.609 -10.719 1 87.56 433 VAL B N 1
ATOM 7755 C CA . VAL B 1 433 ? -7.566 29.891 -11.539 1 87.56 433 VAL B CA 1
ATOM 7756 C C . VAL B 1 433 ? -6.922 29.469 -12.852 1 87.56 433 VAL B C 1
ATOM 7758 O O . VAL B 1 433 ? -7.078 28.312 -13.281 1 87.56 433 VAL B O 1
ATOM 7761 N N . GLU B 1 434 ? -6.191 30.375 -13.422 1 88.31 434 GLU B N 1
ATOM 7762 C CA . GLU B 1 434 ? -5.578 30.125 -14.719 1 88.31 434 GLU B CA 1
ATOM 7763 C C . GLU B 1 434 ? -4.547 29 -14.633 1 88.31 434 GLU B C 1
ATOM 7765 O O . GLU B 1 434 ? -4.484 28.141 -15.516 1 88.31 434 GLU B O 1
ATOM 7770 N N . ILE B 1 435 ? -3.852 29.062 -13.617 1 84.75 435 ILE B N 1
ATOM 7771 C CA . ILE B 1 435 ? -2.803 28.062 -13.445 1 84.75 435 ILE B CA 1
ATOM 7772 C C . ILE B 1 435 ? -3.428 26.688 -13.25 1 84.75 435 ILE B C 1
ATOM 7774 O O . ILE B 1 435 ? -2.967 25.703 -13.828 1 84.75 435 ILE B O 1
ATOM 7778 N N . ASP B 1 436 ? -4.43 26.562 -12.484 1 89.12 436 ASP B N 1
ATOM 7779 C CA . ASP B 1 436 ? -5.109 25.297 -12.258 1 89.12 436 ASP B CA 1
ATOM 7780 C C . ASP B 1 436 ? -5.703 24.75 -13.555 1 89.12 436 ASP B C 1
ATOM 7782 O O . ASP B 1 436 ? -5.633 23.547 -13.82 1 89.12 436 ASP B O 1
ATOM 7786 N N . GLU B 1 437 ? -6.277 25.688 -14.336 1 91.62 437 GLU B N 1
ATOM 7787 C CA . GLU B 1 437 ? -6.918 25.266 -15.578 1 91.62 437 GLU B CA 1
ATOM 7788 C C . GLU B 1 437 ? -5.879 24.859 -16.625 1 91.62 437 GLU B C 1
ATOM 7790 O O . GLU B 1 437 ? -6.16 24.031 -17.5 1 91.62 437 GLU B O 1
ATOM 7795 N N . ILE B 1 438 ? -4.723 25.453 -16.5 1 88.25 438 ILE B N 1
ATOM 7796 C CA . ILE B 1 438 ? -3.643 25.109 -17.422 1 88.25 438 ILE B CA 1
ATOM 7797 C C . ILE B 1 438 ? -3.076 23.734 -17.062 1 88.25 438 ILE B C 1
ATOM 7799 O O . ILE B 1 438 ? -2.797 22.922 -17.938 1 88.25 438 ILE B O 1
ATOM 7803 N N . HIS B 1 439 ? -2.963 23.438 -15.82 1 87.56 439 HIS B N 1
ATOM 7804 C CA . HIS B 1 439 ? -2.254 22.234 -15.383 1 87.56 439 HIS B CA 1
ATOM 7805 C C . HIS B 1 439 ? -3.199 21.047 -15.281 1 87.56 439 HIS B C 1
ATOM 7807 O O . HIS B 1 439 ? -2.76 19.891 -15.328 1 87.56 439 HIS B O 1
ATOM 7813 N N . HIS B 1 440 ? -4.41 21.297 -15.125 1 89.62 440 HIS B N 1
ATOM 7814 C CA . HIS B 1 440 ? -5.398 20.234 -14.969 1 89.62 440 HIS B CA 1
ATOM 7815 C C . HIS B 1 440 ? -6.57 20.438 -15.922 1 89.62 440 HIS B C 1
ATOM 7817 O O . HIS B 1 440 ? -6.914 21.562 -16.266 1 89.62 440 HIS B O 1
ATOM 7823 N N . PRO B 1 441 ? -7.18 19.359 -16.359 1 94.19 441 PRO B N 1
ATOM 7824 C CA . PRO B 1 441 ? -8.305 19.469 -17.297 1 94.19 441 PRO B CA 1
ATOM 7825 C C . PRO B 1 441 ? -9.617 19.812 -16.609 1 94.19 441 PRO B C 1
ATOM 7827 O O . PRO B 1 441 ? -10.594 19.078 -16.719 1 94.19 441 PRO B O 1
ATOM 7830 N N . ILE B 1 442 ? -9.625 21 -15.953 1 95 442 ILE B N 1
ATOM 7831 C CA . ILE B 1 442 ? -10.812 21.484 -15.258 1 95 442 ILE B CA 1
ATOM 7832 C C . ILE B 1 442 ? -11.094 22.922 -15.656 1 95 442 ILE B C 1
ATOM 7834 O O . ILE B 1 442 ? -10.219 23.609 -16.203 1 95 442 ILE B O 1
ATOM 7838 N N . ARG B 1 443 ? -12.305 23.328 -15.453 1 96.12 443 ARG B N 1
ATOM 7839 C CA . ARG B 1 443 ? -12.727 24.719 -15.57 1 96.12 443 ARG B CA 1
ATOM 7840 C C . ARG B 1 443 ? -13.375 25.203 -14.281 1 96.12 443 ARG B C 1
ATOM 7842 O O . ARG B 1 443 ? -14.273 24.547 -13.742 1 96.12 443 ARG B O 1
ATOM 7849 N N . ILE B 1 444 ? -12.898 26.281 -13.789 1 95.56 444 ILE B N 1
ATOM 7850 C CA . ILE B 1 444 ? -13.5 26.922 -12.633 1 95.56 444 ILE B CA 1
ATOM 7851 C C . ILE B 1 444 ? -14.633 27.844 -13.094 1 95.56 444 ILE B C 1
ATOM 7853 O O . ILE B 1 444 ? -14.391 28.859 -13.75 1 95.56 444 ILE B O 1
ATOM 7857 N N . GLU B 1 445 ? -15.812 27.547 -12.742 1 95.44 445 GLU B N 1
ATOM 7858 C CA . GLU B 1 445 ? -17 28.281 -13.188 1 95.44 445 GLU B CA 1
ATOM 7859 C C . GLU B 1 445 ? -17.188 29.562 -12.391 1 95.44 445 GLU B C 1
ATOM 7861 O O . GLU B 1 445 ? -17.625 30.578 -12.93 1 95.44 445 GLU B O 1
ATOM 7866 N N . GLN B 1 446 ? -16.984 29.406 -11.156 1 93.88 446 GLN B N 1
ATOM 7867 C CA . GLN B 1 446 ? -17.109 30.609 -10.336 1 93.88 446 GLN B CA 1
ATOM 7868 C C . GLN B 1 446 ? -16.375 30.438 -9.008 1 93.88 446 GLN B C 1
ATOM 7870 O O . GLN B 1 446 ? -16.234 29.328 -8.5 1 93.88 446 GLN B O 1
ATOM 7875 N N . GLN B 1 447 ? -15.938 31.469 -8.523 1 93.12 447 GLN B N 1
ATOM 7876 C CA . GLN B 1 447 ? -15.359 31.688 -7.203 1 93.12 447 GLN B CA 1
ATOM 7877 C C . GLN B 1 447 ? -15.859 33 -6.602 1 93.12 447 GLN B C 1
ATOM 7879 O O . GLN B 1 447 ? -15.641 34.062 -7.164 1 93.12 447 GLN B O 1
ATOM 7884 N N . ARG B 1 448 ? -16.531 32.938 -5.484 1 93.19 448 ARG B N 1
ATOM 7885 C CA . ARG B 1 448 ? -17.062 34.156 -4.895 1 93.19 448 ARG B CA 1
ATOM 7886 C C . ARG B 1 448 ? -17.203 34.031 -3.383 1 93.19 448 ARG B C 1
ATOM 7888 O O . ARG B 1 448 ? -17.297 32.906 -2.859 1 93.19 448 ARG B O 1
ATOM 7895 N N . ILE B 1 449 ? -17.234 35.125 -2.707 1 94.5 449 ILE B N 1
ATOM 7896 C CA . ILE B 1 449 ? -17.469 35.156 -1.269 1 94.5 449 ILE B CA 1
ATOM 7897 C C . ILE B 1 449 ? -18.953 34.906 -0.977 1 94.5 449 ILE B C 1
ATOM 7899 O O . ILE B 1 449 ? -19.828 35.375 -1.703 1 94.5 449 ILE B O 1
ATOM 7903 N N . LEU B 1 450 ? -19.234 34.156 0.051 1 95.81 450 LEU B N 1
ATOM 7904 C CA . LEU B 1 450 ? -20.594 33.938 0.513 1 95.81 450 LEU B CA 1
ATOM 7905 C C . LEU B 1 450 ? -20.969 34.969 1.575 1 95.81 450 LEU B C 1
ATOM 7907 O O . LEU B 1 450 ? -20.484 34.906 2.703 1 95.81 450 LEU B O 1
ATOM 7911 N N . PRO B 1 451 ? -21.859 35.875 1.257 1 96.44 451 PRO B N 1
ATOM 7912 C CA . PRO B 1 451 ? -22.219 36.906 2.229 1 96.44 451 PRO B CA 1
ATOM 7913 C C . PRO B 1 451 ? -22.891 36.312 3.475 1 96.44 451 PRO B C 1
ATOM 7915 O O . PRO B 1 451 ? -23.547 35.281 3.402 1 96.44 451 PRO B O 1
ATOM 7918 N N . ASP B 1 452 ? -22.734 37 4.586 1 98.06 452 ASP B N 1
ATOM 7919 C CA . ASP B 1 452 ? -23.422 36.75 5.848 1 98.06 452 ASP B CA 1
ATOM 7920 C C . ASP B 1 452 ? -22.953 35.406 6.445 1 98.06 452 ASP B C 1
ATOM 7922 O O . ASP B 1 452 ? -23.719 34.75 7.148 1 98.06 452 ASP B O 1
ATOM 7926 N N . THR B 1 453 ? -21.766 34.969 6.055 1 97.31 453 THR B N 1
ATOM 7927 C CA . THR B 1 453 ? -21.281 33.688 6.562 1 97.31 453 THR B CA 1
ATOM 7928 C C . THR B 1 453 ? -20.156 33.906 7.566 1 97.31 453 THR B C 1
ATOM 7930 O O . THR B 1 453 ? -19.641 32.938 8.141 1 97.31 453 THR B O 1
ATOM 7933 N N . GLU B 1 454 ? -19.703 35.094 7.82 1 97.75 454 GLU B N 1
ATOM 7934 C CA . GLU B 1 454 ? -18.672 35.406 8.797 1 97.75 454 GLU B CA 1
ATOM 7935 C C . GLU B 1 454 ? -19.172 35.219 10.227 1 97.75 454 GLU B C 1
ATOM 7937 O O . GLU B 1 454 ? -20.359 35.375 10.492 1 97.75 454 GLU B O 1
ATOM 7942 N N . GLY B 1 455 ? -18.297 34.844 11.164 1 98.5 455 GLY B N 1
ATOM 7943 C CA . GLY B 1 455 ? -18.641 35 12.57 1 98.5 455 GLY B CA 1
ATOM 7944 C C . GLY B 1 455 ? -18.641 36.438 13.039 1 98.5 455 GLY B C 1
ATOM 7945 O O . GLY B 1 455 ? -17.609 37.125 12.984 1 98.5 455 GLY B O 1
ATOM 7946 N N . ALA B 1 456 ? -19.75 36.875 13.562 1 98.69 456 ALA B N 1
ATOM 7947 C CA . ALA B 1 456 ? -19.875 38.281 13.961 1 98.69 456 ALA B CA 1
ATOM 7948 C C . ALA B 1 456 ? -19.188 38.531 15.297 1 98.69 456 ALA B C 1
ATOM 7950 O O . ALA B 1 456 ? -19.219 37.688 16.188 1 98.69 456 ALA B O 1
ATOM 7951 N N . GLY B 1 457 ? -18.578 39.688 15.375 1 98.5 457 GLY B N 1
ATOM 7952 C CA . GLY B 1 457 ? -17.938 40.125 16.594 1 98.5 457 GLY B CA 1
ATOM 7953 C C . GLY B 1 457 ? -17.438 41.562 16.516 1 98.5 457 GLY B C 1
ATOM 7954 O O . GLY B 1 457 ? -17.625 42.219 15.5 1 98.5 457 GLY B O 1
ATOM 7955 N N . ARG B 1 458 ? -16.922 42.062 17.703 1 98.38 458 ARG B N 1
ATOM 7956 C CA . ARG B 1 458 ? -16.188 43.312 17.625 1 98.38 458 ARG B CA 1
ATOM 7957 C C . ARG B 1 458 ? -15.195 43.312 16.484 1 98.38 458 ARG B C 1
ATOM 7959 O O . ARG B 1 458 ? -15.047 44.312 15.773 1 98.38 458 ARG B O 1
ATOM 7966 N N . PHE B 1 459 ? -14.57 42.188 16.406 1 98.5 459 PHE B N 1
ATOM 7967 C CA . PHE B 1 459 ? -13.852 41.812 15.195 1 98.5 459 PHE B CA 1
ATOM 7968 C C . PHE B 1 459 ? -14.477 40.594 14.539 1 98.5 459 PHE B C 1
ATOM 7970 O O . PHE B 1 459 ? -14.75 39.594 15.219 1 98.5 459 PHE B O 1
ATOM 7977 N N . ARG B 1 460 ? -14.766 40.719 13.312 1 98.19 460 ARG B N 1
ATOM 7978 C CA . ARG B 1 460 ? -15.492 39.625 12.648 1 98.19 460 ARG B CA 1
ATOM 7979 C C . ARG B 1 460 ? -14.539 38.594 12.062 1 98.19 460 ARG B C 1
ATOM 7981 O O . ARG B 1 460 ? -13.43 38.938 11.633 1 98.19 460 ARG B O 1
ATOM 7988 N N . GLY B 1 461 ? -14.992 37.375 12.055 1 97.81 461 GLY B N 1
ATOM 7989 C CA . GLY B 1 461 ? -14.312 36.375 11.25 1 97.81 461 GLY B CA 1
ATOM 7990 C C . GLY B 1 461 ? -14.484 36.594 9.758 1 97.81 461 GLY B C 1
ATOM 7991 O O . GLY B 1 461 ? -15.367 37.344 9.328 1 97.81 461 GLY B O 1
ATOM 7992 N N . ALA B 1 462 ? -13.648 35.969 8.961 1 96.19 462 ALA B N 1
ATOM 7993 C CA . ALA B 1 462 ? -13.797 36.062 7.512 1 96.19 462 ALA B CA 1
ATOM 7994 C C . ALA B 1 462 ? -14.938 35.156 7.02 1 96.19 462 ALA B C 1
ATOM 7996 O O . ALA B 1 462 ? -15.195 34.094 7.582 1 96.19 462 ALA B O 1
ATOM 7997 N N . PRO B 1 463 ? -15.633 35.594 5.98 1 96 463 PRO B N 1
ATOM 7998 C CA . PRO B 1 463 ? -16.703 34.781 5.414 1 96 463 PRO B CA 1
ATOM 7999 C C . PRO B 1 463 ? -16.188 33.562 4.66 1 96 463 PRO B C 1
ATOM 8001 O O . PRO B 1 463 ? -14.984 33.5 4.355 1 96 463 PRO B O 1
ATOM 8004 N N . GLY B 1 464 ? -17.078 32.594 4.484 1 94.19 464 GLY B N 1
ATOM 8005 C CA . GLY B 1 464 ? -16.781 31.484 3.586 1 94.19 464 GLY B CA 1
ATOM 8006 C C . GLY B 1 464 ? -16.875 31.859 2.121 1 94.19 464 GLY B C 1
ATOM 8007 O O . GLY B 1 464 ? -17.156 33.031 1.794 1 94.19 464 GLY B O 1
ATOM 8008 N N . ALA B 1 465 ? -16.594 30.906 1.321 1 93.75 465 ALA B N 1
ATOM 8009 C CA . ALA B 1 465 ? -16.594 31.141 -0.119 1 93.75 465 ALA B CA 1
ATOM 8010 C C . ALA B 1 465 ? -17.219 29.969 -0.874 1 93.75 465 ALA B C 1
ATOM 8012 O O . ALA B 1 465 ? -17.328 28.875 -0.336 1 93.75 465 ALA B O 1
ATOM 8013 N N . LEU B 1 466 ? -17.672 30.297 -2.041 1 95.19 466 LEU B N 1
ATOM 8014 C CA . LEU B 1 466 ? -18.188 29.297 -2.98 1 95.19 466 LEU B CA 1
ATOM 8015 C C . LEU B 1 466 ? -17.219 29.109 -4.148 1 95.19 466 LEU B C 1
ATOM 8017 O O . LEU B 1 466 ? -16.719 30.094 -4.711 1 95.19 466 LEU B O 1
ATOM 8021 N N . VAL B 1 467 ? -16.875 27.906 -4.402 1 95.38 467 VAL B N 1
ATOM 8022 C CA . VAL B 1 467 ? -16.094 27.547 -5.586 1 95.38 467 VAL B CA 1
ATOM 8023 C C . VAL B 1 467 ? -16.812 26.438 -6.359 1 95.38 467 VAL B C 1
ATOM 8025 O O . VAL B 1 467 ? -17.281 25.469 -5.766 1 95.38 467 VAL B O 1
ATOM 8028 N N . GLU B 1 468 ? -16.938 26.625 -7.617 1 96.62 468 GLU B N 1
ATOM 8029 C CA . GLU B 1 468 ? -17.562 25.641 -8.492 1 96.62 468 GLU B CA 1
ATOM 8030 C C . GLU B 1 468 ? -16.656 25.297 -9.68 1 96.62 468 GLU B C 1
ATOM 8032 O O . GLU B 1 468 ? -16.156 26.203 -10.359 1 96.62 468 GLU B O 1
ATOM 8037 N N . TYR B 1 469 ? -16.375 24.031 -9.875 1 96.81 469 TYR B N 1
ATOM 8038 C CA . TYR B 1 469 ? -15.539 23.641 -11.016 1 96.81 469 TYR B CA 1
ATOM 8039 C C . TYR B 1 469 ? -15.906 22.234 -11.5 1 96.81 469 TYR B C 1
ATOM 8041 O O . TYR B 1 469 ? -16.594 21.484 -10.805 1 96.81 469 TYR B O 1
ATOM 8049 N N . GLY B 1 470 ? -15.492 21.875 -12.68 1 97 470 GLY B N 1
ATOM 8050 C CA . GLY B 1 470 ? -15.734 20.562 -13.289 1 97 470 GLY B CA 1
ATOM 8051 C C . GLY B 1 470 ? -14.758 20.234 -14.406 1 97 470 GLY B C 1
ATOM 8052 O O . GLY B 1 470 ? -13.922 21.062 -14.773 1 97 470 GLY B O 1
ATOM 8053 N N . PRO B 1 471 ? -14.922 19.031 -14.922 1 96.75 471 PRO B N 1
ATOM 8054 C CA . PRO B 1 471 ? -13.984 18.578 -15.945 1 96.75 471 PRO B CA 1
ATOM 8055 C C . PRO B 1 471 ? -14.211 19.234 -17.297 1 96.75 471 PRO B C 1
ATOM 8057 O O . PRO B 1 471 ? -15.352 19.562 -17.641 1 96.75 471 PRO B O 1
ATOM 8060 N N . THR B 1 472 ? -13.18 19.453 -18.125 1 94.38 472 THR B N 1
ATOM 8061 C CA . THR B 1 472 ? -13.289 19.938 -19.484 1 94.38 472 THR B CA 1
ATOM 8062 C C . THR B 1 472 ? -13.117 18.781 -20.484 1 94.38 472 THR B C 1
ATOM 8064 O O . THR B 1 472 ? -13.453 18.922 -21.656 1 94.38 472 THR B O 1
ATOM 8067 N N . GLY B 1 473 ? -12.664 17.719 -20.141 1 89.38 473 GLY B N 1
ATOM 8068 C CA . GLY B 1 473 ? -12.461 16.547 -20.969 1 89.38 473 GLY B CA 1
ATOM 8069 C C . GLY B 1 473 ? -13.125 15.305 -20.438 1 89.38 473 GLY B C 1
ATOM 8070 O O . GLY B 1 473 ? -14.344 15.289 -20.219 1 89.38 473 GLY B O 1
ATOM 8071 N N . GLY B 1 474 ? -12.352 14.336 -20.156 1 91.75 474 GLY B N 1
ATOM 8072 C CA . GLY B 1 474 ? -12.852 13.102 -19.578 1 91.75 474 GLY B CA 1
ATOM 8073 C C . GLY B 1 474 ? -13.219 13.234 -18.109 1 91.75 474 GLY B C 1
ATOM 8074 O O . GLY B 1 474 ? -13.055 14.297 -17.516 1 91.75 474 GLY B O 1
ATOM 8075 N N . PRO B 1 475 ? -13.781 12.18 -17.594 1 95.62 475 PRO B N 1
ATOM 8076 C CA . PRO B 1 475 ? -14.188 12.188 -16.188 1 95.62 475 PRO B CA 1
ATOM 8077 C C . PRO B 1 475 ? -13.023 12.469 -15.25 1 95.62 475 PRO B C 1
ATOM 8079 O O . PRO B 1 475 ? -11.891 12.047 -15.516 1 95.62 475 PRO B O 1
ATOM 8082 N N . ILE B 1 476 ? -13.281 13.164 -14.156 1 96.31 476 ILE B N 1
ATOM 8083 C CA . ILE B 1 476 ? -12.297 13.453 -13.125 1 96.31 476 ILE B CA 1
ATOM 8084 C C . ILE B 1 476 ? -12.859 13.07 -11.758 1 96.31 476 ILE B C 1
ATOM 8086 O O . ILE B 1 476 ? -14.039 13.273 -11.484 1 96.31 476 ILE B O 1
ATOM 8090 N N . GLU B 1 477 ? -11.992 12.469 -10.984 1 96.94 477 GLU B N 1
ATOM 8091 C CA . GLU B 1 477 ? -12.359 12.172 -9.602 1 96.94 477 GLU B CA 1
ATOM 8092 C C . GLU B 1 477 ? -11.867 13.266 -8.656 1 96.94 477 GLU B C 1
ATOM 8094 O O . GLU B 1 477 ? -10.727 13.727 -8.766 1 96.94 477 GLU B O 1
ATOM 8099 N N . VAL B 1 478 ? -12.758 13.719 -7.77 1 97.31 478 VAL B N 1
ATOM 8100 C CA . VAL B 1 478 ? -12.422 14.711 -6.754 1 97.31 478 VAL B CA 1
ATOM 8101 C C . VAL B 1 478 ? -12.547 14.094 -5.363 1 97.31 478 VAL B C 1
ATOM 8103 O O . VAL B 1 478 ? -13.633 13.672 -4.957 1 97.31 478 VAL B O 1
ATOM 8106 N N . ALA B 1 479 ? -11.438 14.008 -4.664 1 97.31 479 ALA B N 1
ATOM 8107 C CA . ALA B 1 479 ? -11.43 13.516 -3.287 1 97.31 479 ALA B CA 1
ATOM 8108 C C . ALA B 1 479 ? -11.281 14.672 -2.297 1 97.31 479 ALA B C 1
ATOM 8110 O O . ALA B 1 479 ? -10.445 15.555 -2.484 1 97.31 479 ALA B O 1
ATOM 8111 N N . TYR B 1 480 ? -12.125 14.703 -1.278 1 96.56 480 TYR B N 1
ATOM 8112 C CA . TYR B 1 480 ? -12.055 15.742 -0.259 1 96.56 480 TYR B CA 1
ATOM 8113 C C . TYR B 1 480 ? -12.531 15.219 1.09 1 96.56 480 TYR B C 1
ATOM 8115 O O . TYR B 1 480 ? -13.172 14.164 1.163 1 96.56 480 TYR B O 1
ATOM 8123 N N . VAL B 1 481 ? -12.18 15.906 2.201 1 96.75 481 VAL B N 1
ATOM 8124 C CA . VAL B 1 481 ? -12.555 15.578 3.574 1 96.75 481 VAL B CA 1
ATOM 8125 C C . VAL B 1 481 ? -12.961 16.844 4.316 1 96.75 481 VAL B C 1
ATOM 8127 O O . VAL B 1 481 ? -12.289 17.266 5.266 1 96.75 481 VAL B O 1
ATOM 8130 N N . SER B 1 482 ? -14.125 17.297 4.035 1 95.81 482 SER B N 1
ATOM 8131 C CA . SER B 1 482 ? -14.594 18.594 4.523 1 95.81 482 SER B CA 1
ATOM 8132 C C . SER B 1 482 ? -15.148 18.484 5.938 1 95.81 482 SER B C 1
ATOM 8134 O O . SER B 1 482 ? -16.047 17.672 6.195 1 95.81 482 SER B O 1
ATOM 8136 N N . ASP B 1 483 ? -14.641 19.266 6.824 1 96.12 483 ASP B N 1
ATOM 8137 C CA . ASP B 1 483 ? -15.156 19.406 8.18 1 96.12 483 ASP B CA 1
ATOM 8138 C C . ASP B 1 483 ? -16.016 20.672 8.312 1 96.12 483 ASP B C 1
ATOM 8140 O O . ASP B 1 483 ? -16.047 21.5 7.402 1 96.12 483 ASP B O 1
ATOM 8144 N N . GLY B 1 484 ? -16.859 20.734 9.422 1 96.31 484 GLY B N 1
ATOM 8145 C CA . GLY B 1 484 ? -17.609 21.953 9.734 1 96.31 484 GLY B CA 1
ATOM 8146 C C . GLY B 1 484 ? -19 21.969 9.148 1 96.31 484 GLY B C 1
ATOM 8147 O O . GLY B 1 484 ? -19.672 23 9.141 1 96.31 484 GLY B O 1
ATOM 8148 N N . THR B 1 485 ? -19.406 20.859 8.617 1 96.06 485 THR B N 1
ATOM 8149 C CA . THR B 1 485 ? -20.781 20.766 8.109 1 96.06 485 THR B CA 1
ATOM 8150 C C . THR B 1 485 ? -21.781 20.703 9.258 1 96.06 485 THR B C 1
ATOM 8152 O O . THR B 1 485 ? -22.938 21.078 9.102 1 96.06 485 THR B O 1
ATOM 8155 N N . VAL B 1 486 ? -21.344 20.203 10.352 1 97.12 486 VAL B N 1
ATOM 8156 C CA . VAL B 1 486 ? -22.188 20.062 11.531 1 97.12 486 VAL B CA 1
ATOM 8157 C C . VAL B 1 486 ? -21.719 21.047 12.609 1 97.12 486 VAL B C 1
ATOM 8159 O O . VAL B 1 486 ? -22.531 21.844 13.109 1 97.12 486 VAL B O 1
ATOM 8162 N N . ASN B 1 487 ? -20.5 21.031 12.93 1 97.5 487 ASN B N 1
ATOM 8163 C CA . ASN B 1 487 ? -19.922 21.891 13.961 1 97.5 487 ASN B CA 1
ATOM 8164 C C . ASN B 1 487 ? -19.203 23.094 13.359 1 97.5 487 ASN B C 1
ATOM 8166 O O . ASN B 1 487 ? -18.125 22.953 12.789 1 97.5 487 ASN B O 1
ATOM 8170 N N . PRO B 1 488 ? -19.672 24.266 13.555 1 97.19 488 PRO B N 1
ATOM 8171 C CA . PRO B 1 488 ? -19.047 25.453 12.961 1 97.19 488 PRO B CA 1
ATOM 8172 C C . PRO B 1 488 ? -17.828 25.922 13.742 1 97.19 488 PRO B C 1
ATOM 8174 O O . PRO B 1 488 ? -17.531 25.391 14.82 1 97.19 488 PRO B O 1
ATOM 8177 N N . ALA B 1 489 ? -17.078 26.859 13.164 1 97.38 489 ALA B N 1
ATOM 8178 C CA . ALA B 1 489 ? -16.016 27.531 13.891 1 97.38 489 ALA B CA 1
ATOM 8179 C C . ALA B 1 489 ? -16.578 28.484 14.938 1 97.38 489 ALA B C 1
ATOM 8181 O O . ALA B 1 489 ? -17.359 29.391 14.617 1 97.38 489 ALA B O 1
ATOM 8182 N N . LEU B 1 490 ? -16.172 28.344 16.109 1 98.06 490 LEU B N 1
ATOM 8183 C CA . LEU B 1 490 ? -16.781 29.062 17.234 1 98.06 490 LEU B CA 1
ATOM 8184 C C . LEU B 1 490 ? -16.156 30.438 17.406 1 98.06 490 LEU B C 1
ATOM 8186 O O . LEU B 1 490 ? -15 30.656 17.047 1 98.06 490 LEU B O 1
ATOM 8190 N N . GLY B 1 491 ? -16.938 31.344 17.953 1 98 491 GLY B N 1
ATOM 8191 C CA . GLY B 1 491 ? -16.422 32.656 18.328 1 98 491 GLY B CA 1
ATOM 8192 C C . GLY B 1 491 ? -15.688 32.656 19.656 1 98 491 GLY B C 1
ATOM 8193 O O . GLY B 1 491 ? -15.75 31.688 20.406 1 98 491 GLY B O 1
ATOM 8194 N N . GLY B 1 492 ? -14.969 33.719 19.844 1 96.94 492 GLY B N 1
ATOM 8195 C CA . GLY B 1 492 ? -14.305 33.969 21.125 1 96.94 492 GLY B CA 1
ATOM 8196 C C . GLY B 1 492 ? -14.82 35.188 21.844 1 96.94 492 GLY B C 1
ATOM 8197 O O . GLY B 1 492 ? -15.172 36.188 21.219 1 96.94 492 GLY B O 1
ATOM 8198 N N . ARG B 1 493 ? -14.953 35.125 23.141 1 96.5 493 ARG B N 1
ATOM 8199 C CA . ARG B 1 493 ? -15.273 36.25 24.016 1 96.5 493 ARG B CA 1
ATOM 8200 C C . ARG B 1 493 ? -16.562 36.938 23.578 1 96.5 493 ARG B C 1
ATOM 8202 O O . ARG B 1 493 ? -16.578 38.156 23.406 1 96.5 493 ARG B O 1
ATOM 8209 N N . GLY B 1 494 ? -17.516 36.125 23.297 1 96.5 494 GLY B N 1
ATOM 8210 C CA . GLY B 1 494 ? -18.812 36.688 22.969 1 96.5 494 GLY B CA 1
ATOM 8211 C C . GLY B 1 494 ? -19.047 36.812 21.469 1 96.5 494 GLY B C 1
ATOM 8212 O O . GLY B 1 494 ? -20.141 37.156 21.031 1 96.5 494 GLY B O 1
ATOM 8213 N N . GLY B 1 495 ? -18.031 36.531 20.656 1 98.25 495 GLY B N 1
ATOM 8214 C CA . GLY B 1 495 ? -18.219 36.469 19.219 1 98.25 495 GLY B CA 1
ATOM 8215 C C . GLY B 1 495 ? -19.094 35.312 18.781 1 98.25 495 GLY B C 1
ATOM 8216 O O . GLY B 1 495 ? -19.234 34.312 19.516 1 98.25 495 GLY B O 1
ATOM 8217 N N . LEU B 1 496 ? -19.656 35.438 17.625 1 98.5 496 LEU B N 1
ATOM 8218 C CA . LEU B 1 496 ? -20.562 34.406 17.109 1 98.5 496 LEU B CA 1
ATOM 8219 C C . LEU B 1 496 ? -19.812 33.438 16.188 1 98.5 496 LEU B C 1
ATOM 8221 O O . LEU B 1 496 ? -18.75 33.781 15.672 1 98.5 496 LEU B O 1
ATOM 8225 N N . PRO B 1 497 ? -20.359 32.219 16.016 1 98.38 497 PRO B N 1
ATOM 8226 C CA . PRO B 1 497 ? -19.719 31.266 15.109 1 98.38 497 PRO B CA 1
ATOM 8227 C C . PRO B 1 497 ? -19.844 31.656 13.641 1 98.38 497 PRO B C 1
ATOM 8229 O O . PRO B 1 497 ? -20.75 32.375 13.266 1 98.38 497 PRO B O 1
ATOM 8232 N N . GLY B 1 498 ? -18.859 31.203 12.859 1 97.94 498 GLY B N 1
ATOM 8233 C CA . GLY B 1 498 ? -19 31.297 11.414 1 97.94 498 GLY B CA 1
ATOM 8234 C C . GLY B 1 498 ? -20 30.297 10.844 1 97.94 498 GLY B C 1
ATOM 8235 O O . GLY B 1 498 ? -20.422 29.375 11.539 1 97.94 498 GLY B O 1
ATOM 8236 N N . ALA B 1 499 ? -20.359 30.547 9.602 1 97 499 ALA B N 1
ATOM 8237 C CA . ALA B 1 499 ? -21.297 29.656 8.953 1 97 499 ALA B CA 1
ATOM 8238 C C . ALA B 1 499 ? -20.688 28.281 8.719 1 97 499 ALA B C 1
ATOM 8240 O O . ALA B 1 499 ? -19.469 28.156 8.609 1 97 499 ALA B O 1
ATOM 8241 N N . ARG B 1 500 ? -21.531 27.266 8.586 1 96.88 500 ARG B N 1
ATOM 8242 C CA . ARG B 1 500 ? -21.125 25.891 8.297 1 96.88 500 ARG B CA 1
ATOM 8243 C C . ARG B 1 500 ? -20.766 25.719 6.828 1 96.88 500 ARG B C 1
ATOM 8245 O O . ARG B 1 500 ? -21.094 26.562 5.996 1 96.88 500 ARG B O 1
ATOM 8252 N N . SER B 1 501 ? -19.984 24.703 6.555 1 95.44 501 SER B N 1
ATOM 8253 C CA . SER B 1 501 ? -19.688 24.344 5.172 1 95.44 501 SER B CA 1
ATOM 8254 C C . SER B 1 501 ? -20.75 23.422 4.594 1 95.44 501 SER B C 1
ATOM 8256 O O . SER B 1 501 ? -21.516 22.797 5.34 1 95.44 501 SER B O 1
ATOM 8258 N N . ASP B 1 502 ? -20.797 23.344 3.287 1 95.69 502 ASP B N 1
ATOM 8259 C CA . ASP B 1 502 ? -21.688 22.422 2.572 1 95.69 502 ASP B CA 1
ATOM 8260 C C . ASP B 1 502 ? -21.125 22.094 1.194 1 95.69 502 ASP B C 1
ATOM 8262 O O . ASP B 1 502 ? -20.438 22.906 0.576 1 95.69 502 ASP B O 1
ATOM 8266 N N . GLN B 1 503 ? -21.391 20.844 0.771 1 96.31 503 GLN B N 1
ATOM 8267 C CA . GLN B 1 503 ? -20.875 20.375 -0.512 1 96.31 503 GLN B CA 1
ATOM 8268 C C . GLN B 1 503 ? -22 19.859 -1.408 1 96.31 503 GLN B C 1
ATOM 8270 O O . GLN B 1 503 ? -22.938 19.234 -0.927 1 96.31 503 GLN B O 1
ATOM 8275 N N . PHE B 1 504 ? -21.844 20.172 -2.695 1 97.88 504 PHE B N 1
ATOM 8276 C CA . PHE B 1 504 ? -22.875 19.781 -3.648 1 97.88 504 PHE B CA 1
ATOM 8277 C C . PHE B 1 504 ? -22.266 19.297 -4.949 1 97.88 504 PHE B C 1
ATOM 8279 O O . PHE B 1 504 ? -21.094 19.594 -5.238 1 97.88 504 PHE B O 1
ATOM 8286 N N . GLN B 1 505 ? -22.969 18.5 -5.668 1 98.31 505 GLN B N 1
ATOM 8287 C CA . GLN B 1 505 ? -22.688 18.141 -7.055 1 98.31 505 GLN B CA 1
ATOM 8288 C C . GLN B 1 505 ? -23.781 18.656 -7.984 1 98.31 505 GLN B C 1
ATOM 8290 O O . GLN B 1 505 ? -24.969 18.422 -7.73 1 98.31 505 GLN B O 1
ATOM 8295 N N . ARG B 1 506 ? -23.406 19.438 -8.898 1 98.12 506 ARG B N 1
ATOM 8296 C CA . ARG B 1 506 ? -24.328 19.844 -9.945 1 98.12 506 ARG B CA 1
ATOM 8297 C C . ARG B 1 506 ? -24.297 18.859 -11.117 1 98.12 506 ARG B C 1
ATOM 8299 O O . ARG B 1 506 ? -23.266 18.688 -11.766 1 98.12 506 ARG B O 1
ATOM 8306 N N . ASP B 1 507 ? -25.422 18.281 -11.43 1 97.25 507 ASP B N 1
ATOM 8307 C CA . ASP B 1 507 ? -25.453 17.312 -12.523 1 97.25 507 ASP B CA 1
ATOM 8308 C C . ASP B 1 507 ? -25.5 18.016 -13.875 1 97.25 507 ASP B C 1
ATOM 8310 O O . ASP B 1 507 ? -25.453 19.234 -13.953 1 97.25 507 ASP B O 1
ATOM 8314 N N . ALA B 1 508 ? -25.547 17.219 -14.953 1 95.12 508 ALA B N 1
ATOM 8315 C CA . ALA B 1 508 ? -25.484 17.766 -16.312 1 95.12 508 ALA B CA 1
ATOM 8316 C C . ALA B 1 508 ? -26.719 18.594 -16.641 1 95.12 508 ALA B C 1
ATOM 8318 O O . ALA B 1 508 ? -26.672 19.469 -17.5 1 95.12 508 ALA B O 1
ATOM 8319 N N . ASP B 1 509 ? -27.766 18.375 -15.93 1 96.44 509 ASP B N 1
ATOM 8320 C CA . ASP B 1 509 ? -29 19.109 -16.156 1 96.44 509 ASP B CA 1
ATOM 8321 C C . ASP B 1 509 ? -29.047 20.391 -15.312 1 96.44 509 ASP B C 1
ATOM 8323 O O . ASP B 1 509 ? -30 21.156 -15.391 1 96.44 509 ASP B O 1
ATOM 8327 N N . GLY B 1 510 ? -28.078 20.547 -14.516 1 96.12 510 GLY B N 1
ATOM 8328 C CA . GLY B 1 510 ? -27.969 21.766 -13.727 1 96.12 510 GLY B CA 1
ATOM 8329 C C . GLY B 1 510 ? -28.547 21.625 -12.328 1 96.12 510 GLY B C 1
ATOM 8330 O O . GLY B 1 510 ? -28.469 22.562 -11.531 1 96.12 510 GLY B O 1
ATOM 8331 N N . VAL B 1 511 ? -29.031 20.453 -12.023 1 97.56 511 VAL B N 1
ATOM 8332 C CA . VAL B 1 511 ? -29.641 20.219 -10.711 1 97.56 511 VAL B CA 1
ATOM 8333 C C . VAL B 1 511 ? -28.547 20.016 -9.664 1 97.56 511 VAL B C 1
ATOM 8335 O O . VAL B 1 511 ? -27.578 19.281 -9.906 1 97.56 511 VAL B O 1
ATOM 8338 N N . LEU B 1 512 ? -28.75 20.672 -8.477 1 97.31 512 LEU B N 1
ATOM 8339 C CA . LEU B 1 512 ? -27.797 20.578 -7.379 1 97.31 512 LEU B CA 1
ATOM 8340 C C . LEU B 1 512 ? -28.203 19.469 -6.41 1 97.31 512 LEU B C 1
ATOM 8342 O O . LEU B 1 512 ? -29.344 19.422 -5.941 1 97.31 512 LEU B O 1
ATOM 8346 N N . HIS B 1 513 ? -27.266 18.547 -6.09 1 97.88 513 HIS B N 1
ATOM 8347 C CA . HIS B 1 513 ? -27.469 17.469 -5.129 1 97.88 513 HIS B CA 1
ATOM 8348 C C . HIS B 1 513 ? -26.469 17.562 -3.977 1 97.88 513 HIS B C 1
ATOM 8350 O O . HIS B 1 513 ? -25.266 17.734 -4.199 1 97.88 513 HIS B O 1
ATOM 8356 N N . PRO B 1 514 ? -27.016 17.5 -2.738 1 97.5 514 PRO B N 1
ATOM 8357 C CA . PRO B 1 514 ? -26.062 17.453 -1.627 1 97.5 514 PRO B CA 1
ATOM 8358 C C . PRO B 1 514 ? -25.203 16.188 -1.65 1 97.5 514 PRO B C 1
ATOM 8360 O O . PRO B 1 514 ? -25.688 15.109 -1.994 1 97.5 514 PRO B O 1
ATOM 8363 N N . ILE B 1 515 ? -23.969 16.312 -1.374 1 97.12 515 ILE B N 1
ATOM 8364 C CA . ILE B 1 515 ? -23.062 15.172 -1.282 1 97.12 515 ILE B CA 1
ATOM 8365 C C . ILE B 1 515 ? -22.391 15.156 0.09 1 97.12 515 ILE B C 1
ATOM 8367 O O . ILE B 1 515 ? -22.375 16.156 0.797 1 97.12 515 ILE B O 1
ATOM 8371 N N . PRO B 1 516 ? -21.875 13.961 0.541 1 96 516 PRO B N 1
ATOM 8372 C CA . PRO B 1 516 ? -21.297 13.828 1.882 1 96 516 PRO B CA 1
ATOM 8373 C C . PRO B 1 516 ? -20.078 14.719 2.092 1 96 516 PRO B C 1
ATOM 8375 O O . PRO B 1 516 ? -19.438 15.141 1.123 1 96 516 PRO B O 1
ATOM 8378 N N . ALA B 1 517 ? -19.766 14.992 3.369 1 95.56 517 ALA B N 1
ATOM 8379 C CA . ALA B 1 517 ? -18.641 15.82 3.76 1 95.56 517 ALA B CA 1
ATOM 8380 C C . ALA B 1 517 ? -17.312 15.125 3.455 1 95.56 517 ALA B C 1
ATOM 8382 O O . ALA B 1 517 ? -16.281 15.789 3.281 1 95.56 517 ALA B O 1
ATOM 8383 N N . CYS B 1 518 ? -17.312 13.82 3.426 1 95.88 518 CYS B N 1
ATOM 8384 C CA . CYS B 1 518 ? -16.156 13.008 3.07 1 95.88 518 CYS B CA 1
ATOM 8385 C C . CYS B 1 518 ? -16.484 12.086 1.898 1 95.88 518 CYS B C 1
ATOM 8387 O O . CYS B 1 518 ? -17.312 11.18 2.025 1 95.88 518 CYS B O 1
ATOM 8389 N N . ALA B 1 519 ? -15.836 12.375 0.747 1 96.31 519 ALA B N 1
ATOM 8390 C CA . ALA B 1 519 ? -16.234 11.586 -0.412 1 96.31 519 ALA B CA 1
ATOM 8391 C C . ALA B 1 519 ? -15.164 11.617 -1.496 1 96.31 519 ALA B C 1
ATOM 8393 O O . ALA B 1 519 ? -14.258 12.453 -1.452 1 96.31 519 ALA B O 1
ATOM 8394 N N . ARG B 1 520 ? -15.195 10.68 -2.379 1 96.06 520 ARG B N 1
ATOM 8395 C CA . ARG B 1 520 ? -14.57 10.664 -3.697 1 96.06 520 ARG B CA 1
ATOM 8396 C C . ARG B 1 520 ? -15.625 10.672 -4.801 1 96.06 520 ARG B C 1
ATOM 8398 O O . ARG B 1 520 ? -16.219 9.641 -5.102 1 96.06 520 ARG B O 1
ATOM 8405 N N . VAL B 1 521 ? -15.719 11.828 -5.477 1 97.44 521 VAL B N 1
ATOM 8406 C CA . VAL B 1 521 ? -16.812 12.031 -6.422 1 97.44 521 VAL B CA 1
ATOM 8407 C C . VAL B 1 521 ? -16.266 11.969 -7.852 1 97.44 521 VAL B C 1
ATOM 8409 O O . VAL B 1 521 ? -15.312 12.664 -8.195 1 97.44 521 VAL B O 1
ATOM 8412 N N . LEU B 1 522 ? -16.844 11.086 -8.594 1 96.69 522 LEU B N 1
ATOM 8413 C CA . LEU B 1 522 ? -16.531 11.055 -10.016 1 96.69 522 LEU B CA 1
ATOM 8414 C C . LEU B 1 522 ? -17.391 12.039 -10.789 1 96.69 522 LEU B C 1
ATOM 8416 O O . LEU B 1 522 ? -18.625 11.898 -10.828 1 96.69 522 LEU B O 1
ATOM 8420 N N . LEU B 1 523 ? -16.812 13.039 -11.359 1 97.81 523 LEU B N 1
ATOM 8421 C CA . LEU B 1 523 ? -17.516 14.023 -12.172 1 97.81 523 LEU B CA 1
ATOM 8422 C C . LEU B 1 523 ? -17.438 13.672 -13.648 1 97.81 523 LEU B C 1
ATOM 8424 O O . LEU B 1 523 ? -16.344 13.602 -14.219 1 97.81 523 LEU B O 1
ATOM 8428 N N . GLN B 1 524 ? -18.562 13.422 -14.203 1 97 524 GLN B N 1
ATOM 8429 C CA . GLN B 1 524 ? -18.641 13.234 -15.648 1 97 524 GLN B CA 1
ATOM 8430 C C . GLN B 1 524 ? -18.609 14.578 -16.375 1 97 524 GLN B C 1
ATOM 8432 O O . GLN B 1 524 ? -18.875 15.617 -15.781 1 97 524 GLN B O 1
ATOM 8437 N N . PRO B 1 525 ? -18.219 14.484 -17.719 1 95.75 525 PRO B N 1
ATOM 8438 C CA . PRO B 1 525 ? -18.312 15.742 -18.469 1 95.75 525 PRO B CA 1
ATOM 8439 C C . PRO B 1 525 ? -19.688 16.406 -18.344 1 95.75 525 PRO B C 1
ATOM 8441 O O . PRO B 1 525 ? -20.719 15.727 -18.484 1 95.75 525 PRO B O 1
ATOM 8444 N N . GLY B 1 526 ? -19.656 17.656 -17.984 1 96.56 526 GLY B N 1
ATOM 8445 C CA . GLY B 1 526 ? -20.906 18.391 -17.812 1 96.56 526 GLY B CA 1
ATOM 8446 C C . GLY B 1 526 ? -21.297 18.562 -16.359 1 96.56 526 GLY B C 1
ATOM 8447 O O . GLY B 1 526 ? -22.125 19.406 -16.031 1 96.56 526 GLY B O 1
ATOM 8448 N N . GLU B 1 527 ? -20.797 17.734 -15.516 1 97.88 527 GLU B N 1
ATOM 8449 C CA . GLU B 1 527 ? -21.078 17.828 -14.094 1 97.88 527 GLU B CA 1
ATOM 8450 C C . GLU B 1 527 ? -20.078 18.734 -13.391 1 97.88 527 GLU B C 1
ATOM 8452 O O . GLU B 1 527 ? -19 19.016 -13.93 1 97.88 527 GLU B O 1
ATOM 8457 N N . LYS B 1 528 ? -20.5 19.266 -12.258 1 98.12 528 LYS B N 1
ATOM 8458 C CA . LYS B 1 528 ? -19.625 20.141 -11.484 1 98.12 528 LYS B CA 1
ATOM 8459 C C . LYS B 1 528 ? -19.719 19.859 -9.992 1 98.12 528 LYS B C 1
ATOM 8461 O O . LYS B 1 528 ? -20.703 19.266 -9.539 1 98.12 528 LYS B O 1
ATOM 8466 N N . ILE B 1 529 ? -18.703 20.219 -9.289 1 97.88 529 ILE B N 1
ATOM 8467 C CA . ILE B 1 529 ? -18.75 20.203 -7.832 1 97.88 529 ILE B CA 1
ATOM 8468 C C . ILE B 1 529 ? -18.875 21.641 -7.309 1 97.88 529 ILE B C 1
ATOM 8470 O O . ILE B 1 529 ? -18.281 22.562 -7.867 1 97.88 529 ILE B O 1
ATOM 8474 N N . VAL B 1 530 ? -19.719 21.859 -6.375 1 97.31 530 VAL B N 1
ATOM 8475 C CA . VAL B 1 530 ? -19.938 23.156 -5.75 1 97.31 530 VAL B CA 1
ATOM 8476 C C . VAL B 1 530 ? -19.516 23.094 -4.281 1 97.31 530 VAL B C 1
ATOM 8478 O O . VAL B 1 530 ? -20.156 22.406 -3.477 1 97.31 530 VAL B O 1
ATOM 8481 N N . SER B 1 531 ? -18.547 23.828 -3.998 1 96.06 531 SER B N 1
ATOM 8482 C CA . SER B 1 531 ? -17.922 23.844 -2.678 1 96.06 531 SER B CA 1
ATOM 8483 C C . SER B 1 531 ? -18.297 25.094 -1.892 1 96.06 531 SER B C 1
ATOM 8485 O O . SER B 1 531 ? -18.031 26.203 -2.328 1 96.06 531 SER B O 1
ATOM 8487 N N . HIS B 1 532 ? -18.969 24.922 -0.764 1 95.94 532 HIS B N 1
ATOM 8488 C CA . HIS B 1 532 ? -19.172 25.984 0.211 1 95.94 532 HIS B CA 1
ATOM 8489 C C . HIS B 1 532 ? -18.266 25.812 1.419 1 95.94 532 HIS B C 1
ATOM 8491 O O . HIS B 1 532 ? -18.328 24.797 2.113 1 95.94 532 HIS B O 1
ATOM 8497 N N . SER B 1 533 ? -17.453 26.75 1.626 1 94.12 533 SER B N 1
ATOM 8498 C CA . SER B 1 533 ? -16.547 26.656 2.764 1 94.12 533 SER B CA 1
ATOM 8499 C C . SER B 1 533 ? -17.125 27.359 3.988 1 94.12 533 SER B C 1
ATOM 8501 O O . SER B 1 533 ? -18.094 28.125 3.879 1 94.12 533 SER B O 1
ATOM 8503 N N . SER B 1 534 ? -16.547 27.141 5.137 1 95.06 534 SER B N 1
ATOM 8504 C CA . SER B 1 534 ? -17.016 27.688 6.406 1 95.06 534 SER B CA 1
ATOM 8505 C C . SER B 1 534 ? -16.5 29.109 6.617 1 95.06 534 SER B C 1
ATOM 8507 O O . SER B 1 534 ? -15.469 29.484 6.059 1 95.06 534 SER B O 1
ATOM 8509 N N . GLY B 1 535 ? -17.25 29.828 7.418 1 96.31 535 GLY B N 1
ATOM 8510 C CA . GLY B 1 535 ? -16.734 31.078 7.93 1 96.31 535 GLY B CA 1
ATOM 8511 C C . GLY B 1 535 ? -15.914 30.938 9.195 1 96.31 535 GLY B C 1
ATOM 8512 O O . GLY B 1 535 ? -15.93 29.875 9.82 1 96.31 535 GLY B O 1
ATOM 8513 N N . GLY B 1 536 ? -15.156 31.922 9.547 1 97.38 536 GLY B N 1
ATOM 8514 C CA . GLY B 1 536 ? -14.414 31.938 10.789 1 97.38 536 GLY B CA 1
ATOM 8515 C C . GLY B 1 536 ? -15.18 32.594 11.93 1 97.38 536 GLY B C 1
ATOM 8516 O O . GLY B 1 536 ? -16.141 33.312 11.703 1 97.38 536 GLY B O 1
ATOM 8517 N N . GLY B 1 537 ? -14.797 32.344 13.117 1 98.25 537 GLY B N 1
ATOM 8518 C CA . GLY B 1 537 ? -15.453 32.875 14.297 1 98.25 537 GLY B CA 1
ATOM 8519 C C . GLY B 1 537 ? -15.102 34.344 14.555 1 98.25 537 GLY B C 1
ATOM 8520 O O . GLY B 1 537 ? -14.016 34.781 14.188 1 98.25 537 GLY B O 1
ATOM 8521 N N . GLY B 1 538 ? -16.047 35 15.195 1 98.62 538 GLY B N 1
ATOM 8522 C CA . GLY B 1 538 ? -15.82 36.375 15.602 1 98.62 538 GLY B CA 1
ATOM 8523 C C . GLY B 1 538 ? -15.242 36.5 17 1 98.62 538 GLY B C 1
ATOM 8524 O O . GLY B 1 538 ? -15.234 35.531 17.766 1 98.62 538 GLY B O 1
ATOM 8525 N N . TYR B 1 539 ? -14.719 37.656 17.281 1 98.62 539 TYR B N 1
ATOM 8526 C CA . TYR B 1 539 ? -14.133 37.938 18.594 1 98.62 539 TYR B CA 1
ATOM 8527 C C . TYR B 1 539 ? -14.789 39.125 19.234 1 98.62 539 TYR B C 1
ATOM 8529 O O . TYR B 1 539 ? -14.805 40.219 18.672 1 98.62 539 TYR B O 1
ATOM 8537 N N . GLY B 1 540 ? -15.352 38.969 20.453 1 98.12 540 GLY B N 1
ATOM 8538 C CA . GLY B 1 540 ? -16.062 40.031 21.125 1 98.12 540 GLY B CA 1
ATOM 8539 C C . GLY B 1 540 ? -17.5 40.188 20.672 1 98.12 540 GLY B C 1
ATOM 8540 O O . GLY B 1 540 ? -17.875 39.688 19.609 1 98.12 540 GLY B O 1
ATOM 8541 N N . PRO B 1 541 ? -18.328 40.875 21.422 1 97.25 541 PRO B N 1
ATOM 8542 C CA . PRO B 1 541 ? -19.734 41.062 21.047 1 97.25 541 PRO B CA 1
ATOM 8543 C C . PRO B 1 541 ? -19.906 41.844 19.75 1 97.25 541 PRO B C 1
ATOM 8545 O O . PRO B 1 541 ? -19.25 42.875 19.547 1 97.25 541 PRO B O 1
ATOM 8548 N N . PRO B 1 542 ? -20.781 41.406 18.922 1 97.94 542 PRO B N 1
ATOM 8549 C CA . PRO B 1 542 ? -21 42.062 17.641 1 97.94 542 PRO B CA 1
ATOM 8550 C C . PRO B 1 542 ? -21.391 43.531 17.797 1 97.94 542 PRO B C 1
ATOM 8552 O O . PRO B 1 542 ? -21.031 44.375 16.969 1 97.94 542 PRO B O 1
ATOM 8555 N N . THR B 1 543 ? -22.062 43.875 18.859 1 96.5 543 THR B N 1
ATOM 8556 C CA . THR B 1 543 ? -22.578 45.219 19.078 1 96.5 543 THR B CA 1
ATOM 8557 C C . THR B 1 543 ? -21.453 46.188 19.391 1 96.5 543 THR B C 1
ATOM 8559 O O . THR B 1 543 ? -21.656 47.406 19.344 1 96.5 543 THR B O 1
ATOM 8562 N N . GLU B 1 544 ? -20.328 45.656 19.641 1 96.62 544 GLU B N 1
ATOM 8563 C CA . GLU B 1 544 ? -19.188 46.5 19.953 1 96.62 544 GLU B CA 1
ATOM 8564 C C . GLU B 1 544 ? -18.375 46.844 18.703 1 96.62 544 GLU B C 1
ATOM 8566 O O . GLU B 1 544 ? -17.438 47.625 18.75 1 96.62 544 GLU B O 1
ATOM 8571 N N . ARG B 1 545 ? -18.781 46.281 17.578 1 97.94 545 ARG B N 1
ATOM 8572 C CA . ARG B 1 545 ? -18.062 46.594 16.359 1 97.94 545 ARG B CA 1
ATOM 8573 C C . ARG B 1 545 ? -18.312 48.062 15.945 1 97.94 545 ARG B C 1
ATOM 8575 O O . ARG B 1 545 ? -19.453 48.531 16.016 1 97.94 545 ARG B O 1
ATOM 8582 N N . ASP B 1 546 ? -17.297 48.688 15.492 1 97.31 546 ASP B N 1
ATOM 8583 C CA . ASP B 1 546 ? -17.422 50.062 14.984 1 97.31 546 ASP B CA 1
ATOM 8584 C C . ASP B 1 546 ? -18.422 50.125 13.844 1 97.31 546 ASP B C 1
ATOM 8586 O O . ASP B 1 546 ? -18.266 49.469 12.82 1 97.31 546 ASP B O 1
ATOM 8590 N N . PRO B 1 547 ? -19.422 50.969 14.008 1 97.69 547 PRO B N 1
ATOM 8591 C CA . PRO B 1 547 ? -20.438 51.062 12.953 1 97.69 547 PRO B CA 1
ATOM 8592 C C . PRO B 1 547 ? -19.828 51.375 11.578 1 97.69 547 PRO B C 1
ATOM 8594 O O . PRO B 1 547 ? -20.344 50.906 10.555 1 97.69 547 PRO B O 1
ATOM 8597 N N . ALA B 1 548 ? -18.812 52.156 11.562 1 97.19 548 ALA B N 1
ATOM 8598 C CA . ALA B 1 548 ? -18.172 52.469 10.289 1 97.19 548 ALA B CA 1
ATOM 8599 C C . ALA B 1 548 ? -17.594 51.219 9.633 1 97.19 548 ALA B C 1
ATOM 8601 O O . ALA B 1 548 ? -17.594 51.094 8.406 1 97.19 548 ALA B O 1
ATOM 8602 N N . ARG B 1 549 ? -17.078 50.312 10.43 1 97.56 549 ARG B N 1
ATOM 8603 C CA . ARG B 1 549 ? -16.578 49.031 9.906 1 97.56 549 ARG B CA 1
ATOM 8604 C C . ARG B 1 549 ? -17.703 48.188 9.375 1 97.56 549 ARG B C 1
ATOM 8606 O O . ARG B 1 549 ? -17.547 47.469 8.367 1 97.56 549 ARG B O 1
ATOM 8613 N N . VAL B 1 550 ? -18.781 48.188 10.07 1 98.06 550 VAL B N 1
ATOM 8614 C CA . VAL B 1 550 ? -19.938 47.438 9.609 1 98.06 550 VAL B CA 1
ATOM 8615 C C . VAL B 1 550 ? -20.406 48 8.258 1 98.06 550 VAL B C 1
ATOM 8617 O O . VAL B 1 550 ? -20.719 47.219 7.348 1 98.06 550 VAL B O 1
ATOM 8620 N N . ALA B 1 551 ? -20.469 49.312 8.148 1 97.75 551 ALA B N 1
ATOM 8621 C CA . ALA B 1 551 ? -20.875 49.938 6.891 1 97.75 551 ALA B CA 1
ATOM 8622 C C . ALA B 1 551 ? -19.922 49.531 5.762 1 97.75 551 ALA B C 1
ATOM 8624 O O . ALA B 1 551 ? -20.344 49.344 4.621 1 97.75 551 ALA B O 1
ATOM 8625 N N . ARG B 1 552 ? -18.703 49.531 6.039 1 97.25 552 ARG B N 1
ATOM 8626 C CA . ARG B 1 552 ? -17.719 49.094 5.051 1 97.25 552 ARG B CA 1
ATOM 8627 C C . ARG B 1 552 ? -17.953 47.656 4.633 1 97.25 552 ARG B C 1
ATOM 8629 O O . ARG B 1 552 ? -17.828 47.312 3.455 1 97.25 552 ARG B O 1
ATOM 8636 N N . ASP B 1 553 ? -18.219 46.75 5.598 1 97.25 553 ASP B N 1
ATOM 8637 C CA . ASP B 1 553 ? -18.516 45.344 5.301 1 97.25 553 ASP B CA 1
ATOM 8638 C C . ASP B 1 553 ? -19.719 45.219 4.363 1 97.25 553 ASP B C 1
ATOM 8640 O O . ASP B 1 553 ? -19.75 44.344 3.504 1 97.25 553 ASP B O 1
ATOM 8644 N N . VAL B 1 554 ? -20.703 46 4.613 1 97.56 554 VAL B N 1
ATOM 8645 C CA . VAL B 1 554 ? -21.891 46 3.766 1 97.56 554 VAL B CA 1
ATOM 8646 C C . VAL B 1 554 ? -21.516 46.5 2.365 1 97.56 554 VAL B C 1
ATOM 8648 O O . VAL B 1 554 ? -21.969 45.906 1.367 1 97.56 554 VAL B O 1
ATOM 8651 N N . ALA B 1 555 ? -20.75 47.562 2.316 1 96.62 555 ALA B N 1
ATOM 8652 C CA . ALA B 1 555 ? -20.312 48.125 1.032 1 96.62 555 ALA B CA 1
ATOM 8653 C C . ALA B 1 555 ? -19.531 47.094 0.235 1 96.62 555 ALA B C 1
ATOM 8655 O O . ALA B 1 555 ? -19.594 47.062 -0.995 1 96.62 555 ALA B O 1
ATOM 8656 N N . GLU B 1 556 ? -18.781 46.312 0.918 1 94.81 556 GLU B N 1
ATOM 8657 C CA . GLU B 1 556 ? -17.969 45.281 0.279 1 94.81 556 GLU B CA 1
ATOM 8658 C C . GLU B 1 556 ? -18.766 44 0.05 1 94.81 556 GLU B C 1
ATOM 8660 O O . GLU B 1 556 ? -18.25 43.031 -0.504 1 94.81 556 GLU B O 1
ATOM 8665 N N . ARG B 1 557 ? -19.938 43.938 0.545 1 94.75 557 ARG B N 1
ATOM 8666 C CA . ARG B 1 557 ? -20.906 42.875 0.305 1 94.75 557 ARG B CA 1
ATOM 8667 C C . ARG B 1 557 ? -20.531 41.594 1.07 1 94.75 557 ARG B C 1
ATOM 8669 O O . ARG B 1 557 ? -20.812 40.5 0.62 1 94.75 557 ARG B O 1
ATOM 8676 N N . TRP B 1 558 ? -19.797 41.75 2.158 1 95.56 558 TRP B N 1
ATOM 8677 C CA . TRP B 1 558 ? -19.531 40.625 3.047 1 95.56 558 TRP B CA 1
ATOM 8678 C C . TRP B 1 558 ? -20.703 40.375 3.975 1 95.56 558 TRP B C 1
ATOM 8680 O O . TRP B 1 558 ? -20.969 39.25 4.363 1 95.56 558 TRP B O 1
ATOM 8690 N N . VAL B 1 559 ? -21.328 41.438 4.316 1 97.19 559 VAL B N 1
ATOM 8691 C CA . VAL B 1 559 ? -22.469 41.438 5.223 1 97.19 559 VAL B CA 1
ATOM 8692 C C . VAL B 1 559 ? -23.656 42.156 4.57 1 97.19 559 VAL B C 1
ATOM 8694 O O . VAL B 1 559 ? -23.484 43.219 3.959 1 97.19 559 VAL B O 1
ATOM 8697 N N . SER B 1 560 ? -24.797 41.594 4.672 1 97.5 560 SER B N 1
ATOM 8698 C CA . SER B 1 560 ? -26 42.25 4.145 1 97.5 560 SER B CA 1
ATOM 8699 C C . SER B 1 560 ? -26.469 43.375 5.066 1 97.5 560 SER B C 1
ATOM 8701 O O . SER B 1 560 ? -26.156 43.375 6.262 1 97.5 560 SER B O 1
ATOM 8703 N N . PRO B 1 561 ? -27.203 44.281 4.445 1 97.38 561 PRO B N 1
ATOM 8704 C CA . PRO B 1 561 ? -27.766 45.312 5.305 1 97.38 561 PRO B CA 1
ATOM 8705 C C . PRO B 1 561 ? -28.672 44.75 6.398 1 97.38 561 PRO B C 1
ATOM 8707 O O . PRO B 1 561 ? -28.719 45.281 7.508 1 97.38 561 PRO B O 1
ATOM 8710 N N . GLN B 1 562 ? -29.375 43.75 6.109 1 97.38 562 GLN B N 1
ATOM 8711 C CA . GLN B 1 562 ? -30.25 43.125 7.086 1 97.38 562 GLN B CA 1
ATOM 8712 C C . GLN B 1 562 ? -29.438 42.531 8.25 1 97.38 562 GLN B C 1
ATOM 8714 O O . GLN B 1 562 ? -29.828 42.688 9.406 1 97.38 562 GLN B O 1
ATOM 8719 N N . ARG B 1 563 ? -28.375 41.844 7.93 1 97.62 563 ARG B N 1
ATOM 8720 C CA . ARG B 1 563 ? -27.531 41.281 8.984 1 97.62 563 ARG B CA 1
ATOM 8721 C C . ARG B 1 563 ? -26.875 42.375 9.805 1 97.62 563 ARG B C 1
ATOM 8723 O O . ARG B 1 563 ? -26.734 42.25 11.016 1 97.62 563 ARG B O 1
ATOM 8730 N N . ALA B 1 564 ? -26.422 43.469 9.102 1 98.12 564 ALA B N 1
ATOM 8731 C CA . ALA B 1 564 ? -25.875 44.594 9.82 1 98.12 564 ALA B CA 1
ATOM 8732 C C . ALA B 1 564 ? -26.844 45.094 10.891 1 98.12 564 ALA B C 1
ATOM 8734 O O . ALA B 1 564 ? -26.438 45.406 12.016 1 98.12 564 ALA B O 1
ATOM 8735 N N . LYS B 1 565 ? -28.078 45.125 10.523 1 97.38 565 LYS B N 1
ATOM 8736 C CA . LYS B 1 565 ? -29.125 45.594 11.43 1 97.38 565 LYS B CA 1
ATOM 8737 C C . LYS B 1 565 ? -29.422 44.562 12.516 1 97.38 565 LYS B C 1
ATOM 8739 O O . LYS B 1 565 ? -29.438 44.906 13.703 1 97.38 565 LYS B O 1
ATOM 8744 N N . ASP B 1 566 ? -29.609 43.375 12.172 1 97.12 566 ASP B N 1
ATOM 8745 C CA . ASP B 1 566 ? -30.125 42.344 13.062 1 97.12 566 ASP B CA 1
ATOM 8746 C C . ASP B 1 566 ? -29.031 41.844 14.008 1 97.12 566 ASP B C 1
ATOM 8748 O O . ASP B 1 566 ? -29.297 41.5 15.156 1 97.12 566 ASP B O 1
ATOM 8752 N N . VAL B 1 567 ? -27.766 41.75 13.523 1 97.75 567 VAL B N 1
ATOM 8753 C CA . VAL B 1 567 ? -26.719 41.062 14.273 1 97.75 567 VAL B CA 1
ATOM 8754 C C . VAL B 1 567 ? -25.781 42.125 14.883 1 97.75 567 VAL B C 1
ATOM 8756 O O . VAL B 1 567 ? -25.484 42.062 16.078 1 97.75 567 VAL B O 1
ATOM 8759 N N . TYR B 1 568 ? -25.344 43.062 14.086 1 98 568 TYR B N 1
ATOM 8760 C CA . TYR B 1 568 ? -24.406 44.062 14.555 1 98 568 TYR B CA 1
ATOM 8761 C C . TYR B 1 568 ? -25.141 45.281 15.141 1 98 568 TYR B C 1
ATOM 8763 O O . TYR B 1 568 ? -24.531 46.125 15.812 1 98 568 TYR B O 1
ATOM 8771 N N . GLN B 1 569 ? -26.484 45.469 14.844 1 97.62 569 GLN B N 1
ATOM 8772 C CA . GLN B 1 569 ? -27.328 46.562 15.297 1 97.62 569 GLN B CA 1
ATOM 8773 C C . GLN B 1 569 ? -26.812 47.906 14.742 1 97.62 569 GLN B C 1
ATOM 8775 O O . GLN B 1 569 ? -26.672 48.875 15.484 1 97.62 569 GLN B O 1
ATOM 8780 N N . VAL B 1 570 ? -26.531 47.875 13.562 1 97.75 570 VAL B N 1
ATOM 8781 C CA . VAL B 1 570 ? -26.109 49.062 12.828 1 97.75 570 VAL B CA 1
ATOM 8782 C C . VAL B 1 570 ? -27.031 49.281 11.633 1 97.75 570 VAL B C 1
ATOM 8784 O O . VAL B 1 570 ? -27.281 48.344 10.844 1 97.75 570 VAL B O 1
ATOM 8787 N N . VAL B 1 571 ? -27.547 50.406 11.523 1 97.5 571 VAL B N 1
ATOM 8788 C CA . VAL B 1 571 ? -28.406 50.75 10.391 1 97.5 571 VAL B CA 1
ATOM 8789 C C . VAL B 1 571 ? -27.578 51.438 9.305 1 97.5 571 VAL B C 1
ATOM 8791 O O . VAL B 1 571 ? -26.969 52.469 9.547 1 97.5 571 VAL B O 1
ATOM 8794 N N . VAL B 1 572 ? -27.547 50.812 8.219 1 96.94 572 VAL B N 1
ATOM 8795 C CA . VAL B 1 572 ? -26.812 51.344 7.074 1 96.94 572 VAL B CA 1
ATOM 8796 C C . VAL B 1 572 ? -27.797 51.906 6.043 1 96.94 572 VAL B C 1
ATOM 8798 O O . VAL B 1 572 ? -28.75 51.219 5.652 1 96.94 572 VAL B O 1
ATOM 8801 N N . THR B 1 573 ? -27.562 53.062 5.566 1 93.88 573 THR B N 1
ATOM 8802 C CA . THR B 1 573 ? -28.453 53.719 4.617 1 93.88 573 THR B CA 1
ATOM 8803 C C . THR B 1 573 ? -28.281 53.156 3.217 1 93.88 573 THR B C 1
ATOM 8805 O O . THR B 1 573 ? -27.344 52.375 2.971 1 93.88 573 THR B O 1
ATOM 8808 N N . GLU B 1 574 ? -29.188 53.531 2.354 1 91.19 574 GLU B N 1
ATOM 8809 C CA . GLU B 1 574 ? -29.141 53.094 0.968 1 91.19 574 GLU B CA 1
ATOM 8810 C C . GLU B 1 574 ? -27.844 53.531 0.281 1 91.19 574 GLU B C 1
ATOM 8812 O O . GLU B 1 574 ? -27.391 52.906 -0.665 1 91.19 574 GLU B O 1
ATOM 8817 N N . THR B 1 575 ? -27.266 54.656 0.785 1 91.44 575 THR B N 1
ATOM 8818 C CA . THR B 1 575 ? -26.047 55.188 0.187 1 91.44 575 THR B CA 1
ATOM 8819 C C . THR B 1 575 ? -24.812 54.531 0.8 1 91.44 575 THR B C 1
ATOM 8821 O O . THR B 1 575 ? -23.688 54.844 0.424 1 91.44 575 THR B O 1
ATOM 8824 N N . GLY B 1 576 ? -25.016 53.625 1.743 1 91.38 576 GLY B N 1
ATOM 8825 C CA . GLY B 1 576 ? -23.922 52.844 2.297 1 91.38 576 GLY B CA 1
ATOM 8826 C C . GLY B 1 576 ? -23.297 53.5 3.521 1 91.38 576 GLY B C 1
ATOM 8827 O O . GLY B 1 576 ? -22.25 53.031 4.004 1 91.38 576 GLY B O 1
ATOM 8828 N N . LEU B 1 577 ? -23.969 54.531 4.102 1 94.06 577 LEU B N 1
ATOM 8829 C CA . LEU B 1 577 ? -23.453 55.219 5.273 1 94.06 577 LEU B CA 1
ATOM 8830 C C . LEU B 1 577 ? -24.172 54.781 6.539 1 94.06 577 LEU B C 1
ATOM 8832 O O . LEU B 1 577 ? -25.281 54.25 6.473 1 94.06 577 LEU B O 1
ATOM 8836 N N . VAL B 1 578 ? -23.531 55.031 7.594 1 97.06 578 VAL B N 1
ATOM 8837 C CA . VAL B 1 578 ? -24.141 54.719 8.875 1 97.06 578 VAL B CA 1
ATOM 8838 C C . VAL B 1 578 ? -25.234 55.719 9.203 1 97.06 578 VAL B C 1
ATOM 8840 O O . VAL B 1 578 ? -25.016 56.938 9.117 1 97.06 578 VAL B O 1
ATOM 8843 N N . ASP B 1 579 ? -26.391 55.219 9.578 1 96.75 579 ASP B N 1
ATOM 8844 C CA . ASP B 1 579 ? -27.391 56.062 10.234 1 96.75 579 ASP B CA 1
ATOM 8845 C C . ASP B 1 579 ? -27.141 56.125 11.742 1 96.75 579 ASP B C 1
ATOM 8847 O O . ASP B 1 579 ? -27.656 55.312 12.5 1 96.75 579 ASP B O 1
ATOM 8851 N N . ASP B 1 580 ? -26.547 57.188 12.117 1 96.12 580 ASP B N 1
ATOM 8852 C CA . ASP B 1 580 ? -26.062 57.281 13.492 1 96.12 580 ASP B CA 1
ATOM 8853 C C . ASP B 1 580 ? -27.219 57.281 14.484 1 96.12 580 ASP B C 1
ATOM 8855 O O . ASP B 1 580 ? -27.172 56.594 15.508 1 96.12 580 ASP B O 1
ATOM 8859 N N . ALA B 1 581 ? -28.188 58.062 14.164 1 95.5 581 ALA B N 1
ATOM 8860 C CA . ALA B 1 581 ? -29.328 58.188 15.07 1 95.5 581 ALA B CA 1
ATOM 8861 C C . ALA B 1 581 ? -30.062 56.844 15.219 1 95.5 581 ALA B C 1
ATOM 8863 O O . ALA B 1 581 ? -30.359 56.406 16.328 1 95.5 581 ALA B O 1
ATOM 8864 N N . ALA B 1 582 ? -30.25 56.281 14.109 1 95.38 582 ALA B N 1
ATOM 8865 C CA . ALA B 1 582 ? -30.969 55 14.117 1 95.38 582 ALA B CA 1
ATOM 8866 C C . ALA B 1 582 ? -30.141 53.906 14.789 1 95.38 582 ALA B C 1
ATOM 8868 O O . ALA B 1 582 ? -30.688 53.031 15.453 1 95.38 582 ALA B O 1
ATOM 8869 N N . THR B 1 583 ? -28.875 53.844 14.57 1 96.38 583 THR B N 1
ATOM 8870 C CA . THR B 1 583 ? -27.969 52.875 15.164 1 96.38 583 THR B CA 1
ATOM 8871 C C . THR B 1 583 ? -27.922 53 16.688 1 96.38 583 THR B C 1
ATOM 8873 O O . THR B 1 583 ? -27.984 52 17.406 1 96.38 583 THR B O 1
ATOM 8876 N N . VAL B 1 584 ? -27.828 54.25 17.172 1 95 584 VAL B N 1
ATOM 8877 C CA . VAL B 1 584 ? -27.812 54.531 18.609 1 95 584 VAL B CA 1
ATOM 8878 C C . VAL B 1 584 ? -29.109 54.031 19.234 1 95 584 VAL B C 1
ATOM 8880 O O . VAL B 1 584 ? -29.094 53.438 20.312 1 95 584 VAL B O 1
ATOM 8883 N N . GLU B 1 585 ? -30.141 54.312 18.578 1 94.62 585 GLU B N 1
ATOM 8884 C CA . GLU B 1 585 ? -31.453 53.906 19.062 1 94.62 585 GLU B CA 1
ATOM 8885 C C . GLU B 1 585 ? -31.562 52.375 19.109 1 94.62 585 GLU B C 1
ATOM 8887 O O . GLU B 1 585 ? -32.094 51.812 20.078 1 94.62 585 GLU B O 1
ATOM 8892 N N . LEU B 1 586 ? -31.125 51.812 18.109 1 94.44 586 LEU B N 1
ATOM 8893 C CA . LEU B 1 586 ? -31.203 50.344 18 1 94.44 586 LEU B CA 1
ATOM 8894 C C . LEU B 1 586 ? -30.344 49.688 19.062 1 94.44 586 LEU B C 1
ATOM 8896 O O . LEU B 1 586 ? -30.781 48.719 19.688 1 94.44 586 LEU B O 1
ATOM 8900 N N . ARG B 1 587 ? -29.125 50.062 19.328 1 93.69 587 ARG B N 1
ATOM 8901 C CA . ARG B 1 587 ? -28.219 49.5 20.328 1 93.69 587 ARG B CA 1
ATOM 8902 C C . ARG B 1 587 ? -28.719 49.812 21.734 1 93.69 587 ARG B C 1
ATOM 8904 O O . ARG B 1 587 ? -28.5 49 22.656 1 93.69 587 ARG B O 1
ATOM 8911 N N . ALA B 1 588 ? -29.344 51 21.891 1 91.25 588 ALA B N 1
ATOM 8912 C CA . ALA B 1 588 ? -29.922 51.375 23.188 1 91.25 588 ALA B CA 1
ATOM 8913 C C . ALA B 1 588 ? -31.094 50.438 23.531 1 91.25 588 ALA B C 1
ATOM 8915 O O . ALA B 1 588 ? -31.297 50.094 24.703 1 91.25 588 ALA B O 1
ATOM 8916 N N . ALA B 1 589 ? -31.859 50.156 22.578 1 86.31 589 ALA B N 1
ATOM 8917 C CA . ALA B 1 589 ? -33.031 49.312 22.766 1 86.31 589 ALA B CA 1
ATOM 8918 C C . ALA B 1 589 ? -32.625 47.875 23.125 1 86.31 589 ALA B C 1
ATOM 8920 O O . ALA B 1 589 ? -33.375 47.188 23.828 1 86.31 589 ALA B O 1
ATOM 8921 N N . SER B 1 590 ? -31.547 47.406 22.656 1 74.25 590 SER B N 1
ATOM 8922 C CA . SER B 1 590 ? -31.109 46.031 22.859 1 74.25 590 SER B CA 1
ATOM 8923 C C . SER B 1 590 ? -30.359 45.875 24.188 1 74.25 590 SER B C 1
ATOM 8925 O O . SER B 1 590 ? -30.094 44.781 24.625 1 74.25 590 SER B O 1
ATOM 8927 N N . ASP B 1 591 ? -29.844 47.031 24.75 1 63.06 591 ASP B N 1
ATOM 8928 C CA . ASP B 1 591 ? -29.156 47.031 26.047 1 63.06 591 ASP B CA 1
ATOM 8929 C C . ASP B 1 591 ? -30.172 47.031 27.203 1 63.06 591 ASP B C 1
ATOM 8931 O O . ASP B 1 591 ? -30.875 48.031 27.391 1 63.06 591 ASP B O 1
ATOM 8935 N N . PRO B 1 592 ? -30.469 45.969 27.828 1 51.59 592 PRO B N 1
ATOM 8936 C CA . PRO B 1 592 ? -31.422 46.031 28.938 1 51.59 592 PRO B CA 1
ATOM 8937 C C . PRO B 1 592 ? -31.047 47.094 29.969 1 51.59 592 PRO B C 1
ATOM 8939 O O . PRO B 1 592 ? -31.906 47.562 30.719 1 51.59 592 PRO B O 1
ATOM 8942 N N . GLY B 1 593 ? -29.812 47.406 30.312 1 43.25 593 GLY B N 1
ATOM 8943 C CA . GLY B 1 593 ? -29.469 48.344 31.375 1 43.25 593 GLY B CA 1
ATOM 8944 C C . GLY B 1 593 ? -29.766 49.781 31.016 1 43.25 593 GLY B C 1
ATOM 8945 O O . GLY B 1 593 ? -29.562 50.688 31.844 1 43.25 593 GLY B O 1
ATOM 8946 N N . LEU B 1 594 ? -29.719 50.188 29.812 1 40.09 594 LEU B N 1
ATOM 8947 C CA . LEU B 1 594 ? -30.031 51.594 29.594 1 40.09 594 LEU B CA 1
ATOM 8948 C C . LEU B 1 594 ? -31.484 51.906 29.922 1 40.09 594 LEU B C 1
ATOM 8950 O O . LEU B 1 594 ? -31.922 53.062 29.812 1 40.09 594 LEU B O 1
ATOM 8954 N N . LEU B 1 595 ? -32.375 50.969 29.859 1 33.16 595 LEU B N 1
ATOM 8955 C CA . LEU B 1 595 ? -33.688 51.344 30.406 1 33.16 595 LEU B CA 1
ATOM 8956 C C . LEU B 1 595 ? -33.594 51.594 31.906 1 33.16 595 LEU B C 1
ATOM 8958 O O . LEU B 1 595 ? -34.594 51.875 32.562 1 33.16 595 LEU B O 1
ATOM 8962 N N . ARG B 1 596 ? -32.438 51.438 32.594 1 30.44 596 ARG B N 1
ATOM 8963 C CA . ARG B 1 596 ? -32.625 52.062 33.906 1 30.44 596 ARG B CA 1
ATOM 8964 C C . ARG B 1 596 ? -32.281 53.531 33.875 1 30.44 596 ARG B C 1
ATOM 8966 O O . ARG B 1 596 ? -31.281 53.938 33.25 1 30.44 596 ARG B O 1
#

Sequence (1192 aa):
MTTVDSTHMDGVRLALLTSRLQSVVRAMMNTLARTGRSGVLNTARDFSCCIITHDARLLAMAESLPIHVMRGPDLLAEAMAEFHPVVRAGDAFLHNSPYHGNSHAADHSLLVPVVDADGQHRFTLLVKAHQADCGNAAPTTYSADVRDVYEEGALIFPCVRIQQDYQDVGDIVRMCQTRIRVPDQWWGDYLAMLGAARVGERQLLALGDEVGWEVLEEYAEAWFDYSEQRMISAIRSLPAGRVTSRSEHDPFPGVPGGIPVSVTVEVRSEEALIEVDLRDNVDCQPSGLNLTESTSLTAAMIGIFNSLGQAVPPNGGSFRRLQIRLRENCAVGIPRHPASCSVATTNLADRLTNAVQRAFADLGDGFGMAETGPAQPPAWGVLSGRDERHGGAPFVNQIMLPSVTGGAAGPQADGWLTIGHVGNAGMMFRDSVEIDEIHHPIRIEQQRILPDTEGAGRFRGAPGALVEYGPTGGPIEVAYVSDGTVNPALGGRGGLPGARSDQFQRDADGVLHPIPACARVLLQPGEKIVSHSSGGGGYGPPTERDPARVARDVAERWVSPQRAKDVYQVVVTETGLVDDAATVELRAASDPGLLRMTTVDSTHMDGVRLALLTSRLQSVVRAMMNTLARTGRSGVLNTARDFSCCIITHDARLLAMAESLPIHVMRGPDLLAEAMAEFHPVVRAGDAFLHNSPYHGNSHAADHSLLVPVVDADGQHRFTLLVKAHQADCGNAAPTTYSADVRDVYEEGALIFPCVRIQQDYQDVGDIVRMCQTRIRVPDQWWGDYLAMLGAARVGERQLLALGDEVGWEVLEEYAEAWFDYSEQRMISAIRSLPAGRVTSRSEHDPFPGVPGGIPVSVTVEVRSEEALIEVDLRDNVDCQPSGLNLTESTSLTAAMIGIFNSLGQAVPPNGGSFRRLQIRLRENCAVGIPRHPASCSVATTNLADRLTNAVQRAFADLGDGFGMAETGPAQPPAWGVLSGRDERHGGAPFVNQIMLPSVTGGAAGPQADGWLTIGHVGNAGMMFRDSVEIDEIHHPIRIEQQRILPDTEGAGRFRGAPGALVEYGPTGGPIEVAYVSDGTVNPALGGRGGLPGARSDQFQRDADGVLHPIPACARVLLQPGEKIVSHSSGGGGYGPPTERDPARVARDVAERWVSPQRAKDVYQVVVTETGLVDDAATVELRAASDPGLLR

Foldseek 3Di:
DPPPPPDACDPVNLVVVVVLLQVLQVLLLVLLCVQAQFCQCVPFNQKWKFKAWLQQWTQDIYLHQLLFGLWQSSQLSVLLCVVPVADFQWWKWWAADLQRRGWANQKIKIWHFQAAPVRDGTIIMIMIGGHLWFQFPDLHLFFFQAQWPVNRGGDGGSGHTQIDNNHGDVVVLVVRCVRTQCSVSVVSSVVSNVVSRVSSSVSVNVVCVVPNSVVVVSSSVVSLQVLLVVLLVQLLPAFFDKDKFKFWWAADNQRNPTFIFIWIWGRDNVVSAIEIERAPGDFFTRTLQATAQSLLVSLLVLQVVQFTPPPHDSIRNSCVRYHYDADERGSNHHNDPGRHNSPNLFRVSLRNSQRNQLRSLVSDQQTGWFGKFGDDWLQQWWKWFFDVVVVRRIDIGTAFAFQQIWAIDHNVAATDSGLSTSSRRNSTHHDDQVVCVVVAQKHKPDKAFDAPQWWAALHIIAGGMKTKMAGNDAKMKIWTQGIFQPPFGQAHAAIGTGHGWFKWKQAQVRDTHGDDNGDIDIGGVNMMIMTITITHIYYHALLNHDLQVLLVCCVVRNYPQVCCCPRNVWHADPVSHTPPVNSVVRSCVVDVVNVD/DPPPPPDACDPVNLVVVVVLLQVLQVLLLVLLCVQAQFCQCVPFNQKWKFKAWQQQWTQDIYLHQLLFGLWQSSQLSVLLCVVPVADFQWWKWWAADLQRRGWANQKIKIWHFQAAPVRDGTIIMIMIGGHLWFQFPDLHLFFFQAQWPVNRGGDGGSGHTQTDNNHGDVVVLVVRCVRTQCSVSVVSSVVSNVVSRVSSSVSVNVVCVVPNSVVVVSSSVVSLQVLLVVLLVQLLVAFFDKFKFKFWWAADNQRNPTFIFIWIWGRDNVVSAIEIERAPGDFFTSTQQATAQSLLVSLLVLQVVQFTPPPHDSIRNSCVRYHYDADERGSNHHNDPGRHNSPNLFRVSLRNSQRNQLRSLVSDQQTGWFGKFGDDWLQQWWKWFFDVVVVRRIDIGTAFAFQQIWAIDHNVAATDSGLSTSSRRNSTHHDDQVVCVVVAQKHKPDKDFDAPQWWAALHIIAGGMKTKMAGNDAKMKIWTQGIFQPPFGQAHAAIGTGHGWFKWKQALVRDTHGDDNGDIDIGGVNMMIMTITITHIYYHALLNHDLQVLLVCCVVRNYPQVCCCPRNVWHADPVSHTPPVNSVVRSCVVPPVNVD

InterPro domains:
  IPR003692 Hydantoinase B/oxoprolinase [PF02538] (10-542)
  IPR045079 Oxoprolinase-like [PTHR11365] (10-504)

=== Feature glossary ===
Key to the feature types in this record:

Secondary structure (8-state, DSSP). Secondary structure is the local, repeating backbone conformation. DSSP classifies it into eight states by reading the hydrogen-bond network: three helix types (H, G, I), two β types (E, B), two non-regular types (T, S), and unstructured coil (-).

Backbone torsions (φ/ψ). Backbone dihedral angles. Every residue except chain termini has a φ (preceding-C → N → Cα → C) and a ψ (N → Cα → C → next-N). They are reported in degrees following the IUPAC sign convention. Secondary structure is essentially a statement about which (φ, ψ) basin each residue occupies.

Predicted aligned error. Predicted Aligned Error (PAE) is an AlphaFold confidence matrix: entry (i, j) is the expected e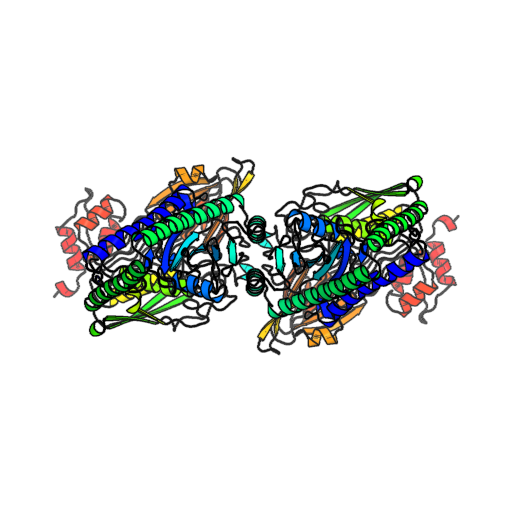rror in the position of residue j, in ångströms, when the prediction is superimposed on the true structure at residue i. Low PAE within a block of residues means that block is internally rigid and well-predicted; high PAE between two blocks means their relative placement is uncertain even if each block individually is confident.

B-factor. B-factor (Debye–Waller factor) reflects atomic displacement in the crystal lattice. It is an experimental observable (units Å²), not a prediction; low values mean the atom is pinned down, high values mean it moves or is heterogeneous across the crystal.

Secondary structure (3-state, P-SEA). Three-state secondary structure (P-SEA) collapses the eight DSSP classes into helix (a), strand (b), and coil (c). P-SEA assigns these from Cα geometry alone — distances and angles — without requiring backbone oxygens, so it works on any Cα trace.

Sequence. Primary structure: the covalent order of the twenty standard amino acids along the backbone. Two proteins with the same sequence will (almost always) fold to the same structure; two with 30% identity often share a fold but not the details.

pLDDT. pLDDT is the predicted lDDT-Cα score: AlphaFold's confidence that the local environment of each residue (all inter-atomic distances within 15 Å) is correctly placed. It is a per-residue number between 0 and 100, with higher meaning more reliable.

InterPro / GO / CATH / organism. Functional annotations link the protein to curated databases. InterPro entries identify conserved domains and families by matching the sequence against member-database signatures (Pfam, PROSITE, CDD, …). Gene Ontology (GO) terms describe molecular function, biological process, and cellular component in a controlled vocabulary. CATH places the structure in a hierarchical fold classification (Class/Architecture/Topology/Homologous-superfamily). The organism is the source species.

Contact-map, Ramachandran, and PAE plots. Three diagnostic plots accompany the record. The Cα contact map visualizes the tertiary structure as a 2D adjacency matrix (8 Å cutoff, sequence-local contacts suppressed). The Ramachandran plot shows the distribution of backbone (φ, ψ) torsions, with points in the α and β basins reflecting secondary structure content. The PAE plot shows AlphaFold's inter-residue confidence as a color matrix.

mmCIF coordinates. The mmCIF table is the protein's shape written out atom by atom. For each backbone N, Cα, C, and carbonyl O, it records an (x, y, z) coordinate triple in Å plus the residue type, chain letter, and residue number.

Radius of gyration, Cα contacts, bounding box. Three whole-structure scalars: the radius of gyration (RMS distance of Cα from centroid, in Å), the count of Cα–Cα contacts (pairs closer than 8 Å and separated by more than four residues in sequence — i.e. tertiary, not local, contacts), and the bounding-box dimensions. Together they distinguish compact globular folds from extended fibres or disordered chains.

Foldseek 3Di. The Foldseek 3Di string encodes local tertiary geometry as a 20-letter alphabet — one character per residue — derived from the relative positions of nearby Cα atoms. Unlike the amino-acid sequence, 3Di is a direct function of the 3D structure, so two proteins with the same fold have similar 3Di strings even at low sequence identity.

Rendered structure images. Six rendered views show the 3D structure from the faces of a cube — i.e. along ±x, ±y, ±z. Rendering representation is drawn randomly per protein from cartoon (secondary-structure ribbons), sticks (backbone bonds), or molecular surface; coloring is either N→C rainbow (blue at the N-terminus through red at the C-terminus) or one color per chain.

Nearest PDB structures. The Foldseek neighbor list gives the closest experimentally determined structures in the PDB, ranked by structural alignment. TM-score near 1 means near-identical fold; near 0.3 means only rough topology match. This is how one finds what a novel AlphaFold prediction most resembles in the solved-structure universe.

Solvent-accessible surface area. SASA measures how much of the protein is reachable by solvent. It is computed by rolling a water-sized probe over the atomic surface and summing the exposed area (Å²). Per-residue SASA distinguishes core (buried, low SASA) from surface (exposed, high SASA) residues; total SASA is a whole-molecule size measure.